Protein AF-K7M6W5-F1 (afdb_monomer)

Mean predicted aligned error: 26.08 Å

InterPro domains:
  IPR008587 Filament-like plant protein [PF05911] (15-123)
  IPR008587 Filament-like plant protein [PF05911] (131-195)
  IPR008587 Filament-like plant protein [PF05911] (248-313)
  IPR008587 Filament-like plant protein [PF05911] (667-794)

Foldseek 3Di:
DVVVVVVVVVVVVVVVVVVVVVVVVVVVVVVVVVVVVVVVVVVVVVVVVVVVVVVVVVVVVVVVVVVVVVVVVVVVVVVVVVVVLVVLLVVLVVVVVVVVVVVVVVVVVVVVVVVVVVCVVCCVVVVVVVVVVVVVVVVVVVVVVVVVVVVVVVVVVVVVVVVVVVVVVVVVVVVVVVVVVVVVVVVVVVVVVVVVVVVDDDDDDDDDDDYDDDYDDDDDDDDDDDDDDDDDDDDDDDDDDDDDDDDDDDDDDDPVVPVVVVVPPDDDDDDDDDDDDDDDDDPPVVVVVVVVVVPDDDYDDDDDDDDDDDDDDDDVCVVVVVVVVVVVVVVVVVVVVVVVVVVVVVVVVVVVVVVVVVVVVVVVVVVVVVVVVVVVVVVVVVVVVVVVVVVVVVVVVVVVVVVVVVVVVVVVVVVVVVVVVVVVVVVVVVVVVVVVVVVVVVVVVVVVVVVVVDVVVVVVVVVVVVVVVVVVVVVVVVVVVVVVVVVVVVVVVVVVVVVVVVVVVVVVVVVVVVVVVVVVVVVVVVVVVVVVVVVVVVVVVVVVVVVVVVVVVVDDDDDDDDPVVVVVVVVVVVVVVVVVVVVVVVVVVVVVVVVVVVVVVVVVVVVVVVVVVVVVVVVVVVVVVVVVVVVVVVVVVVVVVVVVVSSVVSVVSSVVVVVVVVVVVVVVVVVVVVVVVVVVVVVVVVVVVVVVVVVVVVVVVVVVVVVVVVVVVVVVVVVVVVVVVVVVVVVVVVVVVVVVVVVVVVVVVVVCCVVVVCVPCPVVVVVVVVVVVVVVVVVVVCVVVVVVVVVVCVVPDDDDDDDDDDDYDDDDDDDDDDDDDDDDDDDDDDDDDDDDDDDDDDDDDDDDDDDDDDDDDDDDDDDDDDDDDDDDDDDDDDDDDDDDDDDDDDDDDDDD

Secondary structure (DSSP, 8-state):
-THHHHHHHHHHHHHHHHHHHHHHHHHHHHHHHHHHHHHHHHHHHHHHHHHHHHHHHHHHHHHHHHHHHHHHHHHHHHHHHHHHHHHHHHHHHHHHHHHHHHHHHHHHHHHHHHHHHHHHHHHHHHHHHHHHHHHHHHHHHHHHHHHHHHHHHHHHHHHHHHHHHHHHHHHHHHHHHHHHHHHHHHHHHHHHHHHHHHHS------------------------------S------------------S----HHHHHHHHGGG-----------------S-THHHHHHHHTT-------------------TTHHHHHHHHHHHHHHHHHHHHHHHHHHHHHHHHHHHHHHHHHHHHHHHHHHHHHHHHHHHHHHHHHHHHHHHHHHHHHHHHHHHHHHHHHHHHHHHHHHHHHHHHHHHHHHHHHHHHHHHHHHHHHHHHHHHHHHHHTS-HHHHHHHHHHHHHHHHHHHHHHHHHHHHHHHHHHHHHHHHHHHHHHHHHHHHHHHHHHHHHHHHHHHHHHHHHHHHHHHHHHHHHHHHHHHHHHHHHTTT-------HHHHHHHHHHHHHHHHHHHHHHHHHHHHHHHHHHHHHHHHHHHHHHHHHHHHHHHHHHHHHHHHHHHHHHHHHHHHHHHHHHHHHHHHHHHHHHHHHHHHHHHHHHHHHHHHHHHHHHHHHHHHHHHHHHHHHHHHHHHHHHHHHHHHHHHHHHHHHHHHHHHHHHHHHHHHHHHHHHHHHHHHHHHHHHHHHHTTTT-THHHHHHHHHHHHHHHHHHHHHHHHHHHHHHHTT-----------------------------------------------------------------------------------------------------

pLDDT: mean 76.62, std 21.56, range [32.28, 98.12]

Structure (mmCIF, N/CA/C/O backbone):
data_AF-K7M6W5-F1
#
_entry.id   AF-K7M6W5-F1
#
loop_
_atom_site.group_PDB
_atom_site.id
_atom_site.type_symbol
_atom_site.label_atom_id
_atom_site.label_alt_id
_atom_site.label_comp_id
_atom_site.label_asym_id
_atom_site.label_entity_id
_atom_site.label_seq_id
_atom_site.pdbx_PDB_ins_code
_atom_site.Cartn_x
_atom_site.Cartn_y
_atom_site.Cartn_z
_atom_site.occupancy
_atom_site.B_iso_or_equiv
_atom_site.auth_seq_id
_atom_site.auth_comp_id
_atom_site.auth_asym_id
_atom_site.auth_atom_id
_atom_site.pdbx_PDB_model_num
ATOM 1 N N . MET A 1 1 ? 43.131 123.816 11.801 1.00 53.47 1 MET A N 1
ATOM 2 C CA . MET A 1 1 ? 44.078 122.696 12.035 1.00 53.47 1 MET A CA 1
ATOM 3 C C . MET A 1 1 ? 43.809 122.015 13.368 1.00 53.47 1 MET A C 1
ATOM 5 O O . MET A 1 1 ? 43.397 120.869 13.312 1.00 53.47 1 MET A O 1
ATOM 9 N N . SER A 1 2 ? 43.967 122.690 14.518 1.00 61.88 2 SER A N 1
ATOM 10 C CA . SER A 1 2 ? 43.854 122.079 15.864 1.00 61.88 2 SER A CA 1
ATOM 11 C C . SER A 1 2 ? 42.641 121.152 16.066 1.00 61.88 2 SER A C 1
ATOM 13 O O . SER A 1 2 ? 42.803 119.998 16.447 1.00 61.88 2 SER A O 1
ATOM 15 N N . GLU A 1 3 ? 41.434 121.591 15.695 1.00 81.62 3 GLU A N 1
ATOM 16 C CA . GLU A 1 3 ? 40.202 120.794 15.842 1.00 81.62 3 GLU A CA 1
ATOM 17 C C . GLU A 1 3 ? 40.249 119.448 15.097 1.00 81.62 3 GLU A C 1
ATOM 19 O O . GLU A 1 3 ? 39.696 118.464 15.582 1.00 81.62 3 GLU A O 1
ATOM 24 N N . LYS A 1 4 ? 40.977 119.358 13.970 1.00 67.94 4 LYS A N 1
ATOM 25 C CA . LYS A 1 4 ? 41.168 118.096 13.231 1.00 67.94 4 LYS A CA 1
ATOM 26 C C . LYS A 1 4 ? 42.013 117.070 14.004 1.00 67.94 4 LYS A C 1
ATOM 28 O O . LYS A 1 4 ? 41.963 115.897 13.654 1.00 67.94 4 LYS A O 1
ATOM 33 N N . LEU A 1 5 ? 42.767 117.483 15.029 1.00 65.12 5 LEU A N 1
ATOM 34 C CA . LEU A 1 5 ? 43.544 116.592 15.902 1.00 65.12 5 LEU A CA 1
ATOM 35 C C . LEU A 1 5 ? 42.730 116.107 17.108 1.00 65.12 5 LEU A C 1
ATOM 37 O O . LEU A 1 5 ? 42.700 114.908 17.367 1.00 65.12 5 LEU A O 1
ATOM 41 N N . SER A 1 6 ? 41.995 116.980 17.803 1.00 74.12 6 SER A N 1
ATOM 42 C CA . SER A 1 6 ? 41.095 116.534 18.884 1.00 74.12 6 SER A CA 1
ATOM 43 C C . SER A 1 6 ? 39.956 115.656 18.352 1.00 74.12 6 SER A C 1
ATOM 45 O O . SER A 1 6 ? 39.644 114.625 18.948 1.00 74.12 6 SER A O 1
ATOM 47 N N . ALA A 1 7 ? 39.413 115.985 17.173 1.00 84.25 7 ALA A N 1
ATOM 48 C CA . ALA A 1 7 ? 38.468 115.129 16.455 1.00 84.25 7 ALA A CA 1
ATOM 49 C C . ALA A 1 7 ? 39.095 113.814 15.947 1.00 84.25 7 ALA A C 1
ATOM 51 O O . ALA A 1 7 ? 38.357 112.883 15.636 1.00 84.25 7 ALA A O 1
ATOM 52 N N . ALA A 1 8 ? 40.428 113.703 15.882 1.00 78.69 8 ALA A N 1
ATOM 53 C CA . ALA A 1 8 ? 41.114 112.438 15.626 1.00 78.69 8 ALA A CA 1
ATOM 54 C C . ALA A 1 8 ? 41.304 111.612 16.912 1.00 78.69 8 ALA A C 1
ATOM 56 O O . ALA A 1 8 ? 41.139 110.398 16.864 1.00 78.69 8 ALA A O 1
ATOM 57 N N . LEU A 1 9 ? 41.578 112.233 18.067 1.00 80.50 9 LEU A N 1
ATOM 58 C CA . LEU A 1 9 ? 41.788 111.501 19.325 1.00 80.50 9 LEU A CA 1
ATOM 59 C C . LEU A 1 9 ? 40.492 110.888 19.885 1.00 80.50 9 LEU A C 1
ATOM 61 O O . LEU A 1 9 ? 40.475 109.716 20.246 1.00 80.50 9 LEU A O 1
ATOM 65 N N . VAL A 1 10 ? 39.379 111.632 19.885 1.00 84.62 10 VAL A N 1
ATOM 66 C CA . VAL A 1 10 ? 38.066 111.078 20.290 1.00 84.62 10 VAL A CA 1
ATOM 67 C C . VAL A 1 10 ? 37.637 109.949 19.342 1.00 84.62 10 VAL A C 1
ATOM 69 O O . VAL A 1 10 ? 37.076 108.945 19.770 1.00 84.62 10 VAL A O 1
ATOM 72 N N . ASN A 1 11 ? 37.979 110.076 18.058 1.00 86.69 11 ASN A N 1
ATOM 73 C CA . ASN A 1 11 ? 37.784 109.061 17.023 1.00 86.69 11 ASN A CA 1
ATOM 74 C C . ASN A 1 11 ? 38.676 107.817 17.249 1.00 86.69 11 ASN A C 1
ATOM 76 O O . ASN A 1 11 ? 38.239 106.713 16.945 1.00 86.69 11 ASN A O 1
ATOM 80 N N . VAL A 1 12 ? 39.866 107.953 17.852 1.00 87.69 12 VAL A N 1
ATOM 81 C CA . VAL A 1 12 ? 40.696 106.814 18.300 1.00 87.69 12 VAL A CA 1
ATOM 82 C C . VAL A 1 12 ? 40.072 106.092 19.498 1.00 87.69 12 VAL A C 1
ATOM 84 O O . VAL A 1 12 ? 39.901 104.880 19.421 1.00 87.69 12 VAL A O 1
ATOM 87 N N . ASN A 1 13 ? 39.649 106.791 20.557 1.00 86.81 13 ASN A N 1
ATOM 88 C CA . ASN A 1 13 ? 39.025 106.117 21.709 1.00 86.81 13 ASN A CA 1
ATOM 89 C C . ASN A 1 13 ? 37.699 105.437 21.325 1.00 86.81 13 ASN A C 1
ATOM 91 O O . ASN A 1 13 ? 37.467 104.288 21.690 1.00 86.81 13 ASN A O 1
ATOM 95 N N . ALA A 1 14 ? 36.869 106.101 20.511 1.00 91.75 14 ALA A N 1
ATOM 96 C CA . ALA A 1 14 ? 35.647 105.503 19.974 1.00 91.75 14 ALA A CA 1
ATOM 97 C C . ALA A 1 14 ? 35.930 104.267 19.098 1.00 91.75 14 ALA A C 1
ATOM 99 O O . ALA A 1 14 ? 35.137 103.329 19.098 1.00 91.75 14 ALA A O 1
ATOM 100 N N . LYS A 1 15 ? 37.069 104.227 18.388 1.00 92.88 15 LYS A N 1
ATOM 101 C CA . LYS A 1 15 ? 37.537 103.024 17.683 1.00 92.88 15 LYS A CA 1
ATOM 102 C C . LYS A 1 15 ? 38.007 101.925 18.631 1.00 92.88 15 LYS A C 1
ATOM 104 O O . LYS A 1 15 ? 37.795 100.764 18.308 1.00 92.88 15 LYS A O 1
ATOM 109 N N . GLU A 1 16 ? 38.627 102.240 19.766 1.00 92.62 16 GLU A N 1
ATOM 110 C CA . GLU A 1 16 ? 39.100 101.206 20.696 1.00 92.62 16 GLU A CA 1
ATOM 111 C C . GLU A 1 16 ? 37.946 100.527 21.447 1.00 92.62 16 GLU A C 1
ATOM 113 O O . GLU A 1 16 ? 37.921 99.303 21.553 1.00 92.62 16 GLU A O 1
ATOM 118 N N . ASP A 1 17 ? 36.944 101.279 21.904 1.00 92.88 17 ASP A N 1
ATOM 119 C CA . ASP A 1 17 ? 35.765 100.669 22.534 1.00 92.88 17 ASP A CA 1
ATOM 120 C C . ASP A 1 17 ? 34.894 99.923 21.509 1.00 92.88 17 ASP A C 1
ATOM 122 O O . ASP A 1 17 ? 34.356 98.858 21.819 1.00 92.88 17 ASP A O 1
ATOM 126 N N . LEU A 1 18 ? 34.854 100.389 20.254 1.00 93.88 18 LEU A N 1
ATOM 127 C CA . LEU A 1 18 ? 34.311 99.627 19.127 1.00 93.88 18 LEU A CA 1
ATOM 128 C C . LEU A 1 18 ? 35.106 98.328 18.878 1.00 93.88 18 LEU A C 1
ATOM 130 O O . LEU A 1 18 ? 34.503 97.284 18.654 1.00 93.88 18 LEU A O 1
ATOM 134 N N . VAL A 1 19 ? 36.441 98.344 18.987 1.00 95.19 19 VAL A N 1
ATOM 135 C CA . VAL A 1 19 ? 37.288 97.135 18.916 1.00 95.19 19 VAL A CA 1
ATOM 136 C C . VAL A 1 19 ? 37.007 96.173 20.076 1.00 95.19 19 VAL A C 1
ATOM 138 O O . VAL A 1 19 ? 36.930 94.971 19.839 1.00 95.19 19 VAL A O 1
ATOM 141 N N . LYS A 1 20 ? 36.772 96.656 21.303 1.00 94.75 20 LYS A N 1
ATOM 142 C CA . LYS A 1 20 ? 36.376 95.802 22.445 1.00 94.75 20 LYS A CA 1
ATOM 143 C C . LYS A 1 20 ? 34.989 95.187 22.248 1.00 94.75 20 LYS A C 1
ATOM 145 O O . LYS A 1 20 ? 34.796 94.012 22.552 1.00 94.75 20 LYS A O 1
ATOM 150 N N . GLN A 1 21 ? 34.037 95.944 21.700 1.00 94.81 21 GLN A N 1
ATOM 151 C CA . GLN A 1 21 ? 32.729 95.405 21.318 1.00 94.81 21 GLN A CA 1
ATOM 152 C C . GLN A 1 21 ? 32.860 94.361 20.201 1.00 94.81 21 GLN A C 1
ATOM 154 O O . GLN A 1 21 ? 32.278 93.287 20.319 1.00 94.81 21 GLN A O 1
ATOM 159 N N . HIS A 1 22 ? 33.679 94.610 19.174 1.00 95.06 22 HIS A N 1
ATOM 160 C CA . HIS A 1 22 ? 33.987 93.613 18.145 1.00 95.06 22 HIS A CA 1
ATOM 161 C C . HIS A 1 22 ? 34.660 92.358 18.718 1.00 95.06 22 HIS A C 1
ATOM 163 O O . HIS A 1 22 ? 34.315 91.263 18.288 1.00 95.06 22 HIS A O 1
ATOM 169 N N . ALA A 1 23 ? 35.560 92.488 19.699 1.00 95.44 23 ALA A N 1
ATOM 170 C CA . ALA A 1 23 ? 36.195 91.349 20.362 1.00 95.44 23 ALA A CA 1
ATOM 171 C C . ALA A 1 23 ? 35.170 90.488 21.118 1.00 95.44 23 ALA A C 1
ATOM 173 O O . ALA A 1 23 ? 35.085 89.291 20.861 1.00 95.44 23 ALA A O 1
ATOM 174 N N . LYS A 1 24 ? 34.315 91.089 21.959 1.00 96.00 24 LYS A N 1
ATOM 175 C CA . LYS A 1 24 ? 33.271 90.339 22.678 1.00 96.00 24 LYS A CA 1
ATOM 176 C C . LYS A 1 24 ? 32.234 89.716 21.732 1.00 96.00 24 LYS A C 1
ATOM 178 O O . LYS A 1 24 ? 31.810 88.587 21.950 1.00 96.00 24 LYS A O 1
ATOM 183 N N . VAL A 1 25 ? 31.850 90.416 20.662 1.00 96.38 25 VAL A N 1
ATOM 184 C CA . VAL A 1 25 ? 30.961 89.864 19.623 1.00 96.38 25 VAL A CA 1
ATOM 185 C C . VAL A 1 25 ? 31.637 88.715 18.864 1.00 96.38 25 VAL A C 1
ATOM 187 O O . VAL A 1 25 ? 30.957 87.763 18.490 1.00 96.38 25 VAL A O 1
ATOM 190 N N . ALA A 1 26 ? 32.959 88.752 18.672 1.00 95.44 26 ALA A N 1
ATOM 191 C CA . ALA A 1 26 ? 33.711 87.635 18.107 1.00 95.44 26 ALA A CA 1
ATOM 192 C C . ALA A 1 26 ? 33.789 86.439 19.074 1.00 95.44 26 ALA A C 1
ATOM 194 O O . ALA A 1 26 ? 33.587 85.316 18.631 1.00 95.44 26 ALA A O 1
ATOM 195 N N . GLU A 1 27 ? 34.003 86.656 20.375 1.00 94.75 27 GLU A N 1
ATOM 196 C CA . GLU A 1 27 ? 33.976 85.597 21.400 1.00 94.75 27 GLU A CA 1
ATOM 197 C C . GLU A 1 27 ? 32.594 84.928 21.503 1.00 94.75 27 GLU A C 1
ATOM 199 O O . GLU A 1 27 ? 32.494 83.703 21.465 1.00 94.75 27 GLU A O 1
ATOM 204 N N . GLU A 1 28 ? 31.513 85.715 21.564 1.00 95.38 28 GLU A N 1
ATOM 205 C CA . GLU A 1 28 ? 30.137 85.195 21.597 1.00 95.38 28 GLU A CA 1
ATOM 206 C C . GLU A 1 28 ? 29.764 84.474 20.294 1.00 95.38 28 GLU A C 1
ATOM 208 O O . GLU A 1 28 ? 29.070 83.456 20.332 1.00 95.38 28 GLU A O 1
ATOM 213 N N . ALA A 1 29 ? 30.270 84.942 19.147 1.00 95.88 29 ALA A N 1
ATOM 214 C CA . ALA A 1 29 ? 30.150 84.213 17.892 1.00 95.88 29 ALA A CA 1
ATOM 215 C C . ALA A 1 29 ? 30.919 82.884 17.941 1.00 95.88 29 ALA A C 1
ATOM 217 O O . ALA A 1 29 ? 30.334 81.858 17.606 1.00 95.88 29 ALA A O 1
ATOM 218 N N . ILE A 1 30 ? 32.187 82.872 18.372 1.00 96.69 30 ILE A N 1
ATOM 219 C CA . ILE A 1 30 ? 33.032 81.666 18.457 1.00 96.69 30 ILE A CA 1
ATOM 220 C C . ILE A 1 30 ? 32.396 80.614 19.370 1.00 96.69 30 ILE A C 1
ATOM 222 O O . ILE A 1 30 ? 32.247 79.476 18.943 1.00 96.69 30 ILE A O 1
ATOM 226 N N . ALA A 1 31 ? 31.911 80.986 20.558 1.00 95.50 31 ALA A N 1
ATOM 227 C CA . ALA A 1 31 ? 31.194 80.057 21.436 1.00 95.50 31 ALA A CA 1
ATOM 228 C C . ALA A 1 31 ? 29.900 79.509 20.789 1.00 95.50 31 ALA A C 1
ATOM 230 O O . ALA A 1 31 ? 29.519 78.358 21.013 1.00 95.50 31 ALA A O 1
ATOM 231 N N . GLY A 1 32 ? 29.235 80.310 19.949 1.00 96.56 32 GLY A N 1
ATOM 232 C CA . GLY A 1 32 ? 28.122 79.866 19.106 1.00 96.56 32 GLY A CA 1
ATOM 233 C C . GLY A 1 32 ? 28.543 78.869 18.018 1.00 96.56 32 GLY A C 1
ATOM 234 O O . GLY A 1 32 ? 27.858 77.863 17.829 1.00 96.56 32 GLY A O 1
ATOM 235 N N . TRP A 1 33 ? 29.675 79.108 17.344 1.00 96.56 33 TRP A N 1
ATOM 236 C CA . TRP A 1 33 ? 30.269 78.189 16.365 1.00 96.56 33 TRP A CA 1
ATOM 237 C C . TRP A 1 33 ? 30.691 76.869 17.017 1.00 96.56 33 TRP A C 1
ATOM 239 O O . TRP A 1 33 ? 30.278 75.818 16.540 1.00 96.56 33 TRP A O 1
ATOM 249 N N . GLU A 1 34 ? 31.429 76.904 18.130 1.00 96.25 34 GLU A N 1
ATOM 250 C CA . GLU A 1 34 ? 31.859 75.710 18.873 1.00 96.25 34 GLU A CA 1
ATOM 251 C C . GLU A 1 34 ? 30.660 74.884 19.352 1.00 96.25 34 GLU A C 1
ATOM 253 O O . GLU A 1 34 ? 30.655 73.655 19.236 1.00 96.25 34 GLU A O 1
ATOM 258 N N . LYS A 1 35 ? 29.600 75.536 19.851 1.00 96.94 35 LYS A N 1
ATOM 259 C CA . LYS A 1 35 ? 28.365 74.839 20.223 1.00 96.94 35 LYS A CA 1
ATOM 260 C C . LYS A 1 35 ? 27.713 74.172 19.005 1.00 96.94 35 LYS A C 1
ATOM 262 O O . LYS A 1 35 ? 27.360 72.995 19.084 1.00 96.94 35 LYS A O 1
ATOM 267 N N . ALA A 1 36 ? 27.568 74.895 17.895 1.00 96.31 36 ALA A N 1
ATOM 268 C CA . ALA A 1 36 ? 26.981 74.358 16.669 1.00 96.31 36 ALA A CA 1
ATOM 269 C C . ALA A 1 36 ? 27.820 73.208 16.082 1.00 96.31 36 ALA A C 1
ATOM 271 O O . ALA A 1 36 ? 27.259 72.216 15.626 1.00 96.31 36 ALA A O 1
ATOM 272 N N . GLU A 1 37 ? 29.151 73.290 16.144 1.00 96.06 37 GLU A N 1
ATOM 273 C CA . GLU A 1 37 ? 30.066 72.229 15.712 1.00 96.06 37 GLU A CA 1
ATOM 274 C C . GLU A 1 37 ? 29.924 70.968 16.576 1.00 96.06 37 GLU A C 1
ATOM 276 O O . GLU A 1 37 ? 29.851 69.863 16.038 1.00 96.06 37 GLU A O 1
ATOM 281 N N . ASN A 1 38 ? 29.784 71.111 17.899 1.00 96.88 38 ASN A N 1
ATOM 282 C CA . ASN A 1 38 ? 29.507 69.984 18.794 1.00 96.88 38 ASN A CA 1
ATOM 283 C C . ASN A 1 38 ? 28.130 69.346 18.525 1.00 96.88 38 ASN A C 1
ATOM 285 O O . ASN A 1 38 ? 28.020 68.118 18.483 1.00 96.88 38 ASN A O 1
ATOM 289 N N . GLU A 1 39 ? 27.084 70.146 18.294 1.00 96.81 39 GLU A N 1
ATOM 290 C CA . GLU A 1 39 ? 25.756 69.638 17.915 1.00 96.81 39 GLU A CA 1
ATOM 291 C C . GLU A 1 39 ? 25.800 68.914 16.554 1.00 96.81 39 GLU A C 1
ATOM 293 O O . GLU A 1 39 ? 25.278 67.803 16.427 1.00 96.81 39 GLU A O 1
ATOM 298 N N . VAL A 1 40 ? 26.515 69.463 15.564 1.00 97.19 40 VAL A N 1
ATOM 299 C CA . VAL A 1 40 ? 26.771 68.820 14.262 1.00 97.19 40 VAL A CA 1
ATOM 300 C C . VAL A 1 40 ? 27.580 67.527 14.411 1.00 97.19 40 VAL A C 1
ATOM 302 O O . VAL A 1 40 ? 27.268 66.546 13.738 1.00 97.19 40 VAL A O 1
ATOM 305 N N . ALA A 1 41 ? 28.571 67.464 15.303 1.00 96.81 41 ALA A N 1
ATOM 306 C CA . ALA A 1 41 ? 29.352 66.252 15.555 1.00 96.81 41 ALA A CA 1
ATOM 307 C C . ALA A 1 41 ? 28.502 65.128 16.178 1.00 96.81 41 ALA A C 1
ATOM 309 O O . ALA A 1 41 ? 28.631 63.963 15.787 1.00 96.81 41 ALA A O 1
ATOM 310 N N . VAL A 1 42 ? 27.588 65.463 17.098 1.00 96.88 42 VAL A N 1
ATOM 311 C CA . VAL A 1 42 ? 26.621 64.506 17.664 1.00 96.88 42 VAL A CA 1
ATOM 312 C C . VAL A 1 42 ? 25.636 64.027 16.596 1.00 96.88 42 VAL A C 1
ATOM 314 O O . VAL A 1 42 ? 25.448 62.818 16.453 1.00 96.88 42 VAL A O 1
ATOM 317 N N . LEU A 1 43 ? 25.058 64.942 15.811 1.00 96.62 43 LEU A N 1
ATOM 318 C CA . LEU A 1 43 ? 24.144 64.603 14.714 1.00 96.62 43 LEU A CA 1
ATOM 319 C C . LEU A 1 43 ? 24.828 63.745 13.642 1.00 96.62 43 LEU A C 1
ATOM 321 O O . LEU A 1 43 ? 24.233 62.782 13.166 1.00 96.62 43 LEU A O 1
ATOM 325 N N . LYS A 1 44 ? 26.093 64.026 13.312 1.00 97.44 44 LYS A N 1
ATOM 326 C CA . LYS A 1 44 ? 26.890 63.213 12.387 1.00 97.44 44 LYS A CA 1
ATOM 327 C C . LYS A 1 44 ? 27.094 61.796 12.924 1.00 97.44 44 LYS A C 1
ATOM 329 O O . LYS A 1 44 ? 26.783 60.844 12.224 1.00 97.44 44 LYS A O 1
ATOM 334 N N . LYS A 1 45 ? 27.493 61.637 14.191 1.00 96.69 45 LYS A N 1
ATOM 335 C CA . LYS A 1 45 ? 27.634 60.309 14.816 1.00 96.69 45 LYS A CA 1
ATOM 336 C C . LYS A 1 45 ? 26.308 59.534 14.865 1.00 96.69 45 LYS A C 1
ATOM 338 O O . LYS A 1 45 ? 26.302 58.311 14.708 1.00 96.69 45 LYS A O 1
ATOM 343 N N . GLN A 1 46 ? 25.183 60.220 15.077 1.00 95.38 46 GLN A N 1
ATOM 344 C CA . GLN A 1 46 ? 23.850 59.612 14.992 1.00 95.38 46 GLN A CA 1
ATOM 345 C C . GLN A 1 46 ? 23.515 59.185 13.556 1.00 95.38 46 GLN A C 1
ATOM 347 O O . GLN A 1 46 ? 23.065 58.059 13.356 1.00 95.38 46 GLN A O 1
ATOM 352 N N . LEU A 1 47 ? 23.797 60.033 12.562 1.00 96.25 47 LEU A N 1
ATOM 353 C CA . LEU A 1 47 ? 23.623 59.732 11.141 1.00 96.25 47 LEU A CA 1
ATOM 354 C C . LEU A 1 47 ? 24.468 58.523 10.711 1.00 96.25 47 LEU A C 1
ATOM 356 O O . LEU A 1 47 ? 23.915 57.590 10.140 1.00 96.25 47 LEU A O 1
ATOM 360 N N . ASP A 1 48 ? 25.755 58.481 11.063 1.00 97.50 48 ASP A N 1
ATOM 361 C CA . ASP A 1 48 ? 26.655 57.351 10.788 1.00 97.50 48 ASP A CA 1
ATOM 362 C C . ASP A 1 48 ? 26.108 56.038 11.396 1.00 97.50 48 ASP A C 1
ATOM 364 O O . ASP A 1 48 ? 26.134 54.979 10.766 1.00 97.50 48 ASP A O 1
ATOM 368 N N . THR A 1 49 ? 25.529 56.112 12.603 1.00 96.56 49 THR A N 1
ATOM 369 C CA . THR A 1 49 ? 24.890 54.966 13.282 1.00 96.56 49 THR A CA 1
ATOM 370 C C . THR A 1 49 ? 23.611 54.506 12.566 1.00 96.56 49 THR A C 1
ATOM 372 O O . THR A 1 49 ? 23.348 53.304 12.479 1.00 96.56 49 THR A O 1
ATOM 375 N N . VAL A 1 50 ? 22.809 55.437 12.038 1.00 95.88 50 VAL A N 1
ATOM 376 C CA . VAL A 1 50 ? 21.597 55.128 11.257 1.00 95.88 50 VAL A CA 1
ATOM 377 C C . VAL A 1 50 ? 21.954 54.567 9.879 1.00 95.88 50 VAL A C 1
ATOM 379 O O . VAL A 1 50 ? 21.336 53.594 9.462 1.00 95.88 50 VAL A O 1
ATOM 382 N N . ILE A 1 51 ? 22.982 55.097 9.210 1.00 97.31 51 ILE A N 1
ATOM 383 C CA . ILE A 1 51 ? 23.493 54.575 7.932 1.00 97.31 51 ILE A CA 1
ATOM 384 C C . ILE A 1 51 ? 23.948 53.121 8.096 1.00 97.31 51 ILE A C 1
ATOM 386 O O . ILE A 1 51 ? 23.516 52.259 7.334 1.00 97.31 51 ILE A O 1
ATOM 390 N N . LEU A 1 52 ? 24.735 52.816 9.135 1.00 97.38 52 LEU A N 1
ATOM 391 C CA . LEU A 1 52 ? 25.162 51.443 9.421 1.00 97.38 52 LEU A CA 1
ATOM 392 C C . LEU A 1 52 ? 23.970 50.510 9.699 1.00 97.38 52 LEU A C 1
ATOM 394 O O . LEU A 1 52 ? 23.946 49.372 9.232 1.00 97.38 52 LEU A O 1
ATOM 398 N N . ARG A 1 53 ? 22.952 50.990 10.427 1.00 96.94 53 ARG A N 1
ATOM 399 C CA . ARG A 1 53 ? 21.725 50.221 10.684 1.00 96.94 53 ARG A CA 1
ATOM 400 C C . ARG A 1 53 ? 20.909 49.983 9.410 1.00 96.94 53 ARG A C 1
ATOM 402 O O . ARG A 1 53 ? 20.343 48.902 9.271 1.00 96.94 53 ARG A O 1
ATOM 409 N N . ASN A 1 54 ? 20.847 50.960 8.507 1.00 96.81 54 ASN A N 1
ATOM 410 C CA . ASN A 1 54 ? 20.156 50.829 7.227 1.00 96.81 54 ASN A CA 1
ATOM 411 C C . ASN A 1 54 ? 20.873 49.826 6.319 1.00 96.81 54 ASN A C 1
ATOM 413 O O . ASN A 1 54 ? 20.209 48.915 5.845 1.00 96.81 54 ASN A O 1
ATOM 417 N N . SER A 1 55 ? 22.205 49.889 6.200 1.00 96.06 55 SER A N 1
ATOM 418 C CA . SER A 1 55 ? 23.008 48.889 5.471 1.00 96.06 55 SER A CA 1
ATOM 419 C C . SER A 1 55 ? 22.694 47.462 5.933 1.00 96.06 55 SER A C 1
ATOM 421 O O . SER A 1 55 ? 22.333 46.620 5.123 1.00 96.06 55 SER A O 1
ATOM 423 N N . VAL A 1 56 ? 22.706 47.199 7.247 1.00 96.94 56 VAL A N 1
ATOM 424 C CA . VAL A 1 56 ? 22.391 45.863 7.800 1.00 96.94 56 VAL A CA 1
ATOM 425 C C . VAL A 1 56 ? 20.935 45.435 7.534 1.00 96.94 56 VAL A C 1
ATOM 427 O O . VAL A 1 56 ? 20.632 44.241 7.459 1.00 96.94 56 VAL A O 1
ATOM 430 N N . LEU A 1 57 ? 20.004 46.385 7.392 1.00 97.25 57 LEU A N 1
ATOM 431 C CA . LEU A 1 57 ? 18.620 46.096 7.003 1.00 97.25 57 LEU A CA 1
ATOM 432 C C . LEU A 1 57 ? 18.480 45.857 5.494 1.00 97.25 57 LEU A C 1
ATOM 434 O O . LEU A 1 57 ? 17.718 44.972 5.114 1.00 97.25 57 LEU A O 1
ATOM 438 N N . GLU A 1 58 ? 19.219 46.589 4.663 1.00 96.88 58 GLU A N 1
ATOM 439 C CA . GLU A 1 58 ? 19.307 46.413 3.210 1.00 96.88 58 GLU A CA 1
ATOM 440 C C . GLU A 1 58 ? 19.920 45.047 2.873 1.00 96.88 58 GLU A C 1
ATOM 442 O O . GLU A 1 58 ? 19.284 44.264 2.166 1.00 96.88 58 GLU A O 1
ATOM 447 N N . ASP A 1 59 ? 21.050 44.684 3.491 1.00 97.06 59 ASP A N 1
ATOM 448 C CA . ASP A 1 59 ? 21.663 43.351 3.402 1.00 97.06 59 ASP A CA 1
ATOM 449 C C . ASP A 1 59 ? 20.633 42.258 3.734 1.00 97.06 59 ASP A C 1
ATOM 451 O O . ASP A 1 59 ? 20.400 41.335 2.948 1.00 97.06 59 ASP A O 1
ATOM 455 N N . ARG A 1 60 ? 19.919 42.399 4.862 1.00 98.06 60 ARG A N 1
ATOM 456 C CA . ARG A 1 60 ? 18.874 41.445 5.264 1.00 98.06 60 ARG A CA 1
ATOM 457 C C . ARG A 1 60 ? 17.701 41.396 4.280 1.00 98.06 60 ARG A C 1
ATOM 459 O O . ARG A 1 60 ? 17.132 40.323 4.094 1.00 98.06 60 ARG A O 1
ATOM 466 N N . VAL A 1 61 ? 17.333 42.511 3.648 1.00 96.56 61 VAL A N 1
ATOM 467 C CA . VAL A 1 61 ? 16.312 42.534 2.588 1.00 96.56 61 VAL A CA 1
ATOM 468 C C . VAL A 1 61 ? 16.805 41.795 1.343 1.00 96.56 61 VAL A C 1
ATOM 470 O O . VAL A 1 61 ? 16.039 40.997 0.811 1.00 96.56 61 VAL A O 1
ATOM 473 N N . THR A 1 62 ? 18.066 41.954 0.921 1.00 94.56 62 THR A N 1
ATOM 474 C CA . THR A 1 62 ? 18.605 41.184 -0.221 1.00 94.56 62 THR A CA 1
ATOM 475 C C . THR A 1 62 ? 18.651 39.679 0.059 1.00 94.56 62 THR A C 1
ATOM 477 O O . THR A 1 62 ? 18.287 38.885 -0.806 1.00 94.56 62 THR A O 1
ATOM 480 N N . HIS A 1 63 ? 18.998 39.266 1.283 1.00 96.69 63 HIS A N 1
ATOM 481 C CA . HIS A 1 63 ? 18.950 37.857 1.684 1.00 96.69 63 HIS A CA 1
ATOM 482 C C . HIS A 1 63 ? 17.520 37.293 1.704 1.00 96.69 63 HIS A C 1
ATOM 484 O O . HIS A 1 63 ? 17.306 36.163 1.266 1.00 96.69 63 HIS A O 1
ATOM 490 N N . LEU A 1 64 ? 16.534 38.067 2.173 1.00 97.44 64 LEU A N 1
ATOM 491 C CA . LEU A 1 64 ? 15.124 37.655 2.177 1.00 97.44 64 LEU A CA 1
ATOM 492 C C . LEU A 1 64 ? 14.522 37.608 0.765 1.00 97.44 64 LEU A C 1
ATOM 494 O O . LEU A 1 64 ? 13.776 36.683 0.462 1.00 97.44 64 LEU A O 1
ATOM 498 N N . ASP A 1 65 ? 14.869 38.554 -0.108 1.00 97.81 65 ASP A N 1
ATOM 499 C CA . ASP A 1 65 ? 14.494 38.549 -1.528 1.00 97.81 65 ASP A CA 1
ATOM 500 C C . ASP A 1 65 ? 15.123 37.357 -2.272 1.00 97.81 65 ASP A C 1
ATOM 502 O O . ASP A 1 65 ? 14.433 36.664 -3.018 1.00 97.81 65 ASP A O 1
ATOM 506 N N . GLY A 1 66 ? 16.393 37.035 -2.001 1.00 97.00 66 GLY A N 1
ATOM 507 C CA . GLY A 1 66 ? 17.049 35.827 -2.509 1.00 97.00 66 GLY A CA 1
ATOM 508 C C . GLY A 1 66 ? 16.364 34.534 -2.050 1.00 97.00 66 GLY A C 1
ATOM 509 O O . GLY A 1 66 ? 16.054 33.675 -2.874 1.00 97.00 66 GLY A O 1
ATOM 510 N N . ALA A 1 67 ? 16.056 34.415 -0.754 1.00 96.88 67 ALA A N 1
ATOM 511 C CA . ALA A 1 67 ? 15.347 33.259 -0.203 1.00 96.88 67 ALA A CA 1
ATOM 512 C C . ALA A 1 67 ? 13.906 33.135 -0.737 1.00 96.88 67 ALA A C 1
ATOM 514 O O . ALA A 1 67 ? 13.443 32.029 -1.015 1.00 96.88 67 ALA A O 1
ATOM 515 N N . LEU A 1 68 ? 13.204 34.257 -0.931 1.00 97.12 68 LEU A N 1
ATOM 516 C CA . LEU A 1 68 ? 11.870 34.279 -1.532 1.00 97.12 68 LEU A CA 1
ATOM 517 C C . LEU A 1 68 ? 11.912 33.875 -3.010 1.00 97.12 68 LEU A C 1
ATOM 519 O O . LEU A 1 68 ? 11.072 33.091 -3.443 1.00 97.12 68 LEU A O 1
ATOM 523 N N . LYS A 1 69 ? 12.897 34.357 -3.777 1.00 98.12 69 LYS A N 1
ATOM 524 C CA . LYS A 1 69 ? 13.113 33.953 -5.175 1.00 98.12 69 LYS A CA 1
ATOM 525 C C . LYS A 1 69 ? 13.397 32.462 -5.295 1.00 98.12 69 LYS A C 1
ATOM 527 O O . LYS A 1 69 ? 12.805 31.822 -6.157 1.00 98.12 69 LYS A O 1
ATOM 532 N N . GLU A 1 70 ? 14.226 31.903 -4.417 1.00 95.25 70 GLU A N 1
ATOM 533 C CA . GLU A 1 70 ? 14.506 30.464 -4.392 1.00 95.25 70 GLU A CA 1
ATOM 534 C C . GLU A 1 70 ? 13.270 29.644 -3.989 1.00 95.25 70 GLU A C 1
ATOM 536 O O . GLU A 1 70 ? 12.938 28.674 -4.663 1.00 95.25 70 GLU A O 1
ATOM 541 N N . CYS A 1 71 ? 12.508 30.076 -2.980 1.00 94.06 71 CYS A N 1
ATOM 542 C CA . CYS A 1 71 ? 11.236 29.447 -2.609 1.00 94.06 71 CYS A CA 1
ATOM 543 C C . CYS A 1 71 ? 10.211 29.482 -3.763 1.00 94.06 71 CYS A C 1
ATOM 545 O O . CYS A 1 71 ? 9.588 28.472 -4.083 1.00 94.06 71 CYS A O 1
ATOM 547 N N . VAL A 1 72 ? 10.078 30.616 -4.462 1.00 96.81 72 VAL A N 1
ATOM 548 C CA . VAL A 1 72 ? 9.211 30.745 -5.648 1.00 96.81 72 VAL A CA 1
ATOM 549 C C . VAL A 1 72 ? 9.727 29.912 -6.827 1.00 96.81 72 VAL A C 1
ATOM 551 O O . VAL A 1 72 ? 8.918 29.387 -7.591 1.00 96.81 72 VAL A O 1
ATOM 554 N N . ARG A 1 73 ? 11.048 29.750 -6.980 1.00 97.06 73 ARG A N 1
ATOM 555 C CA . ARG A 1 73 ? 11.660 28.867 -7.984 1.00 97.06 73 ARG A CA 1
ATOM 556 C C . ARG A 1 73 ? 11.347 27.400 -7.688 1.00 97.06 73 ARG A C 1
ATOM 558 O O . ARG A 1 73 ? 10.938 26.695 -8.601 1.00 97.06 73 ARG A O 1
ATOM 565 N N . GLN A 1 74 ? 11.467 26.968 -6.433 1.00 95.88 74 GLN A N 1
ATOM 566 C CA . GLN A 1 74 ? 11.097 25.619 -5.992 1.00 95.88 74 GLN A CA 1
ATOM 567 C C . GLN A 1 74 ? 9.594 25.364 -6.170 1.00 95.88 74 GLN A C 1
ATOM 569 O O . GLN A 1 74 ? 9.218 24.362 -6.761 1.00 95.88 74 GLN A O 1
ATOM 574 N N . LEU A 1 75 ? 8.724 26.301 -5.771 1.00 93.31 75 LEU A N 1
ATOM 575 C CA . LEU A 1 75 ? 7.272 26.185 -5.976 1.00 93.31 75 LEU A CA 1
ATOM 576 C C . LEU A 1 75 ? 6.872 26.113 -7.459 1.00 93.31 75 LEU A C 1
ATOM 578 O O . LEU A 1 75 ? 5.904 25.432 -7.791 1.00 93.31 75 LEU A O 1
ATOM 582 N N . ARG A 1 76 ? 7.596 26.803 -8.351 1.00 95.50 76 ARG A N 1
ATOM 583 C CA . ARG A 1 76 ? 7.429 26.670 -9.808 1.00 95.50 76 ARG A CA 1
ATOM 584 C C . ARG A 1 76 ? 7.899 25.310 -10.297 1.00 95.50 76 ARG A C 1
ATOM 586 O O . ARG A 1 76 ? 7.095 24.606 -10.889 1.00 95.50 76 ARG A O 1
ATOM 593 N N . GLN A 1 77 ? 9.133 24.929 -9.971 1.00 94.00 77 GLN A N 1
ATOM 594 C CA . GLN A 1 77 ? 9.721 23.647 -10.352 1.00 94.00 77 GLN A CA 1
ATOM 595 C C . GLN A 1 77 ? 8.829 22.480 -9.909 1.00 94.00 77 GLN A C 1
ATOM 597 O O . GLN A 1 77 ? 8.403 21.705 -10.749 1.00 94.00 77 GLN A O 1
ATOM 602 N N . THR A 1 78 ? 8.435 22.407 -8.637 1.00 92.81 78 THR A N 1
ATOM 603 C CA . THR A 1 78 ? 7.560 21.336 -8.138 1.00 92.81 78 THR A CA 1
ATOM 604 C C . THR A 1 78 ? 6.151 21.394 -8.729 1.00 92.81 78 THR A C 1
ATOM 606 O O . THR A 1 78 ? 5.525 20.353 -8.900 1.00 92.81 78 THR A O 1
ATOM 609 N N . ARG A 1 79 ? 5.628 22.573 -9.101 1.00 93.44 79 ARG A N 1
ATOM 610 C CA . ARG A 1 79 ? 4.368 22.656 -9.859 1.00 93.44 79 ARG A CA 1
ATOM 611 C C . ARG A 1 79 ? 4.537 22.130 -11.286 1.00 93.44 79 ARG A C 1
ATOM 613 O O . ARG A 1 79 ? 3.643 21.447 -11.763 1.00 93.44 79 ARG A O 1
ATOM 620 N N . GLU A 1 80 ? 5.637 22.464 -11.950 1.00 93.75 80 GLU A N 1
ATOM 621 C CA . GLU A 1 80 ? 5.966 22.038 -13.314 1.00 93.75 80 GLU A CA 1
ATOM 622 C C . GLU A 1 80 ? 6.212 20.517 -13.349 1.00 93.75 80 GLU A C 1
ATOM 624 O O . GLU A 1 80 ? 5.556 19.830 -14.124 1.00 93.75 80 GLU A O 1
ATOM 629 N N . GLU A 1 81 ? 6.989 19.972 -12.407 1.00 94.31 81 GLU A N 1
ATOM 630 C CA . GLU A 1 81 ? 7.184 18.531 -12.175 1.00 94.31 81 GLU A CA 1
ATOM 631 C C . GLU A 1 81 ? 5.855 17.802 -11.903 1.00 94.31 81 GLU A C 1
ATOM 633 O O . GLU A 1 81 ? 5.599 16.747 -12.479 1.00 94.31 81 GLU A O 1
ATOM 638 N N . GLN A 1 82 ? 4.976 18.342 -11.047 1.00 90.31 82 GLN A N 1
ATOM 639 C CA . GLN A 1 82 ? 3.658 17.741 -10.788 1.00 90.31 82 GLN A CA 1
ATOM 640 C C . GLN A 1 82 ? 2.711 17.843 -11.993 1.00 90.31 82 GLN A C 1
ATOM 642 O O . GLN A 1 82 ? 1.915 16.935 -12.216 1.00 90.31 82 GLN A O 1
ATOM 647 N N . GLU A 1 83 ? 2.777 18.924 -12.771 1.00 90.81 83 GLU A N 1
ATOM 648 C CA . GLU A 1 83 ? 1.979 19.100 -13.988 1.00 90.81 83 GLU A CA 1
ATOM 649 C C . GLU A 1 83 ? 2.447 18.134 -15.096 1.00 90.81 83 GLU A C 1
ATOM 651 O O . GLU A 1 83 ? 1.607 17.491 -15.724 1.00 90.81 83 GLU A O 1
ATOM 656 N N . GLU A 1 84 ? 3.758 17.926 -15.250 1.00 92.69 84 GLU A N 1
ATOM 657 C CA . GLU A 1 84 ? 4.372 16.913 -16.125 1.00 92.69 84 GLU A CA 1
ATOM 658 C C . GLU A 1 84 ? 3.975 15.484 -15.711 1.00 92.69 84 GLU A C 1
ATOM 660 O O . GLU A 1 84 ? 3.368 14.769 -16.510 1.00 92.69 84 GLU A O 1
ATOM 665 N N . ASN A 1 85 ? 4.150 15.121 -14.430 1.00 92.81 85 ASN A N 1
ATOM 666 C CA . ASN A 1 85 ? 3.694 13.838 -13.867 1.00 92.81 85 ASN A CA 1
ATOM 667 C C . ASN A 1 85 ? 2.194 13.581 -14.132 1.00 92.81 85 ASN A C 1
ATOM 669 O O . ASN A 1 85 ? 1.782 12.440 -14.343 1.00 92.81 85 ASN A O 1
ATOM 673 N N . ILE A 1 86 ? 1.351 14.623 -14.112 1.00 90.88 86 ILE A N 1
ATOM 674 C CA . ILE A 1 86 ? -0.089 14.515 -14.401 1.00 90.88 86 ILE A CA 1
ATOM 675 C C . ILE A 1 86 ? -0.357 14.329 -15.903 1.00 90.88 86 ILE A C 1
ATOM 677 O O . ILE A 1 86 ? -1.226 13.525 -16.258 1.00 90.88 86 ILE A O 1
ATOM 681 N N . TYR A 1 87 ? 0.363 15.019 -16.792 1.00 89.88 87 TYR A N 1
ATOM 682 C CA . TYR A 1 87 ? 0.229 14.805 -18.238 1.00 89.88 87 TYR A CA 1
ATOM 683 C C . TYR A 1 87 ? 0.644 13.384 -18.633 1.00 89.88 87 TYR A C 1
ATOM 685 O O . TYR A 1 87 ? -0.128 12.694 -19.307 1.00 89.88 87 TYR A O 1
ATOM 693 N N . ASP A 1 88 ? 1.785 12.908 -18.140 1.00 92.69 88 ASP A N 1
ATOM 694 C CA . ASP A 1 88 ? 2.272 11.553 -18.401 1.00 92.69 88 ASP A CA 1
ATOM 695 C C . ASP A 1 88 ? 1.361 10.488 -17.765 1.00 92.69 88 ASP A C 1
ATOM 697 O O . ASP A 1 88 ? 1.039 9.470 -18.395 1.00 92.69 88 ASP A O 1
ATOM 701 N N . ALA A 1 89 ? 0.797 10.763 -16.582 1.00 90.25 89 ALA A N 1
ATOM 702 C CA . ALA A 1 89 ? -0.239 9.928 -15.982 1.00 90.25 89 ALA A CA 1
ATOM 703 C C . ALA A 1 89 ? -1.467 9.750 -16.891 1.00 90.25 89 ALA A C 1
ATOM 705 O O . ALA A 1 89 ? -1.939 8.625 -17.111 1.00 90.25 89 ALA A O 1
ATOM 706 N N . VAL A 1 90 ? -1.987 10.855 -17.432 1.00 87.25 90 VAL A N 1
ATOM 707 C CA . VAL A 1 90 ? -3.139 10.851 -18.343 1.00 87.25 90 VAL A CA 1
ATOM 708 C C . VAL A 1 90 ? -2.783 10.167 -19.666 1.00 87.25 90 VAL A C 1
ATOM 710 O O . VAL A 1 90 ? -3.577 9.357 -20.158 1.00 87.25 90 VAL A O 1
ATOM 713 N N . ALA A 1 91 ? -1.588 10.403 -20.213 1.00 93.75 91 ALA A N 1
ATOM 714 C CA . ALA A 1 91 ? -1.110 9.771 -21.442 1.00 93.75 91 ALA A CA 1
ATOM 715 C C . ALA A 1 91 ? -1.039 8.239 -21.305 1.00 93.75 91 ALA A C 1
ATOM 717 O O . ALA A 1 91 ? -1.643 7.512 -22.102 1.00 93.75 91 ALA A O 1
ATOM 718 N N . LYS A 1 92 ? -0.406 7.731 -20.238 1.00 94.25 92 LYS A N 1
ATOM 719 C CA . LYS A 1 92 ? -0.381 6.293 -19.932 1.00 94.25 92 LYS A CA 1
ATOM 720 C C . LYS A 1 92 ? -1.777 5.720 -19.734 1.00 94.25 92 LYS A C 1
ATOM 722 O O . LYS A 1 92 ? -2.066 4.658 -20.282 1.00 94.25 92 LYS A O 1
ATOM 727 N N . LYS A 1 93 ? -2.645 6.359 -18.939 1.00 91.88 93 LYS A N 1
ATOM 728 C CA . LYS A 1 93 ? -3.985 5.802 -18.683 1.00 91.88 93 LYS A CA 1
ATOM 729 C C . LYS A 1 93 ? -4.829 5.762 -19.951 1.00 91.88 93 LYS A C 1
ATOM 731 O O . LYS A 1 93 ? -5.539 4.782 -20.162 1.00 91.88 93 LYS A O 1
ATOM 736 N N . THR A 1 94 ? -4.658 6.738 -20.839 1.00 91.75 94 THR A N 1
ATOM 737 C CA . THR A 1 94 ? -5.232 6.718 -22.190 1.00 91.75 94 THR A CA 1
ATOM 738 C C . THR A 1 94 ? -4.702 5.529 -23.001 1.00 91.75 94 THR A C 1
ATOM 740 O O . THR A 1 94 ? -5.498 4.783 -23.566 1.00 91.75 94 THR A O 1
ATOM 743 N N . GLN A 1 95 ? -3.389 5.263 -22.994 1.00 93.00 95 GLN A N 1
ATOM 744 C CA . GLN A 1 95 ? -2.812 4.099 -23.685 1.00 93.00 95 GLN A CA 1
ATOM 745 C C . GLN A 1 95 ? -3.259 2.753 -23.080 1.00 93.00 95 GLN A C 1
ATOM 747 O O . GLN A 1 95 ? -3.497 1.796 -23.818 1.00 93.00 95 GLN A O 1
ATOM 752 N N . GLU A 1 96 ? -3.386 2.648 -21.753 1.00 91.62 96 GLU A N 1
ATOM 753 C CA . GLU A 1 96 ? -3.887 1.442 -21.076 1.00 91.62 96 GLU A CA 1
ATOM 754 C C . GLU A 1 96 ? -5.353 1.162 -21.440 1.00 91.62 96 GLU A C 1
ATOM 756 O O . GLU A 1 96 ? -5.699 0.011 -21.717 1.00 91.62 96 GLU A O 1
ATOM 761 N N . LEU A 1 97 ? -6.190 2.204 -21.513 1.00 89.50 97 LEU A N 1
ATOM 762 C CA . LEU A 1 97 ? -7.583 2.106 -21.956 1.00 89.50 97 LEU A CA 1
ATOM 763 C C . LEU A 1 97 ? -7.694 1.751 -23.443 1.00 89.50 97 LEU A C 1
ATOM 765 O O . LEU A 1 97 ? -8.445 0.840 -23.780 1.00 89.50 97 LEU A O 1
ATOM 769 N N . GLU A 1 98 ? -6.914 2.381 -24.321 1.00 92.06 98 GLU A N 1
ATOM 770 C CA . GLU A 1 98 ? -6.893 2.058 -25.756 1.00 92.06 98 GLU A CA 1
ATOM 771 C C . GLU A 1 98 ? -6.388 0.619 -25.994 1.00 92.06 98 GLU A C 1
ATOM 773 O O . GLU A 1 98 ? -6.957 -0.130 -26.784 1.00 92.06 98 GLU A O 1
ATOM 778 N N . SER A 1 99 ? -5.401 0.160 -25.216 1.00 93.06 99 SER A N 1
ATOM 779 C CA . SER A 1 99 ? -4.930 -1.235 -25.241 1.00 93.06 99 SER A CA 1
ATOM 780 C C . SER A 1 99 ? -5.979 -2.231 -24.733 1.00 93.06 99 SER A C 1
ATOM 782 O O . SER A 1 99 ? -6.025 -3.373 -25.197 1.00 93.06 99 SER A O 1
ATOM 784 N N . ALA A 1 100 ? -6.807 -1.841 -23.759 1.00 93.75 100 ALA A N 1
ATOM 785 C CA . ALA A 1 100 ? -7.917 -2.656 -23.269 1.00 93.75 100 ALA A CA 1
ATOM 786 C C . ALA A 1 100 ? -9.072 -2.697 -24.282 1.00 93.75 100 ALA A C 1
ATOM 788 O O . ALA A 1 100 ? -9.603 -3.774 -24.551 1.00 93.75 100 ALA A O 1
ATOM 789 N N . LYS A 1 101 ? -9.393 -1.556 -24.900 1.00 93.19 101 LYS A N 1
ATOM 790 C CA . LYS A 1 101 ? -10.349 -1.412 -26.001 1.00 93.19 101 LYS A CA 1
ATOM 791 C C . LYS A 1 101 ? -9.962 -2.294 -27.188 1.00 93.19 101 LYS A C 1
ATOM 793 O O . LYS A 1 101 ? -10.747 -3.167 -27.529 1.00 93.19 101 LYS A O 1
ATOM 798 N N . ILE A 1 102 ? -8.733 -2.206 -27.702 1.00 94.06 102 ILE A N 1
ATOM 799 C CA . ILE A 1 102 ? -8.252 -3.064 -28.803 1.00 94.06 102 ILE A CA 1
ATOM 800 C C . ILE A 1 102 ? -8.328 -4.557 -28.429 1.00 94.06 102 ILE A C 1
ATOM 802 O O . ILE A 1 102 ? -8.690 -5.396 -29.250 1.00 94.06 102 ILE A O 1
ATOM 806 N N . LYS A 1 103 ? -8.055 -4.930 -27.168 1.00 94.38 103 LYS A N 1
ATOM 807 C CA . LYS A 1 103 ? -8.240 -6.317 -26.691 1.00 94.38 103 LYS A CA 1
ATOM 808 C C . LYS A 1 103 ? -9.710 -6.748 -26.631 1.00 94.38 103 LYS A C 1
ATOM 810 O O . LYS A 1 103 ? -9.983 -7.936 -26.794 1.00 94.38 103 LYS A O 1
ATOM 815 N N . LEU A 1 104 ? -10.644 -5.830 -26.388 1.00 90.69 104 LEU A N 1
ATOM 816 C CA . LEU A 1 104 ? -12.084 -6.093 -26.426 1.00 90.69 104 LEU A CA 1
ATOM 817 C C . LEU A 1 104 ? -12.618 -6.112 -27.864 1.00 90.69 104 LEU A C 1
ATOM 819 O O . LEU A 1 104 ? -13.402 -6.993 -28.183 1.00 90.69 104 LEU A O 1
ATOM 823 N N . GLU A 1 105 ? -12.136 -5.243 -28.751 1.00 93.12 105 GLU A N 1
ATOM 824 C CA . GLU A 1 105 ? -12.438 -5.234 -30.191 1.00 93.12 105 GLU A CA 1
ATOM 825 C C . GLU A 1 105 ? -11.922 -6.509 -30.880 1.00 93.12 105 GLU A C 1
ATOM 827 O O . GLU A 1 105 ? -12.644 -7.136 -31.655 1.00 93.12 105 GLU A O 1
ATOM 832 N N . ASN A 1 106 ? -10.726 -6.983 -30.515 1.00 92.69 106 ASN A N 1
ATOM 833 C CA . ASN A 1 106 ? -10.203 -8.280 -30.959 1.00 92.69 106 ASN A CA 1
ATOM 834 C C . ASN A 1 106 ? -11.034 -9.459 -30.422 1.00 92.69 106 ASN A C 1
ATOM 836 O O . ASN A 1 106 ? -11.246 -10.432 -31.137 1.00 92.69 106 ASN A O 1
ATOM 840 N N . LYS A 1 107 ? -11.558 -9.383 -29.190 1.00 94.94 107 LYS A N 1
ATOM 841 C CA . LYS A 1 107 ? -12.491 -10.399 -28.667 1.00 94.94 107 LYS A CA 1
ATOM 842 C C . LYS A 1 107 ? -13.864 -10.330 -29.330 1.00 94.94 107 LYS A C 1
ATOM 844 O O . LYS A 1 107 ? -14.454 -11.375 -29.568 1.00 94.94 107 LYS A O 1
ATOM 849 N N . LEU A 1 108 ? -14.370 -9.137 -29.637 1.00 89.12 108 LEU A N 1
ATOM 850 C CA . LEU A 1 108 ? -15.629 -8.943 -30.356 1.00 89.12 108 LEU A CA 1
ATOM 851 C C . LEU A 1 108 ? -15.524 -9.471 -31.785 1.00 89.12 108 LEU A C 1
ATOM 853 O O . LEU A 1 108 ? -16.418 -10.182 -32.217 1.00 89.12 108 LEU A O 1
ATOM 857 N N . THR A 1 109 ? -14.418 -9.221 -32.487 1.00 90.56 109 THR A N 1
ATOM 858 C CA . THR A 1 109 ? -14.178 -9.795 -33.821 1.00 90.56 109 THR A CA 1
ATOM 859 C C . THR A 1 109 ? -13.894 -11.297 -33.773 1.00 90.56 109 THR A C 1
ATOM 861 O O . THR A 1 109 ? -14.356 -12.016 -34.650 1.00 90.56 109 THR A O 1
ATOM 864 N N . GLU A 1 110 ? -13.224 -11.831 -32.745 1.00 91.44 110 GLU A N 1
ATOM 865 C CA . GLU A 1 110 ? -13.095 -13.287 -32.564 1.00 91.44 110 GLU A CA 1
ATOM 866 C C . GLU A 1 110 ? -14.450 -13.953 -32.253 1.00 91.44 110 GLU A C 1
ATOM 868 O O . GLU A 1 110 ? -14.730 -15.043 -32.752 1.00 91.44 110 GLU A O 1
ATOM 873 N N . LEU A 1 111 ? -15.308 -13.309 -31.455 1.00 88.12 111 LEU A N 1
ATOM 874 C CA . LEU A 1 111 ? -16.665 -13.779 -31.166 1.00 88.12 111 LEU A CA 1
ATOM 875 C C . LEU A 1 111 ? -17.593 -13.635 -32.375 1.00 88.12 111 LEU A C 1
ATOM 877 O O . LEU A 1 111 ? -18.352 -14.563 -32.624 1.00 88.12 111 LEU A O 1
ATOM 881 N N . GLN A 1 112 ? -17.485 -12.557 -33.156 1.00 90.06 112 GLN A N 1
ATOM 882 C CA . GLN A 1 112 ? -18.196 -12.396 -34.425 1.00 90.06 112 GLN A CA 1
ATOM 883 C C . GLN A 1 112 ? -17.750 -13.475 -35.411 1.00 90.06 112 GLN A C 1
ATOM 885 O O . GLN A 1 112 ? -18.578 -14.247 -35.855 1.00 90.06 112 GLN A O 1
ATOM 890 N N . ASN A 1 113 ? -16.447 -13.671 -35.634 1.00 86.62 113 ASN A N 1
ATOM 891 C CA . ASN A 1 113 ? -15.943 -14.750 -36.492 1.00 86.62 113 ASN A CA 1
ATOM 892 C C . ASN A 1 113 ? -16.379 -16.153 -36.016 1.00 86.62 113 ASN A C 1
ATOM 894 O O . ASN A 1 113 ? -16.528 -17.061 -36.830 1.00 86.62 113 ASN A O 1
ATOM 898 N N . LYS A 1 114 ? -16.582 -16.366 -34.706 1.00 89.25 114 LYS A N 1
ATOM 899 C CA . LYS A 1 114 ? -17.148 -17.614 -34.160 1.00 89.25 114 LYS A CA 1
ATOM 900 C C . LYS A 1 114 ? -18.660 -17.705 -34.344 1.00 89.25 114 LYS A C 1
ATOM 902 O O . LYS A 1 114 ? -19.140 -18.810 -34.585 1.00 89.25 114 LYS A O 1
ATOM 907 N N . LEU A 1 115 ? -19.379 -16.587 -34.249 1.00 80.62 115 LEU A N 1
ATOM 908 C CA . LEU A 1 115 ? -20.794 -16.485 -34.580 1.00 80.62 115 LEU A CA 1
ATOM 909 C C . LEU A 1 115 ? -20.967 -16.767 -36.072 1.00 80.62 115 LEU A C 1
ATOM 911 O O . LEU A 1 115 ? -21.551 -17.790 -36.385 1.00 80.62 115 LEU A O 1
ATOM 915 N N . ASP A 1 116 ? -20.310 -16.019 -36.957 1.00 82.81 116 ASP A N 1
ATOM 916 C CA . ASP A 1 116 ? -20.254 -16.204 -38.412 1.00 82.81 116 ASP A CA 1
ATOM 917 C C . ASP A 1 116 ? -19.846 -17.635 -38.812 1.00 82.81 116 ASP A C 1
ATOM 919 O O . ASP A 1 116 ? -20.407 -18.206 -39.739 1.00 82.81 116 ASP A O 1
ATOM 923 N N . ALA A 1 117 ? -18.892 -18.271 -38.117 1.00 80.56 117 ALA A N 1
ATOM 924 C CA . ALA A 1 117 ? -18.504 -19.663 -38.386 1.00 80.56 117 ALA A CA 1
ATOM 925 C C . ALA A 1 117 ? -19.481 -20.700 -37.801 1.00 80.56 117 ALA A C 1
ATOM 927 O O . ALA A 1 117 ? -19.523 -21.845 -38.268 1.00 80.56 117 ALA A O 1
ATOM 928 N N . SER A 1 118 ? -20.257 -20.329 -36.780 1.00 72.12 118 SER A N 1
ATOM 929 C CA . SER A 1 118 ? -21.410 -21.103 -36.317 1.00 72.12 118 SER A CA 1
ATOM 930 C C . SER A 1 118 ? -22.598 -20.913 -37.257 1.00 72.12 118 SER A C 1
ATOM 932 O O . SER A 1 118 ? -23.240 -21.904 -37.568 1.00 72.12 118 SER A O 1
ATOM 934 N N . GLU A 1 119 ? -22.782 -19.716 -37.818 1.00 66.25 119 GLU A N 1
ATOM 935 C CA . GLU A 1 119 ? -23.751 -19.349 -38.849 1.00 66.25 119 GLU A CA 1
ATOM 936 C C . GLU A 1 119 ? -23.382 -19.944 -40.209 1.00 66.25 119 GLU A C 1
ATOM 938 O O . GLU A 1 119 ? -24.264 -20.317 -40.962 1.00 66.25 119 GLU A O 1
ATOM 943 N N . ALA A 1 120 ? -22.107 -20.192 -40.515 1.00 65.12 120 ALA A N 1
ATOM 944 C CA . ALA A 1 120 ? -21.680 -20.954 -41.694 1.00 65.12 120 ALA A CA 1
ATOM 945 C C . ALA A 1 120 ? -21.967 -22.465 -41.565 1.00 65.12 120 ALA A C 1
ATOM 947 O O . ALA A 1 120 ? -22.055 -23.178 -42.563 1.00 65.12 120 ALA A O 1
ATOM 948 N N . LYS A 1 121 ? -22.103 -22.977 -40.334 1.00 58.19 121 LYS A N 1
ATOM 949 C CA . LYS A 1 121 ? -22.467 -24.380 -40.064 1.00 58.19 121 LYS A CA 1
ATOM 950 C C . LYS A 1 121 ? -23.967 -24.543 -39.876 1.00 58.19 121 LYS A C 1
ATOM 952 O O . LYS A 1 121 ? -24.541 -25.487 -40.417 1.00 58.19 121 LYS A O 1
ATOM 957 N N . SER A 1 122 ? -24.603 -23.622 -39.156 1.00 55.47 122 SER A N 1
ATOM 958 C CA . SER A 1 122 ? -26.047 -23.572 -39.036 1.00 55.47 122 SER A CA 1
ATOM 959 C C . SER A 1 122 ? -26.670 -23.181 -40.363 1.00 55.47 122 SER A C 1
ATOM 961 O O . SER A 1 122 ? -27.640 -23.825 -40.674 1.00 55.47 122 SER A O 1
ATOM 963 N N . SER A 1 123 ? -26.100 -22.334 -41.230 1.00 56.06 123 SER A N 1
ATOM 964 C CA . SER A 1 123 ? -26.639 -22.088 -42.588 1.00 56.06 123 SER A CA 1
ATOM 965 C C . SER A 1 123 ? -26.641 -23.310 -43.504 1.00 56.06 123 SER A C 1
ATOM 967 O O . SER A 1 123 ? -27.393 -23.317 -44.464 1.00 56.06 123 SER A O 1
ATOM 969 N N . SER A 1 124 ? -25.926 -24.397 -43.202 1.00 58.34 124 SER A N 1
ATOM 970 C CA . SER A 1 124 ? -26.187 -25.684 -43.873 1.00 58.34 124 SER A CA 1
ATOM 971 C C . SER A 1 124 ? -27.528 -26.293 -43.424 1.00 58.34 124 SER A C 1
ATOM 973 O O . SER A 1 124 ? -28.309 -26.791 -44.231 1.00 58.34 124 SER A O 1
ATOM 975 N N . ILE A 1 125 ? -27.828 -26.189 -42.126 1.00 60.56 125 ILE A N 1
ATOM 976 C CA . ILE A 1 125 ? -29.077 -26.638 -41.489 1.00 60.56 125 ILE A CA 1
ATOM 977 C C . ILE A 1 125 ? -30.226 -25.646 -41.735 1.00 60.56 125 ILE A C 1
ATOM 979 O O . ILE A 1 125 ? -31.369 -26.062 -41.838 1.00 60.56 125 ILE A O 1
ATOM 983 N N . ASP A 1 126 ? -29.924 -24.358 -41.843 1.00 66.44 126 ASP A N 1
ATOM 984 C CA . ASP A 1 126 ? -30.828 -23.212 -41.864 1.00 66.44 126 ASP A CA 1
ATOM 985 C C . ASP A 1 126 ? -31.070 -22.717 -43.290 1.00 66.44 126 ASP A C 1
ATOM 987 O O . ASP A 1 126 ? -32.124 -22.168 -43.559 1.00 66.44 126 ASP A O 1
ATOM 991 N N . PHE A 1 127 ? -30.207 -23.045 -44.259 1.00 74.12 127 PHE A N 1
ATOM 992 C CA . PHE A 1 127 ? -30.626 -23.104 -45.660 1.00 74.12 127 PHE A CA 1
ATOM 993 C C . PHE A 1 127 ? -31.620 -24.253 -45.864 1.00 74.12 127 PHE A C 1
ATOM 995 O O . PHE A 1 127 ? -32.652 -24.047 -46.488 1.00 74.12 127 PHE A O 1
ATOM 1002 N N . ASP A 1 128 ? -31.387 -25.441 -45.291 1.00 78.88 128 ASP A N 1
ATOM 1003 C CA . ASP A 1 128 ? -32.355 -26.549 -45.363 1.00 78.88 128 ASP A CA 1
ATOM 1004 C C . ASP A 1 128 ? -33.640 -26.259 -44.548 1.00 78.88 128 ASP A C 1
ATOM 1006 O O . ASP A 1 128 ? -34.737 -26.646 -44.958 1.00 78.88 128 ASP A O 1
ATOM 1010 N N . MET A 1 129 ? -33.539 -25.508 -43.442 1.00 80.06 129 MET A N 1
ATOM 1011 C CA . MET A 1 129 ? -34.679 -25.034 -42.647 1.00 80.06 129 MET A CA 1
ATOM 1012 C C . MET A 1 129 ? -35.432 -23.912 -43.362 1.00 80.06 129 MET A C 1
ATOM 1014 O O . MET A 1 129 ? -36.633 -24.047 -43.555 1.00 80.06 129 MET A O 1
ATOM 1018 N N . CYS A 1 130 ? -34.763 -22.850 -43.820 1.00 81.06 130 CYS A N 1
ATOM 1019 C CA . CYS A 1 130 ? -35.383 -21.773 -44.594 1.00 81.06 130 CYS A CA 1
ATOM 1020 C C . CYS A 1 130 ? -35.972 -22.300 -45.902 1.00 81.06 130 CYS A C 1
ATOM 1022 O O . CYS A 1 130 ? -37.069 -21.900 -46.270 1.00 81.06 130 CYS A O 1
ATOM 1024 N N . GLN A 1 131 ? -35.328 -23.259 -46.577 1.00 83.12 131 GLN A N 1
ATOM 1025 C CA . GLN A 1 131 ? -35.896 -23.858 -47.781 1.00 83.12 131 GLN A CA 1
ATOM 1026 C C . GLN A 1 131 ? -37.151 -24.684 -47.460 1.00 83.12 131 GLN A C 1
ATOM 1028 O O . GLN A 1 131 ? -38.104 -24.650 -48.242 1.00 83.12 131 GLN A O 1
ATOM 1033 N N . LYS A 1 132 ? -37.205 -25.366 -46.304 1.00 88.62 132 LYS A N 1
ATOM 1034 C CA . LYS A 1 132 ? -38.439 -25.977 -45.772 1.00 88.62 132 LYS A CA 1
ATOM 1035 C C . LYS A 1 132 ? -39.486 -24.937 -45.380 1.00 88.62 132 LYS A C 1
ATOM 1037 O O . LYS A 1 132 ? -40.649 -25.156 -45.694 1.00 88.62 132 LYS A O 1
ATOM 1042 N N . VAL A 1 133 ? -39.103 -23.826 -44.752 1.00 84.81 133 VAL A N 1
ATOM 1043 C CA . VAL A 1 133 ? -40.010 -22.728 -44.385 1.00 84.81 133 VAL A CA 1
ATOM 1044 C C . VAL A 1 133 ? -40.604 -22.100 -45.641 1.00 84.81 133 VAL A C 1
ATOM 1046 O O . VAL A 1 133 ? -41.819 -22.107 -45.754 1.00 84.81 133 VAL A O 1
ATOM 1049 N N . GLU A 1 134 ? -39.814 -21.709 -46.647 1.00 88.12 134 GLU A N 1
ATOM 1050 C CA . GLU A 1 134 ? -40.345 -21.228 -47.931 1.00 88.12 134 GLU A CA 1
ATOM 1051 C C . GLU A 1 134 ? -41.273 -22.253 -48.605 1.00 88.12 134 GLU A C 1
ATOM 1053 O O . GLU A 1 134 ? -4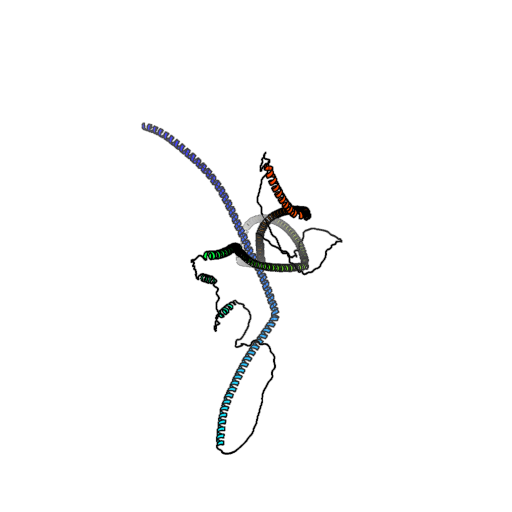2.268 -21.883 -49.227 1.00 88.12 134 GLU A O 1
ATOM 1058 N N . ASN A 1 135 ? -40.933 -23.548 -48.547 1.00 89.25 135 ASN A N 1
ATOM 1059 C CA . ASN A 1 135 ? -41.770 -24.602 -49.120 1.00 89.25 135 ASN A CA 1
ATOM 1060 C C . ASN A 1 135 ? -43.120 -24.673 -48.393 1.00 89.25 135 ASN A C 1
ATOM 1062 O O . ASN A 1 135 ? -44.157 -24.666 -49.054 1.00 89.25 135 ASN A O 1
ATOM 1066 N N . LEU A 1 136 ? -43.103 -24.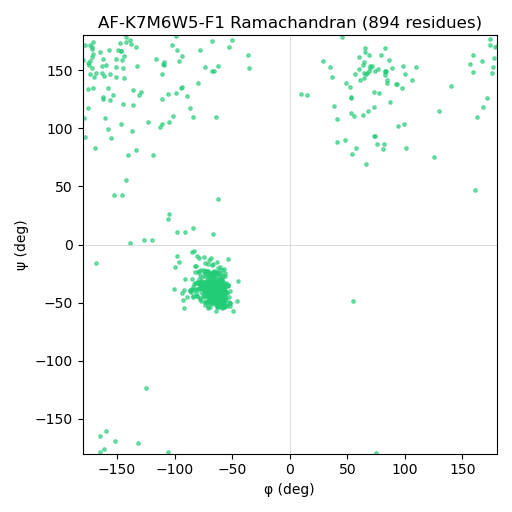659 -47.058 1.00 92.00 136 LEU A N 1
ATOM 1067 C CA . LEU A 1 136 ? -44.293 -24.640 -46.210 1.00 92.00 136 LEU A CA 1
ATOM 1068 C C . LEU A 1 136 ? -45.076 -23.327 -46.331 1.00 92.00 136 LEU A C 1
ATOM 1070 O O . LEU A 1 136 ? -46.295 -23.360 -46.258 1.00 92.00 136 LEU A O 1
ATOM 1074 N N . GLU A 1 137 ? -44.431 -22.182 -46.552 1.00 92.31 137 GLU A N 1
ATOM 1075 C CA . GLU A 1 137 ? -45.076 -20.884 -46.783 1.00 92.31 137 GLU A CA 1
ATOM 1076 C C . GLU A 1 137 ? -45.737 -20.819 -48.160 1.00 92.31 137 GLU A C 1
ATOM 1078 O O . GLU A 1 137 ? -46.873 -20.356 -48.272 1.00 92.31 137 GLU A O 1
ATOM 1083 N N . ARG A 1 138 ? -45.078 -21.335 -49.206 1.00 92.69 138 ARG A N 1
ATOM 1084 C CA . ARG A 1 138 ? -45.677 -21.491 -50.541 1.00 92.69 138 ARG A CA 1
ATOM 1085 C C . ARG A 1 138 ? -46.856 -22.465 -50.506 1.00 92.69 138 ARG A C 1
ATOM 1087 O O . ARG A 1 138 ? -47.886 -22.173 -51.108 1.00 92.69 138 ARG A O 1
ATOM 1094 N N . GLU A 1 139 ? -46.754 -23.556 -49.749 1.00 93.69 139 GLU A N 1
ATOM 1095 C CA . GLU A 1 139 ? -47.870 -24.471 -49.485 1.00 93.69 139 GLU A CA 1
ATOM 1096 C C . GLU A 1 139 ? -48.987 -23.791 -48.670 1.00 93.69 139 GLU A C 1
ATOM 1098 O O . GLU A 1 139 ? -50.153 -23.888 -49.039 1.00 93.69 139 GLU A O 1
ATOM 1103 N N . ASN A 1 140 ? -48.666 -23.009 -47.631 1.00 89.81 140 ASN A N 1
ATOM 1104 C CA . ASN A 1 140 ? -49.657 -22.277 -46.832 1.00 89.81 140 ASN A CA 1
ATOM 1105 C C . ASN A 1 140 ? -50.379 -21.206 -47.663 1.00 89.81 140 ASN A C 1
ATOM 1107 O O . ASN A 1 140 ? -51.587 -21.039 -47.522 1.00 89.81 140 ASN A O 1
ATOM 1111 N N . MET A 1 141 ? -49.672 -20.498 -48.548 1.00 94.38 141 MET A N 1
ATOM 1112 C CA . MET A 1 141 ? -50.271 -19.545 -49.487 1.00 94.38 141 MET A CA 1
ATOM 1113 C C . MET A 1 141 ? -51.164 -20.243 -50.517 1.00 94.38 141 MET A C 1
ATOM 1115 O O . MET A 1 141 ? -52.267 -19.759 -50.770 1.00 94.38 141 MET A O 1
ATOM 1119 N N . ALA A 1 142 ? -50.743 -21.391 -51.059 1.00 94.81 142 ALA A N 1
ATOM 1120 C CA . ALA A 1 142 ? -51.568 -22.193 -51.961 1.00 94.81 142 ALA A CA 1
ATOM 1121 C C . ALA A 1 142 ? -52.843 -22.699 -51.262 1.00 94.81 142 ALA A C 1
ATOM 1123 O O . ALA A 1 142 ? -53.940 -22.470 -51.762 1.00 94.81 142 ALA A O 1
ATOM 1124 N N . LEU A 1 143 ? -52.719 -23.282 -50.065 1.00 96.50 143 LEU A N 1
ATOM 1125 C CA . LEU A 1 143 ? -53.849 -23.754 -49.258 1.00 96.50 143 LEU A CA 1
ATOM 1126 C C . LEU A 1 143 ? -54.783 -22.611 -48.837 1.00 96.50 143 LEU A C 1
ATOM 1128 O O . LEU A 1 143 ? -55.998 -22.775 -48.876 1.00 96.50 143 LEU A O 1
ATOM 1132 N N . ARG A 1 144 ? -54.256 -21.430 -48.484 1.00 95.81 144 ARG A N 1
ATOM 1133 C CA . ARG A 1 144 ? -55.076 -20.235 -48.211 1.00 95.81 144 ARG A CA 1
ATOM 1134 C C . ARG A 1 144 ? -55.849 -19.785 -49.446 1.00 95.81 144 ARG A C 1
ATOM 1136 O O . ARG A 1 144 ? -57.026 -19.465 -49.320 1.00 95.81 144 ARG A O 1
ATOM 1143 N N . HIS A 1 145 ? -55.214 -19.770 -50.617 1.00 94.75 145 HIS A N 1
ATOM 1144 C CA . HIS A 1 145 ? -55.881 -19.430 -51.872 1.00 94.75 145 HIS A CA 1
ATOM 1145 C C . HIS A 1 145 ? -56.939 -20.479 -52.245 1.00 94.75 145 HIS A C 1
ATOM 1147 O O . HIS A 1 145 ? -58.017 -20.114 -52.707 1.00 94.75 145 HIS A O 1
ATOM 1153 N N . GLU A 1 146 ? -56.676 -21.768 -52.028 1.00 95.50 146 GLU A N 1
ATOM 1154 C CA . GLU A 1 146 ? -57.649 -22.828 -52.292 1.00 95.50 146 GLU A CA 1
ATOM 1155 C C . GLU A 1 146 ? -58.835 -22.777 -51.316 1.00 95.50 146 GLU A C 1
ATOM 1157 O O . GLU A 1 146 ? -59.974 -22.870 -51.759 1.00 95.50 146 GLU A O 1
ATOM 1162 N N . ILE A 1 147 ? -58.608 -22.523 -50.023 1.00 94.44 147 ILE A N 1
ATOM 1163 C CA . ILE A 1 147 ? -59.681 -22.291 -49.038 1.00 94.44 147 ILE A CA 1
ATOM 1164 C C . ILE A 1 147 ? -60.527 -21.068 -49.420 1.00 94.44 147 ILE A C 1
ATOM 1166 O O . ILE A 1 147 ? -61.750 -21.114 -49.300 1.00 94.44 147 ILE A O 1
ATOM 1170 N N . LEU A 1 148 ? -59.904 -19.984 -49.895 1.00 96.25 148 LEU A N 1
ATOM 1171 C CA . LEU A 1 148 ? -60.613 -18.770 -50.307 1.00 96.25 148 LEU A CA 1
ATOM 1172 C 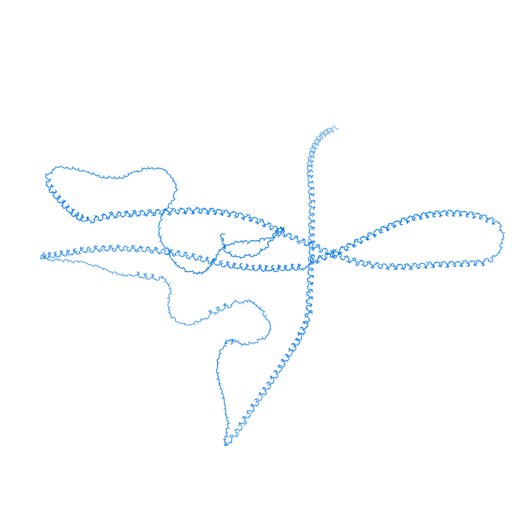C . LEU A 1 148 ? -61.474 -19.038 -51.553 1.00 96.25 148 LEU A C 1
ATOM 1174 O O . LEU A 1 148 ? -62.671 -18.762 -51.528 1.00 96.25 148 LEU A O 1
ATOM 1178 N N . VAL A 1 149 ? -60.915 -19.695 -52.576 1.00 94.81 149 VAL A N 1
ATOM 1179 C CA . VAL A 1 149 ? -61.666 -20.134 -53.766 1.00 94.81 149 VAL A CA 1
ATOM 1180 C C . VAL A 1 149 ? -62.801 -21.089 -53.389 1.00 94.81 149 VAL A C 1
ATOM 1182 O O . VAL A 1 149 ? -63.925 -20.884 -53.830 1.00 94.81 149 VAL A O 1
ATOM 1185 N N . GLN A 1 150 ? -62.565 -22.093 -52.538 1.00 96.25 150 GLN A N 1
ATOM 1186 C CA . GLN A 1 150 ? -63.625 -23.000 -52.077 1.00 96.25 150 GLN A CA 1
ATOM 1187 C C . GLN A 1 150 ? -64.709 -22.267 -51.264 1.00 96.25 150 GLN A C 1
ATOM 1189 O O . GLN A 1 150 ? -65.874 -22.651 -51.331 1.00 96.25 150 GLN A O 1
ATOM 1194 N N . SER A 1 151 ? -64.366 -21.195 -50.541 1.00 93.38 151 SER A N 1
ATOM 1195 C CA . SER A 1 151 ? -65.339 -20.344 -49.843 1.00 93.38 151 SER A CA 1
ATOM 1196 C C . SER A 1 151 ? -66.217 -19.558 -50.821 1.00 93.38 151 SER A C 1
ATOM 1198 O O . SER A 1 151 ? -67.438 -19.581 -50.682 1.00 93.38 151 SER A O 1
ATOM 1200 N N . GLU A 1 152 ? -65.627 -18.910 -51.831 1.00 96.94 152 GLU A N 1
ATOM 1201 C CA . GLU A 1 152 ? -66.368 -18.213 -52.896 1.00 96.94 152 GLU A CA 1
ATOM 1202 C C . GLU A 1 152 ? -67.264 -19.191 -53.679 1.00 96.94 152 GLU A C 1
ATOM 1204 O O . GLU A 1 152 ? -68.437 -18.925 -53.928 1.00 96.94 152 GLU A O 1
ATOM 1209 N N . ASP A 1 153 ? -66.747 -20.378 -53.990 1.00 96.00 153 ASP A N 1
ATOM 1210 C CA . ASP A 1 153 ? -67.437 -21.446 -54.718 1.00 96.00 153 ASP A CA 1
ATOM 1211 C C . ASP A 1 153 ? -68.579 -22.085 -53.881 1.00 96.00 153 ASP A C 1
ATOM 1213 O O . ASP A 1 153 ? -69.558 -22.610 -54.423 1.00 96.00 153 ASP A O 1
ATOM 1217 N N . LEU A 1 154 ? -68.520 -22.013 -52.545 1.00 94.69 154 LEU A N 1
ATOM 1218 C CA . LEU A 1 154 ? -69.627 -22.362 -51.638 1.00 94.69 154 LEU A CA 1
ATOM 1219 C C . LEU A 1 154 ? -70.648 -21.223 -51.472 1.00 94.69 154 LEU A C 1
ATOM 1221 O O . LEU A 1 154 ? -71.845 -21.500 -51.335 1.00 94.69 154 LEU A O 1
ATOM 1225 N N . GLU A 1 155 ? -70.218 -19.962 -51.522 1.00 96.50 155 GLU A N 1
ATOM 1226 C CA . GLU A 1 155 ? -71.109 -18.795 -51.537 1.00 96.50 155 GLU A CA 1
ATOM 1227 C C . GLU A 1 155 ? -71.921 -18.743 -52.842 1.00 96.50 155 GLU A C 1
ATOM 1229 O O . GLU A 1 155 ? -73.147 -18.619 -52.799 1.00 96.50 155 GLU A O 1
ATOM 1234 N N . VAL A 1 156 ? -71.287 -18.983 -53.996 1.00 96.06 156 VAL A N 1
ATOM 1235 C CA . VAL A 1 156 ? -71.969 -19.109 -55.297 1.00 96.06 156 VAL A CA 1
ATOM 1236 C C . VAL A 1 156 ? -73.008 -20.232 -55.267 1.00 96.06 156 VAL A C 1
ATOM 1238 O O . VAL A 1 156 ? -74.177 -19.970 -55.548 1.00 96.06 156 VAL A O 1
ATOM 1241 N N . ARG A 1 157 ? -72.652 -21.451 -54.830 1.00 94.62 157 ARG A N 1
ATOM 1242 C CA . ARG A 1 157 ? -73.631 -22.555 -54.688 1.00 94.62 157 ARG A CA 1
ATOM 1243 C C . ARG A 1 157 ? -74.760 -22.238 -53.710 1.00 94.62 157 ARG A C 1
ATOM 1245 O O . ARG A 1 157 ? -75.876 -22.728 -53.878 1.00 94.62 157 ARG A O 1
ATOM 1252 N N . THR A 1 158 ? -74.489 -21.442 -52.679 1.00 94.38 158 THR A N 1
ATOM 1253 C CA . THR A 1 158 ? -75.501 -20.976 -51.722 1.00 94.38 158 THR A CA 1
ATOM 1254 C C . THR A 1 158 ? -76.495 -20.050 -52.419 1.00 94.38 158 THR A C 1
ATOM 1256 O O . THR A 1 158 ? -77.695 -20.318 -52.367 1.00 94.38 158 THR A O 1
ATOM 1259 N N . ILE A 1 159 ? -76.007 -19.058 -53.168 1.00 96.88 159 ILE A N 1
ATOM 1260 C CA . ILE A 1 159 ? -76.825 -18.133 -53.965 1.00 96.88 159 ILE A CA 1
ATOM 1261 C C . ILE A 1 159 ? -77.627 -18.884 -55.042 1.00 96.88 159 ILE A C 1
ATOM 1263 O O . ILE A 1 159 ? -78.830 -18.662 -55.169 1.00 96.88 159 ILE A O 1
ATOM 1267 N N . GLU A 1 160 ? -77.015 -19.817 -55.779 1.00 95.94 160 GLU A N 1
ATOM 1268 C CA . GLU A 1 160 ? -77.704 -20.654 -56.775 1.00 95.94 160 GLU A CA 1
ATOM 1269 C C . GLU A 1 160 ? -78.834 -21.485 -56.150 1.00 95.94 160 GLU A C 1
ATOM 1271 O O . GLU A 1 160 ? -79.951 -21.528 -56.675 1.00 95.94 160 GLU A O 1
ATOM 1276 N N . ARG A 1 161 ? -78.573 -22.118 -55.001 1.00 94.94 161 ARG A N 1
ATOM 1277 C CA . ARG A 1 161 ? -79.554 -22.917 -54.256 1.00 94.94 161 ARG A CA 1
ATOM 1278 C C . ARG A 1 161 ? -80.689 -22.050 -53.703 1.00 94.94 161 ARG A C 1
ATOM 1280 O O . ARG A 1 161 ? -81.844 -22.478 -53.750 1.00 94.94 161 ARG A O 1
ATOM 1287 N N . ASP A 1 162 ? -80.405 -20.842 -53.222 1.00 97.44 162 ASP A N 1
ATOM 1288 C CA . ASP A 1 162 ? -81.422 -19.908 -52.721 1.00 97.44 162 ASP A CA 1
ATOM 1289 C C . ASP A 1 162 ? -82.281 -19.337 -53.863 1.00 97.44 162 ASP A C 1
ATOM 1291 O O . ASP A 1 162 ? -83.511 -19.322 -53.757 1.00 97.44 162 ASP A O 1
ATOM 1295 N N . LEU A 1 163 ? -81.681 -18.992 -55.008 1.00 97.06 163 LEU A N 1
ATOM 1296 C CA . LEU A 1 163 ? -82.404 -18.615 -56.230 1.00 97.06 163 LEU A CA 1
ATOM 1297 C C . LEU A 1 163 ? -83.263 -19.771 -56.766 1.00 97.06 163 LEU A C 1
ATOM 1299 O O . LEU A 1 163 ? -84.430 -19.567 -57.104 1.00 97.06 163 LEU A O 1
ATOM 1303 N N . SER A 1 164 ? -82.737 -21.000 -56.782 1.00 95.50 164 SER A N 1
ATOM 1304 C CA . SER A 1 164 ? -83.498 -22.199 -57.155 1.00 95.50 164 SER A CA 1
ATOM 1305 C C . SER A 1 164 ? -84.652 -22.473 -56.184 1.00 95.50 164 SER A C 1
ATOM 1307 O O . SER A 1 164 ? -85.723 -22.914 -56.606 1.00 95.50 164 SER A O 1
ATOM 1309 N N . THR A 1 165 ? -84.471 -22.189 -54.892 1.00 94.81 165 THR A N 1
ATOM 1310 C CA . THR A 1 165 ? -85.526 -22.317 -53.875 1.00 94.81 165 THR A CA 1
ATOM 1311 C C . THR A 1 165 ? -86.606 -21.255 -54.084 1.00 94.81 165 THR A C 1
ATOM 1313 O O . THR A 1 165 ? -87.792 -21.581 -54.106 1.00 94.81 165 THR A O 1
ATOM 1316 N N . GLN A 1 166 ? -86.224 -20.005 -54.359 1.00 97.12 166 GLN A N 1
ATOM 1317 C CA . GLN A 1 166 ? -87.155 -18.924 -54.688 1.00 97.12 166 GLN A CA 1
ATOM 1318 C C . GLN A 1 166 ? -87.924 -19.193 -55.999 1.00 97.12 166 GLN A C 1
ATOM 1320 O O . GLN A 1 166 ? -89.123 -18.907 -56.087 1.00 97.12 166 GLN A O 1
ATOM 1325 N N . ALA A 1 167 ? -87.281 -19.801 -57.001 1.00 95.56 167 ALA A N 1
ATOM 1326 C CA . ALA A 1 167 ? -87.932 -20.259 -58.228 1.00 95.56 167 ALA A CA 1
ATOM 1327 C C . ALA A 1 167 ? -88.949 -21.385 -57.953 1.00 95.56 167 ALA A C 1
ATOM 1329 O O . ALA A 1 167 ? -90.092 -21.314 -58.408 1.00 95.56 167 ALA A O 1
ATOM 1330 N N . ALA A 1 168 ? -88.585 -22.385 -57.142 1.00 95.06 168 ALA A N 1
ATOM 1331 C CA . ALA A 1 168 ? -89.492 -23.461 -56.735 1.00 95.06 168 ALA A CA 1
ATOM 1332 C C . ALA A 1 168 ? -90.675 -22.948 -55.888 1.00 95.06 168 ALA A C 1
ATOM 1334 O O . ALA A 1 168 ? -91.816 -23.377 -56.084 1.00 95.06 168 ALA A O 1
ATOM 1335 N N . GLU A 1 169 ? -90.442 -21.985 -54.992 1.00 94.88 169 GLU A N 1
ATOM 1336 C CA . GLU A 1 169 ? -91.484 -21.315 -54.213 1.00 94.88 169 GLU A CA 1
ATOM 1337 C C . GLU A 1 169 ? -92.443 -20.505 -55.087 1.00 94.88 169 GLU A C 1
ATOM 1339 O O . GLU A 1 169 ? -93.657 -20.578 -54.898 1.00 94.88 169 GLU A O 1
ATOM 1344 N N . THR A 1 170 ? -91.929 -19.707 -56.025 1.00 94.44 170 THR A N 1
ATOM 1345 C CA . THR A 1 170 ? -92.767 -18.872 -56.899 1.00 94.44 170 THR A CA 1
ATOM 1346 C C . THR A 1 170 ? -93.576 -19.727 -57.871 1.00 94.44 170 THR A C 1
ATOM 1348 O O . THR A 1 170 ? -94.781 -19.497 -58.005 1.00 94.44 170 THR A O 1
ATOM 1351 N N . ALA A 1 171 ? -92.983 -20.784 -58.435 1.00 95.50 171 ALA A N 1
ATOM 1352 C CA . ALA A 1 171 ? -93.704 -21.804 -59.194 1.00 95.50 171 ALA A CA 1
ATOM 1353 C C . ALA A 1 171 ? -94.789 -22.491 -58.343 1.00 95.50 171 ALA A C 1
ATOM 1355 O O . ALA A 1 171 ? -95.932 -22.612 -58.784 1.00 95.50 171 ALA A O 1
ATOM 1356 N N . SER A 1 172 ? -94.487 -22.863 -57.093 1.00 94.06 172 SER A N 1
ATOM 1357 C CA . SER A 1 172 ? -95.459 -23.475 -56.173 1.00 94.06 172 SER A CA 1
ATOM 1358 C C . SER A 1 172 ? -96.594 -22.520 -55.791 1.00 94.06 172 SER A C 1
ATOM 1360 O O . SER A 1 172 ? -97.753 -22.930 -55.746 1.00 94.06 172 SER A O 1
ATOM 1362 N N . LYS A 1 173 ? -96.303 -21.230 -55.574 1.00 96.25 173 LYS A N 1
ATOM 1363 C CA . LYS A 1 173 ? -97.303 -20.183 -55.300 1.00 96.25 173 LYS A CA 1
ATOM 1364 C C . LYS A 1 173 ? -98.229 -19.979 -56.504 1.00 96.25 173 LYS A C 1
ATOM 1366 O O . LYS A 1 173 ? -99.448 -19.991 -56.329 1.00 96.25 173 LYS A O 1
ATOM 1371 N N . GLN A 1 174 ? -97.681 -19.891 -57.719 1.00 94.50 174 GLN A N 1
ATOM 1372 C CA . GLN A 1 174 ? -98.464 -19.811 -58.960 1.00 94.50 174 GLN A CA 1
ATOM 1373 C C . GLN A 1 174 ? -99.295 -21.081 -59.205 1.00 94.50 174 GLN A C 1
ATOM 1375 O O . GLN A 1 174 ? -100.473 -20.989 -59.557 1.00 94.50 174 GLN A O 1
ATOM 1380 N N . HIS A 1 175 ? -98.728 -22.268 -58.971 1.00 95.31 175 HIS A N 1
ATOM 1381 C CA . HIS A 1 175 ? -99.439 -23.537 -59.118 1.00 95.31 175 HIS A CA 1
ATOM 1382 C C . HIS A 1 175 ? -100.574 -23.673 -58.094 1.00 95.31 175 HIS A C 1
ATOM 1384 O O . HIS A 1 175 ? -101.687 -24.037 -58.465 1.00 95.31 175 HIS A O 1
ATOM 1390 N N . LEU A 1 176 ? -100.354 -23.281 -56.835 1.00 95.94 176 LEU A N 1
ATOM 1391 C CA . LEU A 1 176 ? -101.388 -23.246 -55.799 1.00 95.94 176 LEU A CA 1
ATOM 1392 C C . LEU A 1 176 ? -102.502 -22.238 -56.126 1.00 95.94 176 LEU A C 1
ATOM 1394 O O . LEU A 1 176 ? -103.673 -22.510 -55.860 1.00 95.94 176 LEU A O 1
ATOM 1398 N N . GLU A 1 177 ? -102.178 -21.083 -56.712 1.00 95.06 177 GLU A N 1
ATOM 1399 C CA . GLU A 1 177 ? -103.189 -20.129 -57.180 1.00 95.06 177 GLU A CA 1
ATOM 1400 C C . GLU A 1 177 ? -103.977 -20.678 -58.383 1.00 95.06 177 GLU A C 1
ATOM 1402 O O . GLU A 1 177 ? -105.200 -20.529 -58.441 1.00 95.06 177 GLU A O 1
ATOM 1407 N N . SER A 1 178 ? -103.306 -21.380 -59.301 1.00 95.19 178 SER A N 1
ATOM 1408 C CA . SER A 1 178 ? -103.939 -22.095 -60.414 1.00 95.19 178 SER A CA 1
ATOM 1409 C C . SER A 1 178 ? -104.884 -23.193 -59.909 1.00 95.19 178 SER A C 1
ATOM 1411 O O . SER A 1 178 ? -106.058 -23.199 -60.274 1.00 95.19 178 SER A O 1
ATOM 1413 N N . ILE A 1 179 ? -104.446 -24.034 -58.964 1.00 95.88 179 ILE A N 1
ATOM 1414 C CA . ILE A 1 179 ? -105.289 -25.030 -58.283 1.00 95.88 179 ILE A CA 1
ATOM 1415 C C . ILE A 1 179 ? -106.485 -24.355 -57.601 1.00 95.88 179 ILE A C 1
ATOM 1417 O O . ILE A 1 179 ? -107.607 -24.829 -57.746 1.00 95.88 179 ILE A O 1
ATOM 1421 N N . LYS A 1 180 ? -106.303 -23.224 -56.906 1.00 95.88 180 LYS A N 1
ATOM 1422 C CA . LYS A 1 180 ? -107.415 -22.478 -56.282 1.00 95.88 180 LYS A CA 1
ATOM 1423 C C . LYS A 1 180 ? -108.420 -21.945 -57.312 1.00 95.88 180 LYS A C 1
ATOM 1425 O O . LYS A 1 180 ? -109.618 -21.926 -57.026 1.00 95.88 180 LYS A O 1
ATOM 1430 N N . LYS A 1 181 ? -107.971 -21.539 -58.505 1.00 96.06 181 LYS A N 1
ATOM 1431 C CA . LYS A 1 181 ? -108.843 -21.144 -59.628 1.00 96.06 181 LYS A CA 1
ATOM 1432 C C . LYS A 1 181 ? -109.583 -22.358 -60.204 1.00 96.06 181 LYS A C 1
ATOM 1434 O O . LYS A 1 181 ? -110.807 -22.319 -60.309 1.00 96.06 181 LYS A O 1
ATOM 1439 N N . VAL A 1 182 ? -108.877 -23.458 -60.475 1.00 94.69 182 VAL A N 1
ATOM 1440 C CA . VAL A 1 182 ? -109.456 -24.723 -60.965 1.00 94.69 182 VAL A CA 1
ATOM 1441 C C . VAL A 1 182 ? -110.464 -25.305 -59.970 1.00 94.69 182 VAL A C 1
ATOM 1443 O O . VAL A 1 182 ? -111.558 -25.668 -60.378 1.00 94.69 182 VAL A O 1
ATOM 1446 N N . ALA A 1 183 ? -110.173 -25.317 -58.669 1.00 93.50 183 ALA A N 1
ATOM 1447 C CA . ALA A 1 183 ? -111.073 -25.833 -57.635 1.00 93.50 183 ALA A CA 1
ATOM 1448 C C . ALA A 1 183 ? -112.368 -25.008 -57.502 1.00 93.50 183 ALA A C 1
ATOM 1450 O O . ALA A 1 183 ? -113.440 -25.575 -57.285 1.00 93.50 183 ALA A O 1
ATOM 1451 N N . LYS A 1 184 ? -112.304 -23.678 -57.686 1.00 95.44 184 LYS A N 1
ATOM 1452 C CA . LYS A 1 184 ? -113.505 -22.828 -57.780 1.00 95.44 184 LYS A CA 1
ATOM 1453 C C . LYS A 1 184 ? -114.339 -23.168 -59.020 1.00 95.44 184 LYS A C 1
ATOM 1455 O O . LYS A 1 184 ? -115.549 -23.347 -58.898 1.00 95.44 184 LYS A O 1
ATOM 1460 N N . LEU A 1 185 ? -113.696 -23.319 -60.180 1.00 94.56 185 LEU A N 1
ATOM 1461 C CA . LEU A 1 185 ? -114.359 -23.712 -61.429 1.00 94.56 185 LEU A CA 1
ATOM 1462 C C . LEU A 1 185 ? -114.947 -25.133 -61.348 1.00 94.56 185 LEU A C 1
ATOM 1464 O O . LEU A 1 185 ? -116.055 -25.367 -61.817 1.00 94.56 185 LEU A O 1
ATOM 1468 N N . GLU A 1 186 ? -114.272 -26.077 -60.692 1.00 92.50 186 GLU A N 1
ATOM 1469 C CA . GLU A 1 186 ? -114.805 -27.411 -60.404 1.00 92.50 186 GLU A CA 1
ATOM 1470 C C . GLU A 1 186 ? -116.036 -27.360 -59.496 1.00 92.50 186 GLU A C 1
ATOM 1472 O O . GLU A 1 186 ? -117.026 -28.040 -59.773 1.00 92.50 186 GLU A O 1
ATOM 1477 N N . ALA A 1 187 ? -115.994 -26.571 -58.417 1.00 91.31 187 ALA A N 1
ATOM 1478 C CA . ALA A 1 187 ? -117.121 -26.410 -57.504 1.00 91.31 187 ALA A CA 1
ATOM 1479 C C . ALA A 1 187 ? -118.341 -25.815 -58.227 1.00 91.31 187 ALA A C 1
ATOM 1481 O O . ALA A 1 187 ? -119.455 -26.317 -58.067 1.00 91.31 187 ALA A O 1
ATOM 1482 N N . GLU A 1 188 ? -118.131 -24.827 -59.099 1.00 92.88 188 GLU A N 1
ATOM 1483 C CA . GLU A 1 188 ? -119.161 -24.298 -59.996 1.00 92.88 188 GLU A CA 1
ATOM 1484 C C . GLU A 1 188 ? -119.676 -25.369 -60.974 1.00 92.88 188 GLU A C 1
ATOM 1486 O O . GLU A 1 188 ? -120.882 -25.594 -61.063 1.00 92.88 188 GLU A O 1
ATOM 1491 N N . CYS A 1 189 ? -118.795 -26.127 -61.627 1.00 86.38 189 CYS A N 1
ATOM 1492 C CA . CYS A 1 189 ? -119.173 -27.228 -62.518 1.00 86.38 189 CYS A CA 1
ATOM 1493 C C . CYS A 1 189 ? -119.884 -28.395 -61.800 1.00 86.38 189 CYS A C 1
ATOM 1495 O O . CYS A 1 189 ? -120.622 -29.147 -62.442 1.00 86.38 189 CYS A O 1
ATOM 1497 N N . ARG A 1 190 ? -119.692 -28.583 -60.487 1.00 87.69 190 ARG A N 1
ATOM 1498 C CA . ARG A 1 190 ? -120.471 -29.524 -59.654 1.00 87.69 190 ARG A CA 1
ATOM 1499 C C . ARG A 1 190 ? -121.813 -28.920 -59.230 1.00 87.69 190 ARG A C 1
ATOM 1501 O O . ARG A 1 190 ? -122.822 -29.625 -59.260 1.00 87.69 190 ARG A O 1
ATOM 1508 N N . ARG A 1 191 ? -121.864 -27.620 -58.914 1.00 88.38 191 ARG A N 1
ATOM 1509 C CA . ARG A 1 191 ? -123.103 -26.867 -58.639 1.00 88.38 191 ARG A CA 1
ATOM 1510 C C . ARG A 1 191 ? -124.037 -26.870 -59.852 1.00 88.38 191 ARG A C 1
ATOM 1512 O O . ARG A 1 191 ? -125.200 -27.226 -59.721 1.00 88.38 191 ARG A O 1
ATOM 1519 N N . LEU A 1 192 ? -123.521 -26.557 -61.040 1.00 85.81 192 LEU A N 1
ATOM 1520 C CA . LEU A 1 192 ? -124.281 -26.563 -62.294 1.00 85.81 192 LEU A CA 1
ATOM 1521 C C . LEU A 1 192 ? -124.810 -27.966 -62.633 1.00 85.81 192 LEU A C 1
ATOM 1523 O O . LEU A 1 192 ? -125.995 -28.114 -62.927 1.00 85.81 192 LEU A O 1
ATOM 1527 N N . ARG A 1 193 ? -123.978 -29.013 -62.500 1.00 85.44 193 ARG A N 1
ATOM 1528 C CA . ARG A 1 193 ? -124.419 -30.409 -62.695 1.00 85.44 193 ARG A CA 1
ATOM 1529 C C . ARG A 1 193 ? -125.498 -30.834 -61.694 1.00 85.44 193 ARG A C 1
ATOM 1531 O O . ARG A 1 193 ? -126.513 -31.378 -62.106 1.00 85.44 193 ARG A O 1
ATOM 1538 N N . SER A 1 194 ? -125.331 -30.543 -60.404 1.00 77.12 194 SER A N 1
ATOM 1539 C CA . SER A 1 194 ? -126.327 -30.905 -59.380 1.00 77.12 194 SER A CA 1
ATOM 1540 C C . SER A 1 194 ? -127.628 -30.093 -59.468 1.00 77.12 194 SER A C 1
ATOM 1542 O O . SER A 1 194 ? -128.686 -30.619 -59.123 1.00 77.12 194 SER A O 1
ATOM 1544 N N . MET A 1 195 ? -127.593 -28.861 -59.990 1.00 81.50 195 MET A N 1
ATOM 1545 C CA . MET A 1 195 ? -128.806 -28.118 -60.358 1.00 81.50 195 MET A CA 1
ATOM 1546 C C . MET A 1 195 ? -129.531 -28.765 -61.546 1.00 81.50 195 MET A C 1
ATOM 1548 O O . MET A 1 195 ? -130.749 -28.912 -61.484 1.00 81.50 195 MET A O 1
ATOM 1552 N N . ALA A 1 196 ? -128.806 -29.220 -62.576 1.00 74.69 196 ALA A N 1
ATOM 1553 C CA . ALA A 1 196 ? -129.401 -29.967 -63.687 1.00 74.69 196 ALA A CA 1
ATOM 1554 C C . ALA A 1 196 ? -130.045 -31.289 -63.218 1.00 74.69 196 ALA A C 1
ATOM 1556 O O . ALA A 1 196 ? -131.176 -31.584 -63.594 1.00 74.69 196 ALA A O 1
ATOM 1557 N N . SER A 1 197 ? -129.385 -32.042 -62.328 1.00 62.47 197 SER A N 1
ATOM 1558 C CA . SER A 1 197 ? -129.927 -33.294 -61.772 1.00 62.47 197 SER A CA 1
ATOM 1559 C C . SER A 1 197 ? -131.141 -33.106 -60.854 1.00 62.47 197 SER A C 1
ATOM 1561 O O . SER A 1 197 ? -131.958 -34.013 -60.746 1.00 62.47 197 SER A O 1
ATOM 1563 N N . ARG A 1 198 ? -131.290 -31.959 -60.173 1.00 63.97 198 ARG A N 1
ATOM 1564 C CA . ARG A 1 198 ? -132.432 -31.725 -59.265 1.00 63.97 198 ARG A CA 1
ATOM 1565 C C . ARG A 1 198 ? -133.725 -31.344 -60.006 1.00 63.97 198 ARG A C 1
ATOM 1567 O O . ARG A 1 198 ? -134.790 -31.356 -59.397 1.00 63.97 198 ARG A O 1
ATOM 1574 N N . ALA A 1 199 ? -133.649 -31.031 -61.301 1.00 61.50 199 ALA A N 1
ATOM 1575 C CA . ALA A 1 199 ? -134.825 -30.801 -62.143 1.00 61.50 199 ALA A CA 1
ATOM 1576 C C . ALA A 1 199 ? -135.498 -32.108 -62.615 1.00 61.50 199 ALA A C 1
ATOM 1578 O O . ALA A 1 199 ? -136.691 -32.107 -62.912 1.00 61.50 199 ALA A O 1
ATOM 1579 N N . SER A 1 200 ? -134.761 -33.224 -62.668 1.00 57.22 200 SER A N 1
ATOM 1580 C CA . SER A 1 200 ? -135.305 -34.550 -62.981 1.00 57.22 200 SER A CA 1
ATOM 1581 C C . SER A 1 200 ? -135.824 -35.253 -61.725 1.00 57.22 200 SER A C 1
ATOM 1583 O O . SER A 1 200 ? -135.058 -35.551 -60.810 1.00 57.22 200 SER A O 1
ATOM 1585 N N . LEU A 1 201 ? -137.128 -35.538 -61.703 1.00 47.53 201 LEU A N 1
ATOM 1586 C CA . LEU A 1 201 ? -137.771 -36.409 -60.716 1.00 47.53 201 LEU A CA 1
ATOM 1587 C C . LEU A 1 201 ? -137.229 -37.854 -60.785 1.00 47.53 201 LEU A C 1
ATOM 1589 O O . LEU A 1 201 ? -136.917 -38.336 -61.868 1.00 47.53 201 LEU A O 1
ATOM 1593 N N . ALA A 1 202 ? -137.309 -38.542 -59.638 1.00 37.50 202 ALA A N 1
ATOM 1594 C CA . ALA A 1 202 ? -137.385 -40.003 -59.464 1.00 37.50 202 ALA A CA 1
ATOM 1595 C C . ALA A 1 202 ? -136.123 -40.885 -59.709 1.00 37.50 202 ALA A C 1
ATOM 1597 O O . ALA A 1 202 ? -135.682 -41.065 -60.838 1.00 37.50 202 ALA A O 1
ATOM 1598 N N . ASN A 1 203 ? -135.708 -41.568 -58.622 1.00 40.66 203 ASN A N 1
ATOM 1599 C CA . ASN A 1 203 ? -135.078 -42.909 -58.536 1.00 40.66 203 ASN A CA 1
ATOM 1600 C C . ASN A 1 203 ? -133.585 -43.089 -58.969 1.00 40.66 203 ASN A C 1
ATOM 1602 O O . ASN A 1 203 ? -133.129 -42.425 -59.890 1.00 40.66 203 ASN A O 1
ATOM 1606 N N . ASP A 1 204 ? -132.747 -44.006 -58.426 1.00 37.88 204 ASP A N 1
ATOM 1607 C CA . ASP A 1 204 ? -132.691 -44.687 -57.100 1.00 37.88 204 ASP A CA 1
ATOM 1608 C C . ASP A 1 204 ? -131.306 -45.366 -56.783 1.00 37.88 204 ASP A C 1
ATOM 1610 O O . ASP A 1 204 ? -130.647 -45.896 -57.669 1.00 37.88 204 ASP A O 1
ATOM 1614 N N . HIS A 1 205 ? -130.927 -45.391 -55.487 1.00 39.44 205 HIS A N 1
ATOM 1615 C CA . HIS A 1 205 ? -130.108 -46.359 -54.677 1.00 39.44 205 HIS A CA 1
ATOM 1616 C C . HIS A 1 205 ? -128.654 -46.914 -54.978 1.00 39.44 205 HIS A C 1
ATOM 1618 O O . HIS A 1 205 ? -128.449 -47.688 -55.901 1.00 39.44 205 HIS A O 1
ATOM 1624 N N . LYS A 1 206 ? -127.759 -46.758 -53.951 1.00 46.94 206 LYS A N 1
ATOM 1625 C CA . LYS A 1 206 ? -126.739 -47.697 -53.318 1.00 46.94 206 LYS A CA 1
ATOM 1626 C C . LYS A 1 206 ? -125.421 -48.179 -54.030 1.00 46.94 206 LYS A C 1
ATOM 1628 O O . LYS A 1 206 ? -125.429 -48.334 -55.238 1.00 46.94 206 LYS A O 1
ATOM 1633 N N . SER A 1 207 ? -124.285 -48.560 -53.362 1.00 50.81 207 SER A N 1
ATOM 1634 C CA . SER A 1 207 ? -123.669 -48.304 -51.997 1.00 50.81 207 SER A CA 1
ATOM 1635 C C . SER A 1 207 ? -122.284 -49.015 -51.708 1.00 50.81 207 SER A C 1
ATOM 1637 O O . SER A 1 207 ? -121.994 -49.966 -52.423 1.00 50.81 207 SER A O 1
ATOM 1639 N N . ILE A 1 208 ? -121.583 -48.676 -50.572 1.00 47.41 208 ILE A N 1
ATOM 1640 C CA . ILE A 1 208 ? -120.470 -49.392 -49.800 1.00 47.41 208 ILE A CA 1
ATOM 1641 C C . ILE A 1 208 ? -118.993 -49.207 -50.304 1.00 47.41 208 ILE A C 1
ATOM 1643 O O . ILE A 1 208 ? -118.841 -49.072 -51.510 1.00 47.41 208 ILE A O 1
ATOM 1647 N N . ALA A 1 209 ? -117.847 -49.211 -49.552 1.00 40.16 209 ALA A N 1
ATOM 1648 C CA . ALA A 1 209 ? -117.359 -48.988 -48.133 1.00 40.16 209 ALA A CA 1
ATOM 1649 C C . ALA A 1 209 ? -115.774 -48.803 -48.149 1.00 40.16 209 ALA A C 1
ATOM 1651 O O . ALA A 1 209 ? -115.289 -48.556 -49.248 1.00 40.16 209 ALA A O 1
ATOM 1652 N N . GLN A 1 210 ? -114.847 -48.858 -47.142 1.00 42.34 210 GLN A N 1
ATOM 1653 C CA . GLN A 1 210 ? -114.743 -49.166 -45.673 1.00 42.34 210 GLN A CA 1
ATOM 1654 C C . GLN A 1 210 ? -113.438 -48.534 -45.009 1.00 42.34 210 GLN A C 1
ATOM 1656 O O . GLN A 1 210 ? -112.907 -47.586 -45.580 1.00 42.34 210 GLN A O 1
ATOM 1661 N N . SER A 1 211 ? -112.925 -48.977 -43.825 1.00 43.47 211 SER A N 1
ATOM 1662 C CA . SER A 1 211 ? -111.851 -48.344 -42.961 1.00 43.47 211 SER A CA 1
ATOM 1663 C C . SER A 1 211 ? -111.203 -49.357 -41.925 1.00 43.47 211 SER A C 1
ATOM 1665 O O . SER A 1 211 ? -111.626 -50.508 -41.995 1.00 43.47 211 SER A O 1
ATOM 1667 N N . SER A 1 212 ? -110.268 -49.153 -40.936 1.00 52.22 212 SER A N 1
ATOM 1668 C CA . SER A 1 212 ? -109.331 -48.087 -40.393 1.00 52.22 212 SER A CA 1
ATOM 1669 C C . SER A 1 212 ? -108.496 -48.538 -39.118 1.00 52.22 212 SER A C 1
ATOM 1671 O O . SER A 1 212 ? -108.923 -49.492 -38.479 1.00 52.22 212 SER A O 1
ATOM 1673 N N . PHE A 1 213 ? -107.472 -47.752 -38.658 1.00 40.50 213 PHE A N 1
ATOM 1674 C CA . PHE A 1 213 ? -106.889 -47.580 -37.257 1.00 40.50 213 PHE A CA 1
ATOM 1675 C C . PHE A 1 213 ? -105.823 -48.574 -36.641 1.00 40.50 213 PHE A C 1
ATOM 1677 O O . PHE A 1 213 ? -105.700 -49.670 -37.172 1.00 40.50 213 PHE A O 1
ATOM 1684 N N . SER A 1 214 ? -105.113 -48.354 -35.482 1.00 39.53 214 SER A N 1
ATOM 1685 C CA . SER A 1 214 ? -104.212 -47.251 -34.941 1.00 39.53 214 SER A CA 1
ATOM 1686 C C . SER A 1 214 ? -103.659 -47.460 -33.465 1.00 39.53 214 SER A C 1
ATOM 1688 O O . SER A 1 214 ? -104.341 -48.118 -32.691 1.00 39.53 214 SER A O 1
ATOM 1690 N N . VAL A 1 215 ? -102.554 -46.756 -33.051 1.00 42.91 215 VAL A N 1
ATOM 1691 C CA . VAL A 1 215 ? -102.278 -46.047 -31.720 1.00 42.91 215 VAL A CA 1
ATOM 1692 C C . VAL A 1 215 ? -101.533 -46.653 -30.439 1.00 42.91 215 VAL A C 1
ATOM 1694 O O . VAL A 1 215 ? -101.795 -47.779 -30.046 1.00 42.91 215 VAL A O 1
ATOM 1697 N N . GLU A 1 216 ? -100.643 -45.821 -29.803 1.00 39.47 216 GLU A N 1
ATOM 1698 C CA . GLU A 1 216 ? -100.113 -45.580 -28.380 1.00 39.47 216 GLU A CA 1
ATOM 1699 C C . GLU A 1 216 ? -99.341 -46.521 -27.358 1.00 39.47 216 GLU A C 1
ATOM 1701 O O . GLU A 1 216 ? -99.624 -47.705 -27.215 1.00 39.47 216 GLU A O 1
ATOM 1706 N N . SER A 1 217 ? -98.499 -45.862 -26.495 1.00 43.72 217 SER A N 1
ATOM 1707 C CA . SER A 1 217 ? -98.169 -46.046 -25.018 1.00 43.72 217 SER A CA 1
ATOM 1708 C C . SER A 1 217 ? -96.775 -46.586 -24.477 1.00 43.72 217 SER A C 1
ATOM 1710 O O . SER A 1 217 ? -96.083 -47.264 -25.234 1.00 43.72 217 SER A O 1
ATOM 1712 N N . PRO A 1 218 ? -96.299 -46.240 -23.222 1.00 53.75 218 PRO A N 1
ATOM 1713 C CA . PRO A 1 218 ? -94.864 -46.291 -22.767 1.00 53.75 218 PRO A CA 1
ATOM 1714 C C . PRO A 1 218 ? -94.523 -46.984 -21.386 1.00 53.75 218 PRO A C 1
ATOM 1716 O O . PRO A 1 218 ? -95.405 -47.571 -20.766 1.00 53.75 218 PRO A O 1
ATOM 1719 N N . THR A 1 219 ? -93.264 -46.882 -20.871 1.00 54.47 219 THR A N 1
ATOM 1720 C CA . THR A 1 219 ? -92.765 -47.417 -19.550 1.00 54.47 219 THR A CA 1
ATOM 1721 C C . THR A 1 219 ? -91.590 -46.637 -18.881 1.00 54.47 219 THR A C 1
ATOM 1723 O O . THR A 1 219 ? -90.749 -46.101 -19.600 1.00 54.47 219 THR A O 1
ATOM 1726 N N . ASP A 1 220 ? -91.467 -46.671 -17.535 1.00 42.25 220 ASP A N 1
ATOM 1727 C CA . ASP A 1 220 ? -90.477 -45.955 -16.669 1.00 42.25 220 ASP A CA 1
ATOM 1728 C C . ASP A 1 220 ? -89.171 -46.711 -16.280 1.00 42.25 220 ASP A C 1
ATOM 1730 O O . ASP A 1 220 ? -89.155 -47.943 -16.259 1.00 42.25 220 ASP A O 1
ATOM 1734 N N . SER A 1 221 ? -88.121 -45.981 -15.832 1.00 52.16 221 SER A N 1
ATOM 1735 C CA . SER A 1 221 ? -87.114 -46.382 -14.798 1.00 52.16 221 SER A CA 1
ATOM 1736 C C . SER A 1 221 ? -86.174 -45.220 -14.364 1.00 52.16 221 SER A C 1
ATOM 1738 O O . SER A 1 221 ? -86.116 -44.195 -15.037 1.00 52.16 221 SER A O 1
ATOM 1740 N N . GLN A 1 222 ? -85.466 -45.352 -13.226 1.00 49.09 222 GLN A N 1
ATOM 1741 C CA . GLN A 1 222 ? -84.843 -44.250 -12.443 1.00 49.09 222 GLN A CA 1
ATOM 1742 C C . GLN A 1 222 ? -83.293 -44.187 -12.482 1.00 49.09 222 GLN A C 1
ATOM 1744 O O . GLN A 1 222 ? -82.663 -45.237 -12.571 1.00 49.09 222 GLN A O 1
ATOM 1749 N N . SER A 1 223 ? -82.690 -42.996 -12.267 1.00 45.38 223 SER A N 1
ATOM 1750 C CA . SER A 1 223 ? -81.618 -42.717 -11.262 1.00 45.38 223 SER A CA 1
ATOM 1751 C C . SER A 1 223 ? -81.064 -41.272 -11.358 1.00 45.38 223 SER A C 1
ATOM 1753 O O . SER A 1 223 ? -80.958 -40.724 -12.451 1.00 45.38 223 SER A O 1
ATOM 1755 N N . ASP A 1 224 ? -80.654 -40.685 -10.225 1.00 41.38 224 ASP A N 1
ATOM 1756 C CA . ASP A 1 224 ? -80.056 -39.338 -10.095 1.00 41.38 224 ASP A CA 1
ATOM 1757 C C . ASP A 1 224 ? -78.605 -39.201 -10.601 1.00 41.38 224 ASP A C 1
ATOM 1759 O O . ASP A 1 224 ? -77.805 -40.130 -10.471 1.00 41.38 224 ASP A O 1
ATOM 1763 N N . SER A 1 225 ? -78.220 -37.988 -11.034 1.00 49.31 225 SER A N 1
ATOM 1764 C CA . SER A 1 225 ? -77.093 -37.221 -10.442 1.00 49.31 225 SER A CA 1
ATOM 1765 C C . SER A 1 225 ? -76.856 -35.844 -11.106 1.00 49.31 225 SER A C 1
ATOM 1767 O O . SER A 1 225 ? -77.211 -35.623 -12.258 1.00 49.31 225 SER A O 1
ATOM 1769 N N . ALA A 1 226 ? -76.181 -34.950 -10.366 1.00 40.72 226 ALA A N 1
ATOM 1770 C CA . ALA A 1 226 ? -75.539 -33.706 -10.828 1.00 40.72 226 ALA A CA 1
ATOM 1771 C C . ALA A 1 226 ? -76.437 -32.557 -11.354 1.00 40.72 226 ALA A C 1
ATOM 1773 O O . ALA A 1 226 ? -76.330 -32.138 -12.504 1.00 40.72 226 ALA A O 1
ATOM 1774 N N . ASP A 1 227 ? -77.196 -31.934 -10.448 1.00 39.81 227 ASP A N 1
ATOM 1775 C CA . ASP A 1 227 ? -77.693 -30.561 -10.626 1.00 39.81 227 ASP A CA 1
ATOM 1776 C C . ASP A 1 227 ? -76.517 -29.555 -10.677 1.00 39.81 227 ASP A C 1
ATOM 1778 O O . ASP A 1 227 ? -75.813 -29.351 -9.680 1.00 39.81 227 ASP A O 1
ATOM 1782 N N . ARG A 1 228 ? -76.253 -28.966 -11.855 1.00 45.88 228 ARG A N 1
ATOM 1783 C CA . ARG A 1 228 ? -75.255 -27.901 -12.074 1.00 45.88 228 ARG A CA 1
ATOM 1784 C C . ARG A 1 228 ? -75.607 -27.001 -13.269 1.00 45.88 228 ARG A C 1
ATOM 1786 O O . ARG A 1 228 ? -75.699 -27.481 -14.390 1.00 45.88 228 ARG A O 1
ATOM 1793 N N . LEU A 1 229 ? -75.596 -25.684 -13.021 1.00 33.50 229 LEU A N 1
ATOM 1794 C CA . LEU A 1 229 ? -75.397 -24.591 -13.999 1.00 33.50 229 LEU A CA 1
ATOM 1795 C C . LEU A 1 229 ? -76.391 -24.529 -15.183 1.00 33.50 229 LEU A C 1
ATOM 1797 O O . LEU A 1 229 ? -76.062 -24.933 -16.294 1.00 33.50 229 LEU A O 1
ATOM 1801 N N . ALA A 1 230 ? -77.568 -23.917 -14.973 1.00 35.84 230 ALA A N 1
ATOM 1802 C CA . ALA A 1 230 ? -78.564 -23.704 -16.037 1.00 35.84 230 ALA A CA 1
ATOM 1803 C C . ALA A 1 230 ? -79.392 -22.391 -15.944 1.00 35.84 230 ALA A C 1
ATOM 1805 O O . ALA A 1 230 ? -80.590 -22.399 -16.203 1.00 35.84 230 ALA A O 1
ATOM 1806 N N . THR A 1 231 ? -78.769 -21.249 -15.617 1.00 35.34 231 THR A N 1
ATOM 1807 C CA . THR A 1 231 ? -79.317 -19.881 -15.834 1.00 35.34 231 THR A CA 1
ATOM 1808 C C . THR A 1 231 ? -78.170 -18.863 -15.747 1.00 35.34 231 THR A C 1
ATOM 1810 O O . THR A 1 231 ? -77.468 -18.874 -14.742 1.00 35.34 231 THR A O 1
ATOM 1813 N N . LEU A 1 232 ? -77.914 -17.957 -16.699 1.00 44.53 232 LEU A N 1
ATOM 1814 C CA . LEU A 1 232 ? -78.567 -17.661 -17.986 1.00 44.53 232 LEU A CA 1
ATOM 1815 C C . LEU A 1 232 ? -77.504 -17.564 -19.098 1.00 44.53 232 LEU A C 1
ATOM 1817 O O . LEU A 1 232 ? -76.573 -16.771 -18.974 1.00 44.53 232 LEU A O 1
ATOM 1821 N N . GLU A 1 233 ? -77.679 -18.289 -20.205 1.00 35.31 233 GLU A N 1
ATOM 1822 C CA . GLU A 1 233 ? -76.963 -18.020 -21.462 1.00 35.31 233 GLU A CA 1
ATOM 1823 C C . GLU A 1 233 ? -77.889 -17.280 -22.436 1.00 35.31 233 GLU A C 1
ATOM 1825 O O . GLU A 1 233 ? -78.829 -17.868 -22.969 1.00 35.31 233 GLU A O 1
ATOM 1830 N N . THR A 1 234 ? -77.618 -15.999 -22.703 1.00 43.47 234 THR A N 1
ATOM 1831 C CA . THR A 1 234 ? -78.282 -15.240 -23.777 1.00 43.47 234 THR A CA 1
ATOM 1832 C C . THR A 1 234 ? -77.337 -14.218 -24.414 1.00 43.47 234 THR A C 1
ATOM 1834 O O . THR A 1 234 ? -77.154 -13.136 -23.867 1.00 43.47 234 THR A O 1
ATOM 1837 N N . GLU A 1 235 ? -76.848 -14.552 -25.615 1.00 37.66 235 GLU A N 1
ATOM 1838 C CA . GLU A 1 235 ? -76.365 -13.633 -26.669 1.00 37.66 235 GLU A CA 1
ATOM 1839 C C . GLU A 1 235 ? -75.109 -12.756 -26.403 1.00 37.66 235 GLU A C 1
ATOM 1841 O O . GLU A 1 235 ? -74.787 -12.402 -25.280 1.00 37.66 235 GLU A O 1
ATOM 1846 N N . ALA A 1 236 ? -74.359 -12.268 -27.406 1.00 38.31 236 ALA A N 1
ATOM 1847 C CA . ALA A 1 236 ? -73.979 -12.809 -28.724 1.00 38.31 236 ALA A CA 1
ATOM 1848 C C . ALA A 1 236 ? -72.887 -11.905 -29.355 1.00 38.31 236 ALA A C 1
ATOM 1850 O O . ALA A 1 236 ? -73.021 -10.682 -29.322 1.00 38.31 236 ALA A O 1
ATOM 1851 N N . LYS A 1 237 ? -71.916 -12.494 -30.083 1.00 47.12 237 LYS A N 1
ATOM 1852 C CA . LYS A 1 237 ? -70.788 -11.817 -30.791 1.00 47.12 237 LYS A CA 1
ATOM 1853 C C . LYS A 1 237 ? -69.744 -11.207 -29.808 1.00 47.12 237 LYS A C 1
ATOM 1855 O O . LYS A 1 237 ? -70.090 -10.859 -28.693 1.00 47.12 237 LYS A O 1
ATOM 1860 N N . LYS A 1 238 ? -68.445 -11.061 -30.126 1.00 49.28 238 LYS A N 1
ATOM 1861 C CA . LYS A 1 238 ? -67.773 -10.934 -31.438 1.00 49.28 238 LYS A CA 1
ATOM 1862 C C . LYS A 1 238 ? -66.277 -11.364 -31.387 1.00 49.28 238 LYS A C 1
ATOM 1864 O O . LYS A 1 238 ? -65.526 -10.816 -30.599 1.00 49.28 238 LYS A O 1
ATOM 1869 N N . MET A 1 239 ? -65.903 -12.313 -32.255 1.00 43.38 239 MET A N 1
ATOM 1870 C CA . MET A 1 239 ? -64.575 -12.742 -32.781 1.00 43.38 239 MET A CA 1
ATOM 1871 C C . MET A 1 239 ? -63.227 -12.228 -32.186 1.00 43.38 239 MET A C 1
ATOM 1873 O O . MET A 1 239 ? -62.985 -11.029 -32.207 1.00 43.38 239 MET A O 1
ATOM 1877 N N . ASN A 1 2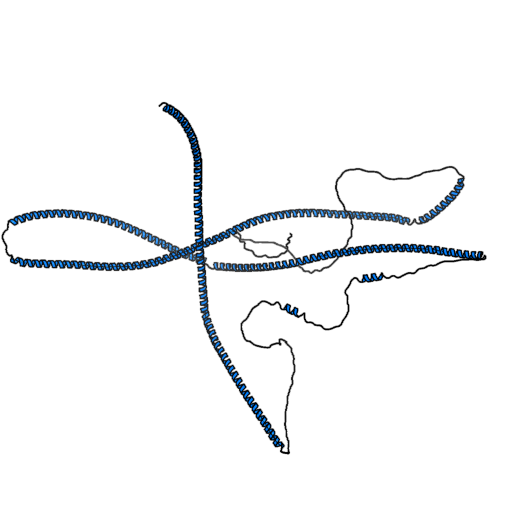40 ? -62.328 -13.193 -31.883 1.00 39.88 240 ASN A N 1
ATOM 1878 C CA . ASN A 1 240 ? -60.866 -13.326 -32.180 1.00 39.88 240 ASN A CA 1
ATOM 1879 C C . ASN A 1 240 ? -59.883 -12.147 -31.889 1.00 39.88 240 ASN A C 1
ATOM 1881 O O . ASN A 1 240 ? -60.160 -11.025 -32.285 1.00 39.88 240 ASN A O 1
ATOM 1885 N N . GLY A 1 241 ? -58.650 -12.310 -31.360 1.00 38.31 241 GLY A N 1
ATOM 1886 C CA . GLY A 1 241 ? -57.860 -13.466 -30.862 1.00 38.31 241 GLY A CA 1
ATOM 1887 C C . GLY A 1 241 ? -56.353 -13.097 -30.657 1.00 38.31 241 GLY A C 1
ATOM 1888 O O . GLY A 1 241 ? -55.899 -12.158 -31.301 1.00 38.31 241 GLY A O 1
ATOM 1889 N N . SER A 1 242 ? -55.588 -13.836 -29.818 1.00 42.56 242 SER A N 1
ATOM 1890 C CA . SER A 1 242 ? -54.214 -13.516 -29.290 1.00 42.56 242 SER A CA 1
ATOM 1891 C C . SER A 1 242 ? -54.145 -12.268 -28.375 1.00 42.56 242 SER A C 1
ATOM 1893 O O . SER A 1 242 ? -54.920 -11.340 -28.570 1.00 42.56 242 SER A O 1
ATOM 1895 N N . GLU A 1 243 ? -53.298 -12.128 -27.339 1.00 39.69 243 GLU A N 1
ATOM 1896 C CA . GLU A 1 243 ? -52.287 -12.983 -26.660 1.00 39.69 243 GLU A CA 1
ATOM 1897 C C . GLU A 1 243 ? -52.230 -12.565 -25.144 1.00 39.69 243 GLU A C 1
ATOM 1899 O O . GLU A 1 243 ? -52.854 -11.556 -24.799 1.00 39.69 243 GLU A O 1
ATOM 1904 N N . PRO A 1 244 ? -51.602 -13.300 -24.190 1.00 47.31 244 PRO A N 1
ATOM 1905 C CA . PRO A 1 244 ? -52.015 -13.243 -22.772 1.00 47.31 244 PRO A CA 1
ATOM 1906 C C . PRO A 1 244 ? -51.073 -12.556 -21.749 1.00 47.31 244 PRO A C 1
ATOM 1908 O O . PRO A 1 244 ? -49.858 -12.672 -21.842 1.00 47.31 244 PRO A O 1
ATOM 1911 N N . ASN A 1 245 ? -51.687 -12.080 -20.646 1.00 46.34 245 ASN A N 1
ATOM 1912 C CA . ASN A 1 245 ? -51.161 -11.972 -19.259 1.00 46.34 245 ASN A CA 1
ATOM 1913 C C . ASN A 1 245 ? -49.955 -11.028 -18.960 1.00 46.34 245 ASN A C 1
ATOM 1915 O O . ASN A 1 245 ? -48.992 -10.963 -19.706 1.00 46.34 245 ASN A O 1
ATOM 1919 N N . LYS A 1 246 ? -49.890 -10.330 -17.810 1.00 44.22 246 LYS A N 1
ATOM 1920 C CA . LYS A 1 246 ? -50.876 -10.131 -16.722 1.00 44.22 246 LYS A CA 1
ATOM 1921 C C . LYS A 1 246 ? -50.584 -8.827 -15.958 1.00 44.22 246 LYS A C 1
ATOM 1923 O O . LYS A 1 246 ? -49.424 -8.473 -15.778 1.00 44.22 246 LYS A O 1
ATOM 1928 N N . CYS A 1 247 ? -51.627 -8.159 -15.470 1.00 40.31 247 CYS A N 1
ATOM 1929 C CA . CYS A 1 247 ? -51.529 -7.004 -14.568 1.00 40.31 247 CYS A CA 1
ATOM 1930 C C . CYS A 1 247 ? -51.719 -7.430 -13.106 1.00 40.31 247 CYS A C 1
ATOM 1932 O O . CYS A 1 247 ? -52.319 -8.475 -12.863 1.00 40.31 247 CYS A O 1
ATOM 1934 N N . GLU A 1 248 ? -51.406 -6.536 -12.163 1.00 37.59 248 GLU A N 1
ATOM 1935 C CA . GLU A 1 248 ? -52.298 -6.307 -11.016 1.00 37.59 248 GLU A CA 1
ATOM 1936 C C . GLU A 1 248 ? -52.272 -4.815 -10.597 1.00 37.59 248 GLU A C 1
ATOM 1938 O O . GLU A 1 248 ? -51.190 -4.280 -10.350 1.00 37.59 248 GLU A O 1
ATOM 1943 N N . PRO A 1 249 ? -53.419 -4.101 -10.610 1.00 41.00 249 PRO A N 1
ATOM 1944 C CA . PRO A 1 249 ? -53.514 -2.686 -10.243 1.00 41.00 249 PRO A CA 1
ATOM 1945 C C . PRO A 1 249 ? -54.163 -2.465 -8.860 1.00 41.00 249 PRO A C 1
ATOM 1947 O O . PRO A 1 249 ? -54.541 -3.396 -8.156 1.00 41.00 249 PRO A O 1
ATOM 1950 N N . SER A 1 250 ? -54.309 -1.197 -8.480 1.00 40.69 250 SER A N 1
ATOM 1951 C CA . SER A 1 250 ? -54.871 -0.745 -7.204 1.00 40.69 250 SER A CA 1
ATOM 1952 C C . SER A 1 250 ? -56.409 -0.800 -7.102 1.00 40.69 250 SER A C 1
ATOM 1954 O O . SER A 1 250 ? -57.122 -0.835 -8.102 1.00 40.69 250 SER A O 1
ATOM 1956 N N . CYS A 1 251 ? -56.889 -0.647 -5.857 1.00 38.47 251 CYS A N 1
ATOM 1957 C CA . CYS A 1 251 ? -58.254 -0.274 -5.445 1.00 38.47 251 CYS A CA 1
ATOM 1958 C C . CYS A 1 251 ? -59.332 -1.383 -5.397 1.00 38.47 251 CYS A C 1
ATOM 1960 O O . CYS A 1 251 ? -60.164 -1.512 -6.293 1.00 38.47 251 CYS A O 1
ATOM 1962 N N . LEU A 1 252 ? -59.401 -2.082 -4.256 1.00 43.06 252 LEU A N 1
ATOM 1963 C CA . LEU A 1 252 ? -60.587 -2.815 -3.793 1.00 43.06 252 LEU A CA 1
ATOM 1964 C C . LEU A 1 252 ? -60.772 -2.656 -2.271 1.00 43.06 252 LEU A C 1
ATOM 1966 O O . LEU A 1 252 ? -60.485 -3.576 -1.518 1.00 43.06 252 LEU A O 1
ATOM 1970 N N . ASP A 1 253 ? -61.273 -1.499 -1.822 1.00 41.22 253 ASP A N 1
ATOM 1971 C CA . ASP A 1 253 ? -61.837 -1.359 -0.466 1.00 41.22 253 ASP A CA 1
ATOM 1972 C C . ASP A 1 253 ? -62.859 -0.202 -0.399 1.00 41.22 253 ASP A C 1
ATOM 1974 O O . ASP A 1 253 ? -62.524 0.971 -0.241 1.00 41.22 253 ASP A O 1
ATOM 1978 N N . SER A 1 254 ? -64.138 -0.526 -0.627 1.00 52.34 254 SER A N 1
ATOM 1979 C CA . SER A 1 254 ? -65.283 0.412 -0.516 1.00 52.34 254 SER A CA 1
ATOM 1980 C C . SER A 1 254 ? -66.663 -0.259 -0.550 1.00 52.34 254 SER A C 1
ATOM 1982 O O . SER A 1 254 ? -67.651 0.352 -0.152 1.00 52.34 254 SER A O 1
ATOM 1984 N N . TRP A 1 255 ? -66.760 -1.519 -0.989 1.00 53.88 255 TRP A N 1
ATOM 1985 C CA . TRP A 1 255 ? -68.041 -2.231 -1.103 1.00 53.88 255 TRP A CA 1
ATOM 1986 C C . TRP A 1 255 ? -68.721 -2.527 0.247 1.00 53.88 255 TRP A C 1
ATOM 1988 O O . TRP A 1 255 ? -69.943 -2.653 0.295 1.00 53.88 255 TRP A O 1
ATOM 1998 N N . ALA A 1 256 ? -67.962 -2.592 1.347 1.00 56.12 256 ALA A N 1
ATOM 1999 C CA . ALA A 1 256 ? -68.501 -2.888 2.678 1.00 56.12 256 ALA A CA 1
ATOM 2000 C C . ALA A 1 256 ? -69.425 -1.780 3.225 1.00 56.12 256 ALA A C 1
ATOM 2002 O O . ALA A 1 256 ? -70.448 -2.076 3.840 1.00 56.12 256 ALA A O 1
ATOM 2003 N N . SER A 1 257 ? -69.099 -0.506 2.983 1.00 61.03 257 SER A N 1
ATOM 2004 C CA . SER A 1 257 ? -69.797 0.628 3.609 1.00 61.03 257 SER A CA 1
ATOM 2005 C C . SER A 1 257 ? -71.155 0.950 2.977 1.00 61.03 257 SER A C 1
ATOM 2007 O O . SER A 1 257 ? -72.025 1.492 3.654 1.00 61.03 257 SER A O 1
ATOM 2009 N N . ALA A 1 258 ? -71.361 0.615 1.698 1.00 56.97 258 ALA A N 1
ATOM 2010 C CA . ALA A 1 258 ? -72.621 0.886 1.000 1.00 56.97 258 ALA A CA 1
ATOM 2011 C C . ALA A 1 258 ? -73.770 0.001 1.519 1.00 56.97 258 ALA A C 1
ATOM 2013 O O . ALA A 1 258 ? -74.831 0.503 1.884 1.00 56.97 258 ALA A O 1
ATOM 2014 N N . LEU A 1 259 ? -73.528 -1.310 1.631 1.00 56.44 259 LEU A N 1
ATOM 2015 C CA . LEU A 1 259 ? -74.549 -2.289 2.026 1.00 56.44 259 LEU A CA 1
ATOM 2016 C C . LEU A 1 259 ? -75.034 -2.115 3.474 1.00 56.44 259 LEU A C 1
ATOM 2018 O O . LEU A 1 259 ? -76.184 -2.426 3.774 1.00 56.44 259 LEU A O 1
ATOM 2022 N N . ILE A 1 260 ? -74.187 -1.597 4.368 1.00 63.88 260 ILE A N 1
ATOM 2023 C CA . ILE A 1 260 ? -74.564 -1.339 5.767 1.00 63.88 260 ILE A CA 1
ATOM 2024 C C . ILE A 1 260 ? -75.521 -0.137 5.866 1.00 63.88 260 ILE A C 1
ATOM 2026 O O . ILE A 1 260 ? -76.432 -0.156 6.689 1.00 63.88 260 ILE A O 1
ATOM 2030 N N . ALA A 1 261 ? -75.375 0.873 5.000 1.00 63.53 261 ALA A N 1
ATOM 2031 C CA . ALA A 1 261 ? -76.252 2.046 4.983 1.00 63.53 261 ALA A CA 1
ATOM 2032 C C . ALA A 1 261 ? -77.622 1.783 4.322 1.00 63.53 261 ALA A C 1
ATOM 2034 O O . ALA A 1 261 ? -78.618 2.383 4.725 1.00 63.53 261 ALA A O 1
ATOM 2035 N N . GLU A 1 262 ? -77.700 0.886 3.332 1.00 56.91 262 GLU A N 1
ATOM 2036 C CA . GLU A 1 262 ? -78.967 0.551 2.655 1.00 56.91 262 GLU A CA 1
ATOM 2037 C C . GLU A 1 262 ? -79.886 -0.374 3.477 1.00 56.91 262 GLU A C 1
ATOM 2039 O O . GLU A 1 262 ? -81.101 -0.384 3.265 1.00 56.91 262 GLU A O 1
ATOM 2044 N N . LEU A 1 263 ? -79.345 -1.132 4.438 1.00 63.91 263 LEU A N 1
ATOM 2045 C CA . LEU A 1 263 ? -80.124 -2.082 5.244 1.00 63.91 263 LEU A CA 1
ATOM 2046 C C . LEU A 1 263 ? -81.024 -1.428 6.310 1.00 63.91 263 LEU A C 1
ATOM 2048 O O . LEU A 1 263 ? -82.014 -2.040 6.717 1.00 63.91 263 LEU A O 1
ATOM 2052 N N . ASP A 1 264 ? -80.730 -0.198 6.737 1.00 61.56 264 ASP A N 1
ATOM 2053 C CA . ASP A 1 264 ? -81.347 0.421 7.926 1.00 61.56 264 ASP A CA 1
ATOM 2054 C C . ASP A 1 264 ? -82.627 1.241 7.632 1.00 61.56 264 ASP A C 1
ATOM 2056 O O . ASP A 1 264 ? -83.131 1.962 8.491 1.00 61.56 264 ASP A O 1
ATOM 2060 N N . GLN A 1 265 ? -83.184 1.151 6.412 1.00 52.78 265 GLN A N 1
ATOM 2061 C CA . GLN A 1 265 ? -84.351 1.954 5.985 1.00 52.78 265 GLN A CA 1
ATOM 2062 C C . GLN A 1 265 ? -85.606 1.154 5.575 1.00 52.78 265 GLN A C 1
ATOM 2064 O O . GLN A 1 265 ? -86.604 1.754 5.174 1.00 52.78 265 GLN A O 1
ATOM 2069 N N . PHE A 1 266 ? -85.622 -0.182 5.701 1.00 50.59 266 PHE A N 1
ATOM 2070 C CA . PHE A 1 266 ? -86.757 -1.010 5.249 1.00 50.59 266 PHE A CA 1
ATOM 2071 C C . PHE A 1 266 ? -87.238 -2.077 6.252 1.00 50.59 266 PHE A C 1
ATOM 2073 O O . PHE A 1 266 ? -87.000 -3.273 6.072 1.00 50.59 266 PHE A O 1
ATOM 2080 N N . LYS A 1 267 ? -88.059 -1.675 7.240 1.00 46.31 267 LYS A N 1
ATOM 2081 C CA . LYS A 1 267 ? -89.083 -2.569 7.835 1.00 46.31 267 LYS A CA 1
ATOM 2082 C C . LYS A 1 267 ? -90.239 -1.823 8.518 1.00 46.31 267 LYS A C 1
ATOM 2084 O O . LYS A 1 267 ? -90.154 -1.413 9.670 1.00 46.31 267 LYS A O 1
ATOM 2089 N N . ASN A 1 268 ? -91.354 -1.702 7.796 1.00 43.62 268 ASN A N 1
ATOM 2090 C CA . ASN A 1 268 ? -92.555 -0.997 8.250 1.00 43.62 268 ASN A CA 1
ATOM 2091 C C . ASN A 1 268 ? -93.544 -1.899 9.016 1.00 43.62 268 ASN A C 1
ATOM 2093 O O . ASN A 1 268 ? -94.005 -2.914 8.500 1.00 43.62 268 ASN A O 1
ATOM 2097 N N . GLU A 1 269 ? -93.924 -1.442 10.210 1.00 38.56 269 GLU A N 1
ATOM 2098 C CA . GLU A 1 269 ? -95.318 -1.227 10.641 1.00 38.56 269 GLU A CA 1
ATOM 2099 C C . GLU A 1 269 ? -96.409 -2.267 10.263 1.00 38.56 269 GLU A C 1
ATOM 2101 O O . GLU A 1 269 ? -96.952 -2.234 9.154 1.00 38.56 269 GLU A O 1
ATOM 2106 N N . LYS A 1 270 ? -96.884 -3.055 11.255 1.00 40.56 270 LYS A N 1
ATOM 2107 C CA . LYS A 1 270 ? -98.330 -3.335 11.484 1.00 40.56 270 LYS A CA 1
ATOM 2108 C C . LYS A 1 270 ? -98.649 -4.161 12.747 1.00 40.56 270 LYS A C 1
ATOM 2110 O O . LYS A 1 270 ? -98.148 -5.264 12.891 1.00 40.56 270 LYS A O 1
ATOM 2115 N N . CYS A 1 271 ? -99.653 -3.690 13.507 1.00 34.88 271 CYS A N 1
ATOM 2116 C CA . CYS A 1 271 ? -100.460 -4.414 14.522 1.00 34.88 271 CYS A CA 1
ATOM 2117 C C . CYS A 1 271 ? -99.757 -4.971 15.790 1.00 34.88 271 CYS A C 1
ATOM 2119 O O . CYS A 1 271 ? -98.598 -5.344 15.741 1.00 34.88 271 CYS A O 1
ATOM 2121 N N . ARG A 1 272 ? -100.430 -5.168 16.944 1.00 39.84 272 ARG A N 1
ATOM 2122 C CA . ARG A 1 272 ? -101.536 -4.452 17.652 1.00 39.84 272 ARG A CA 1
ATOM 2123 C C . ARG A 1 272 ? -101.733 -5.118 19.049 1.00 39.84 272 ARG A C 1
ATOM 2125 O O . ARG A 1 272 ? -101.453 -6.299 19.167 1.00 39.84 272 ARG A O 1
ATOM 2132 N N . GLN A 1 273 ? -102.324 -4.404 20.024 1.00 39.06 273 GLN A N 1
ATOM 2133 C CA . GLN A 1 273 ? -102.843 -4.886 21.342 1.00 39.06 273 GLN A CA 1
ATOM 2134 C C . GLN A 1 273 ? -101.858 -5.099 22.536 1.00 39.06 273 GLN A C 1
ATOM 2136 O O . GLN A 1 273 ? -101.445 -6.210 22.831 1.00 39.06 273 GLN A O 1
ATOM 2141 N N . THR A 1 274 ? -101.534 -4.005 23.251 1.00 38.25 274 THR A N 1
ATOM 2142 C CA . THR A 1 274 ? -101.925 -3.680 24.665 1.00 38.25 274 THR A CA 1
ATOM 2143 C C . THR A 1 274 ? -102.204 -4.788 25.722 1.00 38.25 274 THR A C 1
ATOM 2145 O O . THR A 1 274 ? -102.875 -5.756 25.372 1.00 38.25 274 THR A O 1
ATOM 2148 N N . PRO A 1 275 ? -102.110 -4.492 27.050 1.00 42.72 275 PRO A N 1
ATOM 2149 C CA . PRO A 1 275 ? -101.088 -3.704 27.781 1.00 42.72 275 PRO A CA 1
ATOM 2150 C C . PRO A 1 275 ? -100.753 -4.230 29.220 1.00 42.72 275 PRO A C 1
ATOM 2152 O O . PRO A 1 275 ? -101.575 -4.883 29.859 1.00 42.72 275 PRO A O 1
ATOM 2155 N N . SER A 1 276 ? -99.618 -3.833 29.814 1.00 39.06 276 SER A N 1
ATOM 2156 C CA . SER A 1 276 ? -99.389 -3.885 31.281 1.00 39.06 276 SER A CA 1
ATOM 2157 C C . SER A 1 276 ? -98.295 -2.893 31.732 1.00 39.06 276 SER A C 1
ATOM 2159 O O . SER A 1 276 ? -97.652 -2.261 30.894 1.00 39.06 276 SER A O 1
ATOM 2161 N N . SER A 1 277 ? -98.175 -2.645 33.043 1.00 39.94 277 SER A N 1
ATOM 2162 C CA . SER A 1 277 ? -97.698 -1.368 33.605 1.00 39.94 277 SER A CA 1
ATOM 2163 C C . SER A 1 277 ? -96.324 -1.377 34.297 1.00 39.94 277 SER A C 1
ATOM 2165 O O . SER A 1 277 ? -95.968 -2.327 34.982 1.00 39.94 277 SER A O 1
ATOM 2167 N N . SER A 1 278 ? -95.629 -0.240 34.167 1.00 40.31 278 SER A N 1
ATOM 2168 C CA . SER A 1 278 ? -94.686 0.409 35.105 1.00 40.31 278 SER A CA 1
ATOM 2169 C C . SER A 1 278 ? -94.101 -0.361 36.306 1.00 40.31 278 SER A C 1
ATOM 2171 O O . SER A 1 278 ? -94.830 -0.711 37.230 1.00 40.31 278 SER A O 1
ATOM 2173 N N . VAL A 1 279 ? -92.768 -0.308 36.426 1.00 49.97 279 VAL A N 1
ATOM 2174 C CA . VAL A 1 279 ? -92.084 0.146 37.655 1.00 49.97 279 VAL A CA 1
ATOM 2175 C C . VAL A 1 279 ? -90.943 1.086 37.248 1.00 49.97 279 VAL A C 1
ATOM 2177 O O . VAL A 1 279 ? -90.165 0.769 36.351 1.00 49.97 279 VAL A O 1
ATOM 2180 N N . LYS A 1 280 ? -90.831 2.234 37.920 1.00 49.12 280 LYS A N 1
ATOM 2181 C CA . LYS A 1 280 ? -89.622 3.064 37.979 1.00 49.12 280 LYS A CA 1
ATOM 2182 C C . LYS A 1 280 ? -89.489 3.466 39.446 1.00 49.12 280 LYS A C 1
ATOM 2184 O O . LYS A 1 280 ? -90.450 3.985 39.999 1.00 49.12 280 LYS A O 1
ATOM 2189 N N . ILE A 1 281 ? -88.384 3.094 40.084 1.00 55.69 281 ILE A N 1
ATOM 2190 C CA . ILE A 1 281 ? -88.277 3.101 41.548 1.00 55.69 281 ILE A CA 1
ATOM 2191 C C . ILE A 1 281 ? -87.908 4.508 42.025 1.00 55.69 281 ILE A C 1
ATOM 2193 O O . ILE A 1 281 ? -86.774 4.936 41.817 1.00 55.69 281 ILE A O 1
ATOM 2197 N N . ASP A 1 282 ? -88.853 5.190 42.670 1.00 57.78 282 ASP A N 1
ATOM 2198 C CA . ASP A 1 282 ? -88.580 6.313 43.571 1.00 57.78 282 ASP A CA 1
ATOM 2199 C C . ASP A 1 282 ? -88.471 5.772 45.006 1.00 57.78 282 ASP A C 1
ATOM 2201 O O . ASP A 1 282 ? -89.230 4.895 45.414 1.00 57.78 282 ASP A O 1
ATOM 2205 N N . LEU A 1 283 ? -87.467 6.236 45.754 1.00 64.25 283 LEU A N 1
ATOM 2206 C CA . LEU A 1 283 ? -86.959 5.564 46.964 1.00 64.25 283 LEU A CA 1
ATOM 2207 C C . LEU A 1 283 ? -87.389 6.262 48.274 1.00 64.25 283 LEU A C 1
ATOM 2209 O O . LEU A 1 283 ? -86.690 6.167 49.279 1.00 64.25 283 LEU A O 1
ATOM 2213 N N . MET A 1 284 ? -88.469 7.055 48.253 1.00 69.75 284 MET A N 1
ATOM 2214 C CA . MET A 1 284 ? -88.741 8.055 49.306 1.00 69.75 284 MET A CA 1
ATOM 2215 C C . MET A 1 284 ? -90.206 8.187 49.773 1.00 69.75 284 MET A C 1
ATOM 2217 O O . MET A 1 284 ? -90.464 9.006 50.654 1.00 69.75 284 MET A O 1
ATOM 2221 N N . ASP A 1 285 ? -91.157 7.403 49.251 1.00 68.31 285 ASP A N 1
ATOM 2222 C CA . ASP A 1 285 ? -92.584 7.566 49.600 1.00 68.31 285 ASP A CA 1
ATOM 2223 C C . ASP A 1 285 ? -92.933 7.127 51.042 1.00 68.31 285 ASP A C 1
ATOM 2225 O O . ASP A 1 285 ? -93.737 7.791 51.698 1.00 68.31 285 ASP A O 1
ATOM 2229 N N . ASP A 1 286 ? -92.291 6.081 51.583 1.00 77.94 286 ASP A N 1
ATOM 2230 C CA . ASP A 1 286 ? -92.614 5.495 52.903 1.00 77.94 286 ASP A CA 1
ATOM 2231 C C . ASP A 1 286 ? -92.578 6.512 54.067 1.00 77.94 286 ASP A C 1
ATOM 2233 O O . ASP A 1 286 ? -93.362 6.431 55.018 1.00 77.94 286 ASP A O 1
ATOM 2237 N N . PHE A 1 287 ? -91.694 7.516 53.994 1.00 69.94 287 PHE A N 1
ATOM 2238 C CA . PHE A 1 287 ? -91.586 8.563 55.020 1.00 69.94 287 PHE A CA 1
ATOM 2239 C C . PHE A 1 287 ? -92.820 9.483 55.072 1.00 69.94 287 PHE A C 1
ATOM 2241 O O . PHE A 1 287 ? -93.156 9.994 56.143 1.00 69.94 287 PHE A O 1
ATOM 2248 N N . LEU A 1 288 ? -93.527 9.666 53.950 1.00 69.44 288 LEU A N 1
ATOM 2249 C CA . LEU A 1 288 ? -94.728 10.507 53.864 1.00 69.44 288 LEU A CA 1
ATOM 2250 C C . LEU A 1 288 ? -95.996 9.791 54.365 1.00 69.44 288 LEU A C 1
ATOM 2252 O O . LEU A 1 288 ? -96.981 10.456 54.701 1.00 69.44 288 LEU A O 1
ATOM 2256 N N . GLU A 1 289 ? -95.991 8.457 54.459 1.00 72.00 289 GLU A N 1
ATOM 2257 C CA . GLU A 1 289 ? -97.078 7.716 55.113 1.00 72.00 289 GLU A CA 1
ATOM 2258 C C . GLU A 1 289 ? -96.981 7.796 56.643 1.00 72.00 289 GLU A C 1
ATOM 2260 O O . GLU A 1 289 ? -97.993 8.030 57.311 1.00 72.00 289 GLU A O 1
ATOM 2265 N N . MET A 1 290 ? -95.776 7.705 57.218 1.00 71.88 290 MET A N 1
ATOM 2266 C CA . MET A 1 290 ? -95.606 7.809 58.674 1.00 71.88 290 MET A CA 1
ATOM 2267 C C . MET A 1 290 ? -95.920 9.205 59.232 1.00 71.88 290 MET A C 1
ATOM 2269 O O . MET A 1 290 ? -96.523 9.294 60.303 1.00 71.88 290 MET A O 1
ATOM 2273 N N . GLU A 1 291 ? -95.613 10.292 58.513 1.00 72.12 291 GLU A N 1
ATOM 2274 C CA . GLU A 1 291 ? -96.029 11.644 58.932 1.00 72.12 291 GLU A CA 1
ATOM 2275 C C . GLU A 1 291 ? -97.567 11.779 58.977 1.00 72.12 291 GLU A C 1
ATOM 2277 O O . GLU A 1 291 ? -98.117 12.418 59.876 1.00 72.12 291 GLU A O 1
ATOM 2282 N N . ARG A 1 292 ? -98.289 11.096 58.074 1.00 72.56 292 ARG A N 1
ATOM 2283 C CA . ARG A 1 292 ? -99.761 11.033 58.097 1.00 72.56 292 ARG A CA 1
ATOM 2284 C C . ARG A 1 292 ? -100.320 10.270 59.297 1.00 72.56 292 ARG A C 1
ATOM 2286 O O . ARG A 1 292 ? -101.360 10.668 59.820 1.00 72.56 292 ARG A O 1
ATOM 2293 N N . LEU A 1 293 ? -99.667 9.190 59.727 1.00 62.22 293 LEU A N 1
ATOM 2294 C CA . LEU A 1 293 ? -100.152 8.344 60.827 1.00 62.22 293 LEU A CA 1
ATOM 2295 C C . LEU A 1 293 ? -100.002 8.999 62.211 1.00 62.22 293 LEU A C 1
ATOM 2297 O O . LEU A 1 293 ? -100.770 8.686 63.118 1.00 62.22 293 LEU A O 1
ATOM 2301 N N . VAL A 1 294 ? -99.075 9.948 62.369 1.00 66.00 294 VAL A N 1
ATOM 2302 C CA . VAL A 1 294 ? -98.850 10.687 63.630 1.00 66.00 294 VAL A CA 1
ATOM 2303 C C . VAL A 1 294 ? -99.860 11.840 63.835 1.00 66.00 294 VAL A C 1
ATOM 2305 O O . VAL A 1 294 ? -99.952 12.402 64.925 1.00 66.00 294 VAL A O 1
ATOM 2308 N N . ALA A 1 295 ? -100.666 12.185 62.823 1.00 59.78 295 ALA A N 1
ATOM 2309 C CA . ALA A 1 295 ? -101.461 13.418 62.788 1.00 59.78 295 ALA A CA 1
ATOM 2310 C C . ALA A 1 295 ? -102.955 13.302 63.200 1.00 59.78 295 ALA A C 1
ATOM 2312 O O . ALA A 1 295 ? -103.708 14.259 62.994 1.00 59.78 295 ALA A O 1
ATOM 2313 N N . LEU A 1 296 ? -103.420 12.178 63.772 1.00 43.91 296 LEU A N 1
ATOM 2314 C CA . LEU A 1 296 ? -104.824 12.002 64.208 1.00 43.91 296 LEU A CA 1
ATOM 2315 C C . LEU A 1 296 ? -105.039 12.240 65.726 1.00 43.91 296 LEU A C 1
ATOM 2317 O O . LEU A 1 296 ? -104.352 11.615 66.533 1.00 43.91 296 LEU A O 1
ATOM 2321 N N . PRO A 1 297 ? -106.035 13.059 66.142 1.00 44.62 297 PRO A N 1
ATOM 2322 C CA . PRO A 1 297 ? -106.381 13.268 67.555 1.00 44.62 297 PRO A CA 1
ATOM 2323 C C . PRO A 1 297 ? -107.751 12.677 67.972 1.00 44.62 297 PRO A C 1
ATOM 2325 O O . PRO A 1 297 ? -108.784 13.081 67.440 1.00 44.62 297 PRO A O 1
ATOM 2328 N N . GLU A 1 298 ? -107.796 11.826 69.009 1.00 41.09 298 GLU A N 1
ATOM 2329 C CA . GLU A 1 298 ? -109.043 11.354 69.664 1.00 41.09 298 GLU A CA 1
ATOM 2330 C C . GLU A 1 298 ? -108.979 11.424 71.215 1.00 41.09 298 GLU A C 1
ATOM 2332 O O . GLU A 1 298 ? -107.948 11.795 71.777 1.00 41.09 298 GLU A O 1
ATOM 2337 N N . SER A 1 299 ? -110.107 11.228 71.931 1.00 40.34 299 SER A N 1
ATOM 2338 C CA . SER A 1 299 ? -110.356 12.005 73.172 1.00 40.34 299 SER A CA 1
ATOM 2339 C C . SER A 1 299 ? -111.211 11.406 74.321 1.00 40.34 299 SER A C 1
ATOM 2341 O O . SER A 1 299 ? -112.288 10.870 74.078 1.00 40.34 299 SER A O 1
ATOM 2343 N N . LYS A 1 300 ? -110.804 11.744 75.566 1.00 37.69 300 LYS A N 1
ATOM 2344 C CA . LYS A 1 300 ? -111.573 12.089 76.807 1.00 37.69 300 LYS A CA 1
ATOM 2345 C C . LYS A 1 300 ? -112.691 11.185 77.389 1.00 37.69 300 LYS A C 1
ATOM 2347 O O . LYS A 1 300 ? -113.693 10.929 76.724 1.00 37.69 300 LYS A O 1
ATOM 2352 N N . LYS A 1 301 ? -112.654 10.995 78.731 1.00 38.81 301 LYS A N 1
ATOM 2353 C CA . LYS A 1 301 ? -113.793 11.149 79.695 1.00 38.81 301 LYS A CA 1
ATOM 2354 C C . LYS A 1 301 ? -113.367 11.051 81.183 1.00 38.81 301 LYS A C 1
ATOM 2356 O O . LYS A 1 301 ? -112.414 10.353 81.492 1.00 38.81 301 LYS A O 1
ATOM 2361 N N . GLU A 1 302 ? -114.111 11.714 82.082 1.00 32.47 302 GLU A N 1
ATOM 2362 C CA . GLU A 1 302 ? -113.908 11.810 83.554 1.00 32.47 302 GLU A CA 1
ATOM 2363 C C . GLU A 1 302 ? -115.270 11.879 84.303 1.00 32.47 302 GLU A C 1
ATOM 2365 O O . GLU A 1 302 ? -116.242 12.307 83.670 1.00 32.47 3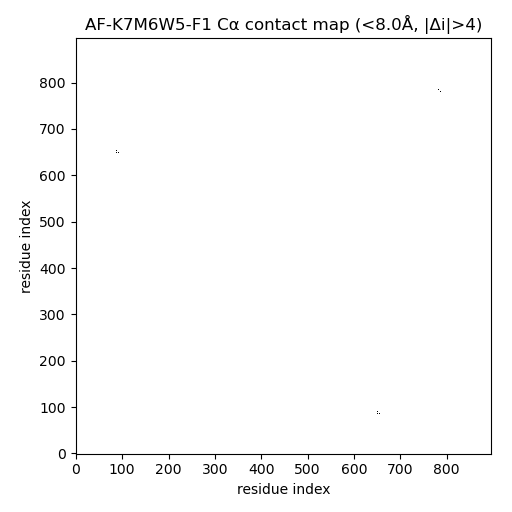02 GLU A O 1
ATOM 2370 N N . ASN A 1 303 ? -115.340 11.538 85.617 1.00 32.50 303 ASN A N 1
ATOM 2371 C CA . ASN A 1 303 ? -115.947 12.328 86.742 1.00 32.50 303 ASN A CA 1
ATOM 2372 C C . ASN A 1 303 ? -116.344 11.537 88.035 1.00 32.50 303 ASN A C 1
ATOM 2374 O O . ASN A 1 303 ? -116.442 10.313 88.023 1.00 32.50 303 ASN A O 1
ATOM 2378 N N . MET A 1 304 ? -116.556 12.272 89.150 1.00 35.72 304 MET A N 1
ATOM 2379 C CA . MET A 1 304 ? -116.826 11.843 90.558 1.00 35.72 304 MET A CA 1
ATOM 2380 C C . MET A 1 304 ? -118.324 11.861 90.995 1.00 35.72 304 MET A C 1
ATOM 2382 O O . MET A 1 304 ? -119.157 12.317 90.215 1.00 35.72 304 MET A O 1
ATOM 2386 N N . VAL A 1 305 ? -118.648 11.476 92.262 1.00 34.94 305 VAL A N 1
ATOM 2387 C CA . VAL A 1 305 ? -119.384 12.265 93.327 1.00 34.94 305 VAL A CA 1
ATOM 2388 C C . VAL A 1 305 ? -119.703 11.406 94.605 1.00 34.94 305 VAL A C 1
ATOM 2390 O O . VAL A 1 305 ? -119.380 10.221 94.618 1.00 34.94 305 VAL A O 1
ATOM 2393 N N . GLN A 1 306 ? -120.210 11.994 95.718 1.00 34.12 306 GLN A N 1
ATOM 2394 C CA . GLN A 1 306 ? -120.020 11.556 97.131 1.00 34.12 306 GLN A CA 1
ATOM 2395 C C . GLN A 1 306 ? -121.192 11.916 98.125 1.00 34.12 306 GLN A C 1
ATOM 2397 O O . GLN A 1 306 ? -121.902 12.885 97.879 1.00 34.12 306 GLN A O 1
ATOM 2402 N N . GLU A 1 307 ? -121.292 11.208 99.281 1.00 32.28 307 GLU A N 1
ATOM 2403 C CA . GLU A 1 307 ? -121.808 11.623 100.642 1.00 32.28 307 GLU A CA 1
ATOM 2404 C C . GLU A 1 307 ? -123.316 11.580 101.126 1.00 32.28 307 GLU A C 1
ATOM 2406 O O . GLU A 1 307 ? -124.248 11.638 100.331 1.00 32.28 307 GLU A O 1
ATOM 2411 N N . LEU A 1 308 ? -123.492 11.569 102.485 1.00 35.91 308 LEU A N 1
ATOM 2412 C CA . LEU A 1 308 ? -124.650 11.914 103.397 1.00 35.91 308 LEU A CA 1
ATOM 2413 C C . LEU A 1 308 ? -125.813 10.891 103.703 1.00 35.91 308 LEU A C 1
ATOM 2415 O O . LEU A 1 308 ? -126.206 10.155 102.809 1.00 35.91 308 LEU A O 1
ATOM 2419 N N . VAL A 1 309 ? -126.528 10.833 104.874 1.00 34.09 309 VAL A N 1
ATOM 2420 C CA . VAL A 1 309 ? -126.251 11.075 106.343 1.00 34.09 309 VAL A CA 1
ATOM 2421 C C . VAL A 1 309 ? -127.470 10.740 107.300 1.00 34.09 309 VAL A C 1
ATOM 2423 O O . VAL A 1 309 ? -128.609 10.859 106.864 1.00 34.09 309 VAL A O 1
ATOM 2426 N N . ALA A 1 310 ? -127.243 10.445 108.613 1.00 36.59 310 ALA A N 1
ATOM 2427 C CA . ALA A 1 310 ? -128.164 10.526 109.816 1.00 36.59 310 ALA A CA 1
ATOM 2428 C C . ALA A 1 310 ? -129.446 9.620 109.981 1.00 36.59 310 ALA A C 1
ATOM 2430 O O . ALA A 1 310 ? -129.923 9.059 109.007 1.00 36.59 310 ALA A O 1
ATOM 2431 N N . ILE A 1 311 ? -130.169 9.519 111.139 1.00 38.12 311 ILE A N 1
ATOM 2432 C CA . ILE A 1 311 ? -129.863 9.237 112.592 1.00 38.12 311 ILE A CA 1
ATOM 2433 C C . ILE A 1 311 ? -131.181 9.041 113.446 1.00 38.12 311 ILE A C 1
ATOM 2435 O O . ILE A 1 311 ? -132.254 9.423 112.988 1.00 38.12 311 ILE A O 1
ATOM 2439 N N . ASN A 1 312 ? -131.101 8.539 114.708 1.00 43.03 312 ASN A N 1
ATOM 2440 C CA . ASN A 1 312 ? -132.157 8.435 115.779 1.00 43.03 312 ASN A CA 1
ATOM 2441 C C . ASN A 1 312 ? -133.206 7.276 115.688 1.00 43.03 312 ASN A C 1
ATOM 2443 O O . ASN A 1 312 ? -133.244 6.567 114.693 1.00 43.03 312 ASN A O 1
ATOM 2447 N N . GLN A 1 313 ? -133.989 6.865 116.716 1.00 46.31 313 GLN A N 1
ATOM 2448 C CA . GLN A 1 313 ? -134.253 7.362 118.095 1.00 46.31 313 GLN A CA 1
ATOM 2449 C C . GLN A 1 313 ? -134.532 6.206 119.127 1.00 46.31 313 GLN A C 1
ATOM 2451 O O . GLN A 1 313 ? -134.823 5.086 118.720 1.00 46.31 313 GLN A O 1
ATOM 2456 N N . CYS A 1 314 ? -134.518 6.503 120.443 1.00 44.44 314 CYS A N 1
ATOM 2457 C CA . CYS A 1 314 ? -135.187 5.805 121.586 1.00 44.44 314 CYS A CA 1
ATOM 2458 C C . CYS A 1 314 ? -134.711 4.441 122.192 1.00 44.44 314 CYS A C 1
ATOM 2460 O O . CYS A 1 314 ? -135.234 3.369 121.898 1.00 44.44 314 CYS A O 1
ATOM 2462 N N . ILE A 1 315 ? -133.871 4.547 123.236 1.00 46.53 315 ILE A N 1
ATOM 2463 C CA . ILE A 1 315 ? -133.884 3.873 124.573 1.00 46.53 315 ILE A CA 1
ATOM 2464 C C . ILE A 1 315 ? -133.919 2.330 124.698 1.00 46.53 315 ILE A C 1
ATOM 2466 O O . ILE A 1 315 ? -133.038 1.805 125.372 1.00 46.53 315 ILE A O 1
ATOM 2470 N N . ASN A 1 316 ? -134.786 1.562 124.017 1.00 53.09 316 ASN A N 1
ATOM 2471 C CA . ASN A 1 316 ? -134.450 0.132 123.789 1.00 53.09 316 ASN A CA 1
ATOM 2472 C C . ASN A 1 316 ? -133.140 0.026 122.983 1.00 53.09 316 ASN A C 1
ATOM 2474 O O . ASN A 1 316 ? -132.415 -0.967 123.052 1.00 53.09 316 ASN A O 1
ATOM 2478 N N . LYS A 1 317 ? -132.791 1.130 122.312 1.00 50.69 317 LYS A N 1
ATOM 2479 C CA . LYS A 1 317 ? -131.464 1.431 121.807 1.00 50.69 317 LYS A CA 1
ATOM 2480 C C . LYS A 1 317 ? -130.318 1.377 122.820 1.00 50.69 317 LYS A C 1
ATOM 2482 O O . LYS A 1 317 ? -129.216 1.337 122.330 1.00 50.69 317 LYS A O 1
ATOM 2487 N N . GLU A 1 318 ? -130.450 1.310 124.147 1.00 47.34 318 GLU A N 1
ATOM 2488 C CA . GLU A 1 318 ? -129.230 1.098 124.966 1.00 47.34 318 GLU A CA 1
ATOM 2489 C C . GLU A 1 318 ? -128.732 -0.360 124.917 1.00 47.34 318 GLU A C 1
ATOM 2491 O O . GLU A 1 318 ? -127.529 -0.610 124.905 1.00 47.34 318 GLU A O 1
ATOM 2496 N N . ILE A 1 319 ? -129.646 -1.329 124.788 1.00 59.16 319 ILE A N 1
ATOM 2497 C CA . ILE A 1 319 ? -129.292 -2.737 124.545 1.00 59.16 319 ILE A CA 1
ATOM 2498 C C . ILE A 1 319 ? -129.123 -2.984 123.040 1.00 59.16 319 ILE A C 1
ATOM 2500 O O . ILE A 1 319 ? -128.168 -3.647 122.645 1.00 59.16 319 ILE A O 1
ATOM 2504 N N . SER A 1 320 ? -129.974 -2.388 122.192 1.00 63.03 320 SER A N 1
ATOM 2505 C CA . SER A 1 320 ? -129.813 -2.483 120.733 1.00 63.03 320 SER A CA 1
ATOM 2506 C C . SER A 1 320 ? -128.509 -1.829 120.270 1.00 63.03 320 SER A C 1
ATOM 2508 O O . SER A 1 320 ? -127.750 -2.492 119.588 1.00 63.03 320 SER A O 1
ATOM 2510 N N . LEU A 1 321 ? -128.150 -0.620 120.734 1.00 65.62 321 LEU A N 1
ATOM 2511 C CA . LEU A 1 321 ? -126.840 -0.017 120.440 1.00 65.62 321 LEU A CA 1
ATOM 2512 C C . LEU A 1 321 ? -125.688 -0.790 121.073 1.00 65.62 321 LEU A C 1
ATOM 2514 O O . LEU A 1 321 ? -124.595 -0.695 120.546 1.00 65.62 321 LEU A O 1
ATOM 2518 N N . ARG A 1 322 ? -125.874 -1.553 122.159 1.00 75.25 322 ARG A N 1
ATOM 2519 C CA . ARG A 1 322 ? -124.799 -2.420 122.671 1.00 75.25 322 ARG A CA 1
ATOM 2520 C C . ARG A 1 322 ? -124.530 -3.581 121.718 1.00 75.25 322 ARG A C 1
ATOM 2522 O O . ARG A 1 322 ? -123.377 -3.801 121.379 1.00 75.25 322 ARG A O 1
ATOM 2529 N N . VAL A 1 323 ? -125.577 -4.242 121.225 1.00 78.62 323 VAL A N 1
ATOM 2530 C CA . VAL A 1 323 ? -125.456 -5.316 120.226 1.00 78.62 323 VAL A CA 1
ATOM 2531 C C . VAL A 1 323 ? -125.029 -4.763 118.860 1.00 78.62 323 VAL A C 1
ATOM 2533 O O . VAL A 1 323 ? -124.172 -5.344 118.213 1.00 78.62 323 VAL A O 1
ATOM 2536 N N . GLU A 1 324 ? -125.549 -3.610 118.432 1.00 79.06 324 GLU A N 1
ATOM 2537 C CA . GLU A 1 324 ? -125.110 -2.897 117.224 1.00 79.06 324 GLU A CA 1
ATOM 2538 C C . GLU A 1 324 ? -123.665 -2.393 117.367 1.00 79.06 324 GLU A C 1
ATOM 2540 O O . GLU A 1 324 ? -122.964 -2.359 116.369 1.00 79.06 324 GLU A O 1
ATOM 2545 N N . PHE A 1 325 ? -123.188 -2.046 118.570 1.00 82.06 325 PHE A N 1
ATOM 2546 C CA . PHE A 1 325 ? -121.792 -1.671 118.841 1.00 82.06 325 PHE A CA 1
ATOM 2547 C C . PHE A 1 325 ? -120.875 -2.893 118.927 1.00 82.06 325 PHE A C 1
ATOM 2549 O O . PHE A 1 325 ? -119.745 -2.825 118.469 1.00 82.06 325 PHE A O 1
ATOM 2556 N N . GLU A 1 326 ? -121.344 -4.031 119.437 1.00 83.88 326 GLU A N 1
ATOM 2557 C CA . GLU A 1 326 ? -120.618 -5.306 119.371 1.00 83.88 326 GLU A CA 1
ATOM 2558 C C . GLU A 1 326 ? -120.530 -5.809 117.920 1.00 83.88 326 GLU A C 1
ATOM 2560 O O . GLU A 1 326 ? -119.450 -6.195 117.485 1.00 83.88 326 GLU A O 1
ATOM 2565 N N . ILE A 1 327 ? -121.598 -5.682 117.123 1.00 86.44 327 ILE A N 1
ATOM 2566 C CA . ILE A 1 327 ? -121.585 -5.922 115.669 1.00 86.44 327 ILE A CA 1
ATOM 2567 C C . ILE A 1 327 ? -120.696 -4.900 114.948 1.00 86.44 327 ILE A C 1
ATOM 2569 O O . ILE A 1 327 ? -119.933 -5.285 114.072 1.00 86.44 327 ILE A O 1
ATOM 2573 N N . MET A 1 328 ? -120.746 -3.616 115.312 1.00 84.94 328 MET A N 1
ATOM 2574 C CA . MET A 1 328 ? -119.908 -2.569 114.717 1.00 84.94 328 MET A CA 1
ATOM 2575 C C . MET A 1 328 ? -118.435 -2.746 115.083 1.00 84.94 328 MET A C 1
ATOM 2577 O O . MET A 1 328 ? -117.591 -2.463 114.246 1.00 84.94 328 MET A O 1
ATOM 2581 N N . ASN A 1 329 ? -118.112 -3.251 116.276 1.00 85.44 329 ASN A N 1
ATOM 2582 C CA . ASN A 1 329 ? -116.749 -3.617 116.657 1.00 85.44 329 ASN A CA 1
ATOM 2583 C C . ASN A 1 329 ? -116.304 -4.886 115.926 1.00 85.44 329 ASN A C 1
ATOM 2585 O O . ASN A 1 329 ? -115.221 -4.885 115.366 1.00 85.44 329 ASN A O 1
ATOM 2589 N N . GLN A 1 330 ? -117.154 -5.911 115.814 1.00 89.50 330 GLN A N 1
ATOM 2590 C CA . GLN A 1 330 ? -116.875 -7.094 114.990 1.00 89.50 330 GLN A CA 1
ATOM 2591 C C . GLN A 1 330 ? -116.611 -6.699 113.525 1.00 89.50 330 GLN A C 1
ATOM 2593 O O . GLN A 1 330 ? -115.667 -7.189 112.915 1.00 89.50 330 GLN A O 1
ATOM 2598 N N . GLN A 1 331 ? -117.395 -5.759 112.986 1.00 91.25 331 GLN A N 1
ATOM 2599 C CA . GLN A 1 331 ? -117.202 -5.169 111.661 1.00 91.25 331 GLN A CA 1
ATOM 2600 C C . GLN A 1 331 ? -115.977 -4.248 111.588 1.00 91.25 331 GLN A C 1
ATOM 2602 O O . GLN A 1 331 ? -115.348 -4.194 110.540 1.00 91.25 331 GLN A O 1
ATOM 2607 N N . MET A 1 332 ? -115.622 -3.537 112.660 1.00 88.69 332 MET A N 1
ATOM 2608 C CA . MET A 1 332 ? -114.419 -2.703 112.744 1.00 88.69 332 MET A CA 1
ATOM 2609 C C . MET A 1 332 ? -113.162 -3.569 112.768 1.00 88.69 332 MET A C 1
ATOM 2611 O O . MET A 1 332 ? -112.220 -3.263 112.052 1.00 88.69 332 MET A O 1
ATOM 2615 N N . ASP A 1 333 ? -113.164 -4.664 113.526 1.00 91.44 333 ASP A N 1
ATOM 2616 C CA . ASP A 1 333 ? -112.081 -5.643 113.573 1.00 91.44 333 ASP A CA 1
ATOM 2617 C C . ASP A 1 333 ? -111.979 -6.395 112.236 1.00 91.44 333 ASP A C 1
ATOM 2619 O O . ASP A 1 333 ? -110.888 -6.491 111.687 1.00 91.44 333 ASP A O 1
ATOM 2623 N N . GLU A 1 334 ? -113.100 -6.804 111.627 1.00 92.12 334 GLU A N 1
ATOM 2624 C CA . GLU A 1 334 ? -113.123 -7.329 110.251 1.00 92.12 334 GLU A CA 1
ATOM 2625 C C . GLU A 1 334 ? -112.599 -6.316 109.217 1.00 92.12 334 GLU A C 1
ATOM 2627 O O . GLU A 1 334 ? -111.911 -6.696 108.272 1.00 92.12 334 GLU A O 1
ATOM 2632 N N . LEU A 1 335 ? -112.964 -5.033 109.326 1.00 91.62 335 LEU A N 1
ATOM 2633 C CA . LEU A 1 335 ? -112.494 -3.977 108.423 1.00 91.62 335 LEU A CA 1
ATOM 2634 C C . LEU A 1 335 ? -111.028 -3.634 108.673 1.00 91.62 335 LEU A C 1
ATOM 2636 O O . LEU A 1 335 ? -110.334 -3.282 107.727 1.00 91.62 335 LEU A O 1
ATOM 2640 N N . LYS A 1 336 ? -110.553 -3.770 109.910 1.00 92.19 336 LYS A N 1
ATOM 2641 C CA . LYS A 1 336 ? -109.159 -3.587 110.298 1.00 92.19 336 LYS A CA 1
ATOM 2642 C C . LYS A 1 336 ? -108.295 -4.752 109.826 1.00 92.19 336 LYS A C 1
ATOM 2644 O O . LYS A 1 336 ? -107.240 -4.493 109.277 1.00 92.19 336 LYS A O 1
ATOM 2649 N N . GLU A 1 337 ? -108.758 -5.996 109.936 1.00 93.12 337 GLU A N 1
ATOM 2650 C CA . GLU A 1 337 ? -108.106 -7.172 109.340 1.00 93.12 337 GLU A CA 1
ATOM 2651 C C . GLU A 1 337 ? -108.057 -7.046 107.808 1.00 93.12 337 GLU A C 1
ATOM 2653 O O . GLU A 1 337 ? -107.024 -7.291 107.190 1.00 93.12 337 GLU A O 1
ATOM 2658 N N . LYS A 1 338 ? -109.146 -6.581 107.179 1.00 94.69 338 LYS A N 1
ATOM 2659 C CA . LYS A 1 338 ? -109.175 -6.291 105.734 1.00 94.69 338 LYS A CA 1
ATOM 2660 C C . LYS A 1 338 ? -108.276 -5.111 105.355 1.00 94.69 338 LYS A C 1
ATOM 2662 O O . LYS A 1 338 ? -107.706 -5.146 104.272 1.00 94.69 338 LYS A O 1
ATOM 2667 N N . LEU A 1 339 ? -108.130 -4.096 106.209 1.00 91.62 339 LEU A N 1
ATOM 2668 C CA . LEU A 1 339 ? -107.224 -2.965 105.991 1.00 91.62 339 LEU A CA 1
ATOM 2669 C C . LEU A 1 339 ? -105.763 -3.390 106.150 1.00 91.62 339 LEU A C 1
ATOM 2671 O O . LEU A 1 339 ? -104.984 -3.140 105.247 1.00 91.62 339 LEU A O 1
ATOM 2675 N N . GLU A 1 340 ? -105.413 -4.088 107.229 1.00 93.12 340 GLU A N 1
ATOM 2676 C CA . GLU A 1 340 ? -104.078 -4.645 107.483 1.00 93.12 340 GLU A CA 1
ATOM 2677 C C . GLU A 1 340 ? -103.675 -5.617 106.364 1.00 93.12 340 GLU A C 1
ATOM 2679 O O . GLU A 1 340 ? -102.549 -5.565 105.869 1.00 93.12 340 GLU A O 1
ATOM 2684 N N . LYS A 1 341 ? -104.626 -6.417 105.858 1.00 94.62 341 LYS A N 1
ATOM 2685 C CA . LYS A 1 341 ? -104.423 -7.195 104.635 1.00 94.62 341 LYS A CA 1
ATOM 2686 C C . LYS A 1 341 ? -104.212 -6.308 103.404 1.00 94.62 341 LYS A C 1
ATOM 2688 O O . LYS A 1 341 ? -103.277 -6.559 102.662 1.00 94.62 341 LYS A O 1
ATOM 2693 N N . VAL A 1 342 ? -105.047 -5.300 103.149 1.00 93.25 342 VAL A N 1
ATOM 2694 C CA . VAL A 1 342 ? -104.885 -4.415 101.977 1.00 93.25 342 VAL A CA 1
ATOM 2695 C C . VAL A 1 342 ? -103.590 -3.597 102.055 1.00 93.25 342 VAL A C 1
ATOM 2697 O O . VAL A 1 342 ? -102.997 -3.314 101.021 1.00 93.25 342 VAL A O 1
ATOM 2700 N N . GLU A 1 343 ? -103.108 -3.258 103.249 1.00 93.19 343 GLU A N 1
ATOM 2701 C CA . GLU A 1 343 ? -101.806 -2.628 103.480 1.00 93.19 343 GLU A CA 1
ATOM 2702 C C . GLU A 1 343 ? -100.649 -3.606 103.214 1.00 93.19 343 GLU A C 1
ATOM 2704 O O . GLU A 1 343 ? -99.655 -3.205 102.608 1.00 93.19 343 GLU A O 1
ATOM 2709 N N . ALA A 1 344 ? -100.795 -4.890 103.562 1.00 94.69 344 ALA A N 1
ATOM 2710 C CA . ALA A 1 344 ? -99.845 -5.945 103.199 1.00 94.69 344 ALA A CA 1
ATOM 2711 C C . ALA A 1 344 ? -99.842 -6.245 101.686 1.00 94.69 344 ALA A C 1
ATOM 2713 O O . ALA A 1 344 ? -98.782 -6.191 101.066 1.00 94.69 344 ALA A O 1
ATOM 2714 N N . ASP A 1 345 ? -101.013 -6.469 101.077 1.00 94.69 345 ASP A N 1
ATOM 2715 C CA . ASP A 1 345 ? -101.196 -6.659 99.629 1.00 94.69 345 ASP A CA 1
ATOM 2716 C C . ASP A 1 345 ? -100.637 -5.436 98.855 1.00 94.69 345 ASP A C 1
ATOM 2718 O O . ASP A 1 345 ? -100.008 -5.582 97.807 1.00 94.69 345 ASP A O 1
ATOM 2722 N N . LYS A 1 346 ? -100.810 -4.213 99.386 1.00 93.00 346 LYS A N 1
ATOM 2723 C CA . LYS A 1 346 ? -100.227 -2.974 98.840 1.00 93.00 346 LYS A CA 1
ATOM 2724 C C . LYS A 1 346 ? -98.703 -2.947 98.961 1.00 93.00 346 LYS A C 1
ATOM 2726 O O . LYS A 1 346 ? -98.048 -2.564 97.998 1.00 93.00 346 LYS A O 1
ATOM 2731 N N . ALA A 1 347 ? -98.138 -3.326 100.106 1.00 94.75 347 ALA A N 1
ATOM 2732 C CA . ALA A 1 347 ? -96.688 -3.368 100.293 1.00 94.75 347 ALA A CA 1
ATOM 2733 C C . ALA A 1 347 ? -96.028 -4.435 99.399 1.00 94.75 347 ALA A C 1
ATOM 2735 O O . ALA A 1 347 ? -94.964 -4.188 98.835 1.00 94.75 347 ALA A O 1
ATOM 2736 N N . GLU A 1 348 ? -96.678 -5.588 99.207 1.00 94.62 348 GLU A N 1
ATOM 2737 C CA . GLU A 1 348 ? -96.245 -6.610 98.249 1.00 94.62 348 GLU A CA 1
ATOM 2738 C C . GLU A 1 348 ? -96.298 -6.080 96.807 1.00 94.62 348 GLU A C 1
ATOM 2740 O O . GLU A 1 348 ? -95.341 -6.267 96.058 1.00 94.62 348 GLU A O 1
ATOM 2745 N N . LEU A 1 349 ? -97.348 -5.338 96.432 1.00 94.44 349 LEU A N 1
ATOM 2746 C CA . LEU A 1 349 ? -97.441 -4.680 95.123 1.00 94.44 349 LEU A CA 1
ATOM 2747 C C . LEU A 1 349 ? -96.422 -3.545 94.929 1.00 94.44 349 LEU A C 1
ATOM 2749 O O . LEU A 1 349 ? -95.920 -3.389 93.821 1.00 94.44 349 LEU A O 1
ATOM 2753 N N . GLU A 1 350 ? -96.078 -2.776 95.964 1.00 94.81 350 GLU A N 1
ATOM 2754 C CA . GLU A 1 350 ? -95.028 -1.745 95.891 1.00 94.81 350 GLU A CA 1
ATOM 2755 C C . GLU A 1 350 ? -93.631 -2.371 95.741 1.00 94.81 350 GLU A C 1
ATOM 2757 O O . GLU A 1 350 ? -92.827 -1.883 94.947 1.00 94.81 350 GLU A O 1
ATOM 2762 N N . ILE A 1 351 ? -93.361 -3.501 96.406 1.00 95.38 351 ILE A N 1
ATOM 2763 C CA . ILE A 1 351 ? -92.135 -4.289 96.196 1.00 95.38 351 ILE A CA 1
ATOM 2764 C C . ILE A 1 351 ? -92.123 -4.918 94.794 1.00 95.38 351 ILE A C 1
ATOM 2766 O O . ILE A 1 351 ? -91.105 -4.868 94.109 1.00 95.38 351 ILE A O 1
ATOM 2770 N N . ALA A 1 352 ? -93.242 -5.482 94.332 1.00 95.94 352 ALA A N 1
ATOM 2771 C CA . ALA A 1 352 ? -93.340 -6.071 92.998 1.00 95.94 352 ALA A CA 1
ATOM 2772 C C . ALA A 1 352 ? -93.180 -5.020 91.886 1.00 95.94 352 ALA A C 1
ATOM 2774 O O . ALA A 1 352 ? -92.543 -5.305 90.872 1.00 95.94 352 ALA A O 1
ATOM 2775 N N . LEU A 1 353 ? -93.703 -3.804 92.092 1.00 94.56 353 LEU A N 1
ATOM 2776 C CA . LEU A 1 353 ? -93.501 -2.666 91.200 1.00 94.56 353 LEU A CA 1
ATOM 2777 C C . LEU A 1 353 ? -92.021 -2.276 91.152 1.00 94.56 353 LEU A C 1
ATOM 2779 O O . LEU A 1 353 ? -91.449 -2.294 90.068 1.00 94.56 353 LEU A O 1
ATOM 2783 N N . MET A 1 354 ? -91.387 -2.037 92.304 1.00 95.06 354 MET A N 1
ATOM 2784 C CA . MET A 1 354 ? -89.963 -1.684 92.398 1.00 95.06 354 MET A CA 1
ATOM 2785 C C . MET A 1 354 ? -89.056 -2.740 91.740 1.00 95.06 354 MET A C 1
ATOM 2787 O O . MET A 1 354 ? -88.171 -2.395 90.963 1.00 95.06 354 MET A O 1
ATOM 2791 N N . ASN A 1 355 ? -89.319 -4.031 91.968 1.00 95.19 355 ASN A N 1
ATOM 2792 C CA . ASN A 1 355 ? -88.586 -5.125 91.320 1.00 95.19 355 ASN A CA 1
ATOM 2793 C C . ASN A 1 355 ? -88.823 -5.162 89.794 1.00 95.19 355 ASN A C 1
ATOM 2795 O O . ASN A 1 355 ? -87.945 -5.570 89.034 1.00 95.19 355 ASN A O 1
ATOM 2799 N N . SER A 1 356 ? -90.011 -4.757 89.325 1.00 91.94 356 SER A N 1
ATOM 2800 C CA . SER A 1 356 ? -90.296 -4.637 87.889 1.00 91.94 356 SER A CA 1
ATOM 2801 C C . SER A 1 356 ? -89.625 -3.412 87.264 1.00 91.94 356 SER A C 1
ATOM 2803 O O . SER A 1 356 ? -89.157 -3.500 86.133 1.00 91.94 356 SER A O 1
ATOM 2805 N N . GLU A 1 357 ? -89.508 -2.307 88.005 1.00 95.50 357 GLU A N 1
ATOM 2806 C CA . GLU A 1 357 ? -88.780 -1.103 87.601 1.00 95.50 357 GLU A CA 1
ATOM 2807 C C . GLU A 1 357 ? -87.273 -1.392 87.506 1.00 95.50 357 GLU A C 1
ATOM 2809 O O . GLU A 1 357 ? -86.682 -1.111 86.468 1.00 95.50 357 GLU A O 1
ATOM 2814 N N . GLU A 1 358 ? -86.678 -2.070 88.496 1.00 94.50 358 GLU A N 1
ATOM 2815 C CA . GLU A 1 358 ? -85.278 -2.536 88.461 1.00 94.50 358 GLU A CA 1
ATOM 2816 C C . GLU A 1 358 ? -85.012 -3.468 87.264 1.00 94.50 358 GLU A C 1
ATOM 2818 O O . GLU A 1 358 ? -84.053 -3.272 86.517 1.00 94.50 358 GLU A O 1
ATOM 2823 N N . CYS A 1 359 ? -85.897 -4.440 87.010 1.00 94.25 359 CYS A N 1
ATOM 2824 C CA . CYS A 1 359 ? -85.781 -5.339 85.856 1.00 94.25 359 CYS A CA 1
ATOM 2825 C C . CYS A 1 359 ? -85.923 -4.595 84.511 1.00 94.25 359 CYS A C 1
ATOM 2827 O O . CYS A 1 359 ? -85.234 -4.913 83.535 1.00 94.25 359 CYS A O 1
ATOM 2829 N N . ILE A 1 360 ? -86.776 -3.566 84.452 1.00 94.25 360 ILE A N 1
ATOM 2830 C CA . ILE A 1 360 ? -86.896 -2.686 83.287 1.00 94.25 360 ILE A CA 1
ATOM 2831 C C . ILE A 1 360 ? -85.616 -1.856 83.109 1.00 94.25 360 ILE A C 1
ATOM 2833 O O . ILE A 1 360 ? -85.111 -1.802 81.987 1.00 94.25 360 ILE A O 1
ATOM 2837 N N . GLU A 1 361 ? -85.053 -1.262 84.164 1.00 94.81 361 GLU A N 1
ATOM 2838 C CA . GLU A 1 361 ? -83.790 -0.512 84.095 1.00 94.81 361 GLU A CA 1
ATOM 2839 C C . GLU A 1 361 ? -82.611 -1.398 83.666 1.00 94.81 361 GLU A C 1
ATOM 2841 O O . GLU A 1 361 ? -81.841 -0.993 82.790 1.00 94.81 361 GLU A O 1
ATOM 2846 N N . GLU A 1 362 ? -82.507 -2.632 84.175 1.00 93.75 362 GLU A N 1
ATOM 2847 C CA . GLU A 1 362 ? -81.497 -3.595 83.719 1.00 93.75 362 GLU A CA 1
ATOM 2848 C C . GLU A 1 362 ? -81.670 -3.903 82.223 1.00 93.75 362 GLU A C 1
ATOM 2850 O O . GLU A 1 362 ? -80.710 -3.825 81.453 1.00 93.75 362 GLU A O 1
ATOM 2855 N N . SER A 1 363 ? -82.903 -4.166 81.772 1.00 91.75 363 SER A N 1
ATOM 2856 C CA . SER A 1 363 ? -83.180 -4.425 80.352 1.00 91.75 363 SER A CA 1
ATOM 2857 C C . SER A 1 363 ? -82.867 -3.217 79.454 1.00 91.75 363 SER A C 1
ATOM 2859 O O . SER A 1 363 ? -82.360 -3.390 78.345 1.00 91.75 363 SER A O 1
ATOM 2861 N N . GLN A 1 364 ? -83.086 -1.987 79.938 1.00 95.75 364 GLN A N 1
ATOM 2862 C CA . GLN A 1 364 ? -82.721 -0.755 79.232 1.00 95.75 364 GLN A CA 1
ATOM 2863 C C . GLN A 1 364 ? -81.203 -0.541 79.187 1.00 95.75 364 GLN A C 1
ATOM 2865 O O . GLN A 1 364 ? -80.689 -0.068 78.170 1.00 95.75 364 GLN A O 1
ATOM 2870 N N . HIS A 1 365 ? -80.475 -0.897 80.250 1.00 94.62 365 HIS A N 1
ATOM 2871 C CA . HIS A 1 365 ? -79.013 -0.871 80.262 1.00 94.62 365 HIS A CA 1
ATOM 2872 C C . HIS A 1 365 ? -78.443 -1.880 79.260 1.00 94.62 365 HIS A C 1
ATOM 2874 O O . HIS A 1 365 ? -77.624 -1.511 78.419 1.00 94.62 365 HIS A O 1
ATOM 2880 N N . GLN A 1 366 ? -78.910 -3.132 79.296 1.00 95.19 366 GLN A N 1
ATOM 2881 C CA . GLN A 1 366 ? -78.497 -4.170 78.348 1.00 95.19 366 GLN A CA 1
ATOM 2882 C C . GLN A 1 366 ? -78.821 -3.766 76.899 1.00 95.19 366 GLN A C 1
ATOM 2884 O O . GLN A 1 366 ? -77.966 -3.893 76.021 1.00 95.19 366 GLN A O 1
ATOM 2889 N N . LEU A 1 367 ? -80.010 -3.206 76.640 1.00 94.19 367 LEU A N 1
ATOM 2890 C CA . LEU A 1 367 ? -80.388 -2.724 75.308 1.00 94.19 367 LEU A CA 1
ATOM 2891 C C . LEU A 1 367 ? -79.460 -1.597 74.831 1.00 94.19 367 LEU A C 1
ATOM 2893 O O . LEU A 1 367 ? -78.975 -1.659 73.700 1.00 94.19 367 LEU A O 1
ATOM 2897 N N . ARG A 1 368 ? -79.132 -0.626 75.694 1.00 95.56 368 ARG A N 1
ATOM 2898 C CA . ARG A 1 368 ? -78.162 0.437 75.382 1.00 95.56 368 ARG A CA 1
ATOM 2899 C C . ARG A 1 368 ? -76.775 -0.125 75.074 1.00 95.56 368 ARG A C 1
ATOM 2901 O O . ARG A 1 368 ? -76.194 0.240 74.061 1.00 95.56 368 ARG A O 1
ATOM 2908 N N . GLU A 1 369 ? -76.285 -1.068 75.875 1.00 94.69 369 GLU A N 1
ATOM 2909 C CA . GLU A 1 369 ? -74.994 -1.726 75.645 1.00 94.69 369 GLU A CA 1
ATOM 2910 C C . GLU A 1 369 ? -74.974 -2.497 74.307 1.00 94.69 369 GLU A C 1
ATOM 2912 O O . GLU A 1 369 ? -73.961 -2.511 73.606 1.00 94.69 369 GLU A O 1
ATOM 2917 N N . THR A 1 370 ? -76.094 -3.110 73.900 1.00 93.06 370 THR A N 1
ATOM 2918 C CA . THR A 1 370 ? -76.209 -3.725 72.563 1.00 93.06 370 THR A CA 1
ATOM 2919 C C . THR A 1 370 ? -76.310 -2.703 71.431 1.00 93.06 370 THR A C 1
ATOM 2921 O O . THR A 1 370 ? -75.784 -2.965 70.349 1.00 93.06 370 THR A O 1
ATOM 2924 N N . GLN A 1 371 ? -76.917 -1.535 71.665 1.00 95.69 371 GLN A N 1
ATOM 2925 C CA . GLN A 1 371 ? -76.968 -0.446 70.688 1.00 95.69 371 GLN A CA 1
ATOM 2926 C C . GLN A 1 371 ? -75.580 0.177 70.479 1.00 95.69 371 GLN A C 1
ATOM 2928 O O . GLN A 1 371 ? -75.145 0.305 69.339 1.00 95.69 371 GLN A O 1
ATOM 2933 N N . GLU A 1 372 ? -74.844 0.476 71.552 1.00 95.69 372 GLU A N 1
ATOM 2934 C CA . GLU A 1 372 ? -73.473 1.000 71.477 1.00 95.69 372 GLU A CA 1
ATOM 2935 C C . GLU A 1 372 ? -72.550 0.030 70.713 1.00 95.69 372 GLU A C 1
ATOM 2937 O O . GLU A 1 372 ? -71.797 0.448 69.834 1.00 95.69 372 GLU A O 1
ATOM 2942 N N . LYS A 1 373 ? -72.679 -1.286 70.945 1.00 96.94 373 LYS A N 1
ATOM 2943 C CA . LYS A 1 373 ? -71.967 -2.323 70.169 1.00 96.94 373 LYS A CA 1
ATOM 2944 C C . LYS A 1 373 ? -72.400 -2.391 68.701 1.00 96.94 373 LYS A C 1
ATOM 2946 O O . LYS A 1 373 ? -71.568 -2.675 67.842 1.00 96.94 373 LYS A O 1
ATOM 2951 N N . LEU A 1 374 ? -73.673 -2.140 68.390 1.00 94.44 374 LEU A N 1
ATOM 2952 C CA . LEU A 1 374 ? -74.158 -2.077 67.008 1.00 94.44 374 LEU A CA 1
ATOM 2953 C C . LEU A 1 374 ? -73.602 -0.845 66.278 1.00 94.44 374 LEU A C 1
ATOM 2955 O O . LEU A 1 374 ? -73.181 -0.960 65.129 1.00 94.44 374 LEU A O 1
ATOM 2959 N N . GLU A 1 375 ? -73.547 0.308 66.945 1.00 95.31 375 GLU A N 1
ATOM 2960 C CA . GLU A 1 375 ? -72.937 1.538 66.425 1.00 95.31 375 GLU A CA 1
ATOM 2961 C C . GLU A 1 375 ? -71.413 1.396 66.250 1.00 95.31 375 GLU A C 1
ATOM 2963 O O . GLU A 1 375 ? -70.855 1.907 65.277 1.00 95.31 375 GLU A O 1
ATOM 2968 N N . GLU A 1 376 ? -70.735 0.656 67.136 1.00 95.06 376 GLU A N 1
ATOM 2969 C CA . GLU A 1 376 ? -69.324 0.269 66.990 1.00 95.06 376 GLU A CA 1
ATOM 2970 C C . GLU A 1 376 ? -69.113 -0.584 65.729 1.00 95.06 376 GLU A C 1
ATOM 2972 O O . GLU A 1 376 ? -68.329 -0.212 64.854 1.00 95.06 376 GLU A O 1
ATOM 2977 N N . LEU A 1 377 ? -69.886 -1.666 65.573 1.00 95.31 377 LEU A N 1
ATOM 2978 C CA . LEU A 1 377 ? -69.816 -2.566 64.416 1.00 95.31 377 LEU A CA 1
ATOM 2979 C C . LEU A 1 377 ? -70.174 -1.869 63.094 1.00 95.31 377 LEU A C 1
ATOM 2981 O O . LEU A 1 377 ? -69.576 -2.172 62.064 1.00 95.31 377 LEU A O 1
ATOM 2985 N N . GLN A 1 378 ? -71.106 -0.910 63.095 1.00 94.94 378 GLN A N 1
ATOM 2986 C CA . GLN A 1 378 ? -71.387 -0.075 61.919 1.00 94.94 378 GLN A CA 1
ATOM 2987 C C . GLN A 1 378 ? -70.181 0.799 61.540 1.00 94.94 378 GLN A C 1
ATOM 2989 O O . GLN A 1 378 ? -69.858 0.919 60.356 1.00 94.94 378 GLN A O 1
ATOM 2994 N N . ARG A 1 379 ? -69.473 1.362 62.529 1.00 95.69 379 ARG A N 1
ATOM 2995 C CA . ARG A 1 379 ? -68.236 2.137 62.323 1.00 95.69 379 ARG A CA 1
ATOM 2996 C C . ARG A 1 379 ? -67.093 1.270 61.803 1.00 95.69 379 ARG A C 1
ATOM 2998 O O . ARG A 1 379 ? -66.373 1.688 60.896 1.00 95.69 379 ARG A O 1
ATOM 3005 N N . GLU A 1 380 ? -66.919 0.070 62.353 1.00 95.31 380 GLU A N 1
ATOM 3006 C CA . GLU A 1 380 ? -65.940 -0.904 61.863 1.00 95.31 380 GLU A CA 1
ATOM 3007 C C . GLU A 1 380 ? -66.252 -1.331 60.425 1.00 95.31 380 GLU A C 1
ATOM 3009 O O . GLU A 1 380 ? -65.356 -1.318 59.580 1.00 95.31 380 GLU A O 1
ATOM 3014 N N . LEU A 1 381 ? -67.520 -1.618 60.115 1.00 94.44 381 LEU A N 1
ATOM 3015 C CA . LEU A 1 381 ? -67.977 -1.976 58.773 1.00 94.44 381 LEU A CA 1
ATOM 3016 C C . LEU A 1 381 ? -67.704 -0.852 57.763 1.00 94.44 381 LEU A C 1
ATOM 3018 O O . LEU A 1 381 ? -67.153 -1.110 56.693 1.00 94.44 381 LEU A O 1
ATOM 3022 N N . GLU A 1 382 ? -68.033 0.400 58.092 1.00 96.44 382 GLU A N 1
ATOM 3023 C CA . GLU A 1 382 ? -67.773 1.546 57.212 1.00 96.44 382 GLU A CA 1
ATOM 3024 C C . GLU A 1 382 ? -66.262 1.757 56.988 1.00 96.44 382 GLU A C 1
ATOM 3026 O O . GLU A 1 382 ? -65.815 1.993 55.861 1.00 96.44 382 GLU A O 1
ATOM 3031 N N . ASN A 1 383 ? -65.447 1.600 58.036 1.00 95.75 383 ASN A N 1
ATOM 3032 C CA . ASN A 1 383 ? -63.988 1.649 57.934 1.00 95.75 383 ASN A CA 1
ATOM 3033 C C . ASN A 1 383 ? -63.415 0.485 57.107 1.00 95.75 383 ASN A C 1
ATOM 3035 O O . ASN A 1 383 ? -62.464 0.698 56.349 1.00 95.75 383 ASN A O 1
ATOM 3039 N N . ALA A 1 384 ? -64.007 -0.709 57.193 1.00 95.19 384 ALA A N 1
ATOM 3040 C CA . ALA A 1 384 ? -63.648 -1.874 56.388 1.00 95.19 384 ALA A CA 1
ATOM 3041 C C . ALA A 1 384 ? -64.021 -1.694 54.906 1.00 95.19 384 ALA A C 1
ATOM 3043 O O . ALA A 1 384 ? -63.224 -2.031 54.034 1.00 95.19 384 ALA A O 1
ATOM 3044 N N . TYR A 1 385 ? -65.165 -1.077 54.587 1.00 94.31 385 TYR A N 1
ATOM 3045 C CA . TYR A 1 385 ? -65.477 -0.666 53.211 1.00 94.31 385 TYR A CA 1
ATOM 3046 C C . TYR A 1 385 ? -64.482 0.390 52.698 1.00 94.31 385 TYR A C 1
ATOM 3048 O O . TYR A 1 385 ? -63.979 0.276 51.580 1.00 94.31 385 TYR A O 1
ATOM 3056 N N . LYS A 1 386 ? -64.116 1.380 53.526 1.00 96.62 386 LYS A N 1
ATOM 3057 C CA . LYS A 1 386 ? -63.121 2.415 53.181 1.00 96.62 386 LYS A CA 1
ATOM 3058 C C . LYS A 1 386 ? -61.689 1.881 53.057 1.00 96.62 386 LYS A C 1
ATOM 3060 O O . LYS A 1 386 ? -60.876 2.500 52.371 1.00 96.62 386 LYS A O 1
ATOM 3065 N N . SER A 1 387 ? -61.316 0.790 53.731 1.00 92.12 387 SER A N 1
ATOM 3066 C CA . SER A 1 387 ? -60.022 0.121 53.515 1.00 92.12 387 SER A CA 1
ATOM 3067 C C . SER A 1 387 ? -60.069 -0.790 52.289 1.00 92.12 387 SER A C 1
ATOM 3069 O O . SER A 1 387 ? -59.180 -0.684 51.446 1.00 92.12 387 SER A O 1
ATOM 3071 N N . LYS A 1 388 ? -61.143 -1.573 52.120 1.00 96.00 388 LYS A N 1
ATOM 3072 C CA . LYS A 1 388 ? -61.405 -2.391 50.930 1.00 96.00 388 LYS A CA 1
ATOM 3073 C C . LYS A 1 388 ? -61.300 -1.564 49.643 1.00 96.00 388 LYS A C 1
ATOM 3075 O O . LYS A 1 388 ? -60.494 -1.911 48.789 1.00 96.00 388 LYS A O 1
ATOM 3080 N N . GLN A 1 389 ? -62.012 -0.439 49.539 1.00 95.12 389 GLN A N 1
ATOM 3081 C CA . GLN A 1 389 ? -61.987 0.412 48.340 1.00 95.12 389 GLN A CA 1
ATOM 3082 C C . GLN A 1 389 ? -60.578 0.947 48.021 1.00 95.12 389 GLN A C 1
ATOM 3084 O O . GLN A 1 389 ? -60.214 1.075 46.858 1.00 95.12 389 GLN A O 1
ATOM 3089 N N . ARG A 1 390 ? -59.753 1.236 49.040 1.00 94.00 390 ARG A N 1
ATOM 3090 C CA . ARG A 1 390 ? -58.354 1.653 48.833 1.00 94.00 390 ARG A CA 1
ATOM 3091 C C . ARG A 1 390 ? -57.486 0.517 48.287 1.00 94.00 390 ARG A C 1
ATOM 3093 O O . ARG A 1 390 ? -56.627 0.780 47.453 1.00 94.00 390 ARG A O 1
ATOM 3100 N N . VAL A 1 391 ? -57.723 -0.721 48.721 1.00 92.56 391 VAL A N 1
ATOM 3101 C CA . VAL A 1 391 ? -57.040 -1.909 48.183 1.00 92.56 391 VAL A CA 1
ATOM 3102 C C . VAL A 1 391 ? -57.530 -2.232 46.769 1.00 92.56 391 VAL A C 1
ATOM 3104 O O . VAL A 1 391 ? -56.705 -2.502 45.908 1.00 92.56 391 VAL A O 1
ATOM 3107 N N . GLU A 1 392 ? -58.833 -2.143 46.492 1.00 94.12 392 GLU A N 1
ATOM 3108 C CA . GLU A 1 392 ? -59.387 -2.343 45.142 1.00 94.12 392 GLU A CA 1
ATOM 3109 C C . GLU A 1 392 ? -58.851 -1.308 44.143 1.00 94.12 392 GLU A C 1
ATOM 3111 O O . GLU A 1 392 ? -58.458 -1.684 43.042 1.00 94.12 392 GLU A O 1
ATOM 3116 N N . ASN A 1 393 ? -58.741 -0.034 44.538 1.00 94.94 393 ASN A N 1
ATOM 3117 C CA . ASN A 1 393 ? -58.109 0.993 43.707 1.00 94.94 393 ASN A CA 1
ATOM 3118 C C . ASN A 1 393 ? -56.618 0.692 43.469 1.00 94.94 393 ASN A C 1
ATOM 3120 O O . ASN A 1 393 ? -56.169 0.730 42.332 1.00 94.94 393 ASN A O 1
ATOM 3124 N N . HIS A 1 394 ? -55.861 0.329 44.511 1.00 94.88 394 HIS A N 1
ATOM 3125 C CA . HIS A 1 394 ? -54.438 0.011 44.356 1.00 94.88 394 HIS A CA 1
ATOM 3126 C C . HIS A 1 394 ? -54.201 -1.234 43.481 1.00 94.88 394 HIS A C 1
ATOM 3128 O O . HIS A 1 394 ? -53.257 -1.265 42.696 1.00 94.88 394 HIS A O 1
ATOM 3134 N N . LEU A 1 395 ? -55.080 -2.239 43.564 1.00 92.94 395 LEU A N 1
ATOM 3135 C CA . LEU A 1 395 ? -55.060 -3.396 42.666 1.00 92.94 395 LEU A CA 1
ATOM 3136 C C . LEU A 1 395 ? -55.393 -3.004 41.220 1.00 92.94 395 LEU A C 1
ATOM 3138 O O . LEU A 1 395 ? -54.787 -3.557 40.308 1.00 92.94 395 LEU A O 1
ATOM 3142 N N . LEU A 1 396 ? -56.302 -2.048 40.997 1.00 94.88 396 LEU A N 1
ATOM 3143 C CA . LEU A 1 396 ? -56.587 -1.508 39.664 1.00 94.88 396 LEU A CA 1
ATOM 3144 C C . LEU A 1 396 ? -55.352 -0.811 39.069 1.00 94.88 396 LEU A C 1
ATOM 3146 O O . LEU A 1 396 ? -55.000 -1.079 37.921 1.00 94.88 396 LEU A O 1
ATOM 3150 N N . ASP A 1 397 ? -54.663 0.015 39.864 1.00 94.06 397 ASP A N 1
ATOM 3151 C CA . ASP A 1 397 ? -53.416 0.679 39.462 1.00 94.06 397 ASP A CA 1
ATOM 3152 C C . ASP A 1 397 ? -52.328 -0.359 39.111 1.00 94.06 397 ASP A C 1
ATOM 3154 O O . ASP A 1 397 ? -51.723 -0.296 38.041 1.00 94.06 397 ASP A O 1
ATOM 3158 N N . MET A 1 398 ? -52.134 -1.376 39.963 1.00 94.94 398 MET A N 1
ATOM 3159 C CA . MET A 1 398 ? -51.179 -2.468 39.719 1.00 94.94 398 MET A CA 1
ATOM 3160 C C . MET A 1 398 ? -51.523 -3.312 38.482 1.00 94.94 398 MET A C 1
ATOM 3162 O O . MET A 1 398 ? -50.615 -3.778 37.794 1.00 94.94 398 MET A O 1
ATOM 3166 N N . VAL A 1 399 ? -52.809 -3.522 38.179 1.00 93.44 399 VAL A N 1
ATOM 3167 C CA . VAL A 1 399 ? -53.242 -4.218 36.955 1.00 93.44 399 VAL A CA 1
ATOM 3168 C C . VAL A 1 399 ? -52.937 -3.370 35.721 1.00 93.44 399 VAL A C 1
ATOM 3170 O O . VAL A 1 399 ? -52.366 -3.896 34.770 1.00 93.44 399 VAL A O 1
ATOM 3173 N N . ALA A 1 400 ? -53.204 -2.061 35.750 1.00 94.75 400 ALA A N 1
ATOM 3174 C CA . ALA A 1 400 ? -52.859 -1.163 34.646 1.00 94.75 400 ALA A CA 1
ATOM 3175 C C . ALA A 1 400 ? -51.335 -1.075 34.413 1.00 94.75 400 ALA A C 1
ATOM 3177 O O . ALA A 1 400 ? -50.878 -1.030 33.265 1.00 94.75 400 ALA A O 1
ATOM 3178 N N . GLU A 1 401 ? -50.524 -1.107 35.478 1.00 94.19 401 GLU A N 1
ATOM 3179 C CA . GLU A 1 401 ? -49.065 -1.234 35.369 1.00 94.19 401 GLU A CA 1
ATOM 3180 C C . GLU A 1 401 ? -48.646 -2.590 34.779 1.00 94.19 401 GLU A C 1
ATOM 3182 O O . GLU A 1 401 ? -47.785 -2.625 33.897 1.00 94.19 401 GLU A O 1
ATOM 3187 N N . ALA A 1 402 ? -49.270 -3.696 35.195 1.00 92.94 402 ALA A N 1
ATOM 3188 C CA . ALA A 1 402 ? -48.987 -5.034 34.674 1.00 92.94 402 ALA A CA 1
ATOM 3189 C C . ALA A 1 402 ? -49.367 -5.189 33.189 1.00 92.94 402 ALA A C 1
ATOM 3191 O O . ALA A 1 402 ? -48.577 -5.728 32.415 1.00 92.94 402 ALA A O 1
ATOM 3192 N N . GLU A 1 403 ? -50.516 -4.661 32.759 1.00 95.69 403 GLU A N 1
ATOM 3193 C CA . GLU A 1 403 ? -50.923 -4.595 31.346 1.00 95.69 403 GLU A CA 1
ATOM 3194 C C . GLU A 1 403 ? -49.939 -3.739 30.530 1.00 95.69 403 GLU A C 1
ATOM 3196 O O . GLU A 1 403 ? -49.457 -4.157 29.475 1.00 95.69 403 GLU A O 1
ATOM 3201 N N . THR A 1 404 ? -49.549 -2.576 31.064 1.00 93.44 404 THR A N 1
ATOM 3202 C CA . THR A 1 404 ? -48.535 -1.695 30.456 1.00 93.44 404 THR A CA 1
ATOM 3203 C C . THR A 1 404 ? -47.166 -2.375 30.344 1.00 93.44 404 THR A C 1
ATOM 3205 O O . THR A 1 404 ? -46.406 -2.093 29.413 1.00 93.44 404 THR A O 1
ATOM 3208 N N . LEU A 1 405 ? -46.819 -3.259 31.283 1.00 95.25 405 LEU A N 1
ATOM 3209 C CA . LEU A 1 405 ? -45.608 -4.077 31.226 1.00 95.25 405 LEU A CA 1
ATOM 3210 C C . LEU A 1 405 ? -45.746 -5.245 30.239 1.00 95.25 405 LEU A C 1
ATOM 3212 O O . LEU A 1 405 ? -44.781 -5.495 29.523 1.00 95.25 405 LEU A O 1
ATOM 3216 N N . SER A 1 406 ? -46.914 -5.889 30.117 1.00 94.19 406 SER A N 1
ATOM 3217 C CA . SER A 1 406 ? -47.165 -6.942 29.113 1.00 94.19 406 SER A CA 1
ATOM 3218 C C . SER A 1 406 ? -46.918 -6.423 27.698 1.00 94.19 406 SER A C 1
ATOM 3220 O O . SER A 1 406 ? -46.074 -6.959 26.988 1.00 94.19 406 SER A O 1
ATOM 3222 N N . VAL A 1 407 ? -47.521 -5.284 27.336 1.00 94.81 407 VAL A N 1
ATOM 3223 C CA . VAL A 1 407 ? -47.343 -4.670 26.006 1.00 94.81 407 VAL A CA 1
ATOM 3224 C C . VAL A 1 407 ? -45.877 -4.285 25.739 1.00 94.81 407 VAL A C 1
ATOM 3226 O O . VAL A 1 407 ? -45.401 -4.373 24.606 1.00 94.81 407 VAL A O 1
ATOM 3229 N N . LYS A 1 408 ? -45.117 -3.896 26.774 1.00 96.25 408 LYS A N 1
ATOM 3230 C CA . LYS A 1 408 ? -43.667 -3.644 26.658 1.00 96.25 408 LYS A CA 1
ATOM 3231 C C . LYS A 1 408 ? -42.860 -4.933 26.483 1.00 96.25 408 LYS A C 1
ATOM 3233 O O . LYS A 1 408 ? -41.886 -4.918 25.735 1.00 96.25 408 LYS A O 1
ATOM 3238 N N . VAL A 1 409 ? -43.243 -6.024 27.149 1.00 92.12 409 VAL A N 1
ATOM 3239 C CA . VAL A 1 409 ? -42.625 -7.346 26.967 1.00 92.12 409 VAL A CA 1
ATOM 3240 C C . VAL A 1 409 ? -42.904 -7.859 25.558 1.00 92.12 409 VAL A C 1
ATOM 3242 O O . VAL A 1 409 ? -41.951 -8.162 24.856 1.00 92.12 409 VAL A O 1
ATOM 3245 N N . GLU A 1 410 ? -44.153 -7.834 25.095 1.00 95.25 410 GLU A N 1
ATOM 3246 C CA . GLU A 1 410 ? -44.551 -8.232 23.734 1.00 95.25 410 GLU A CA 1
ATOM 3247 C C . GLU A 1 410 ? -43.788 -7.439 22.654 1.00 95.25 410 GLU A C 1
ATOM 3249 O O . GLU A 1 410 ? -43.292 -8.012 21.682 1.00 95.25 410 GLU A O 1
ATOM 3254 N N . PHE A 1 411 ? -43.614 -6.124 22.846 1.00 93.31 411 PHE A N 1
ATOM 3255 C CA . PHE A 1 411 ? -42.798 -5.286 21.961 1.00 93.31 411 PHE A CA 1
ATOM 3256 C C . PHE A 1 411 ? -41.316 -5.702 21.950 1.00 93.31 411 PHE A C 1
ATOM 3258 O O . PHE A 1 411 ? -40.705 -5.785 20.883 1.00 93.31 411 PHE A O 1
ATOM 3265 N N . LEU A 1 412 ? -40.729 -5.979 23.120 1.00 93.06 412 LEU A N 1
ATOM 3266 C CA . LEU A 1 412 ? -39.332 -6.409 23.232 1.00 93.06 412 LEU A CA 1
ATOM 3267 C C . LEU A 1 412 ? -39.118 -7.835 22.706 1.00 93.06 412 LEU A C 1
ATOM 3269 O O . LEU A 1 412 ? -38.103 -8.092 22.065 1.00 93.06 412 LEU A O 1
ATOM 3273 N N . GLU A 1 413 ? -40.064 -8.750 22.912 1.00 94.69 413 GLU A N 1
ATOM 3274 C CA . GLU A 1 413 ? -40.033 -10.097 22.336 1.00 94.69 413 GLU A CA 1
ATOM 3275 C C . GLU A 1 413 ? -40.070 -10.034 20.806 1.00 94.69 413 GLU A C 1
ATOM 3277 O O . GLU A 1 413 ? -39.231 -10.662 20.157 1.00 94.69 413 GLU A O 1
ATOM 3282 N N . ALA A 1 414 ? -40.936 -9.192 20.230 1.00 94.50 414 ALA A N 1
ATOM 3283 C CA . ALA A 1 414 ? -40.988 -8.952 18.789 1.00 94.50 414 ALA A CA 1
ATOM 3284 C C . ALA A 1 414 ? -39.699 -8.314 18.227 1.00 94.50 414 ALA A C 1
ATOM 3286 O O . ALA A 1 414 ? -39.317 -8.605 17.094 1.00 94.50 414 ALA A O 1
ATOM 3287 N N . GLU A 1 415 ? -39.002 -7.463 18.986 1.00 90.25 415 GLU A N 1
ATOM 3288 C CA . GLU A 1 415 ? -37.704 -6.906 18.571 1.00 90.25 415 GLU A CA 1
ATOM 3289 C C . GLU A 1 415 ? -36.580 -7.955 18.649 1.00 90.25 415 GLU A C 1
ATOM 3291 O O . GLU A 1 415 ? -35.773 -8.087 17.728 1.00 90.25 415 GLU A O 1
ATOM 3296 N N . VAL A 1 416 ? -36.566 -8.778 19.701 1.00 91.56 416 VAL A N 1
ATOM 3297 C CA . VAL A 1 416 ? -35.601 -9.879 19.862 1.00 91.56 416 VAL A CA 1
ATOM 3298 C C . VAL A 1 416 ? -35.859 -11.015 18.854 1.00 91.56 416 VAL A C 1
ATOM 3300 O O . VAL A 1 416 ? -34.919 -11.715 18.472 1.00 91.56 416 VAL A O 1
ATOM 3303 N N . ASP A 1 417 ? -37.095 -11.193 18.375 1.00 94.12 417 ASP A N 1
ATOM 3304 C CA . ASP A 1 417 ? -37.429 -12.064 17.238 1.00 94.12 417 ASP A CA 1
ATOM 3305 C C . ASP A 1 417 ? -36.822 -11.540 15.920 1.00 94.12 417 ASP A C 1
ATOM 3307 O O . ASP A 1 417 ? -36.228 -12.327 15.175 1.00 94.12 417 ASP A O 1
ATOM 3311 N N . LYS A 1 418 ? -36.884 -10.223 15.648 1.00 94.75 418 LYS A N 1
ATOM 3312 C CA . LYS A 1 418 ? -36.227 -9.604 14.473 1.00 94.75 418 LYS A CA 1
ATOM 3313 C C . LYS A 1 418 ? -34.712 -9.784 14.522 1.00 94.75 418 LYS A C 1
ATOM 3315 O O . LYS A 1 418 ? -34.123 -10.229 13.540 1.00 94.75 418 LYS A O 1
ATOM 3320 N N . GLU A 1 419 ? -34.086 -9.506 15.664 1.00 88.38 419 GLU A N 1
ATOM 3321 C CA . GLU A 1 419 ? -32.635 -9.661 15.826 1.00 88.38 419 GLU A CA 1
ATOM 3322 C C . GLU A 1 419 ? -32.202 -11.132 15.677 1.00 88.38 419 GLU A C 1
ATOM 3324 O O . GLU A 1 419 ? -31.175 -11.429 15.064 1.00 88.38 419 GLU A O 1
ATOM 3329 N N . ARG A 1 420 ? -33.027 -12.089 16.130 1.00 93.81 420 ARG A N 1
ATOM 3330 C CA . ARG A 1 420 ? -32.812 -13.523 15.864 1.00 93.81 420 ARG A CA 1
ATOM 3331 C C . ARG A 1 420 ? -32.962 -13.890 14.384 1.00 93.81 420 ARG A C 1
ATOM 3333 O O . ARG A 1 420 ? -32.231 -14.768 13.916 1.00 93.81 420 ARG A O 1
ATOM 3340 N N . ALA A 1 421 ? -33.843 -13.230 13.631 1.00 93.94 421 ALA A N 1
ATOM 3341 C CA . ALA A 1 421 ? -33.945 -13.409 12.182 1.00 93.94 421 ALA A CA 1
ATOM 3342 C C . ALA A 1 421 ? -32.704 -12.858 11.451 1.00 93.94 421 ALA A C 1
ATOM 3344 O O . ALA A 1 421 ? -32.103 -13.581 10.655 1.00 93.94 421 ALA A O 1
ATOM 3345 N N . VAL A 1 422 ? -32.251 -11.645 11.790 1.00 91.75 422 VAL A N 1
ATOM 3346 C CA . VAL A 1 422 ? -31.021 -11.034 11.243 1.00 91.75 422 VAL A CA 1
ATOM 3347 C C . VAL A 1 422 ? -29.786 -11.878 11.579 1.00 91.75 422 VAL A C 1
ATOM 3349 O O . VAL A 1 422 ? -29.005 -12.217 10.689 1.00 91.75 422 VAL A O 1
ATOM 3352 N N . SER A 1 423 ? -29.655 -12.327 12.831 1.00 91.38 423 SER A N 1
ATOM 3353 C CA . SER A 1 423 ? -28.608 -13.266 13.259 1.00 91.38 423 SER A CA 1
ATOM 3354 C C . SER A 1 423 ? -28.616 -14.570 12.448 1.00 91.38 423 SER A C 1
ATOM 3356 O O . SER A 1 423 ? -27.558 -15.118 12.138 1.00 91.38 423 SER A O 1
ATOM 3358 N N . SER A 1 424 ? -29.799 -15.065 12.067 1.00 93.19 424 SER A N 1
ATOM 3359 C CA . SER A 1 424 ? -29.941 -16.272 11.242 1.00 93.19 424 SER A CA 1
ATOM 3360 C C . SER A 1 424 ? -29.537 -16.031 9.783 1.00 93.19 424 SER A C 1
ATOM 3362 O O . SER A 1 424 ? -28.882 -16.884 9.186 1.00 93.19 424 SER A O 1
ATOM 3364 N N . GLU A 1 425 ? -29.858 -14.866 9.216 1.00 93.62 425 GLU A N 1
ATOM 3365 C CA . GLU A 1 425 ? -29.413 -14.462 7.875 1.00 93.62 425 GLU A CA 1
ATOM 3366 C C . GLU A 1 425 ? -27.884 -14.306 7.808 1.00 93.62 425 GLU A C 1
ATOM 3368 O O . GLU A 1 425 ? -27.240 -14.799 6.879 1.00 93.62 425 GLU A O 1
ATOM 3373 N N . ILE A 1 426 ? -27.285 -13.692 8.833 1.00 91.25 426 ILE A N 1
ATOM 3374 C CA . ILE A 1 426 ? -25.830 -13.577 8.992 1.00 91.25 426 ILE A CA 1
ATOM 3375 C C . ILE A 1 426 ? -25.184 -14.971 9.088 1.00 91.25 426 ILE A C 1
ATOM 3377 O O . ILE A 1 426 ? -24.197 -15.241 8.404 1.00 91.25 426 ILE A O 1
ATOM 3381 N N . ALA A 1 427 ? -25.766 -15.890 9.866 1.00 94.50 427 ALA A N 1
ATOM 3382 C CA . ALA A 1 427 ? -25.273 -17.263 9.994 1.00 94.50 427 ALA A CA 1
ATOM 3383 C C . ALA A 1 427 ? -25.401 -18.102 8.704 1.00 94.50 427 ALA A C 1
ATOM 3385 O O . ALA A 1 427 ? -24.639 -19.054 8.525 1.00 94.50 427 ALA A O 1
ATOM 3386 N N . MET A 1 428 ? -26.330 -17.768 7.799 1.00 94.25 428 MET A N 1
ATOM 3387 C CA . MET A 1 428 ? -26.366 -18.347 6.448 1.00 94.25 428 MET A CA 1
ATOM 3388 C C . MET A 1 428 ? -25.251 -17.765 5.575 1.00 94.25 428 MET A C 1
ATOM 3390 O O . MET A 1 428 ? -24.444 -18.526 5.053 1.00 94.25 428 MET A O 1
ATOM 3394 N N . LYS A 1 429 ? -25.107 -16.434 5.526 1.00 94.88 429 LYS A N 1
ATOM 3395 C CA . LYS A 1 429 ? -24.058 -15.757 4.739 1.00 94.88 429 LYS A CA 1
ATOM 3396 C C . LYS A 1 429 ? -22.639 -16.207 5.105 1.00 94.88 429 LYS A C 1
ATOM 3398 O O . LYS A 1 429 ? -21.811 -16.373 4.214 1.00 94.88 429 LYS A O 1
ATOM 3403 N N . TYR A 1 430 ? -22.352 -16.443 6.388 1.00 88.81 430 TYR A N 1
ATOM 3404 C CA . TYR A 1 430 ? -21.063 -17.012 6.802 1.00 88.81 430 TYR A CA 1
ATOM 3405 C C . TYR A 1 430 ? -20.853 -18.446 6.298 1.00 88.81 430 TYR A C 1
ATOM 3407 O O . TYR A 1 430 ? -19.747 -18.767 5.873 1.00 88.81 430 TYR A O 1
ATOM 3415 N N . ARG A 1 431 ? -21.896 -19.286 6.284 1.00 94.56 431 ARG A N 1
ATOM 3416 C CA . ARG A 1 431 ? -21.822 -20.653 5.746 1.00 94.56 431 ARG A CA 1
ATOM 3417 C C . ARG A 1 431 ? -21.594 -20.650 4.236 1.00 94.56 431 ARG A C 1
ATOM 3419 O O . ARG A 1 431 ? -20.727 -21.371 3.760 1.00 94.56 431 ARG A O 1
ATOM 3426 N N . ASP A 1 432 ? -22.316 -19.804 3.504 1.00 93.81 432 ASP A N 1
ATOM 3427 C CA . ASP A 1 432 ? -22.164 -19.670 2.052 1.00 93.81 432 ASP A CA 1
ATOM 3428 C C . ASP A 1 432 ? -20.734 -19.229 1.682 1.00 93.81 432 ASP A C 1
ATOM 3430 O O . ASP A 1 432 ? -20.153 -19.734 0.721 1.00 93.81 432 ASP A O 1
ATOM 3434 N N . LEU A 1 433 ? -20.141 -18.326 2.478 1.00 90.38 433 LEU A N 1
ATOM 3435 C CA . LEU A 1 433 ? -18.748 -17.885 2.343 1.00 90.38 433 LEU A CA 1
ATOM 3436 C C . LEU A 1 433 ? -17.729 -18.977 2.704 1.00 90.38 433 LEU A C 1
ATOM 3438 O O . LEU A 1 433 ? -16.706 -19.081 2.029 1.00 90.38 433 LEU A O 1
ATOM 3442 N N . GLU A 1 434 ? -17.990 -19.783 3.735 1.00 92.19 434 GLU A N 1
ATOM 3443 C CA . GLU A 1 434 ? -17.129 -20.901 4.145 1.00 92.19 434 GLU A CA 1
ATOM 3444 C C . GLU A 1 434 ? -17.143 -22.021 3.087 1.00 92.19 434 GLU A C 1
ATOM 3446 O O . GLU A 1 434 ? -16.085 -22.472 2.650 1.00 92.19 434 GLU A O 1
ATOM 3451 N N . GLU A 1 435 ? -18.315 -22.373 2.547 1.00 93.44 435 GLU A N 1
ATOM 3452 C CA . GLU A 1 435 ? -18.427 -23.285 1.402 1.00 93.44 435 GLU A CA 1
ATOM 3453 C C . GLU A 1 435 ? -17.739 -22.728 0.140 1.00 93.44 435 GLU A C 1
ATOM 3455 O O . GLU A 1 435 ? -17.083 -23.468 -0.596 1.00 93.44 435 GLU A O 1
ATOM 3460 N N . GLU A 1 436 ? -17.847 -21.421 -0.120 1.00 91.75 436 GLU A N 1
ATOM 3461 C CA . GLU A 1 436 ? -17.135 -20.753 -1.215 1.00 91.75 436 GLU A CA 1
ATOM 3462 C C . GLU A 1 436 ? -15.617 -20.675 -1.011 1.00 91.75 436 GLU A C 1
ATOM 3464 O O . GLU A 1 436 ? -14.889 -20.543 -2.002 1.00 91.75 436 GLU A O 1
ATOM 3469 N N . PHE A 1 437 ? -15.130 -20.729 0.230 1.00 88.69 437 PHE A N 1
ATOM 3470 C CA . PHE A 1 437 ? -13.707 -20.811 0.547 1.00 88.69 437 PHE A CA 1
ATOM 3471 C C . PHE A 1 437 ? -13.189 -22.236 0.328 1.00 88.69 437 PHE A C 1
ATOM 3473 O O . PHE A 1 437 ? -12.233 -22.415 -0.424 1.00 88.69 437 PHE A O 1
ATOM 3480 N N . GLU A 1 438 ? -13.877 -23.250 0.857 1.00 92.69 438 GLU A N 1
ATOM 3481 C CA . GLU A 1 438 ? -13.558 -24.672 0.647 1.00 92.69 438 GLU A CA 1
ATOM 3482 C C . GLU A 1 438 ? -13.542 -25.047 -0.847 1.00 92.69 438 GLU A C 1
ATOM 3484 O O . GLU A 1 438 ? -12.578 -25.640 -1.336 1.00 92.69 438 GLU A O 1
ATOM 3489 N N . ARG A 1 439 ? -14.539 -24.600 -1.632 1.00 92.88 439 ARG A N 1
ATOM 3490 C CA . ARG A 1 439 ? -14.554 -24.771 -3.104 1.00 92.88 439 ARG A CA 1
ATOM 3491 C C . ARG A 1 439 ? -13.341 -24.147 -3.798 1.00 92.88 439 ARG A C 1
ATOM 3493 O O . ARG A 1 439 ? -12.920 -24.642 -4.845 1.00 92.88 439 ARG A O 1
ATOM 3500 N N . LYS A 1 440 ? -12.804 -23.044 -3.266 1.00 90.44 440 LYS A N 1
ATOM 3501 C CA . LYS A 1 440 ? -11.623 -22.369 -3.822 1.00 90.44 440 LYS A CA 1
ATOM 3502 C C . LYS A 1 440 ? -10.330 -23.038 -3.366 1.00 90.44 440 LYS A C 1
ATOM 3504 O O . LYS A 1 440 ? -9.469 -23.219 -4.219 1.00 90.44 440 LYS A O 1
ATOM 3509 N N . SER A 1 441 ? -10.229 -23.476 -2.109 1.00 90.06 441 SER A N 1
ATOM 3510 C CA . SER A 1 441 ? -9.091 -24.261 -1.611 1.00 90.06 441 SER A CA 1
ATOM 3511 C C . SER A 1 441 ? -8.935 -25.549 -2.415 1.00 90.06 441 SER A C 1
ATOM 3513 O O . SER A 1 441 ? -7.924 -25.718 -3.083 1.00 90.06 441 SER A O 1
ATOM 3515 N N . ALA A 1 442 ? -9.994 -26.358 -2.529 1.00 91.75 442 ALA A N 1
ATOM 3516 C CA . ALA A 1 442 ? -9.975 -27.590 -3.322 1.00 91.75 442 ALA A CA 1
ATOM 3517 C C . ALA A 1 442 ? -9.610 -27.360 -4.804 1.00 91.75 442 ALA A C 1
ATOM 3519 O O . ALA A 1 442 ? -9.066 -28.245 -5.462 1.00 91.75 442 ALA A O 1
ATOM 3520 N N . LYS A 1 443 ? -9.891 -26.169 -5.353 1.00 92.31 443 LYS A N 1
ATOM 3521 C CA . LYS A 1 443 ? -9.470 -25.792 -6.708 1.00 92.31 443 LYS A CA 1
ATOM 3522 C C . LYS A 1 443 ? -8.003 -25.352 -6.780 1.00 92.31 443 LYS A C 1
ATOM 3524 O O . LYS A 1 443 ? -7.376 -25.595 -7.808 1.00 92.31 443 LYS A O 1
ATOM 3529 N N . VAL A 1 444 ? -7.462 -24.723 -5.736 1.00 85.62 444 VAL A N 1
ATOM 3530 C CA . VAL A 1 444 ? -6.020 -24.459 -5.611 1.00 85.62 444 VAL A CA 1
ATOM 3531 C C . VAL A 1 444 ? -5.271 -25.785 -5.498 1.00 85.62 444 VAL A C 1
ATOM 3533 O O . VAL A 1 444 ? -4.401 -26.020 -6.326 1.00 85.62 444 VAL A O 1
ATOM 3536 N N . ASP A 1 445 ? -5.698 -26.697 -4.620 1.00 88.19 445 ASP A N 1
ATOM 3537 C CA . ASP A 1 445 ? -5.089 -28.027 -4.449 1.00 88.19 445 ASP A CA 1
ATOM 3538 C C . ASP A 1 445 ? -5.019 -28.806 -5.783 1.00 88.19 445 ASP A C 1
ATOM 3540 O O . ASP A 1 445 ? -4.007 -29.424 -6.119 1.00 88.19 445 ASP A O 1
ATOM 3544 N N . ILE A 1 446 ? -6.088 -28.748 -6.593 1.00 86.12 446 ILE A N 1
ATOM 3545 C CA . ILE A 1 446 ? -6.118 -29.346 -7.940 1.00 86.12 446 ILE A CA 1
ATOM 3546 C C . ILE A 1 446 ? -5.121 -28.658 -8.885 1.00 86.12 446 ILE A C 1
ATOM 3548 O O . ILE A 1 446 ? -4.426 -29.350 -9.627 1.00 86.12 446 ILE A O 1
ATOM 3552 N N . LEU A 1 447 ? -5.038 -27.324 -8.871 1.00 77.38 447 LEU A N 1
ATOM 3553 C CA . LEU A 1 447 ? -4.129 -26.565 -9.736 1.00 77.38 447 LEU A CA 1
ATOM 3554 C C . LEU A 1 447 ? -2.656 -26.730 -9.338 1.00 77.38 447 LEU A C 1
ATOM 3556 O O . LEU A 1 447 ? -1.809 -26.793 -10.223 1.00 77.38 447 LEU A O 1
ATOM 3560 N N . GLU A 1 448 ? -2.345 -26.860 -8.049 1.00 80.19 448 GLU A N 1
ATOM 3561 C CA . GLU A 1 448 ? -1.003 -27.204 -7.561 1.00 80.19 448 GLU A CA 1
ATOM 3562 C C . GLU A 1 448 ? -0.602 -28.600 -8.055 1.00 80.19 448 GLU A C 1
ATOM 3564 O O . GLU A 1 448 ? 0.439 -28.762 -8.687 1.00 80.19 448 GLU A O 1
ATOM 3569 N N . VAL A 1 449 ? -1.493 -29.589 -7.926 1.00 79.06 449 VAL A N 1
ATOM 3570 C CA . VAL A 1 449 ? -1.277 -30.946 -8.455 1.00 79.06 449 VAL A CA 1
ATOM 3571 C C . VAL A 1 449 ? -1.220 -30.992 -9.997 1.00 79.06 449 VAL A C 1
ATOM 3573 O O . VAL A 1 449 ? -0.603 -31.900 -10.558 1.00 79.06 449 VAL A O 1
ATOM 3576 N N . GLU A 1 450 ? -1.843 -30.055 -10.717 1.00 77.25 450 GLU A N 1
ATOM 3577 C CA . GLU A 1 450 ? -1.695 -29.910 -12.177 1.00 77.25 450 GLU A CA 1
ATOM 3578 C C . GLU A 1 450 ? -0.395 -29.198 -12.587 1.00 77.25 450 GLU A C 1
ATOM 3580 O O . GLU A 1 450 ? 0.146 -29.509 -13.652 1.00 77.25 450 GLU A O 1
ATOM 3585 N N . LEU A 1 451 ? 0.130 -28.294 -11.754 1.00 66.75 451 LEU A N 1
ATOM 3586 C CA . LEU A 1 451 ? 1.442 -27.670 -11.937 1.00 66.75 451 LEU A CA 1
ATOM 3587 C C . LEU A 1 451 ? 2.571 -28.675 -11.668 1.00 66.75 451 LEU A C 1
ATOM 3589 O O . LEU A 1 451 ? 3.436 -28.833 -12.525 1.00 66.75 451 LEU A O 1
ATOM 3593 N N . ASP A 1 452 ? 2.514 -29.425 -10.565 1.00 66.94 452 ASP A N 1
ATOM 3594 C CA . ASP A 1 452 ? 3.507 -30.454 -10.211 1.00 66.94 452 ASP A CA 1
ATOM 3595 C C . ASP A 1 452 ? 3.598 -31.585 -11.250 1.00 66.94 452 ASP A C 1
ATOM 3597 O O . ASP A 1 452 ? 4.668 -32.141 -11.488 1.00 66.94 452 ASP A O 1
ATOM 3601 N N . LYS A 1 453 ? 2.484 -31.925 -11.913 1.00 65.62 453 LYS A N 1
ATOM 3602 C CA . LYS A 1 453 ? 2.451 -32.920 -13.005 1.00 65.62 453 LYS A CA 1
ATOM 3603 C C . LYS A 1 453 ? 3.030 -32.416 -14.324 1.00 65.62 453 LYS A C 1
ATOM 3605 O O . LYS A 1 453 ? 3.159 -33.202 -15.265 1.00 65.62 453 LYS A O 1
ATOM 3610 N N . LYS A 1 454 ? 3.291 -31.117 -14.446 1.00 62.66 454 LYS A N 1
ATOM 3611 C CA . LYS A 1 454 ? 3.733 -30.494 -15.687 1.00 62.66 454 LYS A CA 1
ATOM 3612 C C . LYS A 1 454 ? 5.159 -30.016 -15.483 1.00 62.66 454 LYS A C 1
ATOM 3614 O O . LYS A 1 454 ? 5.372 -28.951 -14.918 1.00 62.66 454 LYS A O 1
ATOM 3619 N N . ASP A 1 455 ? 6.114 -30.797 -15.995 1.00 65.62 455 ASP A N 1
ATOM 3620 C CA . ASP A 1 455 ? 7.576 -30.633 -15.882 1.00 65.62 455 ASP A CA 1
ATOM 3621 C C . ASP A 1 455 ? 8.153 -29.336 -16.512 1.00 65.62 455 ASP A C 1
ATOM 3623 O O . ASP A 1 455 ? 9.240 -29.327 -17.085 1.00 65.62 455 ASP A O 1
ATOM 3627 N N . LEU A 1 456 ? 7.465 -28.200 -16.385 1.00 69.88 456 LEU A N 1
ATOM 3628 C CA . LEU A 1 456 ? 7.885 -26.861 -16.794 1.00 69.88 456 LEU A CA 1
ATOM 3629 C C . LEU A 1 456 ? 9.247 -26.484 -16.207 1.00 69.88 456 LEU A C 1
ATOM 3631 O O . LEU A 1 456 ? 10.031 -25.842 -16.892 1.00 69.88 456 LEU A O 1
ATOM 3635 N N . SER A 1 457 ? 9.562 -26.921 -14.983 1.00 74.62 457 SER A N 1
ATOM 3636 C CA . SER A 1 457 ? 10.900 -26.752 -14.397 1.00 74.62 457 SER A CA 1
ATOM 3637 C C . SER A 1 457 ? 11.978 -27.455 -15.236 1.00 74.62 457 SER A C 1
ATOM 3639 O O . SER A 1 457 ? 13.005 -26.860 -15.557 1.00 74.62 457 SER A O 1
ATOM 3641 N N . SER A 1 458 ? 11.709 -28.684 -15.692 1.00 75.88 458 SER A N 1
ATOM 3642 C CA . SER A 1 458 ? 12.596 -29.442 -16.584 1.00 75.88 458 SER A CA 1
ATOM 3643 C C . SER A 1 458 ? 12.644 -28.840 -17.994 1.00 75.88 458 SER A C 1
ATOM 3645 O O . SER A 1 458 ? 13.720 -28.688 -18.568 1.00 75.88 458 SER A O 1
ATOM 3647 N N . GLU A 1 459 ? 11.498 -28.425 -18.544 1.00 80.81 459 GLU A N 1
ATOM 3648 C CA . GLU A 1 459 ? 11.406 -27.792 -19.866 1.00 80.81 459 GLU A CA 1
ATOM 3649 C C . GLU A 1 459 ? 12.158 -26.450 -19.914 1.00 80.81 459 GLU A C 1
ATOM 3651 O O . GLU A 1 459 ? 12.868 -26.168 -20.881 1.00 80.81 459 GLU A O 1
ATOM 3656 N N . ILE A 1 460 ? 12.053 -25.642 -18.855 1.00 80.50 460 ILE A N 1
ATOM 3657 C CA . ILE A 1 460 ? 12.809 -24.396 -18.687 1.00 80.50 460 ILE A CA 1
ATOM 3658 C C . ILE A 1 460 ? 14.296 -24.707 -18.489 1.00 80.50 460 ILE A C 1
ATOM 3660 O O . ILE A 1 460 ? 15.119 -24.112 -19.177 1.00 80.50 460 ILE A O 1
ATOM 3664 N N . ALA A 1 461 ? 14.660 -25.672 -17.638 1.00 82.94 461 ALA A N 1
ATOM 3665 C CA . ALA A 1 461 ? 16.059 -26.045 -17.412 1.00 82.94 461 ALA A CA 1
ATOM 3666 C C . ALA A 1 461 ? 16.756 -26.599 -18.671 1.00 82.94 461 ALA A C 1
ATOM 3668 O O . ALA A 1 461 ? 17.950 -26.365 -18.857 1.00 82.94 461 ALA A O 1
ATOM 3669 N N . MET A 1 462 ? 16.032 -27.300 -19.552 1.00 85.56 462 MET A N 1
ATOM 3670 C CA . MET A 1 462 ? 16.541 -27.683 -20.874 1.00 85.56 462 MET A CA 1
ATOM 3671 C C . MET A 1 462 ? 16.733 -26.453 -21.768 1.00 85.56 462 MET A C 1
ATOM 3673 O O . MET A 1 462 ? 17.830 -26.247 -22.274 1.00 85.56 462 MET A O 1
ATOM 3677 N N . LYS A 1 463 ? 15.726 -25.576 -21.883 1.00 91.69 463 LYS A N 1
ATOM 3678 C CA . LYS A 1 463 ? 15.816 -24.360 -22.713 1.00 91.69 463 LYS A CA 1
ATOM 3679 C C . LYS A 1 463 ? 16.898 -23.380 -22.252 1.00 91.69 463 LYS A C 1
ATOM 3681 O O . LYS A 1 463 ? 17.525 -22.747 -23.095 1.00 91.69 463 LYS A O 1
ATOM 3686 N N . CYS A 1 464 ? 17.138 -23.254 -20.946 1.00 84.38 464 CYS A N 1
ATOM 3687 C CA . CYS A 1 464 ? 18.260 -22.480 -20.412 1.00 84.38 464 CYS A CA 1
ATOM 3688 C C . CYS A 1 464 ? 19.598 -23.080 -20.859 1.00 84.38 464 CYS A C 1
ATOM 3690 O O . CYS A 1 464 ? 20.413 -22.355 -21.419 1.00 84.38 464 CYS A O 1
ATOM 3692 N N . ARG A 1 465 ? 19.779 -24.400 -20.724 1.00 91.69 465 ARG A N 1
ATOM 3693 C CA . ARG A 1 465 ? 20.999 -25.098 -21.158 1.00 91.69 465 ARG A CA 1
ATOM 3694 C C . ARG A 1 465 ? 21.247 -24.971 -22.664 1.00 91.69 465 ARG A C 1
ATOM 3696 O O . ARG A 1 465 ? 22.364 -24.673 -23.072 1.00 91.69 465 ARG A O 1
ATOM 3703 N N . ASP A 1 466 ? 20.210 -25.131 -23.485 1.00 90.19 466 ASP A N 1
ATOM 3704 C CA . ASP A 1 466 ? 20.311 -24.970 -24.942 1.00 90.19 466 ASP A CA 1
ATOM 3705 C C . ASP A 1 466 ? 20.774 -23.545 -25.318 1.00 90.19 466 ASP A C 1
ATOM 3707 O O . ASP A 1 466 ? 21.596 -23.366 -26.221 1.00 90.19 466 ASP A O 1
ATOM 3711 N N . LEU A 1 467 ? 20.278 -22.526 -24.599 1.00 90.38 467 LEU A N 1
ATOM 3712 C CA . LEU A 1 467 ? 20.666 -21.121 -24.768 1.00 90.38 467 LEU A CA 1
ATOM 3713 C C . LEU A 1 467 ? 22.074 -20.815 -24.232 1.00 90.38 467 LEU A C 1
ATOM 3715 O O . LEU A 1 467 ? 22.787 -20.020 -24.844 1.00 90.38 467 LEU A O 1
ATOM 3719 N N . GLU A 1 468 ? 22.488 -21.443 -23.131 1.00 91.56 468 GLU A N 1
ATOM 3720 C CA . GLU A 1 468 ? 23.847 -21.361 -22.577 1.00 91.56 468 GLU A CA 1
ATOM 3721 C C . GLU A 1 468 ? 24.869 -21.935 -23.571 1.00 91.56 468 GLU A C 1
ATOM 3723 O O . GLU A 1 468 ? 25.830 -21.252 -23.930 1.00 91.56 468 GLU A O 1
ATOM 3728 N N . GLU A 1 469 ? 24.616 -23.126 -24.126 1.00 92.25 469 GLU A N 1
ATOM 3729 C CA . GLU A 1 469 ? 25.478 -23.711 -25.158 1.00 92.25 469 GLU A CA 1
ATOM 3730 C C . GLU A 1 469 ? 25.468 -22.892 -26.469 1.00 92.25 469 GLU A C 1
ATOM 3732 O O . GLU A 1 469 ? 26.487 -22.787 -27.153 1.00 92.25 469 GLU A O 1
ATOM 3737 N N . GLU A 1 470 ? 24.334 -22.299 -26.866 1.00 92.31 470 GLU A N 1
ATOM 3738 C CA . GLU A 1 470 ? 24.264 -21.340 -27.984 1.00 92.31 470 GLU A CA 1
ATOM 3739 C C . GLU A 1 470 ? 25.104 -20.077 -27.729 1.00 92.31 470 GLU A C 1
ATOM 3741 O O . GLU A 1 470 ? 25.705 -19.551 -28.670 1.00 92.31 470 GLU A O 1
ATOM 3746 N N . LEU A 1 471 ? 25.137 -19.576 -26.491 1.00 89.50 471 LEU A N 1
ATOM 3747 C CA . LEU A 1 471 ? 25.906 -18.395 -26.099 1.00 89.50 471 LEU A CA 1
ATOM 3748 C C . LEU A 1 471 ? 27.409 -18.692 -26.097 1.00 89.50 471 LEU A C 1
ATOM 3750 O O . LEU A 1 471 ? 28.176 -17.934 -26.688 1.00 89.50 471 LEU A O 1
ATOM 3754 N N . GLU A 1 472 ? 27.831 -19.822 -25.530 1.00 91.62 472 GLU A N 1
ATOM 3755 C CA . GLU A 1 472 ? 29.240 -20.233 -25.495 1.00 91.62 472 GLU A CA 1
ATOM 3756 C C . GLU A 1 472 ? 29.787 -20.498 -26.913 1.00 91.62 472 GLU A C 1
ATOM 3758 O O . GLU A 1 472 ? 30.854 -19.999 -27.281 1.00 91.62 472 GLU A O 1
ATOM 3763 N N . ARG A 1 473 ? 28.991 -21.137 -27.789 1.00 92.44 473 ARG A N 1
ATOM 3764 C CA . ARG A 1 473 ? 29.291 -21.275 -29.234 1.00 92.44 473 ARG A CA 1
ATOM 3765 C C . ARG A 1 473 ? 29.390 -19.941 -29.982 1.00 92.44 473 ARG A C 1
ATOM 3767 O O . ARG A 1 473 ? 29.981 -19.907 -31.064 1.00 92.44 473 ARG A O 1
ATOM 3774 N N . LYS A 1 474 ? 28.771 -18.868 -29.478 1.00 90.38 474 LYS A N 1
ATOM 3775 C CA . LYS A 1 474 ? 28.877 -17.513 -30.046 1.00 90.38 474 LYS A CA 1
ATOM 3776 C C . LYS A 1 474 ? 30.089 -16.776 -29.481 1.00 90.38 474 LYS A C 1
ATOM 3778 O O . LYS A 1 474 ? 30.803 -16.174 -30.277 1.00 90.38 474 LYS A O 1
ATOM 3783 N N . SER A 1 475 ? 30.384 -16.908 -28.185 1.00 91.62 475 SER A N 1
ATOM 3784 C CA . SER A 1 475 ? 31.610 -16.376 -27.568 1.00 91.62 475 SER A CA 1
ATOM 3785 C C . SER A 1 475 ? 32.853 -16.900 -28.286 1.00 91.62 475 SER A C 1
ATOM 3787 O O . SER A 1 475 ? 33.607 -16.112 -28.844 1.00 91.62 475 SER A O 1
ATOM 3789 N N . ALA A 1 476 ? 32.964 -18.223 -28.454 1.00 92.81 476 ALA A N 1
ATOM 3790 C CA . ALA A 1 476 ? 34.087 -18.850 -29.154 1.00 92.81 476 ALA A CA 1
ATOM 3791 C C . ALA A 1 476 ? 34.263 -18.384 -30.618 1.00 92.81 476 ALA A C 1
ATOM 3793 O O . ALA A 1 476 ? 35.348 -18.508 -31.180 1.00 92.81 476 ALA A O 1
ATOM 3794 N N . LYS A 1 477 ? 33.213 -17.845 -31.260 1.00 93.69 477 LYS A N 1
ATOM 3795 C CA . LYS A 1 477 ? 33.312 -17.222 -32.594 1.00 93.69 477 LYS A CA 1
ATOM 3796 C C . LYS A 1 477 ? 33.777 -15.769 -32.530 1.00 93.69 477 LYS A C 1
ATOM 3798 O O . LYS A 1 477 ? 34.482 -15.346 -33.440 1.00 93.69 477 LYS A O 1
ATOM 3803 N N . VAL A 1 478 ? 33.403 -15.024 -31.489 1.00 88.81 478 VAL A N 1
ATOM 3804 C CA . VAL A 1 478 ? 33.939 -13.679 -31.231 1.00 88.81 478 VAL A CA 1
ATOM 3805 C C . VAL A 1 478 ? 35.439 -13.775 -30.957 1.00 88.81 478 VAL A C 1
ATOM 3807 O O . VAL A 1 478 ? 36.199 -13.103 -31.641 1.00 88.81 478 VAL A O 1
ATOM 3810 N N . ASP A 1 479 ? 35.872 -14.699 -30.095 1.00 93.31 479 ASP A N 1
ATOM 3811 C CA . ASP A 1 479 ? 37.291 -14.916 -29.768 1.00 93.31 479 ASP A CA 1
ATOM 3812 C C . ASP A 1 479 ? 38.146 -15.202 -31.025 1.00 93.31 479 ASP A C 1
ATOM 3814 O O . ASP A 1 479 ? 39.261 -14.695 -31.175 1.00 93.31 479 ASP A O 1
ATOM 3818 N N . ILE A 1 480 ? 37.609 -15.988 -31.970 1.00 92.81 480 ILE A N 1
ATOM 3819 C CA . ILE A 1 480 ? 38.254 -16.271 -33.264 1.00 92.81 480 ILE A CA 1
ATOM 3820 C C . ILE A 1 480 ? 38.332 -15.009 -34.135 1.00 92.81 480 ILE A C 1
ATOM 3822 O O . ILE A 1 480 ? 39.398 -14.720 -34.678 1.00 92.81 480 ILE A O 1
ATOM 3826 N N . LEU A 1 481 ? 37.238 -14.250 -34.254 1.00 89.38 481 LEU A N 1
ATOM 3827 C CA . LEU A 1 481 ? 37.192 -13.026 -35.061 1.00 89.38 481 LEU A CA 1
ATOM 3828 C C . LEU A 1 481 ? 38.095 -11.923 -34.488 1.00 89.38 481 LEU A C 1
ATOM 3830 O O . LEU A 1 481 ? 38.780 -11.242 -35.248 1.00 89.38 481 LEU A O 1
ATOM 3834 N N . GLU A 1 482 ? 38.177 -11.776 -33.165 1.00 92.81 482 GLU A N 1
ATOM 3835 C CA . GLU A 1 482 ? 39.120 -10.857 -32.518 1.00 92.81 482 GLU A CA 1
ATOM 3836 C C . GLU A 1 482 ? 40.577 -11.256 -32.801 1.00 92.81 482 GLU A C 1
ATOM 3838 O O . GLU A 1 482 ? 41.404 -10.399 -33.125 1.00 92.81 482 GLU A O 1
ATOM 3843 N N . ALA A 1 483 ? 40.885 -12.557 -32.787 1.00 92.75 483 ALA A N 1
ATOM 3844 C CA . ALA A 1 483 ? 42.197 -13.083 -33.162 1.00 92.75 483 ALA A CA 1
ATOM 3845 C C . ALA A 1 483 ? 42.504 -12.997 -34.674 1.00 92.75 483 ALA A C 1
ATOM 3847 O O . ALA A 1 483 ? 43.664 -13.131 -35.070 1.00 92.75 483 ALA A O 1
ATOM 3848 N N . GLU A 1 484 ? 41.508 -12.805 -35.540 1.00 91.31 484 GLU A N 1
ATOM 3849 C CA . GLU A 1 484 ? 41.696 -12.495 -36.965 1.00 91.31 484 GLU A CA 1
ATOM 3850 C C . GLU A 1 484 ? 41.915 -10.991 -37.181 1.00 91.31 484 GLU A C 1
ATOM 3852 O O . GLU A 1 484 ? 42.898 -10.608 -37.817 1.00 91.31 484 GLU A O 1
ATOM 3857 N N . VAL A 1 485 ? 41.111 -10.139 -36.537 1.00 90.06 485 VAL A N 1
ATOM 3858 C CA . VAL A 1 485 ? 41.277 -8.673 -36.529 1.00 90.06 485 VAL A CA 1
ATOM 3859 C C . VAL A 1 485 ? 42.623 -8.248 -35.925 1.00 90.06 485 VAL A C 1
ATOM 3861 O O . VAL A 1 485 ? 43.208 -7.258 -36.363 1.00 90.06 485 VAL A O 1
ATOM 3864 N N . ALA A 1 486 ? 43.155 -8.984 -34.944 1.00 92.44 486 ALA A N 1
ATOM 3865 C CA . ALA A 1 486 ? 44.506 -8.760 -34.425 1.00 92.44 486 ALA A CA 1
ATOM 3866 C C . ALA A 1 486 ? 45.579 -8.966 -35.512 1.00 92.44 486 ALA A C 1
ATOM 3868 O O . ALA A 1 486 ? 46.392 -8.074 -35.745 1.00 92.44 486 ALA A O 1
ATOM 3869 N N . LYS A 1 487 ? 45.523 -10.084 -36.250 1.00 93.31 487 LYS A N 1
ATOM 3870 C CA . LYS A 1 487 ? 46.467 -10.383 -37.345 1.00 93.31 487 LYS A CA 1
ATOM 3871 C C . LYS A 1 487 ? 46.367 -9.370 -38.484 1.00 93.31 487 LYS A C 1
ATOM 3873 O O . LYS A 1 487 ? 47.381 -9.025 -39.080 1.00 93.31 487 LYS A O 1
ATOM 3878 N N . GLU A 1 488 ? 45.164 -8.885 -38.793 1.00 86.50 488 GLU A N 1
ATOM 3879 C CA . GLU A 1 488 ? 44.974 -7.840 -39.805 1.00 86.50 488 GLU A CA 1
ATOM 3880 C C . GLU A 1 488 ? 45.600 -6.506 -39.368 1.00 86.50 488 GLU A C 1
ATOM 3882 O O . GLU A 1 488 ? 46.233 -5.834 -40.181 1.00 86.50 488 GLU A O 1
ATOM 3887 N N . LYS A 1 489 ? 45.522 -6.149 -38.077 1.00 90.69 489 LYS A N 1
ATOM 3888 C CA . LYS A 1 489 ? 46.223 -4.976 -37.523 1.00 90.69 489 LYS A CA 1
ATOM 3889 C C . LYS A 1 489 ? 47.744 -5.140 -37.550 1.00 90.69 489 LYS A C 1
ATOM 3891 O O . LYS A 1 489 ? 48.435 -4.180 -37.895 1.00 90.69 489 LYS A O 1
ATOM 3896 N N . ASP A 1 490 ? 48.261 -6.331 -37.254 1.00 91.56 490 ASP A N 1
ATOM 3897 C CA . ASP A 1 490 ? 49.698 -6.622 -37.343 1.00 91.56 490 ASP A CA 1
ATOM 3898 C C . ASP A 1 490 ? 50.192 -6.493 -38.797 1.00 91.56 490 ASP A C 1
ATOM 3900 O O . ASP A 1 490 ? 51.152 -5.769 -39.066 1.00 91.56 490 ASP A O 1
ATOM 3904 N N . LEU A 1 491 ? 49.477 -7.095 -39.756 1.00 93.62 491 LEU A N 1
ATOM 3905 C CA . LEU A 1 491 ? 49.763 -6.978 -41.193 1.00 93.62 491 LEU A CA 1
ATOM 3906 C C . LEU A 1 491 ? 49.638 -5.534 -41.698 1.00 93.62 491 LEU A C 1
ATOM 3908 O O . LEU A 1 491 ? 50.491 -5.072 -42.454 1.00 93.62 491 LEU A O 1
ATOM 3912 N N . SER A 1 492 ? 48.618 -4.791 -41.261 1.00 88.69 492 SER A N 1
ATOM 3913 C CA . SER A 1 492 ? 48.480 -3.364 -41.573 1.00 88.69 492 SER A CA 1
ATOM 3914 C C . SER A 1 492 ? 49.650 -2.547 -41.022 1.00 88.69 492 SER A C 1
ATOM 3916 O O . SER A 1 492 ? 50.072 -1.591 -41.668 1.00 88.69 492 SER A O 1
ATOM 3918 N N . SER A 1 493 ? 50.193 -2.915 -39.860 1.00 90.81 493 SER A N 1
ATOM 3919 C CA . SER A 1 493 ? 51.360 -2.246 -39.275 1.00 90.81 493 SER A CA 1
ATOM 3920 C C . SER A 1 493 ? 52.643 -2.577 -40.045 1.00 90.81 493 SER A C 1
ATOM 3922 O O . SER A 1 493 ? 53.448 -1.687 -40.313 1.00 90.81 493 SER A O 1
ATOM 3924 N N . GLU A 1 494 ? 52.803 -3.829 -40.488 1.00 93.25 494 GLU A N 1
ATOM 3925 C CA . GLU A 1 494 ? 53.904 -4.248 -41.365 1.00 93.25 494 GLU A CA 1
ATOM 3926 C C . GLU A 1 494 ? 53.852 -3.532 -42.730 1.00 93.25 494 GLU A C 1
ATOM 3928 O O . GLU A 1 494 ? 54.887 -3.130 -43.264 1.00 93.25 494 GLU A O 1
ATOM 3933 N N . ILE A 1 495 ? 52.652 -3.329 -43.286 1.00 91.12 495 ILE A N 1
ATOM 3934 C CA . ILE A 1 495 ? 52.439 -2.558 -44.521 1.00 91.12 495 ILE A CA 1
ATOM 3935 C C . ILE A 1 495 ? 52.799 -1.082 -44.309 1.00 91.12 495 ILE A C 1
ATOM 3937 O O . ILE A 1 495 ? 53.516 -0.524 -45.135 1.00 91.12 495 ILE A O 1
ATOM 3941 N N . VAL A 1 496 ? 52.368 -0.459 -43.205 1.00 92.50 496 VAL A N 1
ATOM 3942 C CA . VAL A 1 496 ? 52.701 0.945 -42.899 1.00 92.50 496 VAL A CA 1
ATOM 3943 C C . VAL A 1 496 ? 54.211 1.155 -42.775 1.00 92.50 496 VAL A C 1
ATOM 3945 O O . VAL A 1 496 ? 54.721 2.100 -43.372 1.00 92.50 496 VAL A O 1
ATOM 3948 N N . MET A 1 497 ? 54.950 0.267 -42.094 1.00 92.25 497 MET A N 1
ATOM 3949 C CA . MET A 1 497 ? 56.415 0.396 -42.036 1.00 92.25 497 MET A CA 1
ATOM 3950 C C . MET A 1 497 ? 57.061 0.274 -43.422 1.00 92.25 497 MET A C 1
ATOM 3952 O O . MET A 1 497 ? 57.896 1.102 -43.769 1.00 92.25 497 MET A O 1
ATOM 3956 N N . LYS A 1 498 ? 56.614 -0.669 -44.264 1.00 94.25 498 LYS A N 1
ATOM 3957 C CA . LYS A 1 498 ? 57.116 -0.794 -45.646 1.00 94.25 498 LYS A CA 1
ATOM 3958 C C . LYS A 1 498 ? 56.806 0.429 -46.511 1.00 94.25 498 LYS A C 1
ATOM 3960 O O . LYS A 1 498 ? 57.599 0.751 -47.390 1.00 94.25 498 LYS A O 1
ATOM 3965 N N . CYS A 1 499 ? 55.682 1.110 -46.285 1.00 86.88 499 CYS A N 1
ATOM 3966 C CA . CYS A 1 499 ? 55.407 2.390 -46.938 1.00 86.88 499 CYS A CA 1
ATOM 3967 C C . CYS A 1 499 ? 56.406 3.466 -46.488 1.00 86.88 499 CYS A C 1
ATOM 3969 O O . CYS A 1 499 ? 56.971 4.133 -47.345 1.00 86.88 499 CYS A O 1
ATOM 3971 N N . MET A 1 500 ? 56.693 3.576 -45.186 1.00 92.69 500 MET A N 1
ATOM 3972 C CA . MET A 1 500 ? 57.688 4.526 -44.667 1.00 92.69 500 MET A CA 1
ATOM 3973 C C . MET A 1 500 ? 59.107 4.241 -45.194 1.00 92.69 500 MET A C 1
ATOM 3975 O O . MET A 1 500 ? 59.798 5.168 -45.611 1.00 92.69 500 MET A O 1
ATOM 3979 N N . ASP A 1 501 ? 59.523 2.970 -45.251 1.00 93.00 501 ASP A N 1
ATOM 3980 C CA . ASP A 1 501 ? 60.817 2.559 -45.822 1.00 93.00 501 ASP A CA 1
ATOM 3981 C C . ASP A 1 501 ? 60.943 2.978 -47.305 1.00 93.00 501 ASP A C 1
ATOM 3983 O O . ASP A 1 501 ? 61.994 3.457 -47.743 1.00 93.00 501 ASP A O 1
ATOM 3987 N N . LEU A 1 502 ? 59.858 2.821 -48.077 1.00 91.81 502 LEU A N 1
ATOM 3988 C CA . LEU A 1 502 ? 59.778 3.205 -49.492 1.00 91.81 502 LEU A CA 1
ATOM 3989 C C . LEU A 1 502 ? 59.696 4.725 -49.697 1.00 91.81 502 LEU A C 1
ATOM 3991 O O . LEU A 1 502 ? 60.251 5.233 -50.671 1.00 91.81 502 LEU A O 1
ATOM 3995 N N . GLU A 1 503 ? 59.034 5.454 -48.798 1.00 91.88 503 GLU A N 1
ATOM 3996 C CA . GLU A 1 503 ? 59.001 6.921 -48.795 1.00 91.88 503 GLU A CA 1
ATOM 3997 C C . GLU A 1 503 ? 60.403 7.494 -48.537 1.00 91.88 503 GLU A C 1
ATOM 3999 O O . GLU A 1 503 ? 60.846 8.365 -49.287 1.00 91.88 503 GLU A O 1
ATOM 4004 N N . GLU A 1 504 ? 61.155 6.945 -47.575 1.00 93.56 504 GLU A N 1
ATOM 4005 C CA . GLU A 1 504 ? 62.545 7.352 -47.319 1.00 93.56 504 GLU A CA 1
ATOM 4006 C C . GLU A 1 504 ? 63.486 6.959 -48.479 1.00 93.56 504 GLU A C 1
ATOM 4008 O O . GLU A 1 504 ? 64.401 7.709 -48.828 1.00 93.56 504 GLU A O 1
ATOM 4013 N N . GLU A 1 505 ? 63.264 5.813 -49.142 1.00 92.81 505 GLU A N 1
ATOM 4014 C CA . GLU A 1 505 ? 63.969 5.476 -50.390 1.00 92.81 505 GLU A CA 1
ATOM 4015 C C . GLU A 1 505 ? 63.675 6.463 -51.524 1.00 92.81 505 GLU A C 1
ATOM 4017 O O . GLU A 1 505 ? 64.599 6.853 -52.246 1.00 92.81 505 GLU A O 1
ATOM 4022 N N . LEU A 1 506 ? 62.422 6.894 -51.673 1.00 89.19 506 LEU A N 1
ATOM 4023 C CA . LEU A 1 506 ? 62.006 7.823 -52.718 1.00 89.19 506 LEU A CA 1
ATOM 4024 C C . LEU A 1 506 ? 62.514 9.249 -52.450 1.00 89.19 506 LEU A C 1
ATOM 4026 O O . LEU A 1 506 ? 62.986 9.899 -53.383 1.00 89.19 506 LEU A O 1
ATOM 4030 N N . GLU A 1 507 ? 62.522 9.708 -51.196 1.00 91.44 507 GLU A N 1
ATOM 4031 C CA . GLU A 1 507 ? 63.129 10.987 -50.800 1.00 91.44 507 GLU A CA 1
ATOM 4032 C C . GLU A 1 507 ? 64.651 10.976 -51.029 1.00 91.44 507 GLU A C 1
ATOM 4034 O O . GLU A 1 507 ? 65.189 11.875 -51.686 1.00 91.44 507 GLU A O 1
ATOM 4039 N N . ARG A 1 508 ? 65.347 9.903 -50.614 1.00 93.12 508 ARG A N 1
ATOM 4040 C CA . ARG A 1 508 ? 66.780 9.709 -50.910 1.00 93.12 508 ARG A CA 1
ATOM 4041 C C . ARG A 1 508 ? 67.071 9.703 -52.415 1.00 93.12 508 ARG A C 1
ATOM 4043 O O . ARG A 1 508 ? 68.116 10.205 -52.829 1.00 93.12 508 ARG A O 1
ATOM 4050 N N . LYS A 1 509 ? 66.162 9.173 -53.243 1.00 89.88 509 LYS A N 1
ATOM 4051 C CA . LYS A 1 509 ? 66.285 9.200 -54.711 1.00 89.88 509 LYS A CA 1
ATOM 4052 C C . LYS A 1 509 ? 65.966 10.562 -55.324 1.00 89.88 509 LYS A C 1
ATOM 4054 O O . LYS A 1 509 ? 66.628 10.928 -56.292 1.00 89.88 509 LYS A O 1
ATOM 4059 N N . SER A 1 510 ? 65.039 11.334 -54.756 1.00 90.50 510 SER A N 1
ATOM 4060 C CA . SER A 1 510 ? 64.794 12.722 -55.176 1.00 90.50 510 SER A CA 1
ATOM 4061 C C . SER A 1 510 ? 66.043 13.581 -54.970 1.00 90.50 510 SER A C 1
ATOM 4063 O O . SER A 1 510 ? 66.500 14.225 -55.909 1.00 90.50 510 SER A O 1
ATOM 4065 N N . ALA A 1 511 ? 66.679 13.487 -53.798 1.00 92.19 511 ALA A N 1
ATOM 4066 C CA . ALA A 1 511 ? 67.911 14.222 -53.507 1.00 92.19 511 ALA A CA 1
ATOM 4067 C C . ALA A 1 511 ? 69.084 13.845 -54.441 1.00 92.19 511 ALA A C 1
ATOM 4069 O O . ALA A 1 511 ? 69.920 14.689 -54.768 1.00 92.19 511 ALA A O 1
ATOM 4070 N N . GLU A 1 512 ? 69.156 12.592 -54.908 1.00 93.25 512 GLU A N 1
ATOM 4071 C CA . GLU A 1 512 ? 70.131 12.171 -55.926 1.00 93.25 512 GLU A CA 1
ATOM 4072 C C . GLU A 1 512 ? 69.844 12.813 -57.297 1.00 93.25 512 GLU A C 1
ATOM 4074 O O . GLU A 1 512 ? 70.778 13.238 -57.980 1.00 93.25 512 GLU A O 1
ATOM 4079 N N . VAL A 1 513 ? 68.568 12.950 -57.680 1.00 88.62 513 VAL A N 1
ATOM 4080 C CA . VAL A 1 513 ? 68.155 13.669 -58.898 1.00 88.62 513 VAL A CA 1
ATOM 4081 C C . VAL A 1 513 ? 68.496 15.158 -58.798 1.00 88.62 513 VAL A C 1
ATOM 4083 O O . VAL A 1 513 ? 69.142 15.671 -59.710 1.00 88.62 513 VAL A O 1
ATOM 4086 N N . ASP A 1 514 ? 68.179 15.827 -57.686 1.00 92.75 514 ASP A N 1
ATOM 4087 C CA . ASP A 1 514 ? 68.480 17.254 -57.475 1.00 92.75 514 ASP A CA 1
ATOM 4088 C C . ASP A 1 514 ? 69.986 17.558 -57.634 1.00 92.75 514 ASP A C 1
ATOM 4090 O O . ASP A 1 514 ? 70.390 18.553 -58.247 1.00 92.75 514 ASP A O 1
ATOM 4094 N N . ILE A 1 515 ? 70.848 16.666 -57.128 1.00 91.88 515 ILE A N 1
ATOM 4095 C CA . ILE A 1 515 ? 72.308 16.760 -57.282 1.00 91.88 515 ILE A CA 1
ATOM 4096 C C . ILE A 1 515 ? 72.724 16.593 -58.753 1.00 91.88 515 ILE A C 1
ATOM 4098 O O . ILE A 1 515 ? 73.581 17.342 -59.237 1.00 91.88 515 ILE A O 1
ATOM 4102 N N . LEU A 1 516 ? 72.127 15.640 -59.474 1.00 89.38 516 LEU A N 1
ATOM 4103 C CA . LEU A 1 516 ? 72.415 15.389 -60.889 1.00 89.38 516 LEU A CA 1
ATOM 4104 C C . LEU A 1 516 ? 71.926 16.527 -61.799 1.00 89.38 516 LEU A C 1
ATOM 4106 O O . LEU A 1 516 ? 72.628 16.877 -62.752 1.00 89.38 516 LEU A O 1
ATOM 4110 N N . GLU A 1 517 ? 70.792 17.160 -61.493 1.00 91.00 517 GLU A N 1
ATOM 4111 C CA . GLU A 1 517 ? 70.328 18.365 -62.191 1.00 91.00 517 GLU A CA 1
ATOM 4112 C C . GLU A 1 517 ? 71.267 19.553 -61.931 1.00 91.00 517 GLU A C 1
ATOM 4114 O O . GLU A 1 517 ? 71.714 20.208 -62.877 1.00 91.00 517 GLU A O 1
ATOM 4119 N N . ALA A 1 518 ? 71.703 19.757 -60.683 1.00 89.69 518 ALA A N 1
ATOM 4120 C CA . ALA A 1 518 ? 72.697 20.776 -60.343 1.00 89.69 518 ALA A CA 1
ATOM 4121 C C . ALA A 1 518 ? 74.092 20.509 -60.953 1.00 89.69 518 ALA A C 1
ATOM 4123 O O . ALA A 1 518 ? 74.897 21.434 -61.101 1.00 89.69 518 ALA A O 1
ATOM 4124 N N . GLU A 1 519 ? 74.435 19.265 -61.300 1.00 90.56 519 GLU A N 1
ATOM 4125 C CA . GLU A 1 519 ? 75.599 18.951 -62.139 1.00 90.56 519 GLU A CA 1
ATOM 4126 C C . GLU A 1 519 ? 75.358 19.213 -63.629 1.00 90.56 519 GLU A C 1
ATOM 4128 O O . GLU A 1 519 ? 76.279 19.634 -64.337 1.00 90.56 519 GLU A O 1
ATOM 4133 N N . LEU A 1 520 ? 74.152 18.933 -64.120 1.00 87.25 520 LEU A N 1
ATOM 4134 C CA . LEU A 1 520 ? 73.772 19.156 -65.509 1.00 87.25 520 LEU A CA 1
ATOM 4135 C C . LEU A 1 520 ? 73.781 20.654 -65.842 1.00 87.25 520 LEU A C 1
ATOM 4137 O O . LEU A 1 520 ? 74.299 21.031 -66.892 1.00 87.25 520 LEU A O 1
ATOM 4141 N N . ASP A 1 521 ? 73.307 21.510 -64.938 1.00 89.88 521 ASP A N 1
ATOM 4142 C CA . ASP A 1 521 ? 73.326 22.965 -65.123 1.00 89.88 521 ASP A CA 1
ATOM 4143 C C . ASP A 1 521 ? 74.749 23.532 -65.142 1.00 89.88 521 ASP A C 1
ATOM 4145 O O . ASP A 1 521 ? 75.097 24.259 -66.071 1.00 89.88 521 ASP A O 1
ATOM 4149 N N . LYS A 1 522 ? 75.647 23.074 -64.258 1.00 90.31 522 LYS A N 1
ATOM 4150 C CA . LYS A 1 522 ? 77.086 23.414 -64.341 1.00 90.31 522 LYS A CA 1
ATOM 4151 C C . LYS A 1 522 ? 77.698 23.017 -65.694 1.00 90.31 522 LYS A C 1
ATOM 4153 O O . LYS A 1 522 ? 78.571 23.714 -66.211 1.00 90.31 522 LYS A O 1
ATOM 4158 N N . LYS A 1 523 ? 77.243 21.909 -66.296 1.00 84.88 523 LYS A N 1
ATOM 4159 C CA . LYS A 1 523 ? 77.664 21.477 -67.643 1.00 84.88 523 LYS A CA 1
ATOM 4160 C C . LYS A 1 523 ? 77.048 22.358 -68.747 1.00 84.88 523 LYS A C 1
ATOM 4162 O O . LYS A 1 523 ? 77.744 22.642 -69.722 1.00 84.88 523 LYS A O 1
ATOM 4167 N N . LYS A 1 524 ? 75.811 22.859 -68.592 1.00 87.56 524 LYS A N 1
ATOM 4168 C CA . LYS A 1 524 ? 75.196 23.866 -69.490 1.00 87.56 524 LYS A CA 1
ATOM 4169 C C . LYS A 1 524 ? 75.935 25.211 -69.430 1.00 87.56 524 LYS A C 1
ATOM 4171 O O . LYS A 1 524 ? 76.192 25.800 -70.482 1.00 87.56 524 LYS A O 1
ATOM 4176 N N . ASP A 1 525 ? 76.337 25.661 -68.243 1.00 87.81 525 ASP A N 1
ATOM 4177 C CA . ASP A 1 525 ? 77.113 26.894 -68.052 1.00 87.81 525 ASP A CA 1
ATOM 4178 C C . ASP A 1 525 ? 78.490 26.799 -68.720 1.00 87.81 525 ASP A C 1
ATOM 4180 O O . ASP A 1 525 ? 78.850 27.655 -69.531 1.00 87.81 525 ASP A O 1
ATOM 4184 N N . LEU A 1 526 ? 79.228 25.709 -68.478 1.00 89.69 526 LEU A N 1
ATOM 4185 C CA . LEU A 1 526 ? 80.503 25.438 -69.154 1.00 89.69 526 LEU A CA 1
ATOM 4186 C C . LEU A 1 526 ? 80.334 25.346 -70.679 1.00 89.69 526 LEU A C 1
ATOM 4188 O O . LEU A 1 526 ? 81.136 25.910 -71.424 1.00 89.69 526 LEU A O 1
ATOM 4192 N N . SER A 1 527 ? 79.270 24.699 -71.165 1.00 85.31 527 SER A N 1
ATOM 4193 C CA . SER A 1 527 ? 78.950 24.661 -72.599 1.00 85.31 527 SER A CA 1
ATOM 4194 C C . SER A 1 527 ? 78.650 26.054 -73.167 1.00 85.31 527 SER A C 1
ATOM 4196 O O . SER A 1 527 ? 78.976 26.326 -74.324 1.00 85.31 527 SER A O 1
ATOM 4198 N N . SER A 1 528 ? 78.061 26.947 -72.371 1.00 86.56 528 SER A N 1
ATOM 4199 C CA . SER A 1 528 ? 77.759 28.329 -72.761 1.00 86.56 528 SER A CA 1
ATOM 4200 C C . SER A 1 528 ? 79.018 29.201 -72.785 1.00 86.56 528 SER A C 1
ATOM 4202 O O . SER A 1 528 ? 79.214 29.975 -73.722 1.00 86.56 528 SER A O 1
ATOM 4204 N N . GLU A 1 529 ? 79.928 29.023 -71.823 1.00 87.50 529 GLU A N 1
ATOM 4205 C CA . GLU A 1 529 ? 81.246 29.668 -71.816 1.00 87.50 529 GLU A CA 1
ATOM 4206 C C . GLU A 1 529 ? 82.100 29.217 -73.019 1.00 87.50 529 GLU A C 1
ATOM 4208 O O . GLU A 1 529 ? 82.744 30.034 -73.683 1.00 87.50 529 GLU A O 1
ATOM 4213 N N . ILE A 1 530 ? 82.060 27.923 -73.355 1.00 84.56 530 ILE A N 1
ATOM 4214 C CA . ILE A 1 530 ? 82.705 27.358 -74.549 1.00 84.56 530 ILE A CA 1
ATOM 4215 C C . ILE A 1 530 ? 82.091 27.944 -75.831 1.00 84.56 530 ILE A C 1
ATOM 4217 O O . ILE A 1 530 ? 82.832 28.367 -76.721 1.00 84.56 530 ILE A O 1
ATOM 4221 N N . ALA A 1 531 ? 80.761 28.045 -75.921 1.00 85.38 531 ALA A N 1
ATOM 4222 C CA . ALA A 1 531 ? 80.081 28.641 -77.073 1.00 85.38 531 ALA A CA 1
ATOM 4223 C C . ALA A 1 531 ? 80.421 30.133 -77.266 1.00 85.38 531 ALA A C 1
ATOM 4225 O O . ALA A 1 531 ? 80.555 30.590 -78.403 1.00 85.38 531 ALA A O 1
ATOM 4226 N N . LEU A 1 532 ? 80.617 30.893 -76.181 1.00 85.69 532 LEU A N 1
ATOM 4227 C CA . LEU A 1 532 ? 81.111 32.274 -76.249 1.00 85.69 532 LEU A CA 1
ATOM 4228 C C . LEU A 1 532 ? 82.550 32.338 -76.785 1.00 85.69 532 LEU A C 1
ATOM 4230 O O . LEU A 1 532 ? 82.820 33.116 -77.700 1.00 85.69 532 LEU A O 1
ATOM 4234 N N . LYS A 1 533 ? 83.450 31.474 -76.294 1.00 87.88 533 LYS A N 1
ATOM 4235 C CA . LYS A 1 533 ? 84.844 31.392 -76.775 1.00 87.88 533 LYS A CA 1
ATOM 4236 C C . LYS A 1 533 ? 84.923 31.042 -78.267 1.00 87.88 533 LYS A C 1
ATOM 4238 O O . LYS A 1 533 ? 85.704 31.660 -78.987 1.00 87.88 533 LYS A O 1
ATOM 4243 N N . PHE A 1 534 ? 84.090 30.117 -78.754 1.00 80.19 534 PHE A N 1
ATOM 4244 C CA . PHE A 1 534 ? 83.988 29.830 -80.191 1.00 80.19 534 PHE A CA 1
ATOM 4245 C C . PHE A 1 534 ? 83.478 31.037 -80.989 1.00 80.19 534 PHE A C 1
ATOM 4247 O O . PHE A 1 534 ? 84.109 31.414 -81.973 1.00 80.19 534 PHE A O 1
ATOM 4254 N N . ARG A 1 535 ? 82.404 31.695 -80.534 1.00 88.19 535 ARG A N 1
ATOM 4255 C CA . ARG A 1 535 ? 81.824 32.878 -81.194 1.00 88.19 535 ARG A CA 1
ATOM 4256 C C . ARG A 1 535 ? 82.816 34.040 -81.333 1.00 88.19 535 ARG A C 1
ATOM 4258 O O . ARG A 1 535 ? 82.746 34.791 -82.302 1.00 88.19 535 ARG A O 1
ATOM 4265 N N . ASP A 1 536 ? 83.721 34.226 -80.376 1.00 84.81 536 ASP A N 1
ATOM 4266 C CA . ASP A 1 536 ? 84.728 35.291 -80.455 1.00 84.81 536 ASP A CA 1
ATOM 4267 C C . ASP A 1 536 ? 85.923 34.921 -81.352 1.00 84.81 536 ASP A C 1
ATOM 4269 O O . ASP A 1 536 ? 86.415 35.786 -82.080 1.00 84.81 536 ASP A O 1
ATOM 4273 N N . LEU A 1 537 ? 86.317 33.641 -81.406 1.00 83.44 537 LEU A N 1
ATOM 4274 C CA . LEU A 1 537 ? 87.266 33.135 -82.412 1.00 83.44 537 LEU A CA 1
ATOM 4275 C C . LEU A 1 537 ? 86.711 33.248 -83.842 1.00 83.44 537 LEU A C 1
ATOM 4277 O O . LEU A 1 537 ? 87.450 33.583 -84.766 1.00 83.44 537 LEU A O 1
ATOM 4281 N N . GLU A 1 538 ? 85.414 33.004 -84.020 1.00 83.75 538 GLU A N 1
ATOM 4282 C CA . GLU A 1 538 ? 84.709 33.087 -85.303 1.00 83.75 538 GLU A CA 1
ATOM 4283 C C . GLU A 1 538 ? 84.702 34.526 -85.851 1.00 83.75 538 GLU A C 1
ATOM 4285 O O . GLU A 1 538 ? 85.110 34.752 -86.990 1.00 83.75 538 GLU A O 1
ATOM 4290 N N . LYS A 1 539 ? 84.413 35.529 -85.007 1.00 84.50 539 LYS A N 1
ATOM 4291 C CA . LYS A 1 539 ? 84.559 36.959 -85.361 1.00 84.50 539 LYS A CA 1
ATOM 4292 C C . LYS A 1 539 ? 85.994 37.341 -85.735 1.00 84.50 539 LYS A C 1
ATOM 4294 O O . LYS A 1 539 ? 86.205 38.197 -86.593 1.00 84.50 539 LYS A O 1
ATOM 4299 N N . ASP A 1 540 ? 87.001 36.761 -85.081 1.00 81.06 540 ASP A N 1
ATOM 4300 C CA . ASP A 1 540 ? 88.409 37.008 -85.422 1.00 81.06 540 ASP A CA 1
ATOM 4301 C C . ASP A 1 540 ? 88.834 36.318 -86.727 1.00 81.06 540 ASP A C 1
ATOM 4303 O O . ASP A 1 540 ? 89.704 36.834 -87.440 1.00 81.06 540 ASP A O 1
ATOM 4307 N N . LEU A 1 541 ? 88.182 35.210 -87.094 1.00 79.12 541 LEU A N 1
ATOM 4308 C CA . LEU A 1 541 ? 88.298 34.606 -88.418 1.00 79.12 541 LEU A CA 1
ATOM 4309 C C . LEU A 1 541 ? 87.648 35.501 -89.486 1.00 79.12 541 LEU A C 1
ATOM 4311 O O . LEU A 1 541 ? 88.304 35.806 -90.482 1.00 79.12 541 LEU A O 1
ATOM 4315 N N . GLU A 1 542 ? 86.432 36.010 -89.254 1.00 79.38 542 GLU A N 1
ATOM 4316 C CA . GLU A 1 542 ? 85.766 36.978 -90.144 1.00 79.38 542 GLU A CA 1
ATOM 4317 C C . GLU A 1 542 ? 86.615 38.239 -90.354 1.00 79.38 542 GLU A C 1
ATOM 4319 O O . GLU A 1 542 ? 86.827 38.663 -91.488 1.00 79.38 542 GLU A O 1
ATOM 4324 N N . ARG A 1 543 ? 87.191 38.813 -89.287 1.00 77.31 543 ARG A N 1
ATOM 4325 C CA . ARG A 1 543 ? 88.098 39.979 -89.373 1.00 77.31 543 ARG A CA 1
ATOM 4326 C C . ARG A 1 543 ? 89.350 39.707 -90.212 1.00 77.31 543 ARG A C 1
ATOM 4328 O O . ARG A 1 543 ? 89.896 40.639 -90.807 1.00 77.31 543 ARG A O 1
ATOM 4335 N N . LYS A 1 544 ? 89.825 38.457 -90.260 1.00 76.12 544 LYS A N 1
ATOM 4336 C CA . LYS A 1 544 ? 90.938 38.045 -91.130 1.00 76.12 544 LYS A CA 1
ATOM 4337 C C . LYS A 1 544 ? 90.477 37.782 -92.562 1.00 76.12 544 LYS A C 1
ATOM 4339 O O . LYS A 1 544 ? 91.145 38.262 -93.472 1.00 76.12 544 LYS A O 1
ATOM 4344 N N . SER A 1 545 ? 89.333 37.125 -92.767 1.00 76.88 545 SER A N 1
ATOM 4345 C CA . SER A 1 545 ? 88.718 36.970 -94.094 1.00 76.88 545 SER A CA 1
ATOM 4346 C C . SER A 1 545 ? 88.447 38.332 -94.733 1.00 76.88 545 SER A C 1
ATOM 4348 O O . SER A 1 545 ? 88.900 38.568 -95.842 1.00 76.88 545 SER A O 1
ATOM 4350 N N . ALA A 1 546 ? 87.859 39.288 -94.011 1.00 76.00 546 ALA A N 1
ATOM 4351 C CA . ALA A 1 546 ? 87.635 40.642 -94.512 1.00 76.00 546 ALA A CA 1
ATOM 4352 C C . ALA A 1 546 ? 88.930 41.323 -95.000 1.00 76.00 546 ALA A C 1
ATOM 4354 O O . ALA A 1 546 ? 88.904 42.034 -96.000 1.00 76.00 546 ALA A O 1
ATOM 4355 N N . LYS A 1 547 ? 90.080 41.075 -94.352 1.00 72.62 547 LYS A N 1
ATOM 4356 C CA . LYS A 1 547 ? 91.387 41.563 -94.828 1.00 72.62 547 LYS A CA 1
ATOM 4357 C C . LYS A 1 547 ? 91.896 40.839 -96.076 1.00 72.62 547 LYS A C 1
ATOM 4359 O O . LYS A 1 547 ? 92.535 41.488 -96.895 1.00 72.62 547 LYS A O 1
ATOM 4364 N N . VAL A 1 548 ? 91.625 39.542 -96.228 1.00 68.00 548 VAL A N 1
ATOM 4365 C CA . VAL A 1 548 ? 91.924 38.796 -97.464 1.00 68.00 548 VAL A CA 1
ATOM 4366 C C . VAL A 1 548 ? 91.061 39.328 -98.608 1.00 68.00 548 VAL A C 1
ATOM 4368 O O . VAL A 1 548 ? 91.604 39.772 -99.612 1.00 68.00 548 VAL A O 1
ATOM 4371 N N . ASN A 1 549 ? 89.747 39.431 -98.403 1.00 67.81 549 ASN A N 1
ATOM 4372 C CA . ASN A 1 549 ? 88.796 39.920 -99.401 1.00 67.81 549 ASN A CA 1
ATOM 4373 C C . ASN A 1 549 ? 89.113 41.363 -99.857 1.00 67.81 549 ASN A C 1
ATOM 4375 O O . ASN A 1 549 ? 88.895 41.702 -101.016 1.00 67.81 549 ASN A O 1
ATOM 4379 N N . ILE A 1 550 ? 89.647 42.220 -98.971 1.00 66.25 550 ILE A N 1
ATOM 4380 C CA . ILE A 1 550 ? 90.119 43.573 -99.328 1.00 66.25 550 ILE A CA 1
ATOM 4381 C C . ILE A 1 550 ? 91.354 43.526 -100.244 1.00 66.25 550 ILE A C 1
ATOM 4383 O O . ILE A 1 550 ? 91.435 44.332 -101.165 1.00 66.25 550 ILE A O 1
ATOM 4387 N N . LEU A 1 551 ? 92.290 42.597 -100.025 1.00 55.81 551 LEU A N 1
ATOM 4388 C CA . LEU A 1 551 ? 93.474 42.425 -100.881 1.00 55.81 551 LEU A CA 1
ATOM 4389 C C . LEU A 1 551 ? 93.116 41.789 -102.234 1.00 55.81 551 LEU A C 1
ATOM 4391 O O . LEU A 1 551 ? 93.642 42.193 -103.267 1.00 55.81 551 LEU A O 1
ATOM 4395 N N . GLU A 1 552 ? 92.187 40.833 -102.249 1.00 57.78 552 GLU A N 1
ATOM 4396 C CA . GLU A 1 552 ? 91.670 40.224 -103.482 1.00 57.78 552 GLU A CA 1
ATOM 4397 C C . GLU A 1 552 ? 90.888 41.246 -104.331 1.00 57.78 552 GLU A C 1
ATOM 4399 O O . GLU A 1 552 ? 90.998 41.253 -105.557 1.00 57.78 552 GLU A O 1
ATOM 4404 N N . ALA A 1 553 ? 90.186 42.192 -103.693 1.00 55.81 553 ALA A N 1
ATOM 4405 C CA . ALA A 1 553 ? 89.478 43.281 -104.369 1.00 55.81 553 ALA A CA 1
ATOM 4406 C C . ALA A 1 553 ? 90.388 44.327 -105.055 1.00 55.81 553 ALA A C 1
ATOM 4408 O O . ALA A 1 553 ? 89.886 45.136 -105.842 1.00 55.81 553 ALA A O 1
ATOM 4409 N N . GLU A 1 554 ? 91.704 44.334 -104.803 1.00 54.03 554 GLU A N 1
ATOM 4410 C CA . GLU A 1 554 ? 92.646 45.207 -105.525 1.00 54.03 554 GLU A CA 1
ATOM 4411 C C . GLU A 1 554 ? 93.076 44.640 -106.893 1.00 54.03 554 GLU A C 1
ATOM 4413 O O . GLU A 1 554 ? 93.565 45.400 -107.733 1.00 54.03 554 GLU A O 1
ATOM 4418 N N . LEU A 1 555 ? 92.899 43.333 -107.133 1.00 50.06 555 LEU A N 1
ATOM 4419 C CA . LEU A 1 555 ? 93.605 42.607 -108.196 1.00 50.06 555 LEU A CA 1
ATOM 4420 C C . LEU A 1 555 ? 92.870 42.542 -109.546 1.00 50.06 555 LEU A C 1
ATOM 4422 O O . LEU A 1 555 ? 93.439 42.945 -110.563 1.00 50.06 555 LEU A O 1
ATOM 4426 N N . ASP A 1 556 ? 91.624 42.059 -109.583 1.00 50.34 556 ASP A N 1
ATOM 4427 C CA . ASP A 1 556 ? 90.994 41.639 -110.844 1.00 50.34 556 ASP A CA 1
ATOM 4428 C C . ASP A 1 556 ? 89.947 42.616 -111.403 1.00 50.34 556 ASP A C 1
ATOM 4430 O O . ASP A 1 556 ? 88.793 42.686 -110.978 1.00 50.34 556 ASP A O 1
ATOM 4434 N N . LYS A 1 557 ? 90.345 43.336 -112.461 1.00 41.81 557 LYS A N 1
ATOM 4435 C CA . LYS A 1 557 ? 89.458 44.116 -113.338 1.00 41.81 557 LYS A CA 1
ATOM 4436 C C . LYS A 1 557 ? 89.612 43.671 -114.793 1.00 41.81 557 LYS A C 1
ATOM 4438 O O . LYS A 1 557 ? 90.582 44.093 -115.426 1.00 41.81 557 LYS A O 1
ATOM 4443 N N . LYS A 1 558 ? 88.627 42.930 -115.335 1.00 42.00 558 LYS A N 1
ATOM 4444 C CA . LYS A 1 558 ? 88.034 43.167 -116.678 1.00 42.00 558 LYS A CA 1
ATOM 4445 C C . LYS A 1 558 ? 86.892 42.208 -117.082 1.00 42.00 558 LYS A C 1
ATOM 4447 O O . LYS A 1 558 ? 87.121 41.068 -117.458 1.00 42.00 558 LYS A O 1
ATOM 4452 N N . ASP A 1 559 ? 85.695 42.791 -117.098 1.00 43.84 559 ASP A N 1
ATOM 4453 C CA . ASP A 1 559 ? 84.694 42.795 -118.179 1.00 43.84 559 ASP A CA 1
ATOM 4454 C C . ASP A 1 559 ? 83.919 41.519 -118.624 1.00 43.84 559 ASP A C 1
ATOM 4456 O O . ASP A 1 559 ? 84.420 40.586 -119.244 1.00 43.84 559 ASP A O 1
ATOM 4460 N N . MET A 1 560 ? 82.604 41.629 -118.377 1.00 40.16 560 MET A N 1
ATOM 4461 C CA . MET A 1 560 ? 81.393 41.042 -119.006 1.00 40.16 560 MET A CA 1
ATOM 4462 C C . MET A 1 560 ? 81.338 41.196 -120.563 1.00 40.16 560 MET A C 1
ATOM 4464 O O . MET A 1 560 ? 82.211 41.892 -121.084 1.00 40.16 560 MET A O 1
ATOM 4468 N N . PRO A 1 561 ? 80.345 40.656 -121.345 1.00 50.59 561 PRO A N 1
ATOM 4469 C CA . PRO A 1 561 ? 78.929 40.417 -120.970 1.00 50.59 561 PRO A CA 1
ATOM 4470 C C . PRO A 1 561 ? 78.170 39.190 -121.555 1.00 50.59 561 PRO A C 1
ATOM 4472 O O . PRO A 1 561 ? 78.546 38.612 -122.570 1.00 50.59 561 PRO A O 1
ATOM 4475 N N . ASN A 1 562 ? 76.996 38.868 -120.977 1.00 47.09 562 ASN A N 1
ATOM 4476 C CA . ASN A 1 562 ? 75.967 38.004 -121.605 1.00 47.09 562 ASN A CA 1
ATOM 4477 C C . ASN A 1 562 ? 74.516 38.309 -121.125 1.00 47.09 562 ASN A C 1
ATOM 4479 O O . ASN A 1 562 ? 73.726 37.422 -120.803 1.00 47.09 562 ASN A O 1
ATOM 4483 N N . GLU A 1 563 ? 74.179 39.597 -121.014 1.00 57.22 563 GLU A N 1
ATOM 4484 C CA . GLU A 1 563 ? 73.060 40.138 -120.212 1.00 57.22 563 GLU A CA 1
ATOM 4485 C C . GLU A 1 563 ? 71.638 39.675 -120.610 1.00 57.22 563 GLU A C 1
ATOM 4487 O O . GLU A 1 563 ? 70.733 39.652 -119.778 1.00 57.22 563 GLU A O 1
ATOM 4492 N N . ILE A 1 564 ? 71.418 39.257 -121.862 1.00 52.31 564 ILE A N 1
ATOM 4493 C CA . ILE A 1 564 ? 70.083 38.857 -122.354 1.00 52.31 564 ILE A CA 1
ATOM 4494 C C . ILE A 1 564 ? 69.678 37.456 -121.857 1.00 52.31 564 ILE A C 1
ATOM 4496 O O . ILE A 1 564 ? 68.491 37.197 -121.656 1.00 52.31 564 ILE A O 1
ATOM 4500 N N . ALA A 1 565 ? 70.643 36.568 -121.590 1.00 54.94 565 ALA A N 1
ATOM 4501 C CA . ALA A 1 565 ? 70.364 35.232 -121.057 1.00 54.94 565 ALA A CA 1
ATOM 4502 C C . ALA A 1 565 ? 69.845 35.263 -119.605 1.00 54.94 565 ALA A C 1
ATOM 4504 O O . ALA A 1 565 ? 69.118 34.360 -119.193 1.00 54.94 565 ALA A O 1
ATOM 4505 N N . MET A 1 566 ? 70.189 36.313 -118.849 1.00 62.94 566 MET A N 1
ATOM 4506 C CA . MET A 1 566 ? 69.856 36.465 -117.430 1.00 62.94 566 MET A CA 1
ATOM 4507 C C . MET A 1 566 ? 68.336 36.536 -117.218 1.00 62.94 566 MET A C 1
ATOM 4509 O O . MET A 1 566 ? 67.769 35.666 -116.572 1.00 62.94 566 MET A O 1
ATOM 4513 N N . LYS A 1 567 ? 67.633 37.437 -117.917 1.00 64.31 567 LYS A N 1
ATOM 4514 C CA . LYS A 1 567 ? 66.187 37.684 -117.716 1.00 64.31 567 LYS A CA 1
ATOM 4515 C C . LYS A 1 567 ? 65.272 36.476 -117.961 1.00 64.31 567 LYS A C 1
ATOM 4517 O O . LYS A 1 567 ? 64.192 36.398 -117.380 1.00 64.31 567 LYS A O 1
ATOM 4522 N N . CYS A 1 568 ? 65.686 35.530 -118.806 1.00 56.50 568 CYS A N 1
ATOM 4523 C CA . CYS A 1 568 ? 64.943 34.280 -119.024 1.00 56.50 568 CYS A CA 1
ATOM 4524 C C . CYS A 1 568 ? 65.228 33.222 -117.945 1.00 56.50 568 CYS A C 1
ATOM 4526 O O . CYS A 1 568 ? 64.405 32.335 -117.724 1.00 56.50 568 CYS A O 1
ATOM 4528 N N . LYS A 1 569 ? 66.381 33.317 -117.274 1.00 71.06 569 LYS A N 1
ATOM 4529 C CA . LYS A 1 569 ? 66.729 32.521 -116.099 1.00 71.06 569 LYS A CA 1
ATOM 4530 C C . LYS A 1 569 ? 66.030 33.077 -114.852 1.00 71.06 569 LYS A C 1
ATOM 4532 O O . LYS A 1 569 ? 65.357 32.310 -114.173 1.00 71.06 569 LYS A O 1
ATOM 4537 N N . ASP A 1 570 ? 66.081 34.393 -114.638 1.00 74.00 570 ASP A N 1
ATOM 4538 C CA . ASP A 1 570 ? 65.487 35.088 -113.485 1.00 74.00 570 ASP A CA 1
ATOM 4539 C C . ASP A 1 570 ? 63.998 34.733 -113.295 1.00 74.00 570 ASP A C 1
ATOM 4541 O O . ASP A 1 570 ? 63.580 34.324 -112.215 1.00 74.00 570 ASP A O 1
ATOM 4545 N N . LEU A 1 571 ? 63.194 34.804 -114.367 1.00 70.69 571 LEU A N 1
ATOM 4546 C CA . LEU A 1 571 ? 61.764 34.456 -114.327 1.00 70.69 571 LEU A CA 1
ATOM 4547 C C . LEU A 1 571 ? 61.502 32.962 -114.082 1.00 70.69 571 LEU A C 1
ATOM 4549 O O . LEU A 1 571 ? 60.456 32.605 -113.536 1.00 70.69 571 LEU A O 1
ATOM 4553 N N . LYS A 1 572 ? 62.430 32.081 -114.475 1.00 76.06 572 LYS A N 1
ATOM 4554 C CA . LYS A 1 572 ? 62.319 30.651 -114.178 1.00 76.06 572 LYS A CA 1
ATOM 4555 C C . LYS A 1 572 ? 62.642 30.379 -112.707 1.00 76.06 572 LYS A C 1
ATOM 4557 O O . LYS A 1 572 ? 61.894 29.655 -112.054 1.00 76.06 572 LYS A O 1
ATOM 4562 N N . GLU A 1 573 ? 63.694 31.000 -112.180 1.00 77.44 573 GLU A N 1
ATOM 4563 C CA . GLU A 1 573 ? 64.067 30.906 -110.765 1.00 77.44 573 GLU A CA 1
ATOM 4564 C C . GLU A 1 573 ? 62.994 31.539 -109.857 1.00 77.44 573 GLU A C 1
ATOM 4566 O O . GLU A 1 573 ? 62.709 31.007 -108.785 1.00 77.44 573 GLU A O 1
ATOM 4571 N N . GLU A 1 574 ? 62.298 32.595 -110.299 1.00 80.56 574 GLU A N 1
ATOM 4572 C CA . GLU A 1 574 ? 61.143 33.144 -109.574 1.00 80.56 574 GLU A CA 1
ATOM 4573 C C . GLU A 1 574 ? 59.941 32.177 -109.552 1.00 80.56 574 GLU A C 1
ATOM 4575 O O . GLU A 1 574 ? 59.232 32.088 -108.545 1.00 80.56 574 GLU A O 1
ATOM 4580 N N . LEU A 1 575 ? 59.718 31.416 -110.632 1.00 75.25 575 LEU A N 1
ATOM 4581 C CA . LEU A 1 575 ? 58.664 30.399 -110.696 1.00 75.25 575 LEU A CA 1
ATOM 4582 C C . LEU A 1 575 ? 59.004 29.175 -109.829 1.00 75.25 575 LEU A C 1
ATOM 4584 O O . LEU A 1 575 ? 58.152 28.718 -109.069 1.00 75.25 575 LEU A O 1
ATOM 4588 N N . GLU A 1 576 ? 60.248 28.690 -109.865 1.00 78.25 576 GLU A N 1
ATOM 4589 C CA . GLU A 1 576 ? 60.733 27.612 -108.986 1.00 78.25 576 GLU A CA 1
ATOM 4590 C C . GLU A 1 576 ? 60.737 28.063 -107.501 1.00 78.25 576 GLU A C 1
ATOM 4592 O O . GLU A 1 576 ? 60.341 27.296 -106.619 1.00 78.25 576 GLU A O 1
ATOM 4597 N N . SER A 1 577 ? 61.028 29.342 -107.209 1.00 81.44 577 SER A N 1
ATOM 4598 C CA . SER A 1 577 ? 60.870 29.955 -105.872 1.00 81.44 577 SER A CA 1
ATOM 4599 C C . SER A 1 577 ? 59.411 30.062 -105.406 1.00 81.44 577 SER A C 1
ATOM 4601 O O . SER A 1 577 ? 59.145 30.109 -104.204 1.00 81.44 577 SER A O 1
ATOM 4603 N N . LYS A 1 578 ? 58.448 30.131 -106.332 1.00 79.06 578 LYS A N 1
ATOM 4604 C CA . LYS A 1 578 ? 57.011 30.118 -106.015 1.00 79.06 578 LYS A CA 1
ATOM 4605 C C . LYS A 1 578 ? 56.475 28.696 -105.863 1.00 79.06 578 LYS A C 1
ATOM 4607 O O . LYS A 1 578 ? 55.717 28.471 -104.927 1.00 79.06 578 LYS A O 1
ATOM 4612 N N . SER A 1 579 ? 56.926 27.741 -106.681 1.00 80.38 579 SER A N 1
ATOM 4613 C CA . SER A 1 579 ? 56.602 26.313 -106.518 1.00 80.38 579 SER A CA 1
ATOM 4614 C C . SER A 1 579 ? 57.032 25.812 -105.141 1.00 80.38 579 SER A C 1
ATOM 4616 O O . SER A 1 579 ? 56.193 25.386 -104.361 1.00 80.38 579 SER A O 1
ATOM 4618 N N . THR A 1 580 ? 58.301 26.019 -104.776 1.00 83.50 580 THR A N 1
ATOM 4619 C CA . THR A 1 580 ? 58.843 25.610 -103.466 1.00 83.50 580 THR A CA 1
ATOM 4620 C C . THR A 1 580 ? 58.134 26.255 -102.269 1.00 83.50 580 THR A C 1
ATOM 4622 O O . THR A 1 580 ? 58.107 25.673 -101.187 1.00 83.50 580 THR A O 1
ATOM 4625 N N . LYS A 1 581 ? 57.507 27.428 -102.439 1.00 84.56 581 LYS A N 1
ATOM 4626 C CA . LYS A 1 581 ? 56.633 28.035 -101.417 1.00 84.56 581 LYS A CA 1
ATOM 4627 C C . LYS A 1 581 ? 55.250 27.384 -101.354 1.00 84.56 581 LYS A C 1
ATOM 4629 O O . LYS A 1 581 ? 54.710 27.283 -100.259 1.00 84.56 581 LYS A O 1
ATOM 4634 N N . VAL A 1 582 ? 54.691 26.935 -102.478 1.00 80.38 582 VAL A N 1
ATOM 4635 C CA . VAL A 1 582 ? 53.460 26.124 -102.489 1.00 80.38 582 VAL A CA 1
ATOM 4636 C C . VAL A 1 582 ? 53.724 24.773 -101.827 1.00 80.38 582 VAL A C 1
ATOM 4638 O O . VAL A 1 582 ? 52.989 24.418 -100.914 1.00 80.38 582 VAL A O 1
ATOM 4641 N N . ASP A 1 583 ? 54.821 24.093 -102.172 1.00 86.81 583 ASP A N 1
ATOM 4642 C CA . ASP A 1 583 ? 55.216 22.812 -101.565 1.00 86.81 583 ASP A CA 1
ATOM 4643 C C . ASP A 1 583 ? 55.364 22.928 -100.029 1.00 86.81 583 ASP A C 1
ATOM 4645 O O . ASP A 1 583 ? 54.914 22.063 -99.273 1.00 86.81 583 ASP A O 1
ATOM 4649 N N . LEU A 1 584 ? 55.947 24.035 -99.546 1.00 86.62 584 LEU A N 1
ATOM 4650 C CA . LEU A 1 584 ? 56.051 24.341 -98.113 1.00 86.62 584 LEU A CA 1
ATOM 4651 C C . LEU A 1 584 ? 54.690 24.626 -97.459 1.00 86.62 584 LEU A C 1
ATOM 4653 O O . LEU A 1 584 ? 54.447 24.134 -96.358 1.00 86.62 584 LEU A O 1
ATOM 4657 N N . LEU A 1 585 ? 53.802 25.378 -98.118 1.00 83.38 585 LEU A N 1
ATOM 4658 C CA . LEU A 1 585 ? 52.456 25.670 -97.609 1.00 83.38 585 LEU A CA 1
ATOM 4659 C C . LEU A 1 585 ? 51.564 24.421 -97.588 1.00 83.38 585 LEU A C 1
ATOM 4661 O O . LEU A 1 585 ? 50.830 24.218 -96.624 1.00 83.38 585 LEU A O 1
ATOM 4665 N N . GLU A 1 586 ? 51.652 23.542 -98.587 1.00 85.44 586 GLU A N 1
ATOM 4666 C CA . GLU A 1 586 ? 50.948 22.255 -98.578 1.00 85.44 586 GLU A CA 1
ATOM 4667 C C . GLU A 1 586 ? 51.463 21.346 -97.452 1.00 85.44 586 GLU A C 1
ATOM 4669 O O . GLU A 1 586 ? 50.663 20.725 -96.747 1.00 85.44 586 GLU A O 1
ATOM 4674 N N . ALA A 1 587 ? 52.778 21.333 -97.202 1.00 86.44 587 ALA A N 1
ATOM 4675 C CA . ALA A 1 587 ? 53.372 20.631 -96.065 1.00 86.44 587 ALA A CA 1
ATOM 4676 C C . ALA A 1 587 ? 53.013 21.253 -94.699 1.00 86.44 587 ALA A C 1
ATOM 4678 O O . ALA A 1 587 ? 53.017 20.550 -93.687 1.00 86.44 587 ALA A O 1
ATOM 4679 N N . GLU A 1 588 ? 52.708 22.550 -94.634 1.00 83.94 588 GLU A N 1
ATOM 4680 C CA . GLU A 1 588 ? 52.245 23.231 -93.420 1.00 83.94 588 GLU A CA 1
ATOM 4681 C C . GLU A 1 588 ? 50.762 22.940 -93.144 1.00 83.94 588 GLU A C 1
ATOM 4683 O O . GLU A 1 588 ? 50.422 22.479 -92.055 1.00 83.94 588 GLU A O 1
ATOM 4688 N N . VAL A 1 589 ? 49.904 23.032 -94.166 1.00 83.00 589 VAL A N 1
ATOM 4689 C CA . VAL A 1 589 ? 48.491 22.615 -94.105 1.00 83.00 589 VAL A CA 1
ATOM 4690 C C . VAL A 1 589 ? 48.352 21.117 -93.785 1.00 83.00 589 VAL A C 1
ATOM 4692 O O . VAL A 1 589 ? 47.418 20.715 -93.091 1.00 83.00 589 VAL A O 1
ATOM 4695 N N . ALA A 1 590 ? 49.282 20.267 -94.234 1.00 87.31 590 ALA A N 1
ATOM 4696 C CA . ALA A 1 590 ? 49.310 18.852 -93.858 1.00 87.31 590 ALA A CA 1
ATOM 4697 C C . ALA A 1 590 ? 49.582 18.640 -92.355 1.00 87.31 590 ALA A C 1
ATOM 4699 O O . ALA A 1 590 ? 48.936 17.792 -91.737 1.00 87.31 590 ALA A O 1
ATOM 4700 N N . LYS A 1 591 ? 50.480 19.430 -91.746 1.00 87.50 591 LYS A N 1
ATOM 4701 C CA . LYS A 1 591 ? 50.717 19.409 -90.288 1.00 87.50 591 LYS A CA 1
ATOM 4702 C C . LYS A 1 591 ? 49.509 19.942 -89.522 1.00 87.50 591 LYS A C 1
ATOM 4704 O O . LYS A 1 591 ? 49.140 19.374 -88.500 1.00 87.50 591 LYS A O 1
ATOM 4709 N N . GLU A 1 592 ? 48.877 21.008 -90.011 1.00 79.38 592 GLU A N 1
ATOM 4710 C CA . GLU A 1 592 ? 47.695 21.590 -89.368 1.00 79.38 592 GLU A CA 1
ATOM 4711 C C . GLU A 1 592 ? 46.499 20.622 -89.386 1.00 79.38 592 GLU A C 1
ATOM 4713 O O . GLU A 1 592 ? 45.786 20.515 -88.389 1.00 79.38 592 GLU A O 1
ATOM 4718 N N . ARG A 1 593 ? 46.335 19.823 -90.452 1.00 86.88 593 ARG A N 1
ATOM 4719 C CA . ARG A 1 593 ? 45.364 18.712 -90.490 1.00 86.88 593 ARG A CA 1
ATOM 4720 C C . ARG A 1 593 ? 45.669 17.625 -89.460 1.00 86.88 593 ARG A C 1
ATOM 4722 O O . ARG A 1 593 ? 44.776 17.273 -88.702 1.00 86.88 593 ARG A O 1
ATOM 4729 N N . ASP A 1 594 ? 46.914 17.160 -89.361 1.00 87.56 594 ASP A N 1
ATOM 4730 C CA . ASP A 1 594 ? 47.331 16.183 -88.340 1.00 87.56 594 ASP A CA 1
ATOM 4731 C C . ASP A 1 594 ? 47.123 16.711 -86.900 1.00 87.56 594 ASP A C 1
ATOM 4733 O O . ASP A 1 594 ? 46.704 15.967 -86.012 1.00 87.56 594 ASP A O 1
ATOM 4737 N N . VAL A 1 595 ? 47.319 18.014 -86.663 1.00 88.62 595 VAL A N 1
ATOM 4738 C CA . VAL A 1 595 ? 46.948 18.671 -85.396 1.00 88.62 595 VAL A CA 1
ATOM 4739 C C . VAL A 1 595 ? 45.427 18.709 -85.203 1.00 88.62 595 VAL A C 1
ATOM 4741 O O . VAL A 1 595 ? 44.954 18.411 -84.106 1.00 88.62 595 VAL A O 1
ATOM 4744 N N . SER A 1 596 ? 44.654 19.023 -86.245 1.00 84.69 596 SER A N 1
ATOM 4745 C CA . SER A 1 596 ? 43.186 19.047 -86.205 1.00 84.69 596 SER A CA 1
ATOM 4746 C C . SER A 1 596 ? 42.596 17.666 -85.894 1.00 84.69 596 SER A C 1
ATOM 4748 O O . SER A 1 596 ? 41.781 17.548 -84.981 1.00 84.69 596 SER A O 1
ATOM 4750 N N . ASP A 1 597 ? 43.087 16.604 -86.539 1.00 91.19 597 ASP A N 1
ATOM 4751 C CA . ASP A 1 597 ? 42.684 15.216 -86.284 1.00 91.19 597 ASP A CA 1
ATOM 4752 C C . ASP A 1 597 ? 43.048 14.771 -84.854 1.00 91.19 597 ASP A C 1
ATOM 4754 O O . ASP A 1 597 ? 42.258 14.110 -84.173 1.00 91.19 597 ASP A O 1
ATOM 4758 N N . LYS A 1 598 ? 44.217 15.187 -84.341 1.00 92.44 598 LYS A N 1
ATOM 4759 C CA . LYS A 1 598 ? 44.620 14.955 -82.940 1.00 92.44 598 LYS A CA 1
ATOM 4760 C C . LYS A 1 598 ? 43.733 15.696 -81.939 1.00 92.44 598 LYS A C 1
ATOM 4762 O O . LYS A 1 598 ? 43.477 15.160 -80.860 1.00 92.44 598 LYS A O 1
ATOM 4767 N N . ILE A 1 599 ? 43.259 16.898 -82.271 1.00 89.25 599 ILE A N 1
ATOM 4768 C CA . ILE A 1 599 ? 42.297 17.649 -81.451 1.00 89.25 599 ILE A CA 1
ATOM 4769 C C . ILE A 1 599 ? 40.924 16.973 -81.505 1.00 89.25 599 ILE A C 1
ATOM 4771 O O . ILE A 1 599 ? 40.373 16.673 -80.450 1.00 89.25 599 ILE A O 1
ATOM 4775 N N . ALA A 1 600 ? 40.410 16.648 -82.694 1.00 90.88 600 ALA A N 1
ATOM 4776 C CA . ALA A 1 600 ? 39.125 15.974 -82.872 1.00 90.88 600 ALA A CA 1
ATOM 4777 C C . ALA A 1 600 ? 39.072 14.631 -82.126 1.00 90.88 600 ALA A C 1
ATOM 4779 O O . ALA A 1 600 ? 38.090 14.341 -81.440 1.00 90.88 600 ALA A O 1
ATOM 4780 N N . LYS A 1 601 ? 40.161 13.848 -82.171 1.00 92.00 601 LYS A N 1
ATOM 4781 C CA . LYS A 1 601 ? 40.280 12.627 -81.370 1.00 92.00 601 LYS A CA 1
ATOM 4782 C C . LYS A 1 601 ? 40.232 12.922 -79.867 1.00 92.00 601 LYS A C 1
ATOM 4784 O O . LYS A 1 601 ? 39.444 12.294 -79.172 1.00 92.00 601 LYS A O 1
ATOM 4789 N N . LYS A 1 602 ? 41.006 13.896 -79.366 1.00 92.88 602 LYS A N 1
ATOM 4790 C CA . LYS A 1 602 ? 40.974 14.285 -77.942 1.00 92.88 602 LYS A CA 1
ATOM 4791 C C . LYS A 1 602 ? 39.597 14.772 -77.486 1.00 92.88 602 LYS A C 1
ATOM 4793 O O . LYS A 1 602 ? 39.196 14.441 -76.377 1.00 92.88 602 LYS A O 1
ATOM 4798 N N . CYS A 1 603 ? 38.879 15.531 -78.314 1.00 86.94 603 CYS A N 1
ATOM 4799 C CA . CYS A 1 603 ? 37.508 15.948 -78.022 1.00 86.94 603 CYS A CA 1
ATOM 4800 C C . CYS A 1 603 ? 36.598 14.729 -77.845 1.00 86.94 603 CYS A C 1
ATOM 4802 O O . CYS A 1 603 ? 35.926 14.630 -76.824 1.00 86.94 603 CYS A O 1
ATOM 4804 N N . LYS A 1 604 ? 36.658 13.757 -78.765 1.00 93.19 604 LYS A N 1
ATOM 4805 C CA . LYS A 1 604 ? 35.887 12.516 -78.644 1.00 93.19 604 LYS A CA 1
ATOM 4806 C C . LYS A 1 604 ? 36.286 11.685 -77.415 1.00 93.19 604 LYS A C 1
ATOM 4808 O O . LYS A 1 604 ? 35.415 11.215 -76.689 1.00 93.19 604 LYS A O 1
ATOM 4813 N N . ASP A 1 605 ? 37.585 11.514 -77.165 1.00 92.50 605 ASP A N 1
ATOM 4814 C CA . ASP A 1 605 ? 38.089 10.758 -76.010 1.00 92.50 605 ASP A CA 1
ATOM 4815 C C . ASP A 1 605 ? 37.575 11.383 -74.685 1.00 92.50 605 ASP A C 1
ATOM 4817 O O . ASP A 1 605 ? 37.147 10.659 -73.783 1.00 92.50 605 ASP A O 1
ATOM 4821 N N . LEU A 1 606 ? 37.528 12.723 -74.599 1.00 91.88 606 LEU A N 1
ATOM 4822 C CA . LEU A 1 606 ? 36.967 13.478 -73.468 1.00 91.88 606 LEU A CA 1
ATOM 4823 C C . LEU A 1 606 ? 35.433 13.410 -73.382 1.00 91.88 606 LEU A C 1
ATOM 4825 O O . LEU A 1 606 ? 34.901 13.325 -72.277 1.00 91.88 606 LEU A O 1
ATOM 4829 N N . GLU A 1 607 ? 34.712 13.428 -74.506 1.00 90.19 607 GLU A N 1
ATOM 4830 C CA . GLU A 1 607 ? 33.253 13.235 -74.539 1.00 90.19 607 GLU A CA 1
ATOM 4831 C C . GLU A 1 607 ? 32.867 11.851 -73.998 1.00 90.19 607 GLU A C 1
ATOM 4833 O O . GLU A 1 607 ? 31.972 11.744 -73.156 1.00 90.19 607 GLU A O 1
ATOM 4838 N N . GLU A 1 608 ? 33.578 10.794 -74.406 1.00 93.56 608 GLU A N 1
ATOM 4839 C CA . GLU A 1 608 ? 33.354 9.450 -73.867 1.00 93.56 608 GLU A CA 1
ATOM 4840 C C . GLU A 1 608 ? 33.747 9.348 -72.377 1.00 93.56 608 GLU A C 1
ATOM 4842 O O . GLU A 1 608 ? 33.097 8.629 -71.615 1.00 93.56 608 GLU A O 1
ATOM 4847 N N . GLU A 1 609 ? 34.790 10.051 -71.916 1.00 92.38 609 GLU A N 1
ATOM 4848 C CA . GLU A 1 609 ? 35.138 10.112 -70.487 1.00 92.38 609 GLU A CA 1
ATOM 4849 C C . GLU A 1 609 ? 34.069 10.850 -69.662 1.00 92.38 609 GLU A C 1
ATOM 4851 O O . GLU A 1 609 ? 33.694 10.393 -68.579 1.00 92.38 609 GLU A O 1
ATOM 4856 N N . LEU A 1 610 ? 33.533 11.956 -70.184 1.00 91.44 610 LEU A N 1
ATOM 4857 C CA . LEU A 1 610 ? 32.479 12.741 -69.542 1.00 91.44 610 LEU A CA 1
ATOM 4858 C C . LEU A 1 610 ? 31.167 11.949 -69.466 1.00 91.44 610 LEU A C 1
ATOM 4860 O O . LEU A 1 610 ? 30.540 11.933 -68.409 1.00 91.44 610 LEU A O 1
ATOM 4864 N N . GLN A 1 611 ? 30.797 11.206 -70.515 1.00 92.69 611 GLN A N 1
ATOM 4865 C CA . GLN A 1 611 ? 29.654 10.283 -70.477 1.00 92.69 611 GLN A CA 1
ATOM 4866 C C . GLN A 1 611 ? 29.846 9.164 -69.440 1.00 92.69 611 GLN A C 1
ATOM 4868 O O . GLN A 1 611 ? 28.940 8.904 -68.646 1.00 92.69 611 GLN A O 1
ATOM 4873 N N . ARG A 1 612 ? 31.036 8.544 -69.372 1.00 93.56 612 ARG A N 1
ATOM 4874 C CA . ARG A 1 612 ? 31.361 7.538 -68.336 1.00 93.56 612 ARG A CA 1
ATOM 4875 C C . ARG A 1 612 ? 31.283 8.121 -66.920 1.00 93.56 612 ARG A C 1
ATOM 4877 O O . ARG A 1 612 ? 30.858 7.424 -66.000 1.00 93.56 612 ARG A O 1
ATOM 4884 N N . LYS A 1 613 ? 31.668 9.388 -66.737 1.00 91.19 613 LYS A N 1
ATOM 4885 C CA . LYS A 1 613 ? 31.538 10.106 -65.461 1.00 91.19 613 LYS A CA 1
ATOM 4886 C C . LYS A 1 613 ? 30.080 10.446 -65.127 1.00 91.19 613 LYS A C 1
ATOM 4888 O O . LYS A 1 613 ? 29.703 10.216 -63.984 1.00 91.19 613 LYS A O 1
ATOM 4893 N N . SER A 1 614 ? 29.259 10.882 -66.090 1.00 91.00 614 SER A N 1
ATOM 4894 C CA . SER A 1 614 ? 27.812 11.115 -65.895 1.00 91.00 614 SER A CA 1
ATOM 4895 C C . SER A 1 614 ? 27.107 9.853 -65.401 1.00 91.00 614 SER A C 1
ATOM 4897 O O . SER A 1 614 ? 26.544 9.851 -64.311 1.00 91.00 614 SER A O 1
ATOM 4899 N N . ALA A 1 615 ? 27.278 8.733 -66.112 1.00 94.44 615 ALA A N 1
ATOM 4900 C CA . ALA A 1 615 ? 26.687 7.454 -65.721 1.00 94.44 615 ALA A CA 1
ATOM 4901 C C . ALA A 1 615 ? 27.160 6.972 -64.332 1.00 94.44 615 ALA A C 1
ATOM 4903 O O . ALA A 1 615 ? 26.409 6.326 -63.604 1.00 94.44 615 ALA A O 1
ATOM 4904 N N . LYS A 1 616 ? 28.397 7.303 -63.922 1.00 93.88 616 LYS A N 1
ATOM 4905 C CA . LYS A 1 616 ? 28.880 7.016 -62.562 1.00 93.88 616 LYS A CA 1
ATOM 4906 C C . LYS A 1 616 ? 28.246 7.933 -61.506 1.00 93.88 616 LYS A C 1
ATOM 4908 O O . LYS A 1 616 ? 28.009 7.462 -60.397 1.00 93.88 616 LYS A O 1
ATOM 4913 N N . VAL A 1 617 ? 27.972 9.200 -61.822 1.00 89.94 617 VAL A N 1
ATOM 4914 C CA . VAL A 1 617 ? 27.233 10.113 -60.932 1.00 89.94 617 VAL A CA 1
ATOM 4915 C C . VAL A 1 617 ? 25.798 9.622 -60.751 1.00 89.94 617 VAL A C 1
ATOM 4917 O O . VAL A 1 617 ? 25.388 9.429 -59.615 1.00 89.94 617 VAL A O 1
ATOM 4920 N N . GLU A 1 618 ? 25.093 9.292 -61.834 1.00 94.00 618 GLU A N 1
ATOM 4921 C CA . GLU A 1 618 ? 23.721 8.755 -61.798 1.00 94.00 618 GLU A CA 1
ATOM 4922 C C . GLU A 1 618 ? 23.613 7.484 -60.925 1.00 94.00 618 GLU A C 1
ATOM 4924 O O . GLU A 1 618 ? 22.685 7.341 -60.128 1.00 94.00 618 GLU A O 1
ATOM 4929 N N . LEU A 1 619 ? 24.599 6.579 -61.005 1.00 93.00 619 LEU A N 1
ATOM 4930 C CA . LEU A 1 619 ? 24.670 5.391 -60.143 1.00 93.00 619 LEU A CA 1
ATOM 4931 C C . LEU A 1 619 ? 24.947 5.724 -58.666 1.00 93.00 619 LEU A C 1
ATOM 4933 O O . LEU A 1 619 ? 24.390 5.070 -57.786 1.00 93.00 619 LEU A O 1
ATOM 4937 N N . LEU A 1 620 ? 25.784 6.725 -58.377 1.00 90.94 620 LEU A N 1
ATOM 4938 C CA . LEU A 1 620 ? 26.058 7.168 -57.004 1.00 90.94 620 LEU A CA 1
ATOM 4939 C C . LEU A 1 620 ? 24.859 7.906 -56.394 1.00 90.94 620 LEU A C 1
ATOM 4941 O O . LEU A 1 620 ? 24.540 7.681 -55.230 1.00 90.94 620 LEU A O 1
ATOM 4945 N N . GLU A 1 621 ? 24.155 8.728 -57.170 1.00 92.56 621 GLU A N 1
ATOM 4946 C CA . GLU A 1 621 ? 22.911 9.383 -56.750 1.00 92.56 621 GLU A CA 1
ATOM 4947 C C . GLU A 1 621 ? 21.818 8.353 -56.430 1.00 92.56 621 GLU A C 1
ATOM 4949 O O . GLU A 1 621 ? 21.129 8.481 -55.415 1.00 92.56 621 GLU A O 1
ATOM 4954 N N . ALA A 1 622 ? 21.712 7.289 -57.233 1.00 93.81 622 ALA A N 1
ATOM 4955 C CA . ALA A 1 622 ? 20.802 6.175 -56.980 1.00 93.81 622 ALA A CA 1
ATOM 4956 C C . ALA A 1 622 ? 21.170 5.351 -55.729 1.00 93.81 622 ALA A C 1
ATOM 4958 O O . ALA A 1 622 ? 20.271 4.853 -55.051 1.00 93.81 622 ALA A O 1
ATOM 4959 N N . GLU A 1 623 ? 22.456 5.203 -55.390 1.00 91.31 623 GLU A N 1
ATOM 4960 C CA . GLU A 1 623 ? 22.871 4.518 -54.155 1.00 91.31 623 GLU A CA 1
ATOM 4961 C C . GLU A 1 623 ? 22.625 5.391 -52.916 1.00 91.31 623 GLU A C 1
ATOM 4963 O O . GLU A 1 623 ? 22.019 4.935 -51.948 1.00 91.31 623 GLU A O 1
ATOM 4968 N N . VAL A 1 624 ? 22.971 6.680 -52.985 1.00 91.56 624 VAL A N 1
ATOM 4969 C CA . VAL A 1 624 ? 22.693 7.665 -51.925 1.00 91.56 624 VAL A CA 1
ATOM 4970 C C . VAL A 1 624 ? 21.184 7.815 -51.673 1.00 91.56 624 VAL A C 1
ATOM 4972 O O . VAL A 1 624 ? 20.771 8.063 -50.540 1.00 91.56 624 VAL A O 1
ATOM 4975 N N . ALA A 1 625 ? 20.334 7.626 -52.688 1.00 93.00 625 ALA A N 1
ATOM 4976 C CA . ALA A 1 625 ? 18.884 7.559 -52.501 1.00 93.00 625 ALA A CA 1
ATOM 4977 C C . ALA A 1 625 ? 18.454 6.342 -51.654 1.00 93.00 625 ALA A C 1
ATOM 4979 O O . ALA A 1 625 ? 17.668 6.504 -50.723 1.00 93.00 625 ALA A O 1
ATOM 4980 N N . LYS A 1 626 ? 19.013 5.147 -51.903 1.00 92.69 626 LYS A N 1
ATOM 4981 C CA . LYS A 1 626 ? 18.741 3.945 -51.086 1.00 92.69 626 LYS A CA 1
ATOM 4982 C C . LYS A 1 626 ? 19.249 4.098 -49.655 1.00 92.69 626 LYS A C 1
ATOM 4984 O O . LYS A 1 626 ? 18.595 3.648 -48.719 1.00 92.69 626 LYS A O 1
ATOM 4989 N N . GLU A 1 627 ? 20.413 4.719 -49.474 1.00 87.06 627 GLU A N 1
ATOM 4990 C CA . GLU A 1 627 ? 20.988 4.935 -48.146 1.00 87.06 627 GLU A CA 1
ATOM 4991 C C . GLU A 1 627 ? 20.149 5.932 -47.329 1.00 87.06 627 GLU A C 1
ATOM 4993 O O . GLU A 1 627 ? 19.912 5.700 -46.145 1.00 87.06 627 GLU A O 1
ATOM 4998 N N . ARG A 1 628 ? 19.572 6.962 -47.970 1.00 93.00 628 ARG A N 1
ATOM 4999 C CA . ARG A 1 628 ? 18.539 7.823 -47.360 1.00 93.00 628 ARG A CA 1
ATOM 5000 C C . ARG A 1 628 ? 17.278 7.038 -46.998 1.00 93.00 628 ARG A C 1
ATOM 5002 O O . ARG A 1 628 ? 16.859 7.095 -45.848 1.00 93.00 628 ARG A O 1
ATOM 5009 N N . ASP A 1 629 ? 16.748 6.222 -47.910 1.00 91.94 629 ASP A N 1
ATOM 5010 C CA . ASP A 1 629 ? 15.606 5.331 -47.645 1.00 91.94 629 ASP A CA 1
ATOM 5011 C C . ASP A 1 629 ? 15.847 4.368 -46.466 1.00 91.94 629 ASP A C 1
ATOM 5013 O O . ASP A 1 629 ? 14.890 3.878 -45.861 1.00 91.94 629 ASP A O 1
ATOM 5017 N N . VAL A 1 630 ? 17.099 4.008 -46.170 1.00 92.25 630 VAL A N 1
ATOM 5018 C CA . VAL A 1 630 ? 17.481 3.188 -45.009 1.00 92.25 630 VAL A CA 1
ATOM 5019 C C . VAL A 1 630 ? 17.638 4.059 -43.760 1.00 92.25 630 VAL A C 1
ATOM 5021 O O . VAL A 1 630 ? 17.101 3.702 -42.710 1.00 92.25 630 VAL A O 1
ATOM 5024 N N . SER A 1 631 ? 18.289 5.217 -43.877 1.00 87.50 631 SER A N 1
ATOM 5025 C CA . SER A 1 631 ? 18.428 6.208 -42.806 1.00 87.50 631 SER A CA 1
ATOM 5026 C C . SER A 1 631 ? 17.065 6.646 -42.259 1.00 87.50 631 SER A C 1
ATOM 5028 O O . SER A 1 631 ? 16.842 6.572 -41.055 1.00 87.50 631 SER A O 1
ATOM 5030 N N . ASP A 1 632 ? 16.102 6.965 -43.127 1.00 93.44 632 ASP A N 1
ATOM 5031 C CA . ASP A 1 632 ? 14.746 7.378 -42.744 1.00 93.44 632 ASP A CA 1
ATOM 5032 C C . ASP A 1 632 ? 13.971 6.254 -42.031 1.00 93.44 632 ASP A C 1
ATOM 5034 O O . ASP A 1 632 ? 13.209 6.510 -41.093 1.00 93.44 632 ASP A O 1
ATOM 5038 N N . LYS A 1 633 ? 14.199 4.985 -42.407 1.00 93.31 633 LYS A N 1
ATOM 5039 C CA . LYS A 1 633 ? 13.637 3.820 -41.696 1.00 93.31 633 LYS A CA 1
ATOM 5040 C C . LYS A 1 633 ? 14.231 3.676 -40.294 1.00 93.31 633 LYS A C 1
ATOM 5042 O O . LYS A 1 633 ? 13.490 3.371 -39.359 1.00 93.31 633 LYS A O 1
ATOM 5047 N N . TYR A 1 634 ? 15.535 3.908 -40.129 1.00 88.00 634 TYR A N 1
ATOM 5048 C CA . TYR A 1 634 ? 16.173 3.907 -38.810 1.00 88.00 634 TYR A CA 1
ATOM 5049 C C . TYR A 1 634 ? 15.757 5.116 -37.969 1.00 88.00 634 TYR A C 1
ATOM 5051 O O . TYR A 1 634 ? 15.389 4.923 -36.817 1.00 88.00 634 TYR A O 1
ATOM 5059 N N . ALA A 1 635 ? 15.710 6.324 -38.535 1.00 91.81 635 ALA A N 1
ATOM 5060 C CA . ALA A 1 635 ? 15.244 7.532 -37.856 1.00 91.81 635 ALA A CA 1
ATOM 5061 C C . ALA A 1 635 ? 13.798 7.379 -37.362 1.00 91.81 635 ALA A C 1
ATOM 5063 O O . ALA A 1 635 ? 13.503 7.686 -36.206 1.00 91.81 635 ALA A O 1
ATOM 5064 N N . LYS A 1 636 ? 12.911 6.809 -38.192 1.00 93.06 636 LYS A N 1
ATOM 5065 C CA . LYS A 1 636 ? 11.558 6.450 -37.758 1.00 93.06 636 LYS A CA 1
ATOM 5066 C C . LYS A 1 636 ? 11.580 5.429 -36.617 1.00 93.06 636 LYS A C 1
ATOM 5068 O O . LYS A 1 636 ? 10.910 5.653 -35.618 1.00 93.06 636 LYS A O 1
ATOM 5073 N N . LYS A 1 637 ? 12.366 4.352 -36.720 1.00 93.06 637 LYS A N 1
ATOM 5074 C CA . LYS A 1 637 ? 12.452 3.333 -35.661 1.00 93.06 637 LYS A CA 1
ATOM 5075 C C . LYS A 1 637 ? 13.014 3.889 -34.344 1.00 93.06 637 LYS A C 1
ATOM 5077 O O . LYS A 1 637 ? 12.549 3.481 -33.284 1.00 93.06 637 LYS A O 1
ATOM 5082 N N . CYS A 1 638 ? 13.984 4.803 -34.393 1.00 85.25 638 CYS A N 1
ATOM 5083 C CA . CYS A 1 638 ? 14.480 5.505 -33.209 1.00 85.25 638 CYS A CA 1
ATOM 5084 C C . CYS A 1 638 ? 13.358 6.319 -32.566 1.00 85.25 638 CYS A C 1
ATOM 5086 O O . CYS A 1 638 ? 13.106 6.140 -31.381 1.00 85.25 638 CYS A O 1
ATOM 5088 N N . LYS A 1 639 ? 12.603 7.094 -33.355 1.00 92.81 639 LYS A N 1
ATOM 5089 C CA . LYS A 1 639 ? 11.441 7.833 -32.852 1.00 92.81 639 LYS A CA 1
ATOM 5090 C C . LYS A 1 639 ? 10.361 6.912 -32.264 1.00 92.81 639 LYS A C 1
ATOM 5092 O O . LYS A 1 639 ? 9.870 7.175 -31.172 1.00 92.81 639 LYS A O 1
ATOM 5097 N N . ASP A 1 640 ? 10.016 5.817 -32.945 1.00 91.62 640 ASP A N 1
ATOM 5098 C CA . ASP A 1 640 ? 9.034 4.836 -32.458 1.00 91.62 640 ASP A CA 1
ATOM 5099 C C . ASP A 1 640 ? 9.464 4.254 -31.083 1.00 91.62 640 ASP A C 1
ATOM 5101 O O . ASP A 1 640 ? 8.623 4.049 -30.204 1.00 91.62 640 ASP A O 1
ATOM 5105 N N . LEU A 1 641 ? 10.773 4.038 -30.873 1.00 90.75 641 LEU A N 1
ATOM 5106 C CA . LEU A 1 641 ? 11.367 3.569 -29.609 1.00 90.75 641 LEU A CA 1
ATOM 5107 C C . LEU A 1 641 ? 11.484 4.664 -28.536 1.00 90.75 641 LEU A C 1
ATOM 5109 O O . LEU A 1 641 ? 11.267 4.374 -27.362 1.00 90.75 641 LEU A O 1
ATOM 5113 N N . GLU A 1 642 ? 11.803 5.904 -28.910 1.00 89.12 642 GLU A N 1
ATOM 5114 C CA . GLU A 1 642 ? 11.805 7.070 -28.014 1.00 89.12 642 GLU A CA 1
ATOM 5115 C C . GLU A 1 642 ? 10.402 7.305 -27.446 1.00 89.12 642 GLU A C 1
ATOM 5117 O O . GLU A 1 642 ? 10.240 7.426 -26.231 1.00 89.12 642 GLU A O 1
ATOM 5122 N N . GLU A 1 643 ? 9.370 7.252 -28.293 1.00 92.50 643 GLU A N 1
ATOM 5123 C CA . GLU A 1 643 ? 7.981 7.330 -27.844 1.00 92.50 643 GLU A CA 1
ATOM 5124 C C . GLU A 1 643 ? 7.579 6.110 -26.981 1.00 92.50 643 GLU A C 1
ATOM 5126 O O . GLU A 1 643 ? 6.783 6.251 -26.054 1.00 92.50 643 GLU A O 1
ATOM 5131 N N . GLU A 1 644 ? 8.097 4.898 -27.239 1.00 90.94 644 GLU A N 1
ATOM 5132 C CA . GLU A 1 644 ? 7.872 3.735 -26.357 1.00 90.94 644 GLU A CA 1
ATOM 5133 C C . GLU A 1 644 ? 8.564 3.895 -24.990 1.00 90.94 644 GLU A C 1
ATOM 5135 O O . GLU A 1 644 ? 8.020 3.471 -23.968 1.00 90.94 644 GLU A O 1
ATOM 5140 N N . LEU A 1 645 ? 9.743 4.520 -24.953 1.00 89.44 645 LEU A N 1
ATOM 5141 C CA . LEU A 1 645 ? 10.492 4.788 -23.726 1.00 89.44 645 LEU A CA 1
ATOM 5142 C C . LEU A 1 645 ? 9.824 5.894 -22.898 1.00 89.44 645 LEU A C 1
ATOM 5144 O O . LEU A 1 645 ? 9.646 5.706 -21.697 1.00 89.44 645 LEU A O 1
ATOM 5148 N N . GLN A 1 646 ? 9.349 6.973 -23.526 1.00 91.50 646 GLN A N 1
ATOM 5149 C CA . GLN A 1 646 ? 8.535 8.008 -22.870 1.00 91.50 646 GLN A CA 1
ATOM 5150 C C . GLN A 1 646 ? 7.261 7.409 -22.254 1.00 91.50 646 GLN A C 1
ATOM 5152 O O . GLN A 1 646 ? 7.031 7.544 -21.055 1.00 91.50 646 GLN A O 1
ATOM 5157 N N . ARG A 1 647 ? 6.508 6.598 -23.016 1.00 91.00 647 ARG A N 1
ATOM 5158 C CA . ARG A 1 647 ? 5.339 5.842 -22.507 1.00 91.00 647 ARG A CA 1
ATOM 5159 C C . ARG A 1 647 ? 5.670 4.912 -21.327 1.00 91.00 647 ARG A C 1
ATOM 5161 O O . ARG A 1 647 ? 4.767 4.529 -20.579 1.00 91.00 647 ARG A O 1
ATOM 5168 N N . LYS A 1 648 ? 6.941 4.527 -21.150 1.00 88.12 648 LYS A N 1
ATOM 5169 C CA . LYS A 1 648 ? 7.434 3.751 -20.000 1.00 88.12 648 LYS A CA 1
ATOM 5170 C C . LYS A 1 648 ? 7.927 4.626 -18.838 1.00 88.12 648 LYS A C 1
ATOM 5172 O O . LYS A 1 648 ? 7.739 4.186 -17.707 1.00 88.12 648 LYS A O 1
ATOM 5177 N N . SER A 1 649 ? 8.447 5.837 -19.066 1.00 87.38 649 SER A N 1
ATOM 5178 C CA . SER A 1 649 ? 8.732 6.815 -17.992 1.00 87.38 649 SER A CA 1
ATOM 5179 C C . SER A 1 649 ? 7.438 7.210 -17.283 1.00 87.38 649 SER A C 1
ATOM 5181 O O . SER A 1 649 ? 7.250 6.861 -16.115 1.00 87.38 649 SER A O 1
ATOM 5183 N N . ALA A 1 650 ? 6.448 7.658 -18.067 1.00 91.38 650 ALA A N 1
ATOM 5184 C CA . ALA A 1 650 ? 5.050 7.821 -17.671 1.00 91.38 650 ALA A CA 1
ATOM 5185 C C . ALA A 1 650 ? 4.486 6.623 -16.887 1.00 91.38 650 ALA A C 1
ATOM 5187 O O . ALA A 1 650 ? 3.584 6.745 -16.050 1.00 91.38 650 ALA A O 1
ATOM 5188 N N . LYS A 1 651 ? 4.984 5.410 -17.178 1.00 90.38 651 LYS A N 1
ATOM 5189 C CA . LYS A 1 651 ? 4.571 4.187 -16.492 1.00 90.38 651 LYS A CA 1
ATOM 5190 C C . LYS A 1 651 ? 5.186 4.006 -15.117 1.00 90.38 651 LYS A C 1
ATOM 5192 O O . LYS A 1 651 ? 4.452 3.503 -14.262 1.00 90.38 651 LYS A O 1
ATOM 5197 N N . VAL A 1 652 ? 6.420 4.432 -14.899 1.00 83.69 652 VAL A N 1
ATOM 5198 C CA . VAL A 1 652 ? 7.050 4.462 -13.576 1.00 83.69 652 VAL A CA 1
ATOM 5199 C C . VAL A 1 652 ? 6.415 5.564 -12.731 1.00 83.69 652 VAL A C 1
ATOM 5201 O O . VAL A 1 652 ? 5.812 5.248 -11.709 1.00 83.69 652 VAL A O 1
ATOM 5204 N N . GLU A 1 653 ? 6.398 6.803 -13.222 1.00 91.50 653 GLU A N 1
ATOM 5205 C CA . GLU A 1 653 ? 5.900 7.992 -12.507 1.00 91.50 653 GLU A CA 1
ATOM 5206 C C . GLU A 1 653 ? 4.475 7.806 -11.957 1.00 91.50 653 GLU A C 1
ATOM 5208 O O . GLU A 1 653 ? 4.216 8.036 -10.776 1.00 91.50 653 GLU A O 1
ATOM 5213 N N . LEU A 1 654 ? 3.545 7.257 -12.753 1.00 89.69 654 LEU A N 1
ATOM 5214 C CA . LEU A 1 654 ? 2.188 6.975 -12.259 1.00 89.69 654 LEU A CA 1
ATOM 5215 C C . LEU A 1 654 ? 2.133 5.912 -11.152 1.00 89.69 654 LEU A C 1
ATOM 5217 O O . LEU A 1 654 ? 1.215 5.928 -10.337 1.00 89.69 654 LEU A O 1
ATOM 5221 N N . LEU A 1 655 ? 3.027 4.920 -11.186 1.00 86.25 655 LEU A N 1
ATOM 5222 C CA . LEU A 1 655 ? 3.073 3.881 -10.154 1.00 86.25 655 LEU A CA 1
ATOM 5223 C C . LEU A 1 655 ? 3.711 4.433 -8.881 1.00 86.25 655 LEU A C 1
ATOM 5225 O O . LEU A 1 655 ? 3.228 4.133 -7.796 1.00 86.25 655 LEU A O 1
ATOM 5229 N N . GLU A 1 656 ? 4.719 5.293 -9.001 1.00 90.38 656 GLU A N 1
ATOM 5230 C CA . GLU A 1 656 ? 5.313 6.005 -7.869 1.00 90.38 656 GLU A CA 1
ATOM 5231 C C . GLU A 1 656 ? 4.313 6.976 -7.226 1.00 90.38 656 GLU A C 1
ATOM 5233 O O . GLU A 1 656 ? 4.187 6.995 -6.002 1.00 90.38 656 GLU A O 1
ATOM 5238 N N . ALA A 1 657 ? 3.518 7.692 -8.028 1.00 90.88 657 ALA A N 1
ATOM 5239 C CA . ALA A 1 657 ? 2.436 8.550 -7.550 1.00 90.88 657 ALA A CA 1
ATOM 5240 C C . ALA A 1 657 ? 1.287 7.768 -6.881 1.00 90.88 657 ALA A C 1
ATOM 5242 O O . ALA A 1 657 ? 0.681 8.269 -5.933 1.00 90.88 657 ALA A O 1
ATOM 5243 N N . GLU A 1 658 ? 0.972 6.547 -7.328 1.00 86.38 658 GLU A N 1
ATOM 5244 C CA . GLU A 1 658 ? -0.025 5.697 -6.656 1.00 86.38 658 GLU A CA 1
ATOM 5245 C C . GLU A 1 658 ? 0.532 5.104 -5.353 1.00 86.38 658 GLU A C 1
ATOM 5247 O O . GLU A 1 658 ? -0.099 5.225 -4.306 1.00 86.38 658 GLU A O 1
ATOM 5252 N N . VAL A 1 659 ? 1.766 4.587 -5.373 1.00 86.62 659 VAL A N 1
ATOM 5253 C CA . VAL A 1 659 ? 2.487 4.111 -4.177 1.00 86.62 659 VAL A CA 1
ATOM 5254 C C . VAL A 1 659 ? 2.672 5.235 -3.150 1.00 86.62 659 VAL A C 1
ATOM 5256 O O . VAL A 1 659 ? 2.636 4.981 -1.946 1.00 86.62 659 VAL A O 1
ATOM 5259 N N . ALA A 1 660 ? 2.824 6.490 -3.583 1.00 91.44 660 ALA A N 1
ATOM 5260 C CA . ALA A 1 660 ? 2.824 7.645 -2.692 1.00 91.44 660 ALA A CA 1
ATOM 5261 C C . ALA A 1 660 ? 1.471 7.819 -1.980 1.00 91.44 660 ALA A C 1
ATOM 5263 O O . ALA A 1 660 ? 1.463 7.992 -0.764 1.00 91.44 660 ALA A O 1
ATOM 5264 N N . LYS A 1 661 ? 0.333 7.696 -2.682 1.00 90.62 661 LYS A N 1
ATOM 5265 C CA . LYS A 1 661 ? -1.010 7.736 -2.063 1.00 90.62 661 LYS A CA 1
ATOM 5266 C C . LYS A 1 661 ? -1.239 6.559 -1.117 1.00 90.62 661 LYS A C 1
ATOM 5268 O O . LYS A 1 661 ? -1.791 6.754 -0.039 1.00 90.62 661 LYS A O 1
ATOM 5273 N N . GLU A 1 662 ? -0.810 5.353 -1.492 1.00 86.62 662 GLU A N 1
ATOM 5274 C CA . GLU A 1 662 ? -0.920 4.165 -0.638 1.00 86.62 662 GLU A CA 1
ATOM 5275 C C . GLU A 1 662 ? -0.096 4.323 0.644 1.00 86.62 662 GLU A C 1
ATOM 5277 O O . GLU A 1 662 ? -0.612 4.073 1.733 1.00 86.62 662 GLU A O 1
ATOM 5282 N N . ARG A 1 663 ? 1.139 4.838 0.551 1.00 92.06 663 ARG A N 1
ATOM 5283 C CA . ARG A 1 663 ? 1.938 5.242 1.721 1.00 92.06 663 ARG A CA 1
ATOM 5284 C C . ARG A 1 663 ? 1.211 6.290 2.555 1.00 92.06 663 ARG A C 1
ATOM 5286 O O . ARG A 1 663 ? 1.106 6.122 3.761 1.00 92.06 663 ARG A O 1
ATOM 5293 N N . ASP A 1 664 ? 0.644 7.313 1.924 1.00 91.06 664 ASP A N 1
ATOM 5294 C CA . ASP A 1 664 ? -0.099 8.380 2.598 1.00 91.06 664 ASP A CA 1
ATOM 5295 C C . ASP A 1 664 ? -1.381 7.858 3.292 1.00 91.06 664 ASP A C 1
ATOM 5297 O O . ASP A 1 664 ? -1.856 8.456 4.259 1.00 91.06 664 ASP A O 1
ATOM 5301 N N . VAL A 1 665 ? -1.948 6.729 2.850 1.00 91.19 665 VAL A N 1
ATOM 5302 C CA . VAL A 1 665 ? -3.034 6.000 3.535 1.00 91.19 665 VAL A CA 1
ATOM 5303 C C . VAL A 1 665 ? -2.494 5.122 4.667 1.00 91.19 665 VAL A C 1
ATOM 5305 O O . VAL A 1 665 ? -3.043 5.171 5.770 1.00 91.19 665 VAL A O 1
ATOM 5308 N N . LEU A 1 666 ? -1.406 4.379 4.447 1.00 88.38 666 LEU A N 1
ATOM 5309 C CA . LEU A 1 666 ? -0.735 3.580 5.478 1.00 88.38 666 LEU A CA 1
ATOM 5310 C C . LEU A 1 666 ? -0.280 4.447 6.658 1.00 88.38 666 LEU A C 1
ATOM 5312 O O . LEU A 1 666 ? -0.483 4.061 7.802 1.00 88.38 666 LEU A O 1
ATOM 5316 N N . ASP A 1 667 ? 0.221 5.655 6.403 1.00 91.81 667 ASP A N 1
ATOM 5317 C CA . ASP A 1 667 ? 0.622 6.623 7.427 1.00 91.81 667 ASP A CA 1
ATOM 5318 C C . ASP A 1 667 ? -0.567 7.097 8.285 1.00 91.81 667 ASP A C 1
ATOM 5320 O O . ASP A 1 667 ? -0.441 7.307 9.493 1.00 91.81 667 ASP A O 1
ATOM 5324 N N . LYS A 1 668 ? -1.753 7.238 7.673 1.00 92.88 668 LYS A N 1
ATOM 5325 C CA . LYS A 1 668 ? -3.010 7.570 8.370 1.00 92.88 668 LYS A CA 1
ATOM 5326 C C . LYS A 1 668 ? -3.563 6.375 9.153 1.00 92.88 668 LYS A C 1
ATOM 5328 O O . LYS A 1 668 ? -4.175 6.579 10.200 1.00 92.88 668 LYS A O 1
ATOM 5333 N N . ILE A 1 669 ? -3.347 5.149 8.672 1.00 87.69 669 ILE A N 1
ATOM 5334 C CA . ILE A 1 669 ? -3.688 3.915 9.393 1.00 87.69 669 ILE A CA 1
ATOM 5335 C C . ILE A 1 669 ? -2.746 3.730 10.587 1.00 87.69 669 ILE A C 1
ATOM 5337 O O . ILE A 1 669 ? -3.231 3.548 11.694 1.00 87.69 669 ILE A O 1
ATOM 5341 N N . ALA A 1 670 ? -1.431 3.871 10.407 1.00 91.69 670 ALA A N 1
ATOM 5342 C CA . ALA A 1 670 ? -0.432 3.737 11.468 1.00 91.69 670 ALA A CA 1
ATOM 5343 C C . ALA A 1 670 ? -0.666 4.724 12.624 1.00 91.69 670 ALA A C 1
ATOM 5345 O O . ALA A 1 670 ? -0.605 4.330 13.787 1.00 91.69 670 ALA A O 1
ATOM 5346 N N . LYS A 1 671 ? -1.019 5.981 12.313 1.00 92.12 671 LYS A N 1
ATOM 5347 C CA . LYS A 1 671 ? -1.439 6.975 13.317 1.00 92.12 671 LYS A CA 1
ATOM 5348 C C . LYS A 1 671 ? -2.663 6.491 14.105 1.00 92.12 671 LYS A C 1
ATOM 5350 O O . LYS A 1 671 ? -2.588 6.410 15.323 1.00 92.12 671 LYS A O 1
ATOM 5355 N N . LYS A 1 672 ? -3.723 6.036 13.423 1.00 92.19 672 LYS A N 1
ATOM 5356 C CA . LYS A 1 672 ? -4.916 5.467 14.079 1.00 92.19 672 LYS A CA 1
ATOM 5357 C C . LYS A 1 672 ? -4.633 4.205 14.896 1.00 92.19 672 LYS A C 1
ATOM 5359 O O . LYS A 1 672 ? -5.257 4.027 15.934 1.00 92.19 672 LYS A O 1
ATOM 5364 N N . CYS A 1 673 ? -3.734 3.328 14.446 1.00 86.62 673 CYS A N 1
ATOM 5365 C CA . CYS A 1 673 ? -3.324 2.157 15.221 1.00 86.62 673 CYS A CA 1
ATOM 5366 C C . CYS A 1 673 ? -2.657 2.594 16.527 1.00 86.62 673 CYS A C 1
ATOM 5368 O O . CYS A 1 673 ? -3.056 2.113 17.578 1.00 86.62 673 CYS A O 1
ATOM 5370 N N . LYS A 1 674 ? -1.749 3.577 16.477 1.00 92.81 674 LYS A N 1
ATOM 5371 C CA . LYS A 1 674 ? -1.118 4.137 17.678 1.00 92.81 674 LYS A CA 1
ATOM 5372 C C . LYS A 1 674 ? -2.121 4.831 18.609 1.00 92.81 674 LYS A C 1
ATOM 5374 O O . LYS A 1 674 ? -2.079 4.611 19.814 1.00 92.81 674 LYS A O 1
ATOM 5379 N N . ASP A 1 675 ? -3.048 5.620 18.061 1.00 91.00 675 ASP A N 1
ATOM 5380 C CA . ASP A 1 675 ? -4.123 6.255 18.840 1.00 91.00 675 ASP A CA 1
ATOM 5381 C C . ASP A 1 675 ? -4.989 5.196 19.558 1.00 91.00 675 ASP A C 1
ATOM 5383 O O . ASP A 1 675 ? -5.407 5.385 20.701 1.00 91.00 675 ASP A O 1
ATOM 5387 N N . LEU A 1 676 ? -5.253 4.061 18.896 1.00 89.50 676 LEU A N 1
ATOM 5388 C CA . LEU A 1 676 ? -5.982 2.929 19.472 1.00 89.50 676 LEU A CA 1
ATOM 5389 C C . LEU A 1 676 ? -5.149 2.159 20.504 1.00 89.50 676 LEU A C 1
ATOM 5391 O O . LEU A 1 676 ? -5.708 1.781 21.527 1.00 89.50 676 LEU A O 1
ATOM 5395 N N . GLU A 1 677 ? -3.851 1.953 20.274 1.00 92.81 677 GLU A N 1
ATOM 5396 C CA . GLU A 1 677 ? -2.917 1.329 21.223 1.00 92.81 677 GLU A CA 1
ATOM 5397 C C . GLU A 1 677 ? -2.836 2.135 22.527 1.00 92.81 677 GLU A C 1
ATOM 5399 O O . GLU A 1 677 ? -3.056 1.568 23.594 1.00 92.81 677 GLU A O 1
ATOM 5404 N N . GLU A 1 678 ? -2.647 3.459 22.463 1.00 92.50 678 GLU A N 1
ATOM 5405 C CA . GLU A 1 678 ? -2.619 4.328 23.655 1.00 92.50 678 GLU A CA 1
ATOM 5406 C C . GLU A 1 678 ? -3.954 4.300 24.431 1.00 92.50 678 GLU A C 1
ATOM 5408 O O . GLU A 1 678 ? -3.971 4.313 25.667 1.00 92.50 678 GLU A O 1
ATOM 5413 N N . VAL A 1 679 ? -5.089 4.189 23.728 1.00 92.69 679 VAL A N 1
ATOM 5414 C CA . VAL A 1 679 ? -6.402 3.979 24.361 1.00 92.69 679 VAL A CA 1
ATOM 5415 C C . VAL A 1 679 ? -6.513 2.583 24.983 1.00 92.69 679 VAL A C 1
ATOM 5417 O O . VAL A 1 679 ? -7.064 2.463 26.077 1.00 92.69 679 VAL A O 1
ATOM 5420 N N . LEU A 1 680 ? -6.005 1.532 24.335 1.00 89.44 680 LEU A N 1
ATOM 5421 C CA . LEU A 1 680 ? -6.073 0.152 24.829 1.00 89.44 680 LEU A CA 1
ATOM 5422 C C . LEU A 1 680 ? -5.192 -0.031 26.076 1.00 89.44 680 LEU A C 1
ATOM 5424 O O . LEU A 1 680 ? -5.664 -0.583 27.066 1.00 89.44 680 LEU A O 1
ATOM 5428 N N . GLU A 1 681 ? -3.986 0.537 26.079 1.00 91.62 681 GLU A N 1
ATOM 5429 C CA . GLU A 1 681 ? -3.078 0.624 27.232 1.00 91.62 681 GLU A CA 1
ATOM 5430 C C . GLU A 1 681 ? -3.770 1.327 28.420 1.00 91.62 681 GLU A C 1
ATOM 5432 O O . GLU A 1 681 ? -3.847 0.791 29.527 1.00 91.62 681 GLU A O 1
ATOM 5437 N N . SER A 1 682 ? -4.396 2.487 28.170 1.00 90.62 682 SER A N 1
ATOM 5438 C CA . SER A 1 682 ? -5.164 3.233 29.179 1.00 90.62 682 SER A CA 1
ATOM 5439 C C . SER A 1 682 ? -6.375 2.453 29.717 1.00 90.62 682 SER A C 1
ATOM 5441 O O . SER A 1 682 ? -6.715 2.566 30.899 1.00 90.62 682 SER A O 1
ATOM 5443 N N . LYS A 1 683 ? -7.029 1.637 28.879 1.00 90.00 683 LYS A N 1
ATOM 5444 C CA . LYS A 1 683 ? -8.108 0.736 29.312 1.00 90.00 683 LYS A CA 1
ATOM 5445 C C . LYS A 1 683 ? -7.572 -0.450 30.113 1.00 90.00 683 LYS A C 1
ATOM 5447 O O . LYS A 1 683 ? -8.188 -0.766 31.125 1.00 90.00 683 LYS A O 1
ATOM 5452 N N . SER A 1 684 ? -6.445 -1.047 29.720 1.00 90.25 684 SER A N 1
ATOM 5453 C CA . SER A 1 684 ? -5.802 -2.157 30.439 1.00 90.25 684 SER A CA 1
ATOM 5454 C C . SER A 1 684 ? -5.421 -1.739 31.857 1.00 90.25 684 SER A C 1
ATOM 5456 O O . SER A 1 684 ? -5.868 -2.360 32.815 1.00 90.25 684 SER A O 1
ATOM 5458 N N . ALA A 1 685 ? -4.747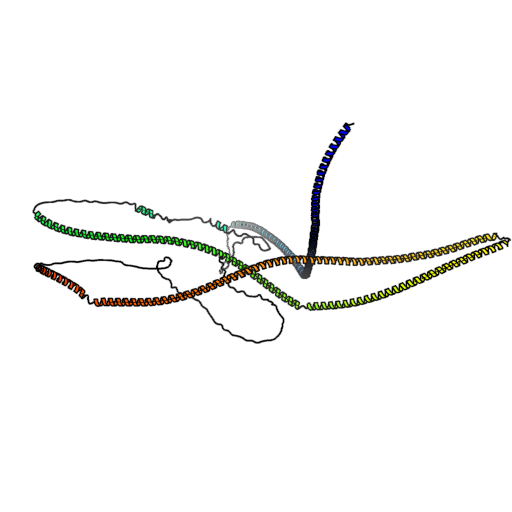 -0.595 32.008 1.00 93.06 685 ALA A N 1
ATOM 5459 C CA . ALA A 1 685 ? -4.413 -0.037 33.318 1.00 93.06 685 ALA A CA 1
ATOM 5460 C C . ALA A 1 685 ? -5.656 0.254 34.188 1.00 93.06 685 ALA A C 1
ATOM 5462 O O . ALA 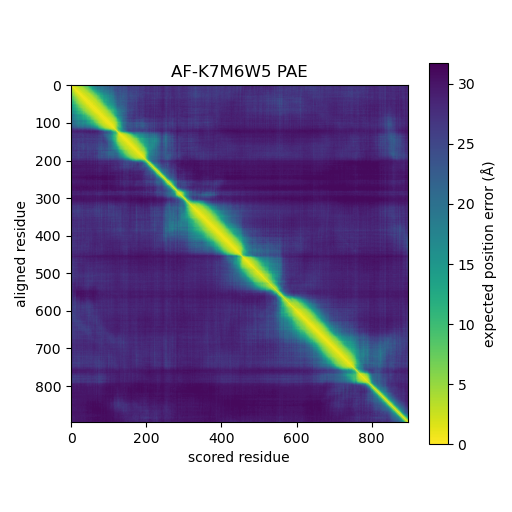A 1 685 ? -5.595 0.156 35.412 1.00 93.06 685 ALA A O 1
ATOM 5463 N N . LYS A 1 686 ? -6.812 0.583 33.585 1.00 92.69 686 LYS A N 1
ATOM 5464 C CA . LYS A 1 686 ? -8.073 0.710 34.336 1.00 92.69 686 LYS A CA 1
ATOM 5465 C C . LYS A 1 686 ? -8.683 -0.648 34.713 1.00 92.69 686 LYS A C 1
ATOM 5467 O O . LYS A 1 686 ? -9.303 -0.731 35.769 1.00 92.69 686 LYS A O 1
ATOM 5472 N N . VAL A 1 687 ? -8.533 -1.684 33.887 1.00 89.69 687 VAL A N 1
ATOM 5473 C CA . VAL A 1 687 ? -8.956 -3.051 34.235 1.00 89.69 687 VAL A CA 1
ATOM 5474 C C . VAL A 1 687 ? -8.120 -3.575 35.402 1.00 89.69 687 VAL A C 1
ATOM 5476 O O . VAL A 1 687 ? -8.703 -3.992 36.390 1.00 89.69 687 VAL A O 1
ATOM 5479 N N . GLU A 1 688 ? -6.794 -3.417 35.370 1.00 93.06 688 GLU A N 1
ATOM 5480 C CA . GLU A 1 688 ? -5.899 -3.811 36.473 1.00 93.06 688 GLU A CA 1
ATOM 5481 C C . GLU A 1 688 ? -6.262 -3.138 37.810 1.00 93.06 688 GLU A C 1
ATOM 5483 O O . GLU A 1 688 ? -6.243 -3.783 38.858 1.00 93.06 688 GLU A O 1
ATOM 5488 N N . LEU A 1 689 ? -6.649 -1.855 37.786 1.00 92.12 689 LEU A N 1
ATOM 5489 C CA . LEU A 1 689 ? -7.138 -1.150 38.978 1.00 92.12 689 LEU A CA 1
ATOM 5490 C C . LEU A 1 689 ? -8.487 -1.690 39.483 1.00 92.12 689 LEU A C 1
ATOM 5492 O O . LEU A 1 689 ? -8.682 -1.778 40.692 1.00 92.12 689 LEU A O 1
ATOM 5496 N N . LEU A 1 690 ? -9.404 -2.054 38.581 1.00 89.69 690 LEU A N 1
ATOM 5497 C CA . LEU A 1 690 ? -10.706 -2.625 38.945 1.00 89.69 690 LEU A CA 1
ATOM 5498 C C . LEU A 1 690 ? -10.584 -4.069 39.447 1.00 89.69 690 LEU A C 1
ATOM 5500 O O . LEU A 1 690 ? -11.263 -4.425 40.404 1.00 89.69 690 LEU A O 1
ATOM 5504 N N . ASP A 1 691 ? -9.703 -4.882 38.864 1.00 93.50 691 ASP A N 1
ATOM 5505 C CA . ASP A 1 691 ? -9.419 -6.237 39.344 1.00 93.50 691 ASP A CA 1
ATOM 5506 C C . ASP A 1 691 ? -8.797 -6.197 40.751 1.00 93.50 691 ASP A C 1
ATOM 5508 O O . ASP A 1 691 ? -9.206 -6.961 41.626 1.00 93.50 691 ASP A O 1
ATOM 5512 N N . ALA A 1 692 ? -7.890 -5.248 41.016 1.00 92.44 692 ALA A N 1
ATOM 5513 C CA . ALA A 1 692 ? -7.331 -5.026 42.352 1.00 92.44 692 ALA A CA 1
ATOM 5514 C C . ALA A 1 692 ? -8.378 -4.539 43.377 1.00 92.44 692 ALA A C 1
ATOM 5516 O O . ALA A 1 692 ? -8.328 -4.934 44.543 1.00 92.44 692 ALA A O 1
ATOM 5517 N N . GLU A 1 693 ? -9.339 -3.707 42.962 1.00 90.88 693 GLU A N 1
ATOM 5518 C CA . GLU A 1 693 ? -10.464 -3.275 43.805 1.00 90.88 693 GLU A CA 1
ATOM 5519 C C . GLU A 1 693 ? -11.426 -4.444 44.097 1.00 90.88 693 GLU A C 1
ATOM 5521 O O . GLU A 1 693 ? -11.820 -4.650 45.246 1.00 90.88 693 GLU A O 1
ATOM 5526 N N . VAL A 1 694 ? -11.711 -5.285 43.097 1.00 91.38 694 VAL A N 1
ATOM 5527 C CA . VAL A 1 694 ? -12.519 -6.508 43.235 1.00 91.38 694 VAL A CA 1
ATOM 5528 C C . VAL A 1 694 ? -11.848 -7.548 44.139 1.00 91.38 694 VAL A C 1
ATOM 5530 O O . VAL A 1 694 ? -12.535 -8.156 44.958 1.00 91.38 694 VAL A O 1
ATOM 5533 N N . ASP A 1 695 ? -10.533 -7.758 44.045 1.00 93.88 695 ASP A N 1
ATOM 5534 C CA . ASP A 1 695 ? -9.813 -8.672 44.945 1.00 93.88 695 ASP A CA 1
ATOM 5535 C C . ASP A 1 695 ? -9.727 -8.138 46.384 1.00 93.88 695 ASP A C 1
ATOM 5537 O O . ASP A 1 695 ? -9.777 -8.921 47.336 1.00 93.88 695 ASP A O 1
ATOM 5541 N N . ASN A 1 696 ? -9.690 -6.816 46.571 1.00 92.44 696 ASN A N 1
ATOM 5542 C CA . ASN A 1 696 ? -9.789 -6.200 47.893 1.00 92.44 696 ASN A CA 1
ATOM 5543 C C . ASN A 1 696 ? -11.196 -6.378 48.505 1.00 92.44 696 ASN A C 1
ATOM 5545 O O . ASN A 1 696 ? -11.314 -6.793 49.658 1.00 92.44 696 ASN A O 1
ATOM 5549 N N . GLU A 1 697 ? -12.265 -6.162 47.731 1.00 89.75 697 GLU A N 1
ATOM 5550 C CA . GLU A 1 697 ? -13.646 -6.444 48.163 1.00 89.75 697 GLU A CA 1
ATOM 5551 C C . GLU A 1 697 ? -13.885 -7.942 48.428 1.00 89.75 697 GLU A C 1
ATOM 5553 O O . GLU A 1 697 ? -14.551 -8.300 49.401 1.00 89.75 697 GLU A O 1
ATOM 5558 N N . ARG A 1 698 ? -13.276 -8.851 47.647 1.00 94.81 698 ARG A N 1
ATOM 5559 C CA . ARG A 1 698 ? -13.268 -10.296 47.955 1.00 94.81 698 ARG A CA 1
ATOM 5560 C C . ARG A 1 698 ? -12.608 -10.577 49.302 1.00 94.81 698 ARG A C 1
ATOM 5562 O O . ARG A 1 698 ? -13.196 -11.287 50.112 1.00 94.81 698 ARG A O 1
ATOM 5569 N N . ALA A 1 699 ? -11.438 -9.996 49.575 1.00 93.56 699 ALA A N 1
ATOM 5570 C CA . ALA A 1 699 ? -10.742 -10.180 50.849 1.00 93.56 699 ALA A CA 1
ATOM 5571 C C . ALA A 1 699 ? -11.557 -9.653 52.048 1.00 93.56 699 ALA A C 1
ATOM 5573 O O . ALA A 1 699 ? -11.613 -10.309 53.090 1.00 93.56 699 ALA A O 1
ATOM 5574 N N . VAL A 1 700 ? -12.246 -8.516 51.893 1.00 93.38 700 VAL A N 1
ATOM 5575 C CA . VAL A 1 700 ? -13.190 -7.986 52.895 1.00 93.38 700 VAL A CA 1
ATOM 5576 C C . VAL A 1 700 ? -14.396 -8.918 53.065 1.00 93.38 700 VAL A C 1
ATOM 5578 O O . VAL A 1 700 ? -14.781 -9.224 54.195 1.00 93.38 700 VAL A O 1
ATOM 5581 N N . SER A 1 701 ? -14.963 -9.428 51.970 1.00 90.50 701 SER A N 1
ATOM 5582 C CA . SER A 1 701 ? -16.079 -10.379 51.990 1.00 90.50 701 SER A CA 1
ATOM 5583 C C . SER A 1 701 ? -15.706 -11.707 52.662 1.00 90.50 701 SER A C 1
ATOM 5585 O O . SER A 1 701 ? -16.506 -12.250 53.426 1.00 90.50 701 SER A O 1
ATOM 5587 N N . ASP A 1 702 ? -14.494 -12.220 52.442 1.00 94.69 702 ASP A N 1
ATOM 5588 C CA . ASP A 1 702 ? -13.976 -13.414 53.118 1.00 94.69 702 ASP A CA 1
ATOM 5589 C C . ASP A 1 702 ? -13.716 -13.157 54.610 1.00 94.69 702 ASP A C 1
ATOM 5591 O O . ASP A 1 702 ? -14.076 -13.991 55.446 1.00 94.69 702 ASP A O 1
ATOM 5595 N N . GLU A 1 703 ? -13.183 -11.988 54.987 1.00 94.25 703 GLU A N 1
ATOM 5596 C CA . GLU A 1 703 ? -13.015 -11.617 56.399 1.00 94.25 703 GLU A CA 1
ATOM 5597 C C . GLU A 1 703 ? -14.375 -11.500 57.117 1.00 94.25 703 GLU A C 1
ATOM 5599 O O . GLU A 1 703 ? -14.526 -11.955 58.255 1.00 94.25 703 GLU A O 1
ATOM 5604 N N . ILE A 1 704 ? -15.394 -10.951 56.444 1.00 92.19 704 ILE A N 1
ATOM 5605 C CA . ILE A 1 704 ? -16.782 -10.928 56.926 1.00 92.19 704 ILE A CA 1
ATOM 5606 C C . ILE A 1 704 ? -17.345 -12.354 57.013 1.00 92.19 704 ILE A C 1
ATOM 5608 O O . ILE A 1 704 ? -17.915 -12.707 58.043 1.00 92.19 704 ILE A O 1
ATOM 5612 N N . SER A 1 705 ? -17.132 -13.209 56.007 1.00 93.44 705 SER A N 1
ATOM 5613 C CA . SER A 1 705 ? -17.574 -14.615 56.012 1.00 93.44 705 SER A CA 1
ATOM 5614 C C . SER A 1 705 ? -16.971 -15.409 57.176 1.00 93.44 705 SER A C 1
ATOM 5616 O O . SER A 1 705 ? -17.674 -16.179 57.838 1.00 93.44 705 SER A O 1
ATOM 5618 N N . MET A 1 706 ? -15.685 -15.196 57.478 1.00 93.75 706 MET A N 1
ATOM 5619 C CA . MET A 1 706 ? -15.034 -15.776 58.654 1.00 93.75 706 MET A CA 1
ATOM 5620 C C . MET A 1 706 ? -15.637 -15.241 59.957 1.00 93.75 706 MET A C 1
ATOM 5622 O O . MET A 1 706 ? -15.953 -16.040 60.837 1.00 93.75 706 MET A O 1
ATOM 5626 N N . LYS A 1 707 ? -15.865 -13.925 60.075 1.00 94.81 707 LYS A N 1
ATOM 5627 C CA . LYS A 1 707 ? -16.519 -13.315 61.249 1.00 94.81 707 LYS A CA 1
ATOM 5628 C C . LYS A 1 707 ? -17.951 -13.821 61.449 1.00 94.81 707 LYS A C 1
ATOM 5630 O O . LYS A 1 707 ? -18.345 -14.036 62.591 1.00 94.81 707 LYS A O 1
ATOM 5635 N N . CYS A 1 708 ? -18.712 -14.046 60.377 1.00 88.81 708 CYS A N 1
ATOM 5636 C CA . CYS A 1 708 ? -20.050 -14.636 60.437 1.00 88.81 708 CYS A CA 1
ATOM 5637 C C . CYS A 1 708 ? -20.001 -16.058 61.005 1.00 88.81 708 CYS A C 1
ATOM 5639 O O . CYS A 1 708 ? -20.634 -16.301 62.026 1.00 88.81 708 CYS A O 1
ATOM 5641 N N . LYS A 1 709 ? -19.173 -16.953 60.449 1.00 93.88 709 LYS A N 1
ATOM 5642 C CA . LYS A 1 709 ? -19.004 -18.329 60.965 1.00 93.88 709 LYS A CA 1
ATOM 5643 C C . LYS A 1 709 ? -18.540 -18.350 62.424 1.00 93.88 709 LYS A C 1
ATOM 5645 O O . LYS A 1 709 ? -19.088 -19.069 63.253 1.00 93.88 709 LYS A O 1
ATOM 5650 N N . ASP A 1 710 ? -17.569 -17.506 62.765 1.00 93.38 710 ASP A N 1
ATOM 5651 C CA . ASP A 1 710 ? -17.023 -17.373 64.120 1.00 93.38 710 ASP A CA 1
ATOM 5652 C C . ASP A 1 710 ? -18.017 -16.717 65.112 1.00 93.38 710 ASP A C 1
ATOM 5654 O O . ASP A 1 710 ? -17.825 -16.785 66.328 1.00 93.38 710 ASP A O 1
ATOM 5658 N N . LEU A 1 711 ? -19.103 -16.099 64.629 1.00 91.38 711 LEU A N 1
ATOM 5659 C CA . LEU A 1 711 ? -20.261 -15.673 65.428 1.00 91.38 711 LEU A CA 1
ATOM 5660 C C . LEU A 1 711 ? -21.356 -16.748 65.480 1.00 91.38 711 LEU A C 1
ATOM 5662 O O . LEU A 1 711 ? -21.911 -16.970 66.554 1.00 91.38 711 LEU A O 1
ATOM 5666 N N . GLU A 1 712 ? -21.627 -17.452 64.380 1.00 92.56 712 GLU A N 1
ATOM 5667 C CA . GLU A 1 712 ? -22.558 -18.586 64.308 1.00 92.56 712 GLU A CA 1
ATOM 5668 C C . GLU A 1 712 ? -22.140 -19.694 65.277 1.00 92.56 712 GLU A C 1
ATOM 5670 O O . GLU A 1 712 ? -22.933 -20.078 66.134 1.00 92.56 712 GLU A O 1
ATOM 5675 N N . GLU A 1 713 ? -20.872 -20.121 65.272 1.00 93.81 713 GLU A N 1
ATOM 5676 C CA . GLU A 1 713 ? -20.384 -21.106 66.244 1.00 93.81 713 GLU A CA 1
ATOM 5677 C C . GLU A 1 713 ? -20.433 -20.594 67.701 1.00 93.81 713 GLU A C 1
ATOM 5679 O O . GLU A 1 713 ? -20.408 -21.381 68.652 1.00 93.81 713 GLU A O 1
ATOM 5684 N N . LYS A 1 714 ? -20.428 -19.274 67.929 1.00 94.12 714 LYS A N 1
ATOM 5685 C CA . LYS A 1 714 ? -20.605 -18.700 69.276 1.00 94.12 714 LYS A CA 1
ATOM 5686 C C . LYS A 1 714 ? -22.076 -18.668 69.672 1.00 94.12 714 LYS A C 1
ATOM 5688 O O . LYS A 1 714 ? -22.358 -18.836 70.855 1.00 94.12 714 LYS A O 1
ATOM 5693 N N . LEU A 1 715 ? -22.988 -18.497 68.716 1.00 90.62 715 LEU A N 1
ATOM 5694 C CA . LEU A 1 715 ? -24.430 -18.611 68.914 1.00 90.62 715 LEU A CA 1
ATOM 5695 C C . LEU A 1 715 ? -24.819 -20.066 69.220 1.00 90.62 715 LEU A C 1
ATOM 5697 O O . LEU A 1 715 ? -25.450 -20.307 70.241 1.00 90.62 715 LEU A O 1
ATOM 5701 N N . GLU A 1 716 ? -24.344 -21.028 68.426 1.00 93.38 716 GLU A N 1
ATOM 5702 C CA . GLU A 1 716 ? -24.467 -22.485 68.631 1.00 93.38 716 GLU A CA 1
ATOM 5703 C C . GLU A 1 716 ? -24.058 -22.894 70.058 1.00 93.38 716 GLU A C 1
ATOM 5705 O O . GLU A 1 716 ? -24.872 -23.386 70.842 1.00 93.38 716 GLU A O 1
ATOM 5710 N N . ARG A 1 717 ? -22.821 -22.563 70.464 1.00 94.38 717 ARG A N 1
ATOM 5711 C CA . ARG A 1 717 ? -22.300 -22.835 71.820 1.00 94.38 717 ARG A CA 1
ATOM 5712 C C . ARG A 1 717 ? -23.076 -22.126 72.937 1.00 94.38 717 ARG A C 1
ATOM 5714 O O . ARG A 1 717 ? -22.952 -22.513 74.101 1.00 94.38 717 ARG A O 1
ATOM 5721 N N . LYS A 1 718 ? -23.821 -21.061 72.625 1.00 91.50 718 LYS A N 1
ATOM 5722 C CA . LYS A 1 718 ? -24.709 -20.375 73.574 1.00 91.50 718 LYS A CA 1
ATOM 5723 C C . LYS A 1 718 ? -26.082 -21.036 73.623 1.00 91.50 718 LYS A C 1
ATOM 5725 O O . LYS A 1 718 ? -26.562 -21.222 74.735 1.00 91.50 718 LYS A O 1
ATOM 5730 N N . SER A 1 719 ? -26.648 -21.443 72.485 1.00 92.25 719 SER A N 1
ATOM 5731 C CA . SER A 1 719 ? -27.909 -22.190 72.402 1.00 92.25 719 SER A CA 1
ATOM 5732 C C . SER A 1 719 ? -27.799 -23.500 73.169 1.00 92.25 719 SER A C 1
ATOM 5734 O O . SER A 1 719 ? -28.478 -23.647 74.174 1.00 92.25 719 SER A O 1
ATOM 5736 N N . ALA A 1 720 ? -26.802 -24.337 72.858 1.00 94.62 720 ALA A N 1
ATOM 5737 C CA . ALA A 1 720 ? -26.563 -25.600 73.564 1.00 94.62 720 ALA A CA 1
ATOM 5738 C C . ALA A 1 720 ? -26.368 -25.432 75.087 1.00 94.62 720 ALA A C 1
ATOM 5740 O O . ALA A 1 720 ? -26.607 -26.357 75.863 1.00 94.62 720 ALA A O 1
ATOM 5741 N N . LYS A 1 721 ? -25.939 -24.244 75.545 1.00 94.81 721 LYS A N 1
ATOM 5742 C CA . LYS A 1 721 ? -25.861 -23.912 76.974 1.00 94.81 721 LYS A CA 1
ATOM 5743 C C . LYS A 1 721 ? -27.186 -23.396 77.555 1.00 94.81 721 LYS A C 1
ATOM 5745 O O . LYS A 1 721 ? -27.410 -23.597 78.745 1.00 94.81 721 LYS A O 1
ATOM 5750 N N . VAL A 1 722 ? -28.040 -22.746 76.767 1.00 91.44 722 VAL A N 1
ATOM 5751 C CA . VAL A 1 722 ? -29.432 -22.458 77.147 1.00 91.44 722 VAL A CA 1
ATOM 5752 C C . VAL A 1 722 ? -30.207 -23.768 77.252 1.00 91.44 722 VAL A C 1
ATOM 5754 O O . VAL A 1 722 ? -30.776 -24.011 78.306 1.00 91.44 722 VAL A O 1
ATOM 5757 N N . ASP A 1 723 ? -30.115 -24.653 76.260 1.00 94.06 723 ASP A N 1
ATOM 5758 C CA . ASP A 1 723 ? -30.808 -25.949 76.231 1.00 94.06 723 ASP A CA 1
ATOM 5759 C C . ASP A 1 723 ? -30.479 -26.799 77.479 1.00 94.06 723 ASP A C 1
ATOM 5761 O O . ASP A 1 723 ? -31.372 -27.300 78.162 1.00 94.06 723 ASP A O 1
ATOM 5765 N N . LEU A 1 724 ? -29.193 -26.876 77.855 1.00 93.56 724 LEU A N 1
ATOM 5766 C CA . LEU A 1 724 ? -28.745 -27.528 79.096 1.00 93.56 724 LEU A CA 1
ATOM 5767 C C . LEU A 1 724 ? -29.303 -26.866 80.367 1.00 93.56 724 LEU A C 1
ATOM 5769 O O . LEU A 1 724 ? -29.688 -27.568 81.303 1.00 93.56 724 LEU A O 1
ATOM 5773 N N . LEU A 1 725 ? -29.347 -25.530 80.414 1.00 91.56 725 LEU A N 1
ATOM 5774 C CA . LEU A 1 725 ? -29.902 -24.790 81.550 1.00 91.56 725 LEU A CA 1
ATOM 5775 C C . LEU A 1 725 ? -31.424 -24.940 81.636 1.00 91.56 725 LEU A C 1
ATOM 5777 O O . LEU A 1 725 ? -31.952 -25.002 82.741 1.00 91.56 725 LEU A O 1
ATOM 5781 N N . GLU A 1 726 ? -32.135 -25.033 80.512 1.00 93.12 726 GLU A N 1
ATOM 5782 C CA . GLU A 1 726 ? -33.569 -25.326 80.482 1.00 93.12 726 GLU A CA 1
ATOM 5783 C C . GLU A 1 726 ? -33.856 -26.763 80.932 1.00 93.12 726 GLU A C 1
ATOM 5785 O O . GLU A 1 726 ? -34.804 -26.975 81.688 1.00 93.12 726 GLU A O 1
ATOM 5790 N N . GLU A 1 727 ? -33.000 -27.731 80.587 1.00 92.00 727 GLU A N 1
ATOM 5791 C CA . GLU A 1 727 ? -33.061 -29.090 81.134 1.00 92.00 727 GLU A CA 1
ATOM 5792 C C . GLU A 1 727 ? -32.850 -29.116 82.661 1.00 92.00 727 GLU A C 1
ATOM 5794 O O . GLU A 1 727 ? -33.587 -29.806 83.369 1.00 92.00 727 GLU A O 1
ATOM 5799 N N . GLU A 1 728 ? -31.873 -28.374 83.197 1.00 92.06 728 GLU A N 1
ATOM 5800 C CA . GLU A 1 728 ? -31.678 -28.226 84.650 1.00 92.06 728 GLU A CA 1
ATOM 5801 C C . GLU A 1 728 ? -32.879 -27.541 85.320 1.00 92.06 728 GLU A C 1
ATOM 5803 O O . GLU A 1 728 ? -33.378 -28.024 86.338 1.00 92.06 728 GLU A O 1
ATOM 5808 N N . LEU A 1 729 ? -33.409 -26.470 84.721 1.00 90.38 729 LEU A N 1
ATOM 5809 C CA . LEU A 1 729 ? -34.576 -25.746 85.231 1.00 90.38 729 LEU A CA 1
ATOM 5810 C C . LEU A 1 729 ? -35.841 -26.624 85.188 1.00 90.38 729 LEU A C 1
ATOM 5812 O O . LEU A 1 729 ? -36.662 -26.560 86.100 1.00 90.38 729 LEU A O 1
ATOM 5816 N N . HIS A 1 730 ? -36.008 -27.478 84.175 1.00 91.56 730 HIS A N 1
ATOM 5817 C CA . HIS A 1 730 ? -37.135 -28.410 84.094 1.00 91.56 730 HIS A CA 1
ATOM 5818 C C . HIS A 1 730 ? -37.019 -29.543 85.126 1.00 91.56 730 HIS A C 1
ATOM 5820 O O . HIS A 1 730 ? -38.031 -29.927 85.718 1.00 91.56 730 HIS A O 1
ATOM 5826 N N . LYS A 1 731 ? -35.808 -30.049 85.393 1.00 92.69 731 LYS A N 1
ATOM 5827 C CA . LYS A 1 731 ? -35.563 -31.019 86.476 1.00 92.69 731 LYS A CA 1
ATOM 5828 C C . LYS A 1 731 ? -35.856 -30.398 87.839 1.00 92.69 731 LYS A C 1
ATOM 5830 O O . LYS A 1 731 ? -36.545 -31.011 88.644 1.00 92.69 731 LYS A O 1
ATOM 5835 N N . GLU A 1 732 ? -35.427 -29.159 88.069 1.00 88.44 732 GLU A N 1
ATOM 5836 C CA . GLU A 1 732 ? -35.682 -28.474 89.338 1.00 88.44 732 GLU A CA 1
ATOM 5837 C C . GLU A 1 732 ? -37.151 -28.052 89.506 1.00 88.44 732 GLU A C 1
ATOM 5839 O O . GLU A 1 732 ? -37.683 -28.123 90.613 1.00 88.44 732 GLU A O 1
ATOM 5844 N N . ARG A 1 733 ? -37.870 -27.721 88.421 1.00 93.44 733 ARG A N 1
ATOM 5845 C CA . ARG A 1 733 ? -39.340 -27.603 88.463 1.00 93.44 733 ARG A CA 1
ATOM 5846 C C . ARG A 1 733 ? -40.001 -28.930 88.816 1.00 93.44 733 ARG A C 1
ATOM 5848 O O . ARG A 1 733 ? -40.872 -28.925 89.672 1.00 93.44 733 ARG A O 1
ATOM 5855 N N . ALA A 1 734 ? -39.576 -30.048 88.226 1.00 92.81 734 ALA A N 1
ATOM 5856 C CA . ALA A 1 734 ? -40.127 -31.364 88.553 1.00 92.81 734 ALA A CA 1
ATOM 5857 C C . ALA A 1 734 ? -39.861 -31.746 90.023 1.00 92.81 734 ALA A C 1
ATOM 5859 O O . ALA A 1 734 ? -40.782 -32.185 90.706 1.00 92.81 734 ALA A O 1
ATOM 5860 N N . ASN A 1 735 ? -38.654 -31.484 90.545 1.00 91.88 735 ASN A N 1
ATOM 5861 C CA . ASN A 1 735 ? -38.341 -31.610 91.974 1.00 91.88 735 ASN A CA 1
ATOM 5862 C C . ASN A 1 735 ? -39.264 -30.723 92.828 1.00 91.88 735 ASN A C 1
ATOM 5864 O O . ASN A 1 735 ? -39.817 -31.172 93.828 1.00 91.88 735 ASN A O 1
ATOM 5868 N N . SER A 1 736 ? -39.443 -29.457 92.437 1.00 87.94 736 SER A N 1
ATOM 5869 C CA . SER A 1 736 ? -40.278 -28.484 93.149 1.00 87.94 736 SER A CA 1
ATOM 5870 C C . SER A 1 736 ? -41.763 -28.864 93.129 1.00 87.94 736 SER A C 1
ATOM 5872 O O . SER A 1 736 ? -42.440 -28.727 94.145 1.00 87.94 736 SER A O 1
ATOM 5874 N N . GLU A 1 737 ? -42.262 -29.413 92.021 1.00 92.69 737 GLU A N 1
ATOM 5875 C CA . GLU A 1 737 ? -43.618 -29.947 91.889 1.00 92.69 737 GLU A CA 1
ATOM 5876 C C . GLU A 1 737 ? -43.799 -31.247 92.679 1.00 92.69 737 GLU A C 1
ATOM 5878 O O . GLU A 1 737 ? -44.826 -31.401 93.335 1.00 92.69 737 GLU A O 1
ATOM 5883 N N . GLU A 1 738 ? -42.810 -32.146 92.712 1.00 91.81 738 GLU A N 1
ATOM 5884 C CA . GLU A 1 738 ? -42.824 -33.336 93.573 1.00 91.81 738 GLU A CA 1
ATOM 5885 C C . GLU A 1 738 ? -42.821 -32.944 95.060 1.00 91.81 738 GLU A C 1
ATOM 5887 O O . GLU A 1 738 ? -43.579 -33.501 95.853 1.00 91.81 738 GLU A O 1
ATOM 5892 N N . ILE A 1 739 ? -42.033 -31.934 95.444 1.00 90.88 739 ILE A N 1
ATOM 5893 C CA . ILE A 1 739 ? -42.047 -31.349 96.791 1.00 90.88 739 ILE A CA 1
ATOM 5894 C C . ILE A 1 739 ? -43.405 -30.693 97.076 1.00 90.88 739 ILE A C 1
ATOM 5896 O O . ILE A 1 739 ? -43.969 -30.928 98.137 1.00 90.88 739 ILE A O 1
ATOM 5900 N N . ALA A 1 740 ? -43.985 -29.934 96.144 1.00 92.56 740 ALA A N 1
ATOM 5901 C CA . ALA A 1 740 ? -45.296 -29.298 96.310 1.00 92.56 740 ALA A CA 1
ATOM 5902 C C . ALA A 1 740 ? -46.473 -30.293 96.269 1.00 92.56 740 ALA A C 1
ATOM 5904 O O . ALA A 1 740 ? -47.552 -29.999 96.791 1.00 92.56 740 ALA A O 1
ATOM 5905 N N . MET A 1 741 ? -46.301 -31.465 95.654 1.00 90.12 741 MET A N 1
ATOM 5906 C CA . MET A 1 741 ? -47.219 -32.596 95.781 1.00 90.12 741 MET A CA 1
ATOM 5907 C C . MET A 1 741 ? -47.066 -33.242 97.153 1.00 90.12 741 MET A C 1
ATOM 5909 O O . MET A 1 741 ? -48.060 -33.308 97.857 1.00 90.12 741 MET A O 1
ATOM 5913 N N . LYS A 1 742 ? -45.851 -33.567 97.612 1.00 92.56 742 LYS A N 1
ATOM 5914 C CA . LYS A 1 742 ? -45.613 -34.098 98.970 1.00 92.56 742 LYS A CA 1
ATOM 5915 C C . LYS A 1 742 ? -46.075 -33.146 100.075 1.00 92.56 742 LYS A C 1
ATOM 5917 O O . LYS A 1 742 ? -46.629 -33.598 101.068 1.00 92.56 742 LYS A O 1
ATOM 5922 N N . CYS A 1 743 ? -45.905 -31.834 99.908 1.00 84.12 743 CYS A N 1
ATOM 5923 C CA . CYS A 1 743 ? -46.456 -30.836 100.824 1.00 84.12 743 CYS A CA 1
ATOM 5924 C C . CYS A 1 743 ? -47.987 -30.881 100.833 1.00 84.12 743 CYS A C 1
ATOM 5926 O O . CYS A 1 743 ? -48.561 -30.906 101.913 1.00 84.12 743 CYS A O 1
ATOM 5928 N N . ARG A 1 744 ? -48.649 -30.978 99.671 1.00 89.62 744 ARG A N 1
ATOM 5929 C CA . ARG A 1 744 ? -50.111 -31.148 99.605 1.00 89.62 744 ARG A CA 1
ATOM 5930 C C . ARG A 1 744 ? -50.587 -32.504 100.113 1.00 89.62 744 ARG A C 1
ATOM 5932 O O . ARG A 1 744 ? -51.631 -32.547 100.737 1.00 89.62 744 ARG A O 1
ATOM 5939 N N . GLU A 1 745 ? -49.842 -33.586 99.910 1.00 87.00 745 GLU A N 1
ATOM 5940 C CA . GLU A 1 745 ? -50.142 -34.906 100.474 1.00 87.00 745 GLU A CA 1
ATOM 5941 C C . GLU A 1 745 ? -50.007 -34.895 101.998 1.00 87.00 745 GLU A C 1
ATOM 5943 O O . GLU A 1 745 ? -50.858 -35.458 102.675 1.00 87.00 745 GLU A O 1
ATOM 5948 N N . LEU A 1 746 ? -49.002 -34.206 102.550 1.00 85.81 746 LEU A N 1
ATOM 5949 C CA . LEU A 1 746 ? -48.839 -34.009 103.993 1.00 85.81 746 LEU A CA 1
ATOM 5950 C C . LEU A 1 746 ? -49.892 -33.052 104.569 1.00 85.81 746 LEU A C 1
ATOM 5952 O O . LEU A 1 746 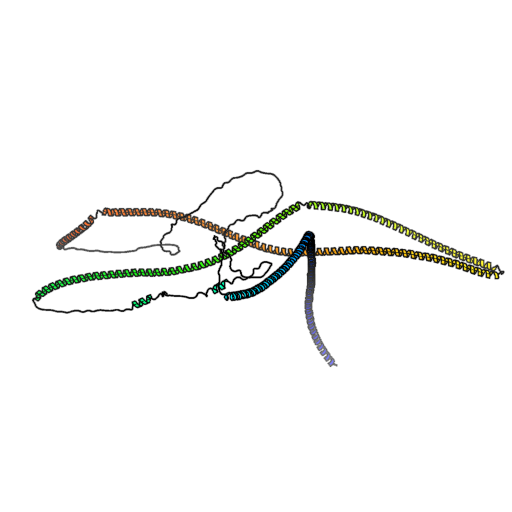? -50.422 -33.320 105.642 1.00 85.81 746 LEU A O 1
ATOM 5956 N N . GLU A 1 747 ? -50.235 -31.966 103.875 1.00 84.00 747 GLU A N 1
ATOM 5957 C CA . GLU A 1 747 ? -51.340 -31.073 104.246 1.00 84.00 747 GLU A CA 1
ATOM 5958 C C . GLU A 1 747 ? -52.682 -31.808 104.183 1.00 84.00 747 GLU A C 1
ATOM 5960 O O . GLU A 1 747 ? -53.480 -31.689 105.108 1.00 84.00 747 GLU A O 1
ATOM 5965 N N . GLU A 1 748 ? -52.917 -32.623 103.154 1.00 83.75 748 GLU A N 1
ATOM 5966 C CA . GLU A 1 748 ? -54.086 -33.489 103.042 1.00 83.75 748 GLU A CA 1
ATOM 5967 C C . GLU A 1 748 ? -54.090 -34.587 104.096 1.00 83.75 748 GLU A C 1
ATOM 5969 O O . GLU A 1 748 ? -55.143 -34.842 104.655 1.00 83.75 748 GLU A O 1
ATOM 5974 N N . GLU A 1 749 ? -52.975 -35.247 104.401 1.00 81.75 749 GLU A N 1
ATOM 5975 C CA . GLU A 1 749 ? -52.908 -36.291 105.427 1.00 81.75 749 GLU A CA 1
ATOM 5976 C C . GLU A 1 749 ? -53.072 -35.695 106.831 1.00 81.75 749 GLU A C 1
ATOM 5978 O O . GLU A 1 749 ? -53.732 -36.293 107.684 1.00 81.75 749 GLU A O 1
ATOM 5983 N N . LEU A 1 750 ? -52.585 -34.474 107.059 1.00 75.44 750 LEU A N 1
ATOM 5984 C CA . LEU A 1 750 ? -52.805 -33.708 108.283 1.00 75.44 750 LEU A CA 1
ATOM 5985 C C . LEU A 1 750 ? -54.258 -33.214 108.369 1.00 75.44 750 LEU A C 1
ATOM 5987 O O . LEU A 1 750 ? -54.881 -33.370 109.420 1.00 75.44 750 LEU A O 1
ATOM 5991 N N . LEU A 1 751 ? -54.856 -32.722 107.280 1.00 74.81 751 LEU A N 1
ATOM 5992 C CA . LEU A 1 751 ? -56.285 -32.386 107.190 1.00 74.81 751 LEU A CA 1
ATOM 5993 C C . LEU A 1 751 ? -57.176 -33.623 107.337 1.00 74.81 751 LEU A C 1
ATOM 5995 O O . LEU A 1 751 ? -58.204 -33.553 107.996 1.00 74.81 751 LEU A O 1
ATOM 5999 N N . ARG A 1 752 ? -56.779 -34.769 106.784 1.00 67.81 752 ARG A N 1
ATOM 6000 C CA . ARG A 1 752 ? -57.491 -36.055 106.828 1.00 67.81 752 ARG A CA 1
ATOM 6001 C C . ARG A 1 752 ? -57.361 -36.695 108.203 1.00 67.81 752 ARG A C 1
ATOM 6003 O O . ARG A 1 752 ? -58.354 -37.209 108.696 1.00 67.81 752 ARG A O 1
ATOM 6010 N N . SER A 1 753 ? -56.223 -36.542 108.878 1.00 60.31 753 SER A N 1
ATOM 6011 C CA . SER A 1 753 ? -56.065 -36.831 110.309 1.00 60.31 753 SER A CA 1
ATOM 6012 C C . SER A 1 753 ? -56.913 -35.886 111.165 1.00 60.31 753 SER A C 1
ATOM 6014 O O . SER A 1 753 ? -57.554 -36.321 112.119 1.00 60.31 753 SER A O 1
ATOM 6016 N N . THR A 1 754 ? -56.994 -34.604 110.800 1.00 53.59 754 THR A N 1
ATOM 6017 C CA . THR A 1 754 ? -57.815 -33.593 111.491 1.00 53.59 754 THR A CA 1
ATOM 6018 C C . THR A 1 754 ? -59.313 -33.761 111.204 1.00 53.59 754 THR A C 1
ATOM 6020 O O . THR A 1 754 ? -60.128 -33.389 112.035 1.00 53.59 754 THR A O 1
ATOM 6023 N N . ALA A 1 755 ? -59.707 -34.383 110.092 1.00 52.88 755 ALA A N 1
ATOM 6024 C CA . ALA A 1 755 ? -61.101 -34.639 109.732 1.00 52.88 755 ALA A CA 1
ATOM 6025 C C . ALA A 1 755 ? -61.580 -36.021 110.206 1.00 52.88 755 ALA A C 1
ATOM 6027 O O . ALA A 1 755 ? -62.624 -36.118 110.851 1.00 52.88 755 ALA A O 1
ATOM 6028 N N . SER A 1 756 ? -60.815 -37.092 109.967 1.00 48.44 756 SER A N 1
ATOM 6029 C CA . SER A 1 756 ? -61.192 -38.452 110.375 1.00 48.44 756 SER A CA 1
ATOM 6030 C C . SER A 1 756 ? -61.053 -38.684 111.885 1.00 48.44 756 SER A C 1
ATOM 6032 O O . SER A 1 756 ? -61.840 -39.451 112.433 1.00 48.44 756 SER A O 1
ATOM 6034 N N . SER A 1 757 ? -60.186 -37.945 112.597 1.00 46.09 757 SER A N 1
ATOM 6035 C CA . SER A 1 757 ? -60.196 -37.922 114.076 1.00 46.09 757 SER A CA 1
ATOM 6036 C C . SER A 1 757 ? -61.188 -36.917 114.693 1.00 46.09 757 SER A C 1
ATOM 6038 O O . SER A 1 757 ? -61.407 -36.940 115.908 1.00 46.09 757 SER A O 1
ATOM 6040 N N . TYR A 1 758 ? -61.847 -36.081 113.878 1.00 39.34 758 TYR A N 1
ATOM 6041 C CA . TYR A 1 758 ? -63.013 -35.280 114.288 1.00 39.34 758 TYR A CA 1
ATOM 6042 C C . TYR A 1 758 ? -64.360 -35.915 113.908 1.00 39.34 758 TYR A C 1
ATOM 6044 O O . TYR A 1 758 ? -65.393 -35.497 114.439 1.00 39.34 758 TYR A O 1
ATOM 6052 N N . GLY A 1 759 ? -64.363 -36.980 113.097 1.00 38.22 759 GLY A N 1
ATOM 6053 C CA . GLY A 1 759 ? -65.545 -37.818 112.866 1.00 38.22 759 GLY A CA 1
ATOM 6054 C C . GLY A 1 759 ? -66.138 -38.386 114.164 1.00 38.22 759 GLY A C 1
ATOM 6055 O O . GLY A 1 759 ? -67.356 -38.445 114.307 1.00 38.22 759 GLY A O 1
ATOM 6056 N N . GLU A 1 760 ? -65.295 -38.693 115.156 1.00 36.59 760 GLU A N 1
ATOM 6057 C CA . GLU A 1 760 ? -65.703 -39.291 116.439 1.00 36.59 760 GLU A CA 1
ATOM 6058 C C . GLU A 1 760 ? -65.691 -38.300 117.627 1.00 36.59 760 GLU A C 1
ATOM 6060 O O . GLU A 1 760 ? -65.551 -38.681 118.789 1.00 36.59 760 GLU A O 1
ATOM 6065 N N . LYS A 1 761 ? -65.851 -36.992 117.365 1.00 41.06 761 LYS A N 1
ATOM 6066 C CA . LYS A 1 761 ? -66.029 -35.976 118.430 1.00 41.06 761 LYS A CA 1
ATOM 6067 C C . LYS A 1 761 ? -67.257 -35.073 118.276 1.00 41.06 761 LYS A C 1
ATOM 6069 O O . LYS A 1 761 ? -67.482 -34.232 119.141 1.00 41.06 761 LYS A O 1
ATOM 6074 N N . LYS A 1 762 ? -68.118 -35.284 117.270 1.00 42.50 762 LYS A N 1
ATOM 6075 C CA . LYS A 1 762 ? -69.338 -34.466 117.090 1.00 42.50 762 LYS A CA 1
ATOM 6076 C C . LYS A 1 762 ? -70.451 -34.693 118.120 1.00 42.50 762 LYS A C 1
ATOM 6078 O O . LYS A 1 762 ? -71.188 -33.750 118.392 1.00 42.50 762 LYS A O 1
ATOM 6083 N N . ILE A 1 763 ? -70.490 -35.848 118.795 1.00 49.12 763 ILE A N 1
ATOM 6084 C CA . ILE A 1 763 ? -71.327 -36.046 120.001 1.00 49.12 763 ILE A CA 1
ATOM 6085 C C . ILE A 1 763 ? -71.025 -34.946 121.040 1.00 49.12 763 ILE A C 1
ATOM 6087 O O . ILE A 1 763 ? -71.927 -34.407 121.675 1.00 49.12 763 ILE A O 1
ATOM 6091 N N . LYS A 1 764 ? -69.761 -34.502 121.121 1.00 51.84 764 LYS A N 1
ATOM 6092 C CA . LYS A 1 764 ? -69.307 -33.454 122.041 1.00 51.84 764 LYS A CA 1
ATOM 6093 C C . LYS A 1 764 ? -69.511 -32.018 121.563 1.00 51.84 764 LYS A C 1
ATOM 6095 O O . LYS A 1 764 ? -68.957 -31.124 122.187 1.00 51.84 764 LYS A O 1
ATOM 6100 N N . GLN A 1 765 ? -70.313 -31.775 120.523 1.00 50.09 765 GLN A N 1
ATOM 6101 C CA . GLN A 1 765 ? -70.836 -30.434 120.222 1.00 50.09 765 GLN A CA 1
ATOM 6102 C C . GLN A 1 765 ? -72.284 -30.277 120.706 1.00 50.09 765 GLN A C 1
ATOM 6104 O O . GLN A 1 765 ? -72.616 -29.247 121.289 1.00 50.09 765 GLN A O 1
ATOM 6109 N N . GLU A 1 766 ? -73.111 -31.317 120.574 1.00 55.88 766 GLU A N 1
ATOM 6110 C CA . GLU A 1 766 ? -74.449 -31.355 121.178 1.00 55.88 766 GLU A CA 1
ATOM 6111 C C . GLU A 1 766 ? -74.366 -31.549 122.701 1.00 55.88 766 GLU A C 1
ATOM 6113 O O . GLU A 1 766 ? -75.000 -30.796 123.439 1.00 55.88 766 GLU A O 1
ATOM 6118 N N . ASP A 1 767 ? -73.461 -32.406 123.200 1.00 59.62 767 ASP A N 1
ATOM 6119 C CA . ASP A 1 767 ? -73.117 -32.420 124.630 1.00 59.62 767 ASP A CA 1
ATOM 6120 C C . ASP A 1 767 ? -72.470 -31.100 125.084 1.00 59.62 767 ASP A C 1
ATOM 6122 O O . ASP A 1 767 ? -72.609 -30.760 126.253 1.00 59.62 767 ASP A O 1
ATOM 6126 N N . LEU A 1 768 ? -71.794 -30.321 124.218 1.00 64.81 768 LEU A N 1
ATOM 6127 C CA . LEU A 1 768 ? -71.320 -28.983 124.614 1.00 64.81 768 LEU A CA 1
ATOM 6128 C C . LEU A 1 768 ? -72.478 -27.996 124.735 1.00 64.81 768 LEU A C 1
ATOM 6130 O O . LEU A 1 768 ? -72.472 -27.187 125.653 1.00 64.81 768 LEU A O 1
ATOM 6134 N N . ALA A 1 769 ? -73.470 -28.061 123.845 1.00 67.44 769 ALA A N 1
ATOM 6135 C CA . ALA A 1 769 ? -74.669 -27.231 123.921 1.00 67.44 769 ALA A CA 1
ATOM 6136 C C . ALA A 1 769 ? -75.527 -27.600 125.145 1.00 67.44 769 ALA A C 1
ATOM 6138 O O . ALA A 1 769 ? -75.962 -26.717 125.881 1.00 67.44 769 ALA A O 1
ATOM 6139 N N . LEU A 1 770 ? -75.692 -28.896 125.433 1.00 73.31 770 LEU A N 1
ATOM 6140 C CA . LEU A 1 770 ? -76.368 -29.393 126.635 1.00 73.31 770 LEU A CA 1
ATOM 6141 C C . LEU A 1 770 ? -75.568 -29.120 127.915 1.00 73.31 770 LEU A C 1
ATOM 6143 O O . LEU A 1 770 ? -76.166 -28.781 128.935 1.00 73.31 770 LEU A O 1
ATOM 6147 N N . ALA A 1 771 ? -74.236 -29.219 127.888 1.00 69.94 771 ALA A N 1
ATOM 6148 C CA . ALA A 1 771 ? -73.388 -28.850 129.019 1.00 69.94 771 ALA A CA 1
ATOM 6149 C C . ALA A 1 771 ? -73.339 -27.333 129.226 1.00 69.94 771 ALA A C 1
ATOM 6151 O O . ALA A 1 771 ? -73.329 -26.906 130.370 1.00 69.94 771 ALA A O 1
ATOM 6152 N N . ALA A 1 772 ? -73.374 -26.516 128.170 1.00 73.81 772 ALA A N 1
ATOM 6153 C CA . ALA A 1 772 ? -73.481 -25.060 128.264 1.00 73.81 772 ALA A CA 1
ATOM 6154 C C . ALA A 1 772 ? -74.872 -24.627 128.751 1.00 73.81 772 ALA A C 1
ATOM 6156 O O . ALA A 1 772 ? -74.967 -23.729 129.582 1.00 73.81 772 ALA A O 1
ATOM 6157 N N . GLY A 1 773 ? -75.939 -25.305 128.316 1.00 81.12 773 GLY A N 1
ATOM 6158 C CA . GLY A 1 773 ? -77.295 -25.126 128.837 1.00 81.12 773 GLY A CA 1
ATOM 6159 C C . GLY A 1 773 ? -77.377 -25.462 130.326 1.00 81.12 773 GLY A C 1
ATOM 6160 O O . GLY A 1 773 ? -77.763 -24.614 131.127 1.00 81.12 773 GLY A O 1
ATOM 6161 N N . LYS A 1 774 ? -76.900 -26.647 130.726 1.00 85.69 774 LYS A N 1
ATOM 6162 C CA . LYS A 1 774 ? -76.811 -27.050 132.140 1.00 85.69 774 LYS A CA 1
ATOM 6163 C C . LYS A 1 774 ? -75.847 -26.178 132.945 1.00 85.69 774 LYS A C 1
ATOM 6165 O O . LYS A 1 774 ? -76.108 -25.920 134.112 1.00 85.69 774 LYS A O 1
ATOM 6170 N N . LEU A 1 775 ? -74.769 -25.668 132.346 1.00 84.00 775 LEU A N 1
ATOM 6171 C CA . LEU A 1 775 ? -73.876 -24.696 132.980 1.00 84.00 775 LEU A CA 1
ATOM 6172 C C . LEU A 1 775 ? -74.586 -23.354 133.177 1.00 84.00 775 LEU A C 1
ATOM 6174 O O . LEU A 1 775 ? -74.413 -22.759 134.231 1.00 84.00 775 LEU A O 1
ATOM 6178 N N . ALA A 1 776 ? -75.415 -22.902 132.234 1.00 84.75 776 ALA A N 1
ATOM 6179 C CA . ALA A 1 776 ? -76.230 -21.698 132.374 1.00 84.75 776 ALA A CA 1
ATOM 6180 C C . ALA A 1 776 ? -77.351 -21.875 133.418 1.00 84.75 776 ALA A C 1
ATOM 6182 O O . ALA A 1 776 ? -77.645 -20.944 134.167 1.00 84.75 776 ALA A O 1
ATOM 6183 N N . GLU A 1 777 ? -77.941 -23.068 133.537 1.00 84.75 777 GLU A N 1
ATOM 6184 C CA . GLU A 1 777 ? -78.860 -23.420 134.629 1.00 84.75 777 GLU A CA 1
ATOM 6185 C C . GLU A 1 777 ? -78.138 -23.479 135.981 1.00 84.75 777 GLU A C 1
ATOM 6187 O O . GLU A 1 777 ? -78.610 -22.888 136.954 1.00 84.75 777 GLU A O 1
ATOM 6192 N N . CYS A 1 778 ? -76.957 -24.099 136.053 1.00 81.75 778 CYS A N 1
ATOM 6193 C CA . CYS A 1 778 ? -76.106 -24.068 137.239 1.00 81.75 778 CYS A CA 1
ATOM 6194 C C . CYS A 1 778 ? -75.663 -22.641 137.578 1.00 81.75 778 CYS A C 1
ATOM 6196 O O . CYS A 1 778 ? -75.697 -22.285 138.745 1.00 81.75 778 CYS A O 1
ATOM 6198 N N . GLN A 1 779 ? -75.325 -21.792 136.606 1.00 84.94 779 GLN A N 1
ATOM 6199 C CA . GLN A 1 779 ? -74.985 -20.383 136.823 1.00 84.94 779 GLN A CA 1
ATOM 6200 C C . GLN A 1 779 ? -76.194 -19.580 137.309 1.00 84.94 779 GLN A C 1
ATOM 6202 O O . GLN A 1 779 ? -76.048 -18.816 138.256 1.00 84.94 779 GLN A O 1
ATOM 6207 N N . LYS A 1 780 ? -77.399 -19.791 136.761 1.00 83.81 780 LYS A N 1
ATOM 6208 C CA . LYS A 1 780 ? -78.645 -19.220 137.311 1.00 83.81 780 LYS A CA 1
ATOM 6209 C C . LYS A 1 780 ? -78.909 -19.705 138.736 1.00 83.81 780 LYS A C 1
ATOM 6211 O O . LYS A 1 780 ? -79.301 -18.912 139.584 1.00 83.81 780 LYS A O 1
ATOM 6216 N N . THR A 1 781 ? -78.653 -20.979 139.024 1.00 84.19 781 THR A N 1
ATOM 6217 C CA . THR A 1 781 ? -78.848 -21.571 140.356 1.00 84.19 781 THR A CA 1
ATOM 6218 C C . THR A 1 781 ? -77.807 -21.059 141.354 1.00 84.19 781 THR A C 1
ATOM 6220 O O . THR A 1 781 ? -78.164 -20.722 142.475 1.00 84.19 781 THR A O 1
ATOM 6223 N N . ILE A 1 782 ? -76.547 -20.904 140.941 1.00 81.81 782 ILE A N 1
ATOM 6224 C CA . ILE A 1 782 ? -75.449 -20.306 141.716 1.00 81.81 782 ILE A CA 1
ATOM 6225 C C . ILE A 1 782 ? -75.651 -18.795 141.877 1.00 81.81 782 ILE A C 1
ATOM 6227 O O . ILE A 1 782 ? -75.294 -18.261 142.915 1.00 81.81 782 ILE A O 1
ATOM 6231 N N . ALA A 1 783 ? -76.275 -18.101 140.924 1.00 78.44 783 ALA A N 1
ATOM 6232 C CA . ALA A 1 783 ? -76.684 -16.705 141.077 1.00 78.44 783 ALA A CA 1
ATOM 6233 C C . ALA A 1 783 ? -77.919 -16.561 141.985 1.00 78.44 783 ALA A C 1
ATOM 6235 O O . ALA A 1 783 ? -78.018 -15.589 142.725 1.00 78.44 783 ALA A O 1
ATOM 6236 N N . SER A 1 784 ? -78.833 -17.537 141.992 1.00 82.31 784 SER A N 1
ATOM 6237 C CA . SER A 1 784 ? -79.977 -17.584 142.912 1.00 82.31 784 SER A CA 1
ATOM 6238 C C . SER A 1 784 ? -79.526 -17.883 144.342 1.00 82.31 784 SER A C 1
ATOM 6240 O O . SER A 1 784 ? -79.813 -17.099 145.240 1.00 82.31 784 SER A O 1
ATOM 6242 N N . LEU A 1 785 ? -78.750 -18.953 144.551 1.00 82.88 785 LEU A N 1
ATOM 6243 C CA . LEU A 1 785 ? -78.074 -19.250 145.820 1.00 82.88 785 LEU A CA 1
ATOM 6244 C C . LEU A 1 785 ? -77.117 -18.129 146.215 1.00 82.88 785 LEU A C 1
ATOM 6246 O O . LEU A 1 785 ? -77.030 -17.796 147.385 1.00 82.88 785 LEU A O 1
ATOM 6250 N N . GLY A 1 786 ? -76.442 -17.512 145.248 1.00 79.12 786 GLY A N 1
ATOM 6251 C CA . GLY A 1 786 ? -75.589 -16.348 145.439 1.00 79.12 786 GLY A CA 1
ATOM 6252 C C . GLY A 1 786 ? -76.381 -15.153 145.949 1.00 79.12 786 GLY A C 1
ATOM 6253 O O . GLY A 1 786 ? -75.956 -14.536 146.910 1.00 79.12 786 GLY A O 1
ATOM 6254 N N . ASN A 1 787 ? -77.564 -14.873 145.398 1.00 75.75 787 ASN A N 1
ATOM 6255 C CA . ASN A 1 787 ? -78.461 -13.827 145.890 1.00 75.75 787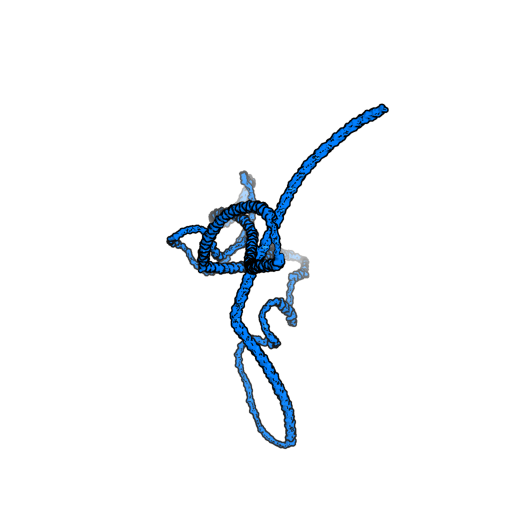 ASN A CA 1
ATOM 6256 C C . ASN A 1 787 ? -79.104 -14.187 147.238 1.00 75.75 787 ASN A C 1
ATOM 6258 O O . ASN A 1 787 ? -79.256 -13.302 148.072 1.00 75.75 787 ASN A O 1
ATOM 6262 N N . GLN A 1 788 ? -79.413 -15.462 147.503 1.00 78.12 788 GLN A N 1
ATOM 6263 C CA . GLN A 1 788 ? -79.850 -15.925 148.826 1.00 78.12 788 GLN A CA 1
ATOM 6264 C C . GLN A 1 788 ? -78.736 -15.734 149.864 1.00 78.12 788 GLN A C 1
ATOM 6266 O O . GLN A 1 788 ? -78.965 -15.112 150.898 1.00 78.12 788 GLN A O 1
ATOM 6271 N N . LEU A 1 789 ? -77.512 -16.168 149.554 1.00 70.06 789 LEU A N 1
ATOM 6272 C CA . LEU A 1 789 ? -76.309 -15.930 150.349 1.00 70.06 789 LEU A CA 1
ATOM 6273 C C . LEU A 1 789 ? -75.977 -14.442 150.458 1.00 70.06 789 LEU A C 1
ATOM 6275 O O . LEU A 1 789 ? -75.468 -14.041 151.488 1.00 70.06 789 LEU A O 1
ATOM 6279 N N . LYS A 1 790 ? -76.311 -13.606 149.469 1.00 69.00 790 LYS A N 1
ATOM 6280 C CA . LYS A 1 790 ? -76.125 -12.147 149.523 1.00 69.00 790 LYS A CA 1
ATOM 6281 C C . LYS A 1 790 ? -77.189 -11.463 150.381 1.00 69.00 790 LYS A C 1
ATOM 6283 O O . LYS A 1 790 ? -76.852 -10.524 151.082 1.00 69.00 790 LYS A O 1
ATOM 6288 N N . SER A 1 791 ? -78.419 -11.984 150.418 1.00 62.53 791 SER A N 1
ATOM 6289 C CA . SER A 1 791 ? -79.440 -11.603 151.410 1.00 62.53 791 SER A CA 1
ATOM 6290 C C . SER A 1 791 ? -79.169 -12.161 152.817 1.00 62.53 791 SER A C 1
ATOM 6292 O O . SER A 1 791 ? -79.734 -11.675 153.793 1.00 62.53 791 SER A O 1
ATOM 6294 N N . LEU A 1 792 ? -78.281 -13.156 152.931 1.00 56.78 792 LEU A N 1
ATOM 6295 C CA . LEU A 1 792 ? -77.708 -13.626 154.195 1.00 56.78 792 LEU A CA 1
ATOM 6296 C C . LEU A 1 792 ? -76.482 -12.789 154.601 1.00 56.78 792 LEU A C 1
ATOM 6298 O O . LEU A 1 792 ? -76.327 -12.469 155.770 1.00 56.78 792 LEU A O 1
ATOM 6302 N N . ALA A 1 793 ? -75.643 -12.398 153.639 1.00 53.34 793 ALA A N 1
ATOM 6303 C CA . ALA A 1 793 ? -74.420 -11.617 153.823 1.00 53.34 793 ALA A CA 1
ATOM 6304 C C . ALA A 1 793 ? -74.669 -10.103 153.898 1.00 53.34 793 ALA A C 1
ATOM 6306 O O . ALA A 1 793 ? -73.780 -9.366 154.293 1.00 53.34 793 ALA A O 1
ATOM 6307 N N . THR A 1 794 ? -75.899 -9.627 153.680 1.00 53.81 794 THR A N 1
ATOM 6308 C CA . THR A 1 794 ? -76.372 -8.346 154.243 1.00 53.81 794 THR A CA 1
ATOM 6309 C C . THR A 1 794 ? -76.505 -8.372 155.779 1.00 53.81 794 THR A C 1
ATOM 6311 O O . THR A 1 794 ? -77.042 -7.436 156.362 1.00 53.81 794 THR A O 1
ATOM 6314 N N . LEU A 1 795 ? -76.024 -9.434 156.440 1.00 50.84 795 LEU A N 1
ATOM 6315 C CA . LEU A 1 795 ? -75.699 -9.483 157.869 1.00 50.84 795 LEU A CA 1
ATOM 6316 C C . LEU A 1 795 ? -74.200 -9.227 158.155 1.00 50.84 795 LEU A C 1
ATOM 6318 O O . LEU A 1 795 ? -73.849 -8.942 159.296 1.00 50.84 795 LEU A O 1
ATOM 6322 N N . GLU A 1 796 ? -73.331 -9.295 157.139 1.00 46.97 796 GLU A N 1
ATOM 6323 C CA . GLU A 1 796 ? -71.896 -8.981 157.210 1.00 46.97 796 GLU A CA 1
ATOM 6324 C C . GLU A 1 796 ? -71.561 -7.817 156.262 1.00 46.97 796 GLU A C 1
ATOM 6326 O O . GLU A 1 796 ? -70.988 -7.969 155.183 1.00 46.97 796 GLU A O 1
ATOM 6331 N N . ASP A 1 797 ? -71.913 -6.616 156.726 1.00 42.50 797 ASP A N 1
ATOM 6332 C CA . ASP A 1 797 ? -71.187 -5.389 156.385 1.00 42.50 797 ASP A CA 1
ATOM 6333 C C . ASP A 1 797 ? -69.671 -5.535 156.673 1.00 42.50 797 ASP A C 1
ATOM 6335 O O . ASP A 1 797 ? -69.250 -6.441 157.391 1.00 42.50 797 ASP A O 1
ATOM 6339 N N . PHE A 1 798 ? -68.886 -4.549 156.207 1.00 44.06 798 PHE A N 1
ATOM 6340 C CA . PHE A 1 798 ? -67.442 -4.317 156.442 1.00 44.06 798 PHE A CA 1
ATOM 6341 C C . PHE A 1 798 ? -66.423 -4.885 155.405 1.00 44.06 798 PHE A C 1
ATOM 6343 O O . PHE A 1 798 ? -65.957 -6.012 155.514 1.00 44.06 798 PHE A O 1
ATOM 6350 N N . LEU A 1 799 ? -65.923 -3.958 154.548 1.00 47.69 799 LEU A N 1
ATOM 6351 C CA . LEU A 1 799 ? -64.546 -3.833 153.973 1.00 47.69 799 LEU A CA 1
ATOM 6352 C C . LEU A 1 799 ? -64.211 -4.300 152.511 1.00 47.69 799 LEU A C 1
ATOM 6354 O O . LEU A 1 799 ? -63.603 -5.344 152.324 1.00 47.69 799 LEU A O 1
ATOM 6358 N N . ILE A 1 800 ? -64.495 -3.425 151.515 1.00 48.72 800 ILE A N 1
ATOM 6359 C CA . ILE A 1 800 ? -63.561 -2.709 150.561 1.00 48.72 800 ILE A CA 1
ATOM 6360 C C . ILE A 1 800 ? -62.526 -3.549 149.715 1.00 48.72 800 ILE A C 1
ATOM 6362 O O . ILE A 1 800 ? -61.795 -4.320 150.320 1.00 48.72 800 ILE A O 1
ATOM 6366 N N . ASP A 1 801 ? -62.340 -3.551 148.362 1.00 42.69 801 ASP A N 1
ATOM 6367 C CA . ASP A 1 801 ? -62.236 -2.594 147.184 1.00 42.69 801 ASP A CA 1
ATOM 6368 C C . ASP A 1 801 ? -60.826 -1.923 146.942 1.00 42.69 801 ASP A C 1
ATOM 6370 O O . ASP A 1 801 ? -60.118 -1.708 147.919 1.00 42.69 801 ASP A O 1
ATOM 6374 N N . THR A 1 802 ? -60.276 -1.550 145.748 1.00 37.81 802 THR A N 1
ATOM 6375 C CA . THR A 1 802 ? -60.711 -1.498 144.309 1.00 37.81 802 THR A CA 1
ATOM 6376 C C . THR A 1 802 ? -59.531 -1.326 143.267 1.00 37.81 802 THR A C 1
ATOM 6378 O O . THR A 1 802 ? -58.391 -1.171 143.699 1.00 37.81 802 THR A O 1
ATOM 6381 N N . ALA A 1 803 ? -59.807 -1.235 141.932 1.00 37.97 803 ALA A N 1
ATOM 6382 C CA . ALA A 1 803 ? -58.958 -0.738 140.774 1.00 37.97 803 ALA A CA 1
ATOM 6383 C C . ALA A 1 803 ? -57.696 -1.550 140.287 1.00 37.97 803 ALA A C 1
ATOM 6385 O O . ALA A 1 803 ? -57.224 -2.392 141.041 1.00 37.97 803 ALA A O 1
ATOM 6386 N N . SER A 1 804 ? -57.031 -1.413 139.094 1.00 37.91 804 SER A N 1
ATOM 6387 C CA . SER A 1 804 ? -57.142 -0.730 137.739 1.00 37.91 804 SER A CA 1
ATOM 6388 C C . SER A 1 804 ? -56.116 -1.372 136.714 1.00 37.91 804 SER A C 1
ATOM 6390 O O . SER A 1 804 ? -55.271 -2.119 137.194 1.00 37.91 804 SER A O 1
ATOM 6392 N N . ILE A 1 805 ? -56.029 -1.269 135.349 1.00 41.41 805 ILE A N 1
ATOM 6393 C CA . ILE A 1 805 ? -56.559 -0.444 134.196 1.00 41.41 805 ILE A CA 1
ATOM 6394 C C . ILE A 1 805 ? -55.605 0.716 133.711 1.00 41.41 805 ILE A C 1
ATOM 6396 O O . ILE A 1 805 ? -55.215 1.468 134.604 1.00 41.41 805 ILE A O 1
ATOM 6400 N N . PRO A 1 806 ? -55.293 1.020 132.392 1.00 42.84 806 PRO A N 1
ATOM 6401 C CA . PRO A 1 806 ? -55.292 0.266 131.083 1.00 42.84 806 PRO A CA 1
ATOM 6402 C C . PRO A 1 806 ? -54.214 0.622 129.944 1.00 42.84 806 PRO A C 1
ATOM 6404 O O . PRO A 1 806 ? -53.552 1.647 130.007 1.00 42.84 806 PRO A O 1
ATOM 6407 N N . ALA A 1 807 ? -54.163 -0.169 128.835 1.00 35.00 807 ALA A N 1
ATOM 6408 C CA . ALA A 1 807 ? -53.981 0.141 127.358 1.00 35.00 807 ALA A CA 1
ATOM 6409 C C . ALA A 1 807 ? -52.751 0.834 126.614 1.00 35.00 807 ALA A C 1
ATOM 6411 O O . ALA A 1 807 ? -52.298 1.905 126.995 1.00 35.00 807 ALA A O 1
ATOM 6412 N N . SER A 1 808 ? -52.423 0.317 125.389 1.00 37.66 808 SER A N 1
ATOM 6413 C CA . SER A 1 808 ? -51.930 0.982 124.109 1.00 37.66 808 SER A CA 1
ATOM 6414 C C . SER A 1 808 ? -50.445 1.514 123.933 1.00 37.66 808 SER A C 1
ATOM 6416 O O . SER A 1 808 ? -49.666 1.338 124.862 1.00 37.66 808 SER A O 1
ATOM 6418 N N . PRO A 1 809 ? -49.976 2.127 122.784 1.00 40.16 809 PRO A N 1
ATOM 6419 C CA . PRO A 1 809 ? -49.660 1.532 121.437 1.00 40.16 809 PRO A CA 1
ATOM 6420 C C . PRO A 1 809 ? -48.356 2.016 120.650 1.00 40.16 809 PRO A C 1
ATOM 6422 O O . PRO A 1 809 ? -47.744 3.016 121.000 1.00 40.16 809 PRO A O 1
ATOM 6425 N N . SER A 1 810 ? -48.048 1.402 119.472 1.00 34.47 810 SER A N 1
ATOM 6426 C CA . SER A 1 810 ? -47.407 1.933 118.196 1.00 34.47 810 SER A CA 1
ATOM 6427 C C . SER A 1 810 ? -45.876 2.237 117.925 1.00 34.47 810 SER A C 1
ATOM 6429 O O . SER A 1 810 ? -45.270 3.044 118.609 1.00 34.47 810 SER A O 1
ATOM 6431 N N . LEU A 1 811 ? -45.365 1.706 116.772 1.00 36.97 811 LEU A N 1
ATOM 6432 C CA . LEU A 1 811 ? -44.442 2.220 115.682 1.00 36.97 811 LEU A CA 1
ATOM 6433 C C . LEU A 1 811 ? -42.908 2.610 115.795 1.00 36.97 811 LEU A C 1
ATOM 6435 O O . LEU A 1 811 ? -42.485 3.264 116.735 1.00 36.97 811 LEU A O 1
ATOM 6439 N N . ILE A 1 812 ? -42.164 2.363 114.670 1.00 33.75 812 ILE A N 1
ATOM 6440 C CA . ILE A 1 812 ? -40.908 2.998 114.092 1.00 33.75 812 ILE A CA 1
ATOM 6441 C C . ILE A 1 812 ? -39.460 2.576 114.539 1.00 33.75 812 ILE A C 1
ATOM 6443 O O . ILE A 1 812 ? -39.196 2.435 115.725 1.00 33.75 812 ILE A O 1
ATOM 6447 N N . GLY A 1 813 ? -38.481 2.508 113.584 1.00 35.47 813 GLY A N 1
ATOM 6448 C CA . GLY A 1 813 ? -37.018 2.723 113.843 1.00 35.47 813 GLY A CA 1
ATOM 6449 C C . GLY A 1 813 ? -35.911 2.243 112.833 1.00 35.47 813 GLY A C 1
ATOM 6450 O O . GLY A 1 813 ? -35.619 1.057 112.817 1.00 35.47 813 GLY A O 1
ATOM 6451 N N . GLN A 1 814 ? -35.220 3.183 112.128 1.00 40.41 814 GLN A N 1
ATOM 6452 C CA . GLN A 1 814 ? -33.809 3.205 111.562 1.00 40.41 814 GLN A CA 1
ATOM 6453 C C . GLN A 1 814 ? -33.296 2.100 110.564 1.00 40.41 814 GLN A C 1
ATOM 6455 O O . GLN A 1 814 ? -33.758 0.973 110.632 1.00 40.41 814 GLN A O 1
ATOM 6460 N N . ALA A 1 815 ? -32.404 2.268 109.548 1.00 35.69 815 ALA A N 1
ATOM 6461 C CA . ALA A 1 815 ? -31.361 3.237 109.063 1.00 35.69 815 ALA A CA 1
ATOM 6462 C C . ALA A 1 815 ? -29.887 2.986 109.534 1.00 35.69 815 ALA A C 1
ATOM 6464 O O . ALA A 1 815 ? -29.705 2.720 110.715 1.00 35.69 815 ALA A O 1
ATOM 6465 N N . GLY A 1 816 ? -28.787 3.098 108.740 1.00 36.22 816 GLY A N 1
ATOM 6466 C CA . GLY A 1 816 ? -28.541 3.380 107.292 1.00 36.22 816 GLY A CA 1
ATOM 6467 C C . GLY A 1 816 ? -27.018 3.539 106.921 1.00 36.22 816 GLY A C 1
ATOM 6468 O O . GLY A 1 816 ? -26.192 3.503 107.828 1.00 36.22 816 GLY A O 1
ATOM 6469 N N . GLY A 1 817 ? -26.648 3.735 105.629 1.00 39.88 817 GLY A N 1
ATOM 6470 C CA . GLY A 1 817 ? -25.277 4.064 105.101 1.00 39.88 817 GLY A CA 1
ATOM 6471 C C . GLY A 1 817 ? -24.780 3.158 103.933 1.00 39.88 817 GLY A C 1
ATOM 6472 O O . GLY A 1 817 ? -24.803 1.946 104.088 1.00 39.88 817 GLY A O 1
ATOM 6473 N N . GLU A 1 818 ? -24.551 3.627 102.685 1.00 38.41 818 GLU A N 1
ATOM 6474 C CA . GLU A 1 818 ? -23.378 4.350 102.089 1.00 38.41 818 GLU A CA 1
ATOM 6475 C C . GLU A 1 818 ? -22.216 3.424 101.592 1.00 38.41 818 GLU A C 1
ATOM 6477 O O . GLU A 1 818 ? -21.911 2.450 102.265 1.00 38.41 818 GLU A O 1
ATOM 6482 N N . LEU A 1 819 ? -21.521 3.601 100.438 1.00 36.75 819 LEU A N 1
ATOM 6483 C CA . LEU A 1 819 ? -21.432 4.693 99.429 1.00 36.75 819 LEU A CA 1
ATOM 6484 C C . LEU A 1 819 ? -20.825 4.216 98.057 1.00 36.75 819 LEU A C 1
ATOM 6486 O O . LEU A 1 819 ? -20.059 3.259 98.050 1.00 36.75 819 LEU A O 1
ATOM 6490 N N . TRP A 1 820 ? -21.056 4.961 96.946 1.00 39.44 820 TRP A N 1
ATOM 6491 C CA . TRP A 1 820 ? -20.466 4.829 95.569 1.00 39.44 820 TRP A CA 1
ATOM 6492 C C . TRP A 1 820 ? -20.845 3.557 94.746 1.00 39.44 820 TRP A C 1
ATOM 6494 O O . TRP A 1 820 ? -20.963 2.491 95.327 1.00 39.44 820 TRP A O 1
ATOM 6504 N N . LYS A 1 821 ? -20.969 3.486 93.399 1.00 39.66 821 LYS A N 1
ATOM 6505 C CA . LYS A 1 821 ? -21.164 4.358 92.188 1.00 39.66 821 LYS A CA 1
ATOM 6506 C C . LYS A 1 821 ? -21.378 3.376 90.973 1.00 39.66 821 LYS A C 1
ATOM 6508 O O . LYS A 1 821 ? -21.196 2.184 91.184 1.00 39.66 821 LYS A O 1
ATOM 6513 N N . LEU A 1 822 ? -21.747 3.676 89.710 1.00 39.00 822 LEU A N 1
ATOM 6514 C CA . LEU A 1 822 ? -21.897 4.873 88.849 1.00 39.00 822 LEU A CA 1
ATOM 6515 C C . LEU A 1 822 ? -23.206 4.815 87.991 1.00 39.00 822 LEU A C 1
ATOM 6517 O O . LEU A 1 822 ? -23.883 3.798 87.919 1.00 39.00 822 LEU A O 1
ATOM 6521 N N . HIS A 1 823 ? -23.475 5.933 87.306 1.00 34.78 823 HIS A N 1
ATOM 6522 C CA . HIS A 1 823 ? -24.241 6.202 86.062 1.00 34.78 823 HIS A CA 1
ATOM 6523 C C . HIS A 1 823 ? -24.179 5.150 84.919 1.00 34.78 823 HIS A C 1
ATOM 6525 O O . HIS A 1 823 ? -23.187 4.433 84.842 1.00 34.78 823 HIS A O 1
ATOM 6531 N N . SER A 1 824 ? -25.061 5.096 83.896 1.00 41.62 824 SER A N 1
ATOM 6532 C CA . SER A 1 824 ? -26.399 5.683 83.563 1.00 41.62 824 SER A CA 1
ATOM 6533 C C . SER A 1 824 ? -26.781 5.240 82.122 1.00 41.62 824 SER A C 1
ATOM 6535 O O . SER A 1 824 ? -25.870 5.099 81.315 1.00 41.62 824 SER A O 1
ATOM 6537 N N . ASN A 1 825 ? -28.028 5.089 81.636 1.00 36.78 825 ASN A N 1
ATOM 6538 C CA . ASN A 1 825 ? -29.374 4.926 82.234 1.00 36.78 825 ASN A CA 1
ATOM 6539 C C . ASN A 1 825 ? -29.988 3.606 81.646 1.00 36.78 825 ASN A C 1
ATOM 6541 O O . ASN A 1 825 ? -29.316 2.594 81.792 1.00 36.78 825 ASN A O 1
ATOM 6545 N N . GLY A 1 826 ? -31.153 3.428 80.982 1.00 36.81 826 GLY A N 1
ATOM 6546 C CA . GLY A 1 826 ? -32.358 4.233 80.650 1.00 36.81 826 GLY A CA 1
ATOM 6547 C C . GLY A 1 826 ? -32.901 3.991 79.215 1.00 36.81 826 GLY A C 1
ATOM 6548 O O . GLY A 1 826 ? -32.098 3.980 78.293 1.00 36.81 826 GLY A O 1
ATOM 6549 N N . THR A 1 827 ? -34.211 3.839 78.932 1.00 37.66 827 THR A N 1
ATOM 6550 C CA . THR A 1 827 ? -35.365 3.611 79.839 1.00 37.66 827 THR A CA 1
ATOM 6551 C C . THR A 1 827 ? -36.595 3.006 79.105 1.00 37.66 827 THR A C 1
ATOM 6553 O O . THR A 1 827 ? -36.795 3.277 77.929 1.00 37.66 827 THR A O 1
ATOM 6556 N N . PHE A 1 828 ? -37.455 2.287 79.849 1.00 35.44 828 PHE A N 1
ATOM 6557 C CA . PHE A 1 828 ? -38.875 1.931 79.576 1.00 35.44 828 PHE A CA 1
ATOM 6558 C C . PHE A 1 828 ? -39.284 0.876 78.509 1.00 35.44 828 PHE A C 1
ATOM 6560 O O . PHE A 1 828 ? -39.633 1.180 77.375 1.00 35.44 828 PHE A O 1
ATOM 6567 N N . LEU A 1 829 ? -39.437 -0.365 79.000 1.00 39.44 829 LEU A N 1
ATOM 6568 C CA . LEU A 1 829 ? -40.605 -1.266 78.801 1.00 39.44 829 LEU A CA 1
ATOM 6569 C C . LEU A 1 829 ? -41.867 -0.686 79.530 1.00 39.44 829 LEU A C 1
ATOM 6571 O O . LEU A 1 829 ? -41.656 0.288 80.263 1.00 39.44 829 LEU A O 1
ATOM 6575 N N . PRO A 1 830 ? -43.128 -1.227 79.467 1.00 42.38 830 PRO A N 1
ATOM 6576 C CA . PRO A 1 830 ? -43.498 -2.661 79.342 1.00 42.38 830 PRO A CA 1
ATOM 6577 C C . PRO A 1 830 ? -44.854 -3.033 78.647 1.00 42.38 830 PRO A C 1
ATOM 6579 O O . PRO A 1 830 ? -45.578 -2.166 78.175 1.00 42.38 830 PRO A O 1
ATOM 6582 N N . LYS A 1 831 ? -45.240 -4.328 78.775 1.00 37.56 831 LYS A N 1
ATOM 6583 C CA . LYS A 1 831 ? -46.586 -4.958 78.596 1.00 37.56 831 LYS A CA 1
ATOM 6584 C C . LYS A 1 831 ? -47.097 -5.183 77.151 1.00 37.56 831 LYS A C 1
ATOM 6586 O O . LYS A 1 831 ? -46.811 -4.374 76.285 1.00 37.56 831 LYS A O 1
ATOM 6591 N N . ARG A 1 832 ? -47.936 -6.200 76.864 1.00 37.03 832 ARG A N 1
ATOM 6592 C CA . ARG A 1 832 ? -48.160 -7.562 77.444 1.00 37.03 832 ARG A CA 1
ATOM 6593 C C . ARG A 1 832 ? -49.136 -8.342 76.523 1.00 37.03 832 ARG A C 1
ATOM 6595 O O . ARG A 1 832 ? -49.905 -7.689 75.831 1.00 37.03 832 ARG A O 1
ATOM 6602 N N . ASP A 1 833 ? -49.169 -9.679 76.641 1.00 35.00 833 ASP A N 1
ATOM 6603 C CA . ASP A 1 833 ? -50.242 -10.593 76.167 1.00 35.00 833 ASP A CA 1
ATOM 6604 C C . ASP A 1 833 ? -50.440 -10.676 74.620 1.00 35.00 833 ASP A C 1
ATOM 6606 O O . ASP A 1 833 ? -49.949 -9.822 73.894 1.00 35.00 833 ASP A O 1
ATOM 6610 N N . SER A 1 834 ? -51.150 -11.641 74.006 1.00 38.47 834 SER A N 1
ATOM 6611 C CA . SER A 1 834 ? -51.318 -13.104 74.213 1.00 38.47 834 SER A CA 1
ATOM 6612 C C . SER A 1 834 ? -52.119 -13.695 73.011 1.00 38.47 834 SER A C 1
ATOM 6614 O O . SER A 1 834 ? -52.665 -12.925 72.228 1.00 38.47 834 SER A O 1
ATOM 6616 N N . ILE A 1 835 ? -52.281 -15.033 72.941 1.00 39.00 835 ILE A N 1
ATOM 6617 C CA . ILE A 1 835 ? -53.172 -15.850 72.058 1.00 39.00 835 ILE A CA 1
ATOM 6618 C C . ILE A 1 835 ? -52.515 -16.500 70.811 1.00 39.00 835 ILE A C 1
ATOM 6620 O O . ILE A 1 835 ? -51.550 -16.010 70.237 1.00 39.00 835 ILE A O 1
ATOM 6624 N N . CYS A 1 836 ? -53.023 -17.690 70.454 1.00 32.38 836 CYS A N 1
ATOM 6625 C CA . CYS A 1 836 ? -52.474 -18.679 69.516 1.00 32.38 836 CYS A CA 1
ATOM 6626 C C . CYS A 1 836 ? -53.608 -19.390 68.732 1.00 32.38 836 CYS A C 1
ATOM 6628 O O . CYS A 1 836 ? -54.702 -19.549 69.277 1.00 32.38 836 CYS A O 1
ATOM 6630 N N . SER A 1 837 ? -53.367 -19.865 67.495 1.00 36.56 837 SER A N 1
ATOM 6631 C CA . SER A 1 837 ? -53.670 -21.250 67.030 1.00 36.56 837 SER A CA 1
ATOM 6632 C C . SER A 1 837 ? -53.788 -21.409 65.500 1.00 36.56 837 SER A C 1
ATOM 6634 O O . SER A 1 837 ? -54.352 -20.545 64.838 1.00 36.56 837 SER A O 1
ATOM 6636 N N . ARG A 1 838 ? -53.409 -22.610 65.008 1.00 35.56 838 ARG A N 1
ATOM 6637 C CA . ARG A 1 838 ? -53.692 -23.198 63.667 1.00 35.56 838 ARG A CA 1
ATOM 6638 C C . ARG A 1 838 ? -52.982 -22.515 62.472 1.00 35.56 838 ARG A C 1
ATOM 6640 O O . ARG A 1 838 ? -52.670 -21.339 62.529 1.00 35.56 838 ARG A O 1
ATOM 6647 N N . LEU A 1 839 ? -52.636 -23.212 61.380 1.00 40.38 839 LEU A N 1
ATOM 6648 C CA . LEU A 1 839 ? -53.142 -24.479 60.810 1.00 40.38 839 LEU A CA 1
ATOM 6649 C C . LEU A 1 839 ? -52.024 -25.471 60.419 1.00 40.38 839 LEU A C 1
ATOM 6651 O O . LEU A 1 839 ? -50.940 -25.045 60.036 1.00 40.38 839 LEU A O 1
ATOM 6655 N N . ALA A 1 840 ? -52.336 -26.776 60.412 1.00 32.72 840 ALA A N 1
ATOM 6656 C CA . ALA A 1 840 ? -51.573 -27.814 59.704 1.00 32.72 840 ALA A CA 1
ATOM 6657 C C . ALA A 1 840 ? -52.419 -29.092 59.489 1.00 32.72 840 ALA A C 1
ATOM 6659 O O . ALA A 1 840 ? -52.688 -29.788 60.461 1.00 32.72 840 ALA A O 1
ATOM 6660 N N . ASP A 1 841 ? -52.825 -29.379 58.243 1.00 39.66 841 ASP A N 1
ATOM 6661 C CA . ASP A 1 841 ? -53.096 -30.722 57.669 1.00 39.66 841 ASP A CA 1
ATOM 6662 C C . ASP A 1 841 ? -53.398 -30.581 56.150 1.00 39.66 841 ASP A C 1
ATOM 6664 O O . ASP A 1 841 ? -53.833 -29.501 55.744 1.00 39.66 841 ASP A O 1
ATOM 6668 N N . GLY A 1 842 ? -53.189 -31.600 55.289 1.00 39.03 842 GLY A N 1
ATOM 6669 C CA . GLY A 1 842 ? -53.471 -31.427 53.833 1.00 39.03 842 GLY A CA 1
ATOM 6670 C C . GLY A 1 842 ? -52.851 -32.372 52.774 1.00 39.03 842 GLY A C 1
ATOM 6671 O O . GLY A 1 842 ? -52.338 -31.906 51.766 1.00 39.03 842 GLY A O 1
ATOM 6672 N N . SER A 1 843 ? -52.899 -33.686 52.990 1.00 36.88 843 SER A N 1
ATOM 6673 C CA . SER A 1 843 ? -52.449 -34.807 52.121 1.00 36.88 843 SER A CA 1
ATOM 6674 C C . SER A 1 843 ? -52.583 -34.741 50.560 1.00 36.88 843 SER A C 1
ATOM 6676 O O . SER A 1 843 ? -53.584 -34.266 50.038 1.00 36.88 843 SER A O 1
ATOM 6678 N N . SER A 1 844 ? -51.668 -35.468 49.870 1.00 38.72 844 SER A N 1
ATOM 6679 C CA . SER A 1 844 ? -51.795 -36.209 48.567 1.00 38.72 844 SER A CA 1
ATOM 6680 C C . SER A 1 844 ? -51.315 -35.635 47.203 1.00 38.72 844 SER A C 1
ATOM 6682 O O . SER A 1 844 ? -52.012 -34.865 46.559 1.00 38.72 844 SER A O 1
ATOM 6684 N N . TYR A 1 845 ? -50.150 -36.138 46.732 1.00 36.00 845 TYR A N 1
ATOM 6685 C CA . TYR A 1 845 ? -49.898 -37.064 45.579 1.00 36.00 845 TYR A CA 1
ATOM 6686 C C . TYR A 1 845 ? -50.759 -37.015 44.278 1.00 36.00 845 TYR A C 1
ATOM 6688 O O . TYR A 1 845 ? -51.946 -36.721 44.376 1.00 36.00 845 TYR A O 1
ATOM 6696 N N . PRO A 1 846 ? -50.240 -37.416 43.071 1.00 43.84 846 PRO A N 1
ATOM 6697 C CA . PRO A 1 846 ? -49.275 -38.520 42.851 1.00 43.84 846 PRO A CA 1
ATOM 6698 C C . PRO A 1 846 ? -48.158 -38.346 41.780 1.00 43.84 846 PRO A C 1
ATOM 6700 O O . PRO A 1 846 ? -48.052 -37.338 41.089 1.00 43.84 846 PRO A O 1
ATOM 6703 N N . SER A 1 847 ? -47.312 -39.381 41.658 1.00 37.78 847 SER A N 1
ATOM 6704 C CA . SER A 1 847 ? -46.087 -39.469 40.832 1.00 37.78 847 SER A CA 1
ATOM 6705 C C . SER A 1 847 ? -46.253 -40.272 39.525 1.00 37.78 847 SER A C 1
ATOM 6707 O O . SER A 1 847 ? -47.224 -41.009 39.363 1.00 37.78 847 SER A O 1
ATOM 6709 N N . LEU A 1 848 ? -45.235 -40.248 38.648 1.00 44.72 848 LEU A N 1
ATOM 6710 C CA . LEU A 1 848 ? -45.008 -41.270 37.609 1.00 44.72 848 LEU A CA 1
ATOM 6711 C C . LEU A 1 848 ? -43.496 -41.521 37.392 1.00 44.72 848 LEU A C 1
ATOM 6713 O O . LEU A 1 848 ? -42.699 -40.592 37.475 1.00 44.72 848 LEU A O 1
ATOM 6717 N N . ASN A 1 849 ? -43.111 -42.780 37.140 1.00 41.78 849 ASN A N 1
ATOM 6718 C CA . ASN A 1 849 ? -41.720 -43.274 37.202 1.00 41.78 849 ASN A CA 1
ATOM 6719 C C . ASN A 1 849 ? -41.108 -43.610 35.831 1.00 41.78 849 ASN A C 1
ATOM 6721 O O . ASN A 1 849 ? -41.843 -44.031 34.934 1.00 41.78 849 ASN A O 1
ATOM 6725 N N . LYS A 1 850 ? -39.760 -43.592 35.764 1.00 49.38 850 LYS A N 1
ATOM 6726 C CA . LYS A 1 850 ? -38.831 -44.658 35.277 1.00 49.38 850 LYS A CA 1
ATOM 6727 C C . LYS A 1 850 ? -37.478 -44.060 34.829 1.00 49.38 850 LYS A C 1
ATOM 6729 O O . LYS A 1 850 ? -37.484 -42.952 34.311 1.00 49.38 850 LYS A O 1
ATOM 6734 N N . ASN A 1 851 ? -36.340 -44.765 34.813 1.00 43.81 851 ASN A N 1
ATOM 6735 C CA . ASN A 1 851 ? -35.703 -45.764 35.703 1.00 43.81 851 ASN A CA 1
ATOM 6736 C C . ASN A 1 851 ? -34.326 -46.140 35.077 1.00 43.81 851 ASN A C 1
ATOM 6738 O O . ASN A 1 851 ? -34.100 -45.802 33.920 1.00 43.81 851 ASN A O 1
ATOM 6742 N N . GLU A 1 852 ? -33.492 -46.902 35.804 1.00 43.94 852 GLU A N 1
ATOM 6743 C CA . GLU A 1 852 ? -32.244 -47.575 35.347 1.00 43.94 852 GLU A CA 1
ATOM 6744 C C . GLU A 1 852 ? -30.998 -46.697 35.041 1.00 43.94 852 GLU A C 1
ATOM 6746 O O . GLU A 1 852 ? -31.108 -45.553 34.614 1.00 43.94 852 GLU A O 1
ATOM 6751 N N . GLU A 1 853 ? -29.762 -47.217 35.139 1.00 40.34 853 GLU A N 1
ATOM 6752 C CA . GLU A 1 853 ? -29.058 -47.732 36.341 1.00 40.34 853 GLU A CA 1
ATOM 6753 C C . GLU A 1 853 ? -27.549 -47.960 36.064 1.00 40.34 853 GLU A C 1
ATOM 6755 O O . GLU A 1 853 ? -27.201 -48.433 34.989 1.00 40.34 853 GLU A O 1
ATOM 6760 N N . THR A 1 854 ? -26.678 -47.776 37.078 1.00 39.84 854 THR A N 1
ATOM 6761 C CA . THR A 1 854 ? -25.270 -48.285 37.175 1.00 39.84 854 THR A CA 1
ATOM 6762 C C . THR A 1 854 ? -24.239 -47.840 36.103 1.00 39.84 854 THR A C 1
ATOM 6764 O O . THR A 1 854 ? -24.598 -47.410 35.018 1.00 39.84 854 THR A O 1
ATOM 6767 N N . SER A 1 855 ? -22.907 -47.925 36.270 1.00 42.22 855 SER A N 1
ATOM 6768 C CA . SER A 1 855 ? -21.992 -47.857 37.438 1.00 42.22 855 SER A CA 1
ATOM 6769 C C . SER A 1 855 ? -20.545 -47.596 36.933 1.00 42.22 855 SER A C 1
ATOM 6771 O O . SER A 1 855 ? -20.235 -47.981 35.805 1.00 42.22 855 SER A O 1
ATOM 6773 N N . PRO A 1 856 ? -19.632 -46.988 37.721 1.00 42.84 856 PRO A N 1
ATOM 6774 C CA . PRO A 1 856 ? -18.243 -46.706 37.309 1.00 42.84 856 PRO A CA 1
ATOM 6775 C C . PRO A 1 856 ? -17.221 -47.770 37.769 1.00 42.84 856 PRO A C 1
ATOM 6777 O O . PRO A 1 856 ? -17.455 -48.423 38.783 1.00 42.84 856 PRO A O 1
ATOM 6780 N N . LEU A 1 857 ? -16.056 -47.880 37.097 1.00 37.97 857 LEU A N 1
ATOM 6781 C CA . LEU A 1 857 ? -14.769 -48.367 37.659 1.00 37.97 857 LEU A CA 1
ATOM 6782 C C . LEU A 1 857 ? -13.571 -48.189 36.682 1.00 37.97 857 LEU A C 1
ATOM 6784 O O . LEU A 1 857 ? -13.757 -47.837 35.520 1.00 37.97 857 LEU A O 1
ATOM 6788 N N . SER A 1 858 ? -12.339 -48.409 37.166 1.00 35.81 858 SER A N 1
ATOM 6789 C CA . SER A 1 858 ? -11.053 -48.032 36.522 1.00 35.81 858 SER A CA 1
ATOM 6790 C C . SER A 1 858 ? -10.169 -49.239 36.140 1.00 35.81 858 SER A C 1
ATOM 6792 O O . SER A 1 858 ? -10.302 -50.270 36.794 1.00 35.81 858 SER A O 1
ATOM 6794 N N . SER A 1 859 ? -9.192 -49.103 35.208 1.00 37.81 859 SER A N 1
ATOM 6795 C CA . SER A 1 859 ? -7.768 -49.562 35.376 1.00 37.81 859 SER A CA 1
ATOM 6796 C C . SER A 1 859 ? -6.843 -49.591 34.114 1.00 37.81 859 SER A C 1
ATOM 6798 O O . SER A 1 859 ? -7.041 -50.341 33.170 1.00 37.81 859 SER A O 1
ATOM 6800 N N . SER A 1 860 ? -5.763 -48.792 34.166 1.00 37.47 860 SER A N 1
ATOM 6801 C CA . SER A 1 860 ? -4.334 -49.063 33.827 1.00 37.47 860 SER A CA 1
ATOM 6802 C C . SER A 1 860 ? -3.814 -49.928 32.629 1.00 37.47 860 SER A C 1
ATOM 6804 O O . SER A 1 860 ? -3.751 -51.151 32.726 1.00 37.47 860 SER A O 1
ATOM 6806 N N . SER A 1 861 ? -3.043 -49.256 31.742 1.00 38.12 861 SER A N 1
ATOM 6807 C CA . SER A 1 861 ? -1.576 -49.456 31.472 1.00 38.12 861 SER A CA 1
ATOM 6808 C C . SER A 1 861 ? -1.002 -50.302 30.297 1.00 38.12 861 SER A C 1
ATOM 6810 O O . SER A 1 861 ? -1.548 -51.327 29.914 1.00 38.12 861 SER A O 1
ATOM 6812 N N . SER A 1 862 ? 0.233 -49.908 29.899 1.00 39.56 862 SER A N 1
ATOM 6813 C CA . SER A 1 862 ? 1.331 -50.694 29.260 1.00 39.56 862 SER A CA 1
ATOM 6814 C C . SER A 1 862 ? 1.308 -50.934 27.724 1.00 39.56 862 SER A C 1
ATOM 6816 O O . SER A 1 862 ? 0.251 -51.233 27.189 1.00 39.56 862 SER A O 1
ATOM 6818 N N . THR A 1 863 ? 2.409 -51.007 26.936 1.00 38.16 863 THR A N 1
ATOM 6819 C CA . THR A 1 863 ? 3.657 -50.190 26.720 1.00 38.16 863 THR A CA 1
ATOM 6820 C C . THR A 1 863 ? 4.646 -50.956 25.798 1.00 38.16 863 THR A C 1
ATOM 6822 O O . THR A 1 863 ? 5.034 -52.043 26.215 1.00 38.16 863 THR A O 1
ATOM 6825 N N . SER A 1 864 ? 5.159 -50.405 24.668 1.00 42.12 864 SER A N 1
ATOM 6826 C CA . SER A 1 864 ? 6.458 -50.840 24.045 1.00 42.12 864 SER A CA 1
ATOM 6827 C C . SER A 1 864 ? 6.948 -50.079 22.772 1.00 42.12 864 SER A C 1
ATOM 6829 O O . SER A 1 864 ? 6.616 -50.483 21.665 1.00 42.12 864 SER A O 1
ATOM 6831 N N . SER A 1 865 ? 7.776 -49.035 22.957 1.00 42.25 865 SER A N 1
ATOM 6832 C CA . SER A 1 865 ? 9.166 -48.784 22.442 1.00 42.25 865 SER A CA 1
ATOM 6833 C C . SER A 1 865 ? 9.592 -49.038 20.933 1.00 42.25 865 SER A C 1
ATOM 6835 O O . SER A 1 865 ? 8.739 -49.350 20.116 1.00 42.25 865 SER A O 1
ATOM 6837 N N . PRO A 1 866 ? 10.858 -48.777 20.470 1.00 54.50 866 PRO A N 1
ATOM 6838 C CA . PRO A 1 866 ? 11.171 -47.544 19.689 1.00 54.50 866 PRO A CA 1
ATOM 6839 C C . PRO A 1 866 ? 12.189 -47.654 18.496 1.00 54.50 866 PRO A C 1
ATOM 6841 O O . PRO A 1 866 ? 12.888 -48.656 18.383 1.00 54.50 866 PRO A O 1
ATOM 6844 N N . ALA A 1 867 ? 12.399 -46.582 17.693 1.00 44.31 867 ALA A N 1
ATOM 6845 C CA . ALA A 1 867 ? 13.676 -46.281 16.976 1.00 44.31 867 ALA A CA 1
ATOM 6846 C C . ALA A 1 867 ? 13.745 -44.878 16.287 1.00 44.31 867 ALA A C 1
ATOM 6848 O O . ALA A 1 867 ? 12.801 -44.513 15.604 1.00 44.31 867 ALA A O 1
ATOM 6849 N N . LEU A 1 868 ? 14.883 -44.165 16.456 1.00 44.44 868 LEU A N 1
ATOM 6850 C CA . LEU A 1 868 ? 15.713 -43.352 15.504 1.00 44.44 868 LEU A CA 1
ATOM 6851 C C . LEU A 1 868 ? 15.052 -42.490 14.368 1.00 44.44 868 LEU A C 1
ATOM 6853 O O . LEU A 1 868 ? 14.128 -42.946 13.717 1.00 44.44 868 LEU A O 1
ATOM 6857 N N . GLN A 1 869 ? 15.526 -41.288 13.961 1.00 43.84 869 GLN A N 1
ATOM 6858 C CA . GLN A 1 869 ? 16.703 -40.475 14.351 1.00 43.84 869 GLN A CA 1
ATOM 6859 C C . GLN A 1 869 ? 16.595 -38.969 13.943 1.00 43.84 869 GLN A C 1
ATOM 6861 O O . GLN A 1 869 ? 16.152 -38.660 12.847 1.00 43.84 869 GLN A O 1
ATOM 6866 N N . ASN A 1 870 ? 17.131 -38.070 14.785 1.00 42.06 870 ASN A N 1
ATOM 6867 C CA . ASN A 1 870 ? 17.812 -36.781 14.494 1.00 42.06 870 ASN A CA 1
ATOM 6868 C C . ASN A 1 870 ? 17.211 -35.629 13.616 1.00 42.06 870 ASN A C 1
ATOM 6870 O O . ASN A 1 870 ? 17.354 -35.626 12.400 1.00 42.06 870 ASN A O 1
ATOM 6874 N N . HIS A 1 871 ? 16.933 -34.505 14.315 1.00 41.22 871 HIS A N 1
ATOM 6875 C CA . HIS A 1 871 ? 17.518 -33.140 14.141 1.00 41.22 871 HIS A CA 1
ATOM 6876 C C . HIS A 1 871 ? 16.748 -31.942 13.501 1.00 41.22 871 HIS A C 1
ATOM 6878 O O . HIS A 1 871 ? 16.102 -32.051 12.472 1.00 41.22 871 HIS A O 1
ATOM 6884 N N . VAL A 1 872 ? 16.995 -30.759 14.110 1.00 41.72 872 VAL A N 1
ATOM 6885 C CA . VAL A 1 872 ? 16.739 -29.345 13.694 1.00 41.72 872 VAL A CA 1
ATOM 6886 C C . VAL A 1 872 ? 15.298 -28.771 13.754 1.00 41.72 872 VAL A C 1
ATOM 6888 O O . VAL A 1 872 ? 14.587 -28.669 12.768 1.00 41.72 872 VAL A O 1
ATOM 6891 N N . SER A 1 873 ? 14.967 -28.268 14.951 1.00 41.97 873 SER A N 1
ATOM 6892 C CA . SER A 1 873 ? 14.555 -26.877 15.268 1.00 41.97 873 SER A CA 1
ATOM 6893 C C . SER A 1 873 ? 13.370 -26.134 14.593 1.00 41.97 873 SER A C 1
ATOM 6895 O O . SER A 1 873 ? 13.523 -25.508 13.553 1.00 41.97 873 SER A O 1
ATOM 6897 N N . SER A 1 874 ? 12.339 -25.934 15.431 1.00 45.47 874 SER A N 1
ATOM 6898 C CA . SER A 1 874 ? 11.563 -24.691 15.686 1.00 45.47 874 SER A CA 1
ATOM 6899 C C . SER A 1 874 ? 10.305 -24.284 14.888 1.00 45.47 874 SER A C 1
ATOM 6901 O O . SER A 1 874 ? 10.096 -24.615 13.732 1.00 45.47 874 SER A O 1
ATOM 6903 N N . GLU A 1 875 ? 9.468 -23.535 15.623 1.00 41.75 875 GLU A N 1
ATOM 6904 C CA . GLU A 1 875 ? 8.327 -22.681 15.236 1.00 41.75 875 GLU A CA 1
ATOM 6905 C C . GLU A 1 875 ? 7.156 -23.228 14.385 1.00 41.75 875 GLU A C 1
ATOM 6907 O O . GLU A 1 875 ? 6.915 -22.852 13.245 1.00 41.75 875 GLU A O 1
ATOM 6912 N N . ARG A 1 876 ? 6.280 -23.964 15.088 1.00 43.50 876 ARG A N 1
ATOM 6913 C CA . ARG A 1 876 ? 4.827 -23.677 15.201 1.00 43.50 876 ARG A CA 1
ATOM 6914 C C . ARG A 1 876 ? 4.080 -23.208 13.931 1.00 43.50 876 ARG A C 1
ATOM 6916 O O . ARG A 1 876 ? 3.733 -22.036 13.800 1.00 43.50 876 ARG A O 1
ATOM 6923 N N . SER A 1 877 ? 3.583 -24.172 13.155 1.00 40.34 877 SER A N 1
ATOM 6924 C CA . SER A 1 877 ? 2.251 -24.017 12.543 1.00 40.34 877 SER A CA 1
ATOM 6925 C C . SER A 1 877 ? 1.162 -23.999 13.634 1.00 40.34 877 SER A C 1
ATOM 6927 O O . SER A 1 877 ? 1.312 -24.648 14.676 1.00 40.34 877 SER A O 1
ATOM 6929 N N . ARG A 1 878 ? 0.055 -23.280 13.397 1.00 49.53 878 ARG A N 1
ATOM 6930 C CA . ARG A 1 878 ? -1.170 -23.353 14.215 1.00 49.53 878 ARG A CA 1
ATOM 6931 C C . ARG A 1 878 ? -2.441 -23.255 13.361 1.00 49.53 878 ARG A C 1
ATOM 6933 O O . ARG A 1 878 ? -3.306 -22.418 13.608 1.00 49.53 878 ARG A O 1
ATOM 6940 N N . ASN A 1 879 ? -2.568 -24.140 12.376 1.00 43.84 879 ASN A N 1
ATOM 6941 C CA . ASN A 1 879 ? -3.858 -24.397 11.731 1.00 43.84 879 ASN A CA 1
ATOM 6942 C C . ASN A 1 879 ? -4.815 -25.077 12.733 1.00 43.84 879 ASN A C 1
ATOM 6944 O O . ASN A 1 879 ? -4.370 -25.850 13.582 1.00 43.84 879 ASN A O 1
ATOM 6948 N N . GLY A 1 880 ? -6.124 -24.831 12.603 1.00 44.25 880 GLY A N 1
ATOM 6949 C CA . GLY A 1 880 ? -7.160 -25.565 13.343 1.00 44.25 880 GLY A CA 1
ATOM 6950 C C . GLY A 1 880 ? -8.123 -24.690 14.146 1.00 44.25 880 GLY A C 1
ATOM 6951 O O . GLY A 1 880 ? -8.064 -24.671 15.373 1.00 44.25 880 GLY A O 1
ATOM 6952 N N . PHE A 1 881 ? -9.059 -24.034 13.456 1.00 41.03 881 PHE A N 1
ATOM 6953 C CA . PHE A 1 881 ? -10.294 -23.526 14.057 1.00 41.03 881 PHE A CA 1
ATOM 6954 C C . PHE A 1 881 ? -11.469 -24.344 13.514 1.00 41.03 881 PHE A C 1
ATOM 6956 O O . PHE A 1 881 ? -11.859 -24.181 12.366 1.00 41.03 881 PHE A O 1
ATOM 6963 N N . ALA A 1 882 ? -12.006 -25.260 14.322 1.00 42.72 882 ALA A N 1
ATOM 6964 C CA . ALA A 1 882 ? -13.214 -26.011 13.988 1.00 42.72 882 ALA A CA 1
ATOM 6965 C C . ALA A 1 882 ? -13.882 -26.557 15.259 1.00 42.72 882 ALA A C 1
ATOM 6967 O O . ALA A 1 882 ? -13.215 -27.189 16.074 1.00 42.72 882 ALA A O 1
ATOM 6968 N N . LYS A 1 883 ? -15.213 -26.397 15.345 1.00 48.94 883 LYS A N 1
ATOM 6969 C CA . LYS A 1 883 ? -16.139 -27.016 16.322 1.00 48.94 883 LYS A CA 1
ATOM 6970 C C . LYS A 1 883 ? -15.933 -26.628 17.799 1.00 48.94 883 LYS A C 1
ATOM 6972 O O . LYS A 1 883 ? -15.022 -27.114 18.451 1.00 48.94 883 LYS A O 1
ATOM 6977 N N . PHE A 1 884 ? -16.895 -25.888 18.362 1.00 51.09 884 PHE A N 1
ATOM 6978 C CA . PHE A 1 884 ? -17.859 -26.434 19.342 1.00 51.09 884 PHE A CA 1
ATOM 6979 C C . PHE A 1 884 ? -18.930 -25.388 19.723 1.00 51.09 884 PHE A C 1
ATOM 6981 O O . PHE A 1 884 ? -18.628 -24.372 20.336 1.00 51.09 884 PHE A O 1
ATOM 6988 N N . PHE A 1 885 ? -20.203 -25.671 19.420 1.00 37.66 885 PHE A N 1
ATOM 6989 C CA . PHE A 1 885 ? -21.370 -24.954 19.962 1.00 37.66 885 PHE A CA 1
ATOM 6990 C C . PHE A 1 885 ? -22.062 -25.833 21.017 1.00 37.66 885 PHE A C 1
ATOM 6992 O O . PHE A 1 885 ? -22.400 -26.968 20.683 1.00 37.66 885 PHE A O 1
ATOM 6999 N N . SER A 1 886 ? -22.343 -25.325 22.232 1.00 44.44 886 SER A N 1
ATOM 7000 C CA . SER A 1 886 ? -23.403 -25.849 23.137 1.00 44.44 886 SER A CA 1
ATOM 7001 C C . SER A 1 886 ? -23.730 -24.962 24.366 1.00 44.44 886 SER A C 1
ATOM 7003 O O . SER A 1 886 ? -23.307 -25.225 25.482 1.00 44.44 886 SER A O 1
ATOM 7005 N N . ARG A 1 887 ? -24.583 -23.951 24.153 1.00 39.94 887 ARG A N 1
ATOM 7006 C CA . ARG A 1 887 ? -25.905 -23.794 24.815 1.00 39.94 887 ARG A CA 1
ATOM 7007 C C . ARG A 1 887 ? -26.064 -23.959 26.358 1.00 39.94 887 ARG A C 1
ATOM 7009 O O . ARG A 1 887 ? -26.585 -24.978 26.799 1.00 39.94 887 ARG A O 1
ATOM 7016 N N . THR A 1 888 ? -25.907 -22.862 27.110 1.00 44.22 888 THR A N 1
ATOM 7017 C CA . THR A 1 888 ? -26.658 -22.471 28.349 1.00 44.22 888 THR A CA 1
ATOM 7018 C C . THR A 1 888 ? -26.422 -20.963 28.553 1.00 44.22 888 THR A C 1
ATOM 7020 O O . THR A 1 888 ? -25.274 -20.557 28.431 1.00 44.22 888 THR A O 1
ATOM 7023 N N . LYS A 1 889 ? -27.377 -20.025 28.687 1.00 47.09 889 LYS A N 1
ATOM 7024 C CA . LYS A 1 889 ? -28.705 -19.888 29.347 1.00 47.09 889 LYS A CA 1
ATOM 7025 C C . LYS A 1 889 ? -28.615 -19.424 30.818 1.00 47.09 889 LYS A C 1
ATOM 7027 O O . LYS A 1 889 ? -28.078 -20.143 31.646 1.00 47.09 889 LYS A O 1
ATOM 7032 N N . SER A 1 890 ? -29.284 -18.292 31.105 1.00 47.56 890 SER A N 1
ATOM 7033 C CA . SER A 1 890 ? -29.298 -17.510 32.364 1.00 47.56 890 SER A CA 1
ATOM 7034 C C . SER A 1 890 ? -28.002 -16.722 32.634 1.00 47.56 890 SER A C 1
ATOM 7036 O O . SER A 1 890 ? -26.924 -17.287 32.530 1.00 47.56 890 SER A O 1
ATOM 7038 N N . GLY A 1 891 ? -28.033 -15.430 32.982 1.00 46.00 891 GLY A N 1
ATOM 7039 C CA . GLY A 1 891 ? -29.167 -14.493 33.050 1.00 46.00 891 GLY A CA 1
ATOM 7040 C C . GLY A 1 891 ? -28.678 -13.063 33.344 1.00 46.00 891 GLY A C 1
ATOM 7041 O O . GLY A 1 891 ? -27.667 -12.899 34.020 1.00 46.00 891 GLY A O 1
ATOM 7042 N N . ILE A 1 892 ? -29.354 -12.036 32.816 1.00 46.25 892 ILE A N 1
ATOM 7043 C CA . ILE A 1 892 ? -28.959 -10.624 32.989 1.00 46.25 892 ILE A CA 1
ATOM 7044 C C . ILE A 1 892 ? -29.708 -10.017 34.179 1.00 46.25 892 ILE A C 1
ATOM 7046 O O . ILE A 1 892 ? -30.925 -10.163 34.281 1.00 46.25 892 ILE A O 1
ATOM 7050 N N . ARG A 1 893 ? -28.990 -9.282 35.034 1.00 49.75 893 ARG A N 1
ATOM 7051 C CA . ARG A 1 893 ? -29.562 -8.403 36.061 1.00 49.75 893 ARG A CA 1
ATOM 7052 C C . ARG A 1 893 ? -28.774 -7.093 36.083 1.00 49.75 893 ARG A C 1
ATOM 7054 O O . ARG A 1 893 ? -27.702 -7.041 36.675 1.00 49.75 893 ARG A O 1
ATOM 7061 N N . LEU A 1 894 ? -29.289 -6.064 35.408 1.00 49.69 894 LEU A N 1
ATOM 7062 C CA . LEU A 1 894 ? -28.904 -4.684 35.711 1.00 49.69 894 LEU A CA 1
ATOM 7063 C C . LEU A 1 894 ? -29.687 -4.234 36.949 1.00 49.69 894 LEU A C 1
ATOM 7065 O O . LEU A 1 894 ? -30.883 -4.501 37.054 1.00 49.69 894 LEU A O 1
ATOM 7069 N N . GLU A 1 895 ? -29.017 -3.512 37.838 1.00 53.97 895 GLU A N 1
ATOM 7070 C CA . GLU A 1 895 ? -29.637 -2.611 38.806 1.00 53.97 895 GLU A CA 1
ATOM 7071 C C . GLU A 1 895 ? -28.919 -1.264 38.702 1.00 53.97 895 GLU A C 1
ATOM 7073 O O . GLU A 1 895 ? -27.691 -1.239 38.766 1.00 53.97 895 GLU A O 1
ATOM 7078 N N . ILE A 1 896 ? -29.719 -0.193 38.598 1.00 49.34 896 ILE A N 1
ATOM 7079 C CA . ILE A 1 896 ? -29.328 1.225 38.443 1.00 49.34 896 ILE A CA 1
ATOM 7080 C C . ILE A 1 896 ? -28.764 1.571 37.052 1.00 49.34 896 ILE A C 1
ATOM 7082 O O . ILE A 1 896 ? -27.594 1.256 36.755 1.00 49.34 896 ILE A O 1
#

Organism: Glycine max (NCBI:txid3847)

Sequence (896 aa):
MSEKLSAALVNVNAKEDLVKQHAKVAEEAIAGWEKAENEVAVLKKQLDTVILRNSVLEDRVTHLDGALKECVRQLRQTREEQEENIYDAVAKKTQELESAKIKLENKLTELQNKLDASEAKSSSIDFDMCQKVENLERENMALRHEILVQSEDLEVRTIERDLSTQAAETASKQHLESIKKVAKLEAECRRLRSMASRASLANDHKSIAQSSFSVESPTDSQSDSADRLATLETEAKKMNGSEPNKCEPSCLDSWASALIAELDQFKNEKCRQTPSSSVKIDLMDDFLEMERLVALPESKKENMVQELVAINQCINKEISLRVEFEIMNQQMDELKEKLEKVEADKAELEIALMNSEECIEESQHQLRETQEKLEELQRELENAYKSKQRVENHLLDMVAEAETLSVKVEFLEAEVDKERAVSSEIAMKYRDLEEEFERKSAKVDILEVELDKKDLSSEIAMKCRDLEEELERKSAKVDILEAEVAKEKDLSSEIVMKCMDLEEELERKSAEVDILEAELDKKKDLSSEIALKFRDLEKDLERKSAKVNILEAELDKKDMPNEIAMKCKDLKEELESKSTKVDLLEAEVAKERDVSDKIAKKCKDLEEELQRKSAKVELLEAEVAKERDVSDKYAKKCKDLEEELQRKSAKVELLEAEVAKERDVLDKIAKKCKDLEEVLESKSAKVELLDAEVDNERAVSDEISMKCKDLEEKLERKSAKVDLLEEELHKERANSEEIAMKCRELEEELLRSTASSYGEKKIKQEDLALAAGKLAECQKTIASLGNQLKSLATLEDFLIDTASIPASPSLIGQAGGELWKLHSNGTFLPKRDSICSRLADGSSYPSLNKNEETSPLSSSSSTSSPALQNHVSSERSRNGFAKFFSRTKSGIRLEI

Radius of gyration: 92.73 Å; Cα contacts (8 Å, |Δi|>4): 22; chains: 1; bounding box: 231×174×280 Å

Solvent-accessible surface area (backbone atoms only — not comparable to full-atom values): 53769 Å² total; per-residue (Å²): 114,70,68,68,52,58,62,44,50,58,51,48,54,56,48,50,56,49,49,52,51,50,49,54,54,48,51,58,47,47,57,48,49,55,51,51,51,52,52,50,52,52,52,46,56,50,47,55,54,49,52,55,53,47,51,59,48,50,54,52,47,53,54,50,51,52,51,50,50,51,53,53,49,49,57,46,49,56,48,52,54,50,50,49,50,48,52,31,32,51,51,35,52,49,51,54,49,52,54,48,48,53,55,48,52,52,48,50,50,53,49,46,54,49,47,54,55,46,47,62,54,44,43,62,57,43,46,56,44,49,52,47,48,54,50,52,48,54,48,49,53,51,51,51,52,49,54,49,51,52,48,52,57,48,49,50,52,47,53,52,51,51,53,52,47,52,50,53,49,51,53,48,53,52,48,52,51,49,48,54,52,51,52,52,52,48,52,49,56,48,50,54,50,52,55,58,55,69,73,56,80,83,88,84,86,91,85,92,91,89,91,87,93,88,90,94,90,91,89,91,89,90,85,90,82,81,95,74,92,90,83,85,93,78,90,79,90,82,83,88,78,89,84,83,88,84,87,88,83,87,89,90,87,65,75,72,65,56,61,63,64,66,64,79,76,78,84,82,89,80,90,84,84,88,88,86,82,88,87,80,92,77,95,66,63,73,66,63,53,55,61,58,70,73,70,75,87,87,84,90,90,88,88,90,91,87,88,90,83,92,85,90,86,74,72,69,42,63,60,48,48,48,53,51,44,52,50,49,46,53,49,46,52,52,50,45,53,52,43,58,46,50,52,48,57,46,51,52,49,53,50,53,46,52,55,48,49,51,53,48,51,51,50,52,50,54,50,47,57,52,47,54,52,48,56,48,51,51,52,51,49,53,50,48,50,59,48,48,53,54,51,54,50,51,51,50,53,52,48,54,51,49,53,57,46,47,58,50,48,56,51,49,52,56,50,54,50,50,52,51,49,53,54,49,53,52,57,46,54,54,49,58,50,50,55,55,45,52,61,47,48,59,49,47,56,51,50,52,57,54,49,74,73,45,61,54,70,57,55,47,56,50,54,50,50,57,50,50,54,53,46,53,63,45,49,62,48,50,58,51,50,52,58,45,55,49,52,52,52,52,52,51,50,55,50,50,51,53,49,52,56,50,50,53,51,50,51,58,49,49,56,53,48,55,52,50,50,60,50,50,50,56,50,52,52,53,52,48,56,50,52,49,55,51,55,54,54,50,53,55,48,49,61,48,49,54,54,50,56,56,57,58,70,72,68,85,85,83,84,85,89,68,75,76,63,48,66,68,46,53,59,49,53,52,48,54,58,48,49,56,49,49,57,50,49,54,56,47,54,52,51,52,47,56,50,48,53,52,47,54,49,51,52,50,56,49,51,56,49,50,51,57,48,49,58,50,47,56,52,49,53,55,48,54,49,52,51,46,63,48,49,54,53,49,54,50,50,50,49,58,46,50,54,52,48,50,53,45,49,24,48,50,53,43,49,52,56,47,50,49,51,52,48,59,48,49,56,55,47,53,51,52,51,50,58,48,48,58,50,49,52,57,47,48,59,50,48,57,54,48,53,54,50,51,53,50,52,48,52,52,50,50,53,49,53,50,52,49,52,66,45,50,58,51,47,51,64,46,49,62,50,47,55,52,49,50,53,51,50,50,51,53,48,50,52,50,50,53,50,53,45,51,50,48,51,50,50,46,50,51,49,46,50,58,46,64,66,44,69,82,46,56,71,61,52,58,49,42,51,52,48,49,49,52,47,51,51,49,47,51,48,50,49,50,51,44,49,53,51,45,69,55,40,74,74,60,76,93,83,88,93,84,92,87,92,86,89,91,89,90,91,91,85,88,89,89,86,89,81,91,88,83,90,88,89,87,84,82,85,84,89,80,90,86,91,87,82,88,87,89,87,84,86,82,88,88,88,87,89,88,81,90,81,91,85,90,89,88,86,86,86,89,89,84,88,90,81,89,83,90,89,85,86,86,83,82,85,81,86,85,90,78,89,88,89,83,92,82,85,88,83,89,79,90,78,136